Protein AF-0000000072076704 (afdb_homodimer)

Structure (mmCIF, N/CA/C/O backbone):
data_AF-0000000072076704-model_v1
#
loop_
_entity.id
_entity.type
_entity.pdbx_description
1 polymer 'Glucans biosynthesis protein G'
#
loop_
_atom_site.group_PDB
_atom_site.id
_atom_site.type_symbol
_atom_site.label_atom_id
_atom_site.label_alt_id
_atom_site.label_comp_id
_atom_site.label_asym_id
_atom_site.label_entity_id
_atom_site.label_seq_id
_atom_site.pdbx_PDB_ins_code
_atom_site.Cartn_x
_atom_site.Cartn_y
_atom_site.Cartn_z
_atom_site.occupancy
_atom_site.B_iso_or_equiv
_atom_site.auth_seq_id
_atom_site.auth_comp_id
_atom_site.auth_asym_id
_atom_site.auth_atom_id
_atom_site.pdbx_PDB_model_num
ATOM 1 N N . MET A 1 1 ? -9.031 80.125 -2.863 1 32.44 1 MET A N 1
ATOM 2 C CA . MET A 1 1 ? -7.957 79.25 -2.465 1 32.44 1 MET A CA 1
ATOM 3 C C . MET A 1 1 ? -8.516 78 -1.804 1 32.44 1 MET A C 1
ATOM 5 O O . MET A 1 1 ? -8.953 78 -0.651 1 32.44 1 MET A O 1
ATOM 9 N N . LEU A 1 2 ? -9.188 77.125 -2.541 1 40.25 2 LEU A N 1
ATOM 10 C CA . LEU A 1 2 ? -9.852 75.875 -2.201 1 40.25 2 LEU A CA 1
ATOM 11 C C . LEU A 1 2 ? -8.852 74.812 -1.67 1 40.25 2 LEU A C 1
ATOM 13 O O . LEU A 1 2 ? -7.984 74.375 -2.408 1 40.25 2 LEU A O 1
ATOM 17 N N . SER A 1 3 ? -8.484 75 -0.415 1 35.81 3 SER A N 1
ATOM 18 C CA . SER A 1 3 ? -7.688 73.938 0.257 1 35.81 3 SER A CA 1
ATOM 19 C C . SER A 1 3 ? -8.312 72.562 0.092 1 35.81 3 SER A C 1
ATOM 21 O O . SER A 1 3 ? -9.438 72.312 0.547 1 35.81 3 SER A O 1
ATOM 23 N N . LEU A 1 4 ? -8.031 71.875 -1.003 1 39.28 4 LEU A N 1
ATOM 24 C CA . LEU A 1 4 ? -8.32 70.5 -1.13 1 39.28 4 LEU A CA 1
ATOM 25 C C . LEU A 1 4 ? -7.758 69.688 0.058 1 39.28 4 LEU A C 1
ATOM 27 O O . LEU A 1 4 ? -6.543 69.625 0.247 1 39.28 4 LEU A O 1
ATOM 31 N N . CYS A 1 5 ? -8.453 69.75 1.17 1 38.03 5 CYS A N 1
ATOM 32 C CA . CYS A 1 5 ? -8.156 68.75 2.24 1 38.03 5 CYS A CA 1
ATOM 33 C C . CYS A 1 5 ? -8.016 67.375 1.693 1 38.03 5 CYS A C 1
ATOM 35 O O . CYS A 1 5 ? -8.992 66.75 1.224 1 38.03 5 CYS A O 1
ATOM 37 N N . THR A 1 6 ? -6.93 67.062 1.026 1 38.69 6 THR A N 1
ATOM 38 C CA . THR A 1 6 ? -6.66 65.688 0.798 1 38.69 6 THR A CA 1
ATOM 39 C C . THR A 1 6 ? -6.883 64.875 2.074 1 38.69 6 THR A C 1
ATOM 41 O O . THR A 1 6 ? -6.238 65.125 3.094 1 38.69 6 THR A O 1
ATOM 44 N N . SER A 1 7 ? -8.109 64.625 2.453 1 37.91 7 SER A N 1
ATOM 45 C CA . SER A 1 7 ? -8.305 63.594 3.482 1 37.91 7 SER A CA 1
ATOM 46 C C . SER A 1 7 ? -7.27 62.5 3.365 1 37.91 7 SER A C 1
ATOM 48 O O . SER A 1 7 ? -7.164 61.844 2.326 1 37.91 7 SER A O 1
ATOM 50 N N . SER A 1 8 ? -6.098 62.625 3.826 1 42.03 8 SER A N 1
ATOM 51 C CA . SER A 1 8 ? -5.105 61.562 3.918 1 42.03 8 SER A CA 1
ATOM 52 C C . SER A 1 8 ? -5.758 60.25 4.312 1 42.03 8 SER A C 1
ATOM 54 O O . SER A 1 8 ? -6.324 60.125 5.402 1 42.03 8 SER A O 1
ATOM 56 N N . ALA A 1 9 ? -6.367 59.594 3.426 1 49.75 9 ALA A N 1
ATOM 57 C CA . ALA A 1 9 ? -6.914 58.25 3.654 1 49.75 9 ALA A CA 1
ATOM 58 C C . ALA A 1 9 ? -5.988 57.406 4.543 1 49.75 9 ALA A C 1
ATOM 60 O O . ALA A 1 9 ? -4.805 57.25 4.238 1 49.75 9 ALA A O 1
ATOM 61 N N . TRP A 1 10 ? -6.223 57.438 5.84 1 58.16 10 TRP A N 1
ATOM 62 C CA . TRP A 1 10 ? -5.547 56.594 6.828 1 58.16 10 TRP A CA 1
ATOM 63 C C . TRP A 1 10 ? -5.586 55.125 6.426 1 58.16 10 TRP A C 1
ATOM 65 O O . TRP A 1 10 ? -6.66 54.562 6.199 1 58.16 10 TRP A O 1
ATOM 75 N N . ALA A 1 11 ? -4.465 54.562 5.773 1 81.94 11 ALA A N 1
ATOM 76 C CA . ALA A 1 11 ? -4.477 53.156 5.383 1 81.94 11 ALA A CA 1
ATOM 77 C C . ALA A 1 11 ? -3.949 52.281 6.508 1 81.94 11 ALA A C 1
ATOM 79 O O . ALA A 1 11 ? -2.799 52.438 6.93 1 81.94 11 ALA A O 1
ATOM 80 N N . PHE A 1 12 ? -4.816 51.5 7.215 1 92.94 12 PHE A N 1
ATOM 81 C CA . PHE A 1 12 ? -4.43 50.531 8.227 1 92.94 12 PHE A CA 1
ATOM 82 C C . PHE A 1 12 ? -3.303 49.656 7.723 1 92.94 12 PHE A C 1
ATOM 84 O O . PHE A 1 12 ? -3.326 49.188 6.574 1 92.94 12 PHE A O 1
ATOM 91 N N . SER A 1 13 ? -2.277 49.469 8.43 1 96.19 13 SER A N 1
ATOM 92 C CA . SER A 1 13 ? -1.113 48.688 8.023 1 96.19 13 SER A CA 1
ATOM 93 C C . SER A 1 13 ? -0.549 47.906 9.188 1 96.19 13 SER A C 1
ATOM 95 O O . SER A 1 13 ? -1.017 48.031 10.32 1 96.19 13 SER A O 1
ATOM 97 N N . ILE A 1 14 ? 0.385 47.094 8.906 1 97.94 14 ILE A N 1
ATOM 98 C CA . ILE A 1 14 ? 1.025 46.281 9.938 1 97.94 14 ILE A CA 1
ATOM 99 C C . ILE A 1 14 ? 1.676 47.188 10.977 1 97.94 14 ILE A C 1
ATOM 101 O O . ILE A 1 14 ? 1.839 46.781 12.133 1 97.94 14 ILE A O 1
ATOM 105 N N . ASP A 1 15 ? 2.041 48.406 10.57 1 97.56 15 ASP A N 1
ATOM 106 C CA . ASP A 1 15 ? 2.672 49.312 11.5 1 97.56 15 ASP A CA 1
ATOM 107 C C . ASP A 1 15 ? 1.715 49.719 12.625 1 97.56 15 ASP A C 1
ATOM 109 O O . ASP A 1 15 ? 2.146 49.969 13.758 1 97.56 15 ASP A O 1
ATOM 113 N N . ASP A 1 16 ? 0.447 49.812 12.312 1 97.56 16 ASP A N 1
ATOM 114 C CA . ASP A 1 16 ? -0.549 50.062 13.352 1 97.56 16 ASP A CA 1
ATOM 115 C C . ASP A 1 16 ? -0.574 48.938 14.375 1 97.56 16 ASP A C 1
ATOM 117 O O . ASP A 1 16 ? -0.647 49.188 15.586 1 97.56 16 ASP A O 1
ATOM 121 N N . VAL A 1 17 ? -0.513 47.719 13.938 1 98.5 17 VAL A N 1
ATOM 122 C CA . VAL A 1 17 ? -0.486 46.562 14.812 1 98.5 17 VAL A CA 1
ATOM 123 C C . VAL A 1 17 ? 0.848 46.5 15.555 1 98.5 17 VAL A C 1
ATOM 125 O O . VAL A 1 17 ? 0.896 46.125 16.734 1 98.5 17 VAL A O 1
ATOM 128 N N . ALA A 1 18 ? 1.894 46.844 14.859 1 98.38 18 ALA A N 1
ATOM 129 C CA . ALA A 1 18 ? 3.23 46.844 15.445 1 98.38 18 ALA A CA 1
ATOM 130 C C . ALA A 1 18 ? 3.34 47.812 16.609 1 98.38 18 ALA A C 1
ATOM 132 O O . ALA A 1 18 ? 4.031 47.562 17.594 1 98.38 18 ALA A O 1
ATOM 133 N N . LYS A 1 19 ? 2.738 48.969 16.453 1 97.88 19 LYS A N 1
ATOM 134 C CA . LYS A 1 19 ? 2.717 49.938 17.547 1 97.88 19 LYS A CA 1
ATOM 135 C C . LYS A 1 19 ? 2.102 49.344 18.797 1 97.88 19 LYS A C 1
ATOM 137 O O . LYS A 1 19 ? 2.607 49.531 19.906 1 97.88 19 LYS A O 1
ATOM 142 N N . GLU A 1 20 ? 1.038 48.656 18.578 1 97.81 20 GLU A N 1
ATOM 143 C CA . GLU A 1 20 ? 0.39 48 19.688 1 97.81 20 GLU A CA 1
ATOM 144 C C . GLU A 1 20 ? 1.288 46.906 20.281 1 97.81 20 GLU A C 1
ATOM 146 O O . GLU A 1 20 ? 1.412 46.781 21.5 1 97.81 20 GLU A O 1
ATOM 151 N N . ALA A 1 21 ? 1.885 46.094 19.453 1 98.38 21 ALA A N 1
ATOM 152 C CA . ALA A 1 21 ? 2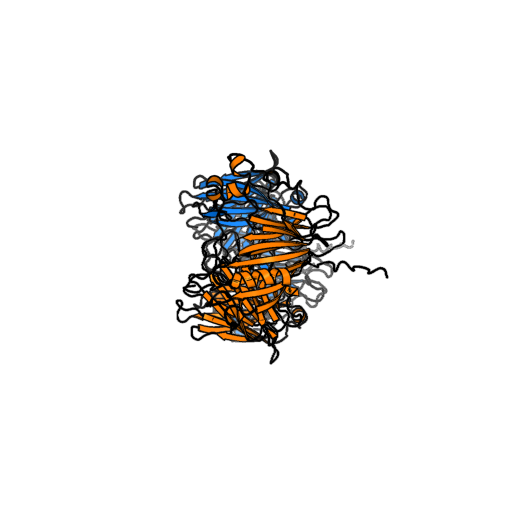.764 45 19.906 1 98.38 21 ALA A CA 1
ATOM 153 C C . ALA A 1 21 ? 3.941 45.562 20.703 1 98.38 21 ALA A C 1
ATOM 155 O O . ALA A 1 21 ? 4.301 45 21.75 1 98.38 21 ALA A O 1
ATOM 156 N N . LYS A 1 22 ? 4.535 46.594 20.172 1 97.69 22 LYS A N 1
ATOM 157 C CA . LYS A 1 22 ? 5.672 47.219 20.844 1 97.69 22 LYS A CA 1
ATOM 158 C C . LYS A 1 22 ? 5.27 47.75 22.219 1 97.69 22 LYS A C 1
ATOM 160 O O . LYS A 1 22 ? 6.008 47.594 23.188 1 97.69 22 LYS A O 1
ATOM 165 N N . SER A 1 23 ? 4.16 48.438 22.266 1 97.44 23 SER A N 1
ATOM 166 C CA . SER A 1 23 ? 3.643 48.938 23.531 1 97.44 23 SER A CA 1
ATOM 167 C C . SER A 1 23 ? 3.43 47.812 24.531 1 97.44 23 SER A C 1
ATOM 169 O O . SER A 1 23 ? 3.797 47.938 25.703 1 97.44 23 SER A O 1
ATOM 171 N N . LEU A 1 24 ? 2.818 46.719 24.094 1 97.19 24 LEU A N 1
ATOM 172 C CA . LEU A 1 24 ? 2.572 45.562 24.953 1 97.19 24 LEU A CA 1
ATOM 173 C C . LEU A 1 24 ? 3.885 44.969 25.453 1 97.19 24 LEU A C 1
ATOM 175 O O . LEU A 1 24 ? 3.959 44.531 26.594 1 97.19 24 LEU A O 1
ATOM 179 N N . ALA A 1 25 ? 4.875 44.969 24.625 1 97.12 25 ALA A N 1
ATOM 180 C CA . ALA A 1 25 ? 6.168 44.375 24.984 1 97.12 25 ALA A CA 1
ATOM 181 C C . ALA A 1 25 ? 6.805 45.125 26.141 1 97.12 25 ALA A C 1
ATOM 183 O O . ALA A 1 25 ? 7.637 44.594 26.875 1 97.12 25 ALA A O 1
ATOM 184 N N . GLY A 1 26 ? 6.43 46.375 26.281 1 95.81 26 GLY A N 1
ATOM 185 C CA . GLY A 1 26 ? 6.984 47.219 27.344 1 95.81 26 GLY A CA 1
ATOM 186 C C . GLY A 1 26 ? 6.27 47.062 28.672 1 95.81 26 GLY A C 1
ATOM 187 O O . GLY A 1 26 ? 6.691 47.625 29.688 1 95.81 26 GLY A O 1
ATOM 188 N N . LYS A 1 27 ? 5.234 46.312 28.641 1 95.19 27 LYS A N 1
ATOM 189 C CA . LYS A 1 27 ? 4.426 46.062 29.828 1 95.19 27 LYS A CA 1
ATOM 190 C C . LYS A 1 27 ? 4.504 44.594 30.266 1 95.19 27 LYS A C 1
ATOM 192 O O . LYS A 1 27 ? 4.918 43.75 29.484 1 95.19 27 LYS A O 1
ATOM 197 N N . GLY A 1 28 ? 4.16 44.406 31.531 1 95.38 28 GLY A N 1
ATOM 198 C CA . GLY A 1 28 ? 4.031 43.031 31.969 1 95.38 28 GLY A CA 1
ATOM 199 C C . GLY A 1 28 ? 2.904 42.281 31.266 1 95.38 28 GLY A C 1
ATOM 200 O O . GLY A 1 28 ? 1.881 42.875 30.922 1 95.38 28 GLY A O 1
ATOM 201 N N . TYR A 1 29 ? 3.096 41 31.109 1 97.19 29 TYR A N 1
ATOM 202 C CA . TYR A 1 29 ? 2.066 40.188 30.484 1 97.19 29 TYR A CA 1
ATOM 203 C C . TYR A 1 29 ? 0.837 40.062 31.375 1 97.19 29 TYR A C 1
ATOM 205 O O . TYR A 1 29 ? 0.955 39.812 32.594 1 97.19 29 TYR A O 1
ATOM 213 N N . GLU A 1 30 ? -0.257 40.25 30.859 1 95.25 30 GLU A N 1
ATOM 214 C CA . GLU A 1 30 ? -1.536 40.031 31.516 1 95.25 30 GLU A CA 1
ATOM 215 C C . GLU A 1 30 ? -2.311 38.906 30.828 1 95.25 30 GLU A C 1
ATOM 217 O O . GLU A 1 30 ? -2.801 39.062 29.719 1 95.25 30 GLU A O 1
ATOM 222 N N . ALA A 1 31 ? -2.461 37.844 31.516 1 92.88 31 ALA A N 1
ATOM 223 C CA . ALA A 1 31 ? -3.197 36.719 30.938 1 92.88 31 ALA A CA 1
ATOM 224 C C . ALA A 1 31 ? -4.66 37.062 30.719 1 92.88 31 ALA A C 1
ATOM 226 O O . ALA A 1 31 ? -5.289 37.719 31.562 1 92.88 31 ALA A O 1
ATOM 227 N N . PRO A 1 32 ? -5.141 36.688 29.578 1 90.31 32 PRO A N 1
ATOM 228 C CA . PRO A 1 32 ? -6.566 36.938 29.359 1 90.31 32 PRO A CA 1
ATOM 229 C C . PRO A 1 32 ? -7.457 36.188 30.328 1 90.31 32 PRO A C 1
ATOM 231 O O . PRO A 1 32 ? -7.129 35.062 30.703 1 90.31 32 PRO A O 1
ATOM 234 N N . LYS A 1 33 ? -8.547 36.781 30.719 1 89.44 33 LYS A N 1
ATOM 235 C CA . LYS A 1 33 ? -9.492 36.125 31.641 1 89.44 33 LYS A CA 1
ATOM 236 C C . LYS A 1 33 ? -10.609 35.438 30.875 1 89.44 33 LYS A C 1
ATOM 238 O O . LYS A 1 33 ? -11.125 35.969 29.891 1 89.44 33 LYS A O 1
ATOM 243 N N . SER A 1 34 ? -10.797 34.25 31.344 1 91.5 34 SER A N 1
ATOM 244 C CA . SER A 1 34 ? -11.906 33.531 30.734 1 91.5 34 SER A CA 1
ATOM 245 C C . SER A 1 34 ? -13.25 34.125 31.141 1 91.5 34 SER A C 1
ATOM 247 O O . SER A 1 34 ? -13.438 34.531 32.312 1 91.5 34 SER A O 1
ATOM 249 N N . ASN A 1 35 ? -14.133 34.219 30.203 1 90.44 35 ASN A N 1
ATOM 250 C CA . ASN A 1 35 ? -15.516 34.625 30.469 1 90.44 35 ASN A CA 1
ATOM 251 C C . ASN A 1 35 ? -16.484 33.469 30.203 1 90.44 35 ASN A C 1
ATOM 253 O O . ASN A 1 35 ? -17.703 33.688 30.125 1 90.44 35 ASN A O 1
ATOM 257 N N . LEU A 1 36 ? -15.945 32.344 30.047 1 91.56 36 LEU A N 1
ATOM 258 C CA . LEU A 1 36 ? -16.75 31.203 29.625 1 91.56 36 LEU A CA 1
ATOM 259 C C . LEU A 1 36 ? -17.391 30.516 30.828 1 91.56 36 LEU A C 1
ATOM 261 O O . LEU A 1 36 ? -16.703 30.078 31.75 1 91.56 36 LEU A O 1
ATOM 265 N N . PRO A 1 37 ? -18.688 30.406 30.828 1 90.31 37 PRO A N 1
ATOM 266 C CA . PRO A 1 37 ? -19.359 29.672 31.906 1 90.31 37 PRO A CA 1
ATOM 267 C C . PRO A 1 37 ? -18.938 28.203 31.953 1 90.31 37 PRO A C 1
ATOM 269 O O . PRO A 1 37 ? -18.531 27.641 30.938 1 90.31 37 PRO A O 1
ATOM 272 N N . SER A 1 38 ? -19.125 27.625 33.094 1 88.69 38 SER A N 1
ATOM 273 C CA . SER A 1 38 ? -18.656 26.266 33.344 1 88.69 38 SER A CA 1
ATOM 274 C C . SER A 1 38 ? -19.297 25.266 32.406 1 88.69 38 SER A C 1
ATOM 276 O O . SER A 1 38 ? -18.641 24.297 31.984 1 88.69 38 SER A O 1
ATOM 278 N N . VAL A 1 39 ? -20.516 25.5 32 1 87.5 39 VAL A N 1
ATOM 279 C CA . VAL A 1 39 ? -21.234 24.578 31.141 1 87.5 39 VAL A CA 1
ATOM 280 C C . VAL A 1 39 ? -20.5 24.453 29.797 1 87.5 39 VAL A C 1
ATOM 282 O O . VAL A 1 39 ? -20.484 23.375 29.203 1 87.5 39 VAL A O 1
ATOM 285 N N . PHE A 1 40 ? -19.875 25.453 29.359 1 90.69 40 PHE A N 1
ATOM 286 C CA . PHE A 1 40 ? -19.172 25.438 28.094 1 90.69 40 PHE A CA 1
ATOM 287 C C . PHE A 1 40 ? -17.703 25.047 28.281 1 90.69 40 PHE A C 1
ATOM 289 O O . PHE A 1 40 ? -17.094 24.438 27.406 1 90.69 40 PHE A O 1
ATOM 296 N N . ARG A 1 41 ? -17.203 25.391 29.359 1 90.62 41 ARG A N 1
ATOM 297 C CA . ARG A 1 41 ? -15.797 25.078 29.641 1 90.62 41 ARG A CA 1
ATOM 298 C C . ARG A 1 41 ? -15.594 23.578 29.797 1 90.62 41 ARG A C 1
ATOM 300 O O . ARG A 1 41 ? -14.562 23.047 29.391 1 90.62 41 ARG A O 1
ATOM 307 N N . ASP A 1 42 ? -16.578 22.922 30.375 1 88.62 42 ASP A N 1
ATOM 308 C CA . ASP A 1 42 ? -16.422 21.516 30.766 1 88.62 42 ASP A CA 1
ATOM 309 C C . ASP A 1 42 ? -17.047 20.594 29.719 1 88.62 42 ASP A C 1
ATOM 311 O O . ASP A 1 42 ? -17.047 19.375 29.891 1 88.62 42 ASP A O 1
ATOM 315 N N . MET A 1 43 ? -17.5 21.188 28.703 1 86.81 43 MET A N 1
ATOM 316 C CA . MET A 1 43 ? -18.156 20.359 27.688 1 86.81 43 MET A CA 1
ATOM 317 C C . MET A 1 43 ? -17.141 19.469 26.984 1 86.81 43 MET A C 1
ATOM 319 O O . MET A 1 43 ? -15.961 19.797 26.922 1 86.81 43 MET A O 1
ATOM 323 N N . LYS A 1 44 ? -17.641 18.281 26.484 1 80.38 44 LYS A N 1
ATOM 324 C CA . LYS A 1 44 ? -16.797 17.344 25.719 1 80.38 44 LYS A CA 1
ATOM 325 C C . LYS A 1 44 ? -16.781 17.719 24.234 1 80.38 44 LYS A C 1
ATOM 327 O O . LYS A 1 44 ? -17.594 18.516 23.781 1 80.38 44 LYS A O 1
ATOM 332 N N . TYR A 1 45 ? -15.828 17.172 23.531 1 82.31 45 TYR A N 1
ATOM 333 C CA . TYR A 1 45 ? -15.602 17.5 22.125 1 82.31 45 TYR A CA 1
ATOM 334 C C . TYR A 1 45 ? -16.859 17.266 21.297 1 82.31 45 TYR A C 1
ATOM 336 O O . TYR A 1 45 ? -17.203 18.078 20.422 1 82.31 45 TYR A O 1
ATOM 344 N N . ALA A 1 46 ? -17.547 16.156 21.562 1 78.88 46 ALA A N 1
ATOM 345 C CA . ALA A 1 46 ? -18.75 15.812 20.797 1 78.88 46 ALA A CA 1
ATOM 346 C C . ALA A 1 46 ? -19.812 16.891 20.953 1 78.88 46 ALA A C 1
ATOM 348 O O . ALA A 1 46 ? -20.531 17.203 20 1 78.88 46 ALA A O 1
ATOM 349 N N . ASP A 1 47 ? -19.969 17.422 22.125 1 84.62 47 ASP A N 1
ATOM 350 C CA . ASP A 1 47 ? -20.938 18.484 22.375 1 84.62 47 ASP A CA 1
ATOM 351 C C . ASP A 1 47 ? -20.5 19.797 21.719 1 84.62 47 ASP A C 1
ATOM 353 O O . ASP A 1 47 ? -21.328 20.5 21.141 1 84.62 47 ASP A O 1
ATOM 357 N N . TYR A 1 48 ? -19.234 20.078 21.859 1 88.19 48 TYR A N 1
ATOM 358 C CA . TYR A 1 48 ? -18.703 21.266 21.219 1 88.19 48 TYR A CA 1
ATOM 359 C C . TYR A 1 48 ? -18.953 21.25 19.719 1 88.19 48 TYR A C 1
ATOM 361 O O . TYR A 1 48 ? -19.266 22.281 19.125 1 88.19 48 TYR A O 1
ATOM 369 N N . GLN A 1 49 ? -18.891 20.094 19.203 1 86.56 49 GLN A N 1
ATOM 370 C CA . GLN A 1 49 ? -19.078 19.953 17.766 1 86.56 49 GLN A CA 1
ATOM 371 C C . GLN A 1 49 ? -20.516 20.266 17.359 1 86.56 49 GLN A C 1
ATOM 373 O O . GLN A 1 49 ? -20.781 20.547 16.188 1 86.56 49 GLN A O 1
ATOM 378 N N . GLN A 1 50 ? -21.438 20.219 18.281 1 89.81 50 GLN A N 1
ATOM 379 C CA . GLN A 1 50 ? -22.844 20.516 17.984 1 89.81 50 GLN A CA 1
ATOM 380 C C . GLN A 1 50 ? -23.062 22 17.781 1 89.81 50 GLN A C 1
ATOM 382 O O . GLN A 1 50 ? -24.047 22.406 17.156 1 89.81 50 GLN A O 1
ATOM 387 N N . ILE A 1 51 ? -22.219 22.75 18.391 1 92.75 51 ILE A N 1
ATOM 388 C CA . ILE A 1 51 ? -22.344 24.203 18.219 1 92.75 51 ILE A CA 1
ATOM 389 C C . ILE A 1 51 ? -21.812 24.594 16.844 1 92.75 51 ILE A C 1
ATOM 391 O O . ILE A 1 51 ? -20.609 24.5 16.578 1 92.75 51 ILE A O 1
ATOM 395 N N . GLN A 1 52 ? -22.75 25 16.031 1 94.81 52 GLN A N 1
ATOM 396 C CA . GLN A 1 52 ? -22.359 25.297 14.656 1 94.81 52 GLN A CA 1
ATOM 397 C C . GLN A 1 52 ? -22.688 26.734 14.281 1 94.81 52 GLN A C 1
ATOM 399 O O . GLN A 1 52 ? -23.703 27.281 14.727 1 94.81 52 GLN A O 1
ATOM 404 N N . PHE A 1 53 ? -21.844 27.281 13.555 1 96.62 53 PHE A N 1
ATOM 405 C CA . PHE A 1 53 ? -22.141 28.578 12.984 1 96.62 53 PHE A CA 1
ATOM 406 C C . PHE A 1 53 ? -23.312 28.5 12.008 1 96.62 53 PHE A C 1
ATOM 408 O O . PHE A 1 53 ? -23.406 27.547 11.227 1 96.62 53 PHE A O 1
ATOM 415 N N . ASN A 1 54 ? -24.234 29.484 12.109 1 96.56 54 ASN A N 1
ATOM 416 C CA . ASN A 1 54 ? -25.312 29.594 11.141 1 96.56 54 ASN A CA 1
ATOM 417 C C . ASN A 1 54 ? -24.812 30.125 9.797 1 96.56 54 ASN A C 1
ATOM 419 O O . ASN A 1 54 ? -24.703 31.344 9.609 1 96.56 54 ASN A O 1
ATOM 423 N N . HIS A 1 55 ? -24.766 29.328 8.859 1 94.5 55 HIS A N 1
ATOM 424 C CA . HIS A 1 55 ? -24.125 29.656 7.59 1 94.5 55 HIS A CA 1
ATOM 425 C C . HIS A 1 55 ? -24.844 30.797 6.883 1 94.5 55 HIS A C 1
ATOM 427 O O . HIS A 1 55 ? -24.234 31.547 6.109 1 94.5 55 HIS A O 1
ATOM 433 N N . ASP A 1 56 ? -26.109 30.953 7.168 1 93.62 56 ASP A N 1
ATOM 434 C CA . ASP A 1 56 ? -26.906 32 6.547 1 93.62 56 ASP A CA 1
ATOM 435 C C . ASP A 1 56 ? -26.484 33.375 7.051 1 93.62 56 ASP A C 1
ATOM 437 O O . ASP A 1 56 ? -26.828 34.406 6.457 1 93.62 56 ASP A O 1
ATOM 441 N N . LYS A 1 57 ? -25.719 33.312 8.133 1 95.75 57 LYS A N 1
ATOM 442 C CA . LYS A 1 57 ? -25.328 34.594 8.742 1 95.75 57 LYS A CA 1
ATOM 443 C C . LYS A 1 57 ? -23.844 34.875 8.5 1 95.75 57 LYS A C 1
ATOM 445 O O . LYS A 1 57 ? -23.25 35.688 9.219 1 95.75 57 LYS A O 1
ATOM 450 N N . ALA A 1 58 ? -23.312 34.281 7.551 1 97.06 58 ALA A N 1
ATOM 451 C CA . ALA A 1 58 ? -21.906 34.5 7.242 1 97.06 58 ALA A CA 1
ATOM 452 C C . ALA A 1 58 ? -21.625 36 7.062 1 97.06 58 ALA A C 1
ATOM 454 O O . ALA A 1 58 ? -22.406 36.719 6.434 1 97.06 58 ALA A O 1
ATOM 455 N N . TYR A 1 59 ? -20.516 36.469 7.691 1 97.12 59 TYR A N 1
ATOM 456 C CA . TYR A 1 59 ? -20.109 37.844 7.566 1 97.12 59 TYR A CA 1
ATOM 457 C C . TYR A 1 59 ? -19.703 38.188 6.137 1 97.12 59 TYR A C 1
ATOM 459 O O . TYR A 1 59 ? -19.047 37.375 5.473 1 97.12 59 TYR A O 1
ATOM 467 N N . TRP A 1 60 ? -20.188 39.25 5.516 1 96.75 60 TRP A N 1
ATOM 468 C CA . TRP A 1 60 ? -19.984 39.75 4.156 1 96.75 60 TRP A CA 1
ATOM 469 C C . TRP A 1 60 ? -20.891 39.031 3.17 1 96.75 60 TRP A C 1
ATOM 471 O O . TRP A 1 60 ? -20.641 39.031 1.963 1 96.75 60 TRP A O 1
ATOM 481 N N . SER A 1 61 ? -21.875 38.219 3.68 1 94.38 61 SER A N 1
ATOM 482 C CA . SER A 1 61 ? -22.797 37.531 2.789 1 94.38 61 SER A CA 1
ATOM 483 C C . SER A 1 61 ? -23.562 38.5 1.909 1 94.38 61 SER A C 1
ATOM 485 O O . SER A 1 61 ? -24 38.156 0.809 1 94.38 61 SER A O 1
ATOM 487 N N . LYS A 1 62 ? -23.672 39.75 2.363 1 92.81 62 LYS A N 1
ATOM 488 C CA . LYS A 1 62 ? -24.438 40.719 1.623 1 92.81 62 LYS A CA 1
ATOM 489 C C . LYS A 1 62 ? -23.516 41.656 0.825 1 92.81 62 LYS A C 1
ATOM 491 O O . LYS A 1 62 ? -23.984 42.625 0.226 1 92.81 62 LYS A O 1
ATOM 496 N N . VAL A 1 63 ? -22.312 41.469 0.896 1 92.31 63 VAL A N 1
ATOM 497 C CA . VAL A 1 63 ? -21.297 42.219 0.168 1 92.31 63 VAL A CA 1
ATOM 498 C C . VAL A 1 63 ? -20.844 41.438 -1.063 1 92.31 63 VAL A C 1
ATOM 500 O O . VAL A 1 63 ? -20.719 40.219 -1.018 1 92.31 63 VAL A O 1
ATOM 503 N N . LYS A 1 64 ? -20.672 42.125 -2.172 1 93.75 64 LYS A N 1
ATOM 504 C CA . LYS A 1 64 ? -20.203 41.469 -3.391 1 93.75 64 LYS A CA 1
ATOM 505 C C . LYS A 1 64 ? -18.719 41.156 -3.295 1 93.75 64 LYS A C 1
ATOM 507 O O . LYS A 1 64 ? -17.875 41.875 -3.816 1 93.75 64 LYS A O 1
ATOM 512 N N . THR A 1 65 ? -18.422 40.094 -2.771 1 95.5 65 THR A N 1
ATOM 513 C CA . THR A 1 65 ? -17.062 39.594 -2.635 1 95.5 65 THR A CA 1
ATOM 514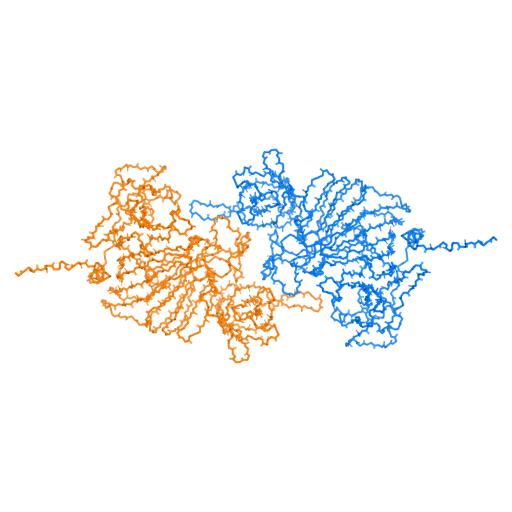 C C . THR A 1 65 ? -17.062 38.062 -2.586 1 95.5 65 THR A C 1
ATOM 516 O O . THR A 1 65 ? -18.031 37.469 -2.154 1 95.5 65 THR A O 1
ATOM 519 N N . PRO A 1 66 ? -16.031 37.469 -3.125 1 95.81 66 PRO A N 1
ATOM 520 C CA . PRO A 1 66 ? -15.977 36.031 -3.066 1 95.81 66 PRO A CA 1
ATOM 521 C C . PRO A 1 66 ? -15.641 35.5 -1.669 1 95.81 66 PRO A C 1
ATOM 523 O O . PRO A 1 66 ? -15.812 34.312 -1.393 1 95.81 66 PRO A O 1
ATOM 526 N N . PHE A 1 67 ? -15.156 36.312 -0.789 1 98.12 67 PHE A N 1
ATOM 527 C CA . PHE A 1 67 ? -14.766 35.875 0.557 1 98.12 67 PHE A CA 1
ATOM 528 C C . PHE A 1 67 ? -15.922 36.062 1.532 1 98.12 67 PHE A C 1
ATOM 530 O O . PHE A 1 67 ? -16.688 37.031 1.427 1 98.12 67 PHE A O 1
ATOM 537 N N . LYS A 1 68 ? -16.031 35.125 2.455 1 97.94 68 LYS A N 1
ATOM 538 C CA . LYS A 1 68 ? -16.922 35.219 3.605 1 97.94 68 LYS A CA 1
ATOM 539 C C . LYS A 1 68 ? -16.203 34.844 4.898 1 97.94 68 LYS A C 1
ATOM 541 O O . LYS A 1 68 ? -15.148 34.219 4.867 1 97.94 68 LYS A O 1
ATOM 546 N N . LEU A 1 69 ? -16.766 35.344 5.992 1 98.5 69 LEU A N 1
ATOM 547 C CA . LEU A 1 69 ? -16.25 34.969 7.305 1 98.5 69 LEU A CA 1
ATOM 548 C C . LEU A 1 69 ? -17.312 34.219 8.102 1 98.5 69 LEU A C 1
ATOM 550 O O . LEU A 1 69 ? -18.5 34.562 8.039 1 98.5 69 LEU A O 1
ATOM 554 N N . GLU A 1 70 ? -16.875 33.188 8.734 1 98.31 70 GLU A N 1
ATOM 555 C CA . GLU A 1 70 ? -17.609 32.562 9.828 1 98.31 70 GLU A CA 1
ATOM 556 C C . GLU A 1 70 ? -16.781 32.531 11.109 1 98.31 70 GLU A C 1
ATOM 558 O O . GLU A 1 70 ? -15.578 32.812 11.086 1 98.31 70 GLU A O 1
ATOM 563 N N . PHE A 1 71 ? -17.484 32.281 12.211 1 98.12 71 PHE A N 1
ATOM 564 C CA . PHE A 1 71 ? -16.781 32.438 13.477 1 98.12 71 PHE A CA 1
ATOM 565 C C . PHE A 1 71 ? -16.922 31.172 14.32 1 98.12 71 PHE A C 1
ATOM 567 O O . PHE A 1 71 ? -17.859 30.391 14.141 1 98.12 71 PHE A O 1
ATOM 574 N N . TYR A 1 72 ? -15.938 30.953 15.141 1 96.75 72 TYR A N 1
ATOM 575 C CA . TYR A 1 72 ? -15.984 29.859 16.109 1 96.75 72 TYR A CA 1
ATOM 576 C C . TYR A 1 72 ? -16.547 30.328 17.438 1 96.75 72 TYR A C 1
ATOM 578 O O . TYR A 1 72 ? -16.219 31.422 17.906 1 96.75 72 TYR A O 1
ATOM 586 N N . HIS A 1 73 ? -17.375 29.5 17.984 1 95.5 73 HIS A N 1
ATOM 587 C CA . HIS A 1 73 ? -17.875 29.75 19.328 1 95.5 73 HIS A CA 1
ATOM 588 C C . HIS A 1 73 ? -16.859 29.312 20.391 1 95.5 73 HIS A C 1
ATOM 590 O O . HIS A 1 73 ? -16.172 28.312 20.219 1 95.5 73 HIS A O 1
ATOM 596 N N . GLN A 1 74 ? -16.781 30.047 21.453 1 95.12 74 GLN A N 1
ATOM 597 C CA . GLN A 1 74 ? -15.953 29.609 22.578 1 95.12 74 GLN A CA 1
ATOM 598 C C . GLN A 1 74 ? -16.484 28.312 23.172 1 95.12 74 GLN A C 1
ATOM 600 O O . GLN A 1 74 ? -17.703 28.062 23.156 1 95.12 74 GLN A O 1
ATOM 605 N N . GLY A 1 75 ? -15.523 27.5 23.672 1 91.94 75 GLY A N 1
ATOM 606 C CA . GLY A 1 75 ? -15.852 26.234 24.312 1 91.94 75 GLY A CA 1
ATOM 607 C C . GLY A 1 75 ? -14.641 25.375 24.609 1 91.94 75 GLY A C 1
ATOM 608 O O . GLY A 1 75 ? -13.602 25.516 23.938 1 91.94 75 GLY A O 1
ATOM 609 N N . MET A 1 76 ? -14.758 24.516 25.578 1 90 76 MET A N 1
ATOM 610 C CA . MET A 1 76 ? -13.664 23.625 25.969 1 90 76 MET A CA 1
ATOM 611 C C . MET A 1 76 ? -12.406 24.422 26.297 1 90 76 MET A C 1
ATOM 613 O O . MET A 1 76 ? -12.438 25.312 27.141 1 90 76 MET A O 1
ATOM 617 N N . TYR A 1 77 ? -11.32 24.062 25.516 1 85.12 77 TYR A N 1
ATOM 618 C CA . TYR A 1 77 ? -10.07 24.734 25.859 1 85.12 77 TYR A CA 1
ATOM 619 C C . TYR A 1 77 ? -9.969 26.078 25.125 1 85.12 77 TYR A C 1
ATOM 621 O O . TYR A 1 77 ? -9.008 26.828 25.344 1 85.12 77 TYR A O 1
ATOM 629 N N . PHE A 1 78 ? -10.992 26.391 24.359 1 92.31 78 PHE A N 1
ATOM 630 C CA . PHE A 1 78 ? -11.078 27.719 23.781 1 92.31 78 PHE A CA 1
ATOM 631 C C . PHE A 1 78 ? -11.883 28.656 24.672 1 92.31 78 PHE A C 1
ATOM 633 O O . PHE A 1 78 ? -12.953 29.125 24.281 1 92.31 78 PHE A O 1
ATOM 640 N N . ASP A 1 79 ? -11.273 29.109 25.766 1 92.12 79 ASP A N 1
ATOM 641 C CA . ASP A 1 79 ? -12.039 29.719 26.844 1 92.12 79 ASP A CA 1
ATOM 642 C C . ASP A 1 79 ? -11.812 31.219 26.906 1 92.12 79 ASP A C 1
ATOM 644 O O . ASP A 1 79 ? -12.344 31.906 27.797 1 92.12 79 ASP A O 1
ATOM 648 N N . THR A 1 80 ? -10.977 31.734 26.047 1 92.62 80 THR A N 1
ATOM 649 C CA . THR A 1 80 ? -10.75 33.156 25.969 1 92.62 80 THR A CA 1
ATOM 650 C C . THR A 1 80 ? -11.125 33.688 24.594 1 92.62 80 THR A C 1
ATOM 652 O O . THR A 1 80 ? -10.734 33.125 23.578 1 92.62 80 THR A O 1
ATOM 655 N N . PRO A 1 81 ? -11.852 34.781 24.594 1 94.38 81 PRO A N 1
ATOM 656 C CA . PRO A 1 81 ? -12.242 35.312 23.281 1 94.38 81 PRO A CA 1
ATOM 657 C C . PRO A 1 81 ? -11.117 36.062 22.594 1 94.38 81 PRO A C 1
ATOM 659 O O . PRO A 1 81 ? -10.227 36.594 23.25 1 94.38 81 PRO A O 1
ATOM 662 N N . VAL A 1 82 ? -11.188 36.094 21.312 1 96.25 82 VAL A N 1
ATOM 663 C CA . VAL A 1 82 ? -10.312 36.938 20.484 1 96.25 82 VAL A CA 1
ATOM 664 C C . VAL A 1 82 ? -11.117 38.094 19.906 1 96.25 82 VAL A C 1
ATOM 666 O O . VAL A 1 82 ? -12.289 37.938 19.562 1 96.25 82 VAL A O 1
ATOM 669 N N . ALA A 1 83 ? -10.469 39.25 19.859 1 97 83 ALA A N 1
ATOM 670 C CA . ALA A 1 83 ? -11.102 40.406 19.188 1 97 83 ALA A CA 1
ATOM 671 C C . ALA A 1 83 ? -10.914 40.312 17.688 1 97 83 ALA A C 1
ATOM 673 O O . ALA A 1 83 ? -9.828 40 17.203 1 97 83 ALA A O 1
ATOM 674 N N . ILE A 1 84 ? -12.016 40.531 16.938 1 98.38 84 ILE A N 1
ATOM 675 C CA . ILE A 1 84 ? -11.953 40.531 15.477 1 98.38 84 ILE A CA 1
ATOM 676 C C . ILE A 1 84 ? -12.523 41.844 14.938 1 98.38 84 ILE A C 1
ATOM 678 O O . ILE A 1 84 ? -13.633 42.25 15.305 1 98.38 84 ILE A O 1
ATOM 682 N N . ASN A 1 85 ? -11.742 42.5 14.109 1 98.56 85 ASN A N 1
ATOM 683 C CA . ASN A 1 85 ? -12.133 43.781 13.523 1 98.56 85 ASN A CA 1
ATOM 684 C C . ASN A 1 85 ? -12.195 43.719 12 1 98.56 85 ASN A C 1
ATOM 686 O O . ASN A 1 85 ? -11.398 43 11.375 1 98.56 85 ASN A O 1
ATOM 690 N N . GLU A 1 86 ? -13.125 44.438 11.461 1 98 86 GLU A N 1
ATOM 691 C CA . GLU A 1 86 ? -13.133 44.688 10.023 1 98 86 GLU A CA 1
ATOM 692 C C . GLU A 1 86 ? -12.445 46 9.695 1 98 86 GLU A C 1
ATOM 694 O O . GLU A 1 86 ? -12.641 47 10.391 1 98 86 GLU A O 1
ATOM 699 N N . VAL A 1 87 ? -11.625 45.969 8.719 1 97.69 87 VAL A N 1
ATOM 700 C CA . VAL A 1 87 ? -10.953 47.156 8.234 1 97.69 87 VAL A CA 1
ATOM 701 C C . VAL A 1 87 ? -11.5 47.531 6.859 1 97.69 87 VAL A C 1
ATOM 703 O O . VAL A 1 87 ? -11.539 46.719 5.949 1 97.69 87 VAL A O 1
ATOM 706 N N . THR A 1 88 ? -11.945 48.719 6.715 1 94.5 88 THR A N 1
ATOM 707 C CA . THR A 1 88 ? -12.312 49.281 5.422 1 94.5 88 THR A CA 1
ATOM 708 C C . THR A 1 88 ? -11.414 50.469 5.078 1 94.5 88 THR A C 1
ATOM 710 O O . THR A 1 88 ? -10.438 50.75 5.777 1 94.5 88 THR A O 1
ATOM 713 N N . ALA A 1 89 ? -11.711 51.062 3.943 1 89.12 89 ALA A N 1
ATOM 714 C CA . ALA A 1 89 ? -10.914 52.219 3.51 1 89.12 89 ALA A CA 1
ATOM 715 C C . ALA A 1 89 ? -11.008 53.344 4.508 1 89.12 89 ALA A C 1
ATOM 717 O O . ALA A 1 89 ? -10.07 54.156 4.645 1 89.12 89 ALA A O 1
ATOM 718 N N . THR A 1 90 ? -12.078 53.344 5.324 1 91.19 90 THR A N 1
ATOM 719 C CA . THR A 1 90 ? -12.297 54.562 6.113 1 91.19 90 THR A CA 1
ATOM 720 C C . THR A 1 90 ? -12.531 54.219 7.582 1 91.19 90 THR A C 1
ATOM 722 O O . THR A 1 90 ? -12.688 55.094 8.414 1 91.19 90 THR A O 1
ATOM 725 N N . SER A 1 91 ? -12.539 52.969 7.848 1 93.69 91 SER A N 1
ATOM 726 C CA . SER A 1 91 ? -12.938 52.688 9.219 1 93.69 91 SER A CA 1
ATOM 727 C C . SER A 1 91 ? -12.352 51.344 9.695 1 93.69 91 SER A C 1
ATOM 729 O O . SER A 1 91 ? -11.992 50.5 8.883 1 93.69 91 SER A O 1
ATOM 731 N N . VAL A 1 92 ? -12.156 51.219 10.977 1 96.31 92 VAL A N 1
ATOM 732 C CA . VAL A 1 92 ? -11.906 49.969 11.711 1 96.31 92 VAL A CA 1
ATOM 733 C C . VAL A 1 92 ? -13.047 49.719 12.703 1 96.31 92 VAL A C 1
ATOM 735 O O . VAL A 1 92 ? -13.305 50.562 13.578 1 96.31 92 VAL A O 1
ATOM 738 N N . LYS A 1 93 ? -13.711 48.625 12.523 1 96.94 93 LYS A N 1
ATOM 739 C CA . LYS A 1 93 ? -14.859 48.344 13.375 1 96.94 93 LYS A CA 1
ATOM 740 C C . LYS A 1 93 ? -14.781 46.938 13.953 1 96.94 93 LYS A C 1
ATOM 742 O O . LYS A 1 93 ? -14.523 45.969 13.227 1 96.94 93 LYS A O 1
ATOM 747 N N . LYS A 1 94 ? -15.07 46.875 15.203 1 97.62 94 LYS A N 1
ATOM 748 C CA . LYS A 1 94 ? -15.117 45.562 15.852 1 97.62 94 LYS A CA 1
ATOM 749 C C . LYS A 1 94 ? -16.312 44.75 15.359 1 97.62 94 LYS A C 1
ATOM 751 O O . LYS A 1 94 ? -17.422 45.281 15.227 1 97.62 94 LYS A O 1
ATOM 756 N N . ILE A 1 95 ? -16.078 43.5 15.039 1 97.56 95 ILE A N 1
ATOM 757 C CA . ILE A 1 95 ? -17.172 42.594 14.758 1 97.56 95 ILE A CA 1
ATOM 758 C C . ILE A 1 95 ? -17.719 42.031 16.062 1 97.56 95 ILE A C 1
ATOM 760 O O . ILE A 1 95 ? -17.062 41.219 16.734 1 97.56 95 ILE A O 1
ATOM 764 N N . LYS A 1 96 ? -18.922 42.344 16.375 1 96.75 96 LYS A N 1
ATOM 765 C CA . LYS A 1 96 ? -19.484 42 17.688 1 96.75 96 LYS A CA 1
ATOM 766 C C . LYS A 1 96 ? -20.047 40.594 17.703 1 96.75 96 LYS A C 1
ATOM 768 O O . LYS A 1 96 ? -20.641 40.156 16.719 1 96.75 96 LYS A O 1
ATOM 773 N N . TYR A 1 97 ? -19.781 39.969 18.797 1 96.62 97 TYR A N 1
ATOM 774 C CA . TYR A 1 97 ? -20.359 38.656 19.031 1 96.62 97 TYR A CA 1
ATOM 775 C C . TYR A 1 97 ? -21.875 38.75 19.172 1 96.62 97 TYR A C 1
ATOM 777 O O . TYR A 1 97 ? -22.406 39.719 19.734 1 96.62 97 TYR A O 1
ATOM 785 N N . SER A 1 98 ? -22.516 37.781 18.594 1 95.38 98 SER A N 1
ATOM 786 C CA . SER A 1 98 ? -23.953 37.562 18.812 1 95.38 98 SER A CA 1
ATOM 787 C C . SER A 1 98 ? -24.266 36.062 18.891 1 95.38 98 SER A C 1
ATOM 789 O O . SER A 1 98 ? -23.812 35.281 18.047 1 95.38 98 SER A O 1
ATOM 791 N N . PRO A 1 99 ? -25.031 35.719 19.922 1 94.31 99 PRO A N 1
ATOM 792 C CA . PRO A 1 99 ? -25.422 34.312 19.969 1 94.31 99 PRO A CA 1
ATOM 793 C C . PRO A 1 99 ? -26.219 33.875 18.75 1 94.31 99 PRO A C 1
ATOM 795 O O . PRO A 1 99 ? -26.281 32.688 18.422 1 94.31 99 PRO A O 1
ATOM 798 N N . ASP A 1 100 ? -26.797 34.812 18.031 1 94.5 100 ASP A N 1
ATOM 799 C CA . ASP A 1 100 ? -27.609 34.5 16.859 1 94.5 100 ASP A CA 1
ATOM 800 C C . ASP A 1 100 ? -26.766 33.969 15.711 1 94.5 100 ASP A C 1
ATOM 802 O O . ASP A 1 100 ? -27.281 33.406 14.75 1 94.5 100 ASP A O 1
ATOM 806 N N . TYR A 1 101 ? -25.5 34.156 15.859 1 96.56 101 TYR A N 1
ATOM 807 C CA . TYR A 1 101 ? -24.594 33.625 14.852 1 96.56 101 TYR A CA 1
ATOM 808 C C . TYR A 1 101 ? -24.516 32.094 14.945 1 96.56 101 TYR A C 1
ATOM 810 O O . TYR A 1 101 ? -24.016 31.438 14.031 1 96.56 101 TYR A O 1
ATOM 818 N N . PHE A 1 102 ? -25.062 31.5 16.016 1 96.56 102 PHE A N 1
ATOM 819 C CA . PHE A 1 102 ? -24.766 30.094 16.266 1 96.56 102 PHE A CA 1
ATOM 820 C C . PHE A 1 102 ? -26.047 29.297 16.5 1 96.56 102 PHE A C 1
ATOM 822 O O . PHE A 1 102 ? -27.031 29.844 17 1 96.56 102 PHE A O 1
ATOM 829 N N . ASN A 1 103 ? -26 28.109 16.016 1 95.19 103 ASN A N 1
ATOM 830 C CA . ASN A 1 103 ? -26.938 27.047 16.422 1 95.19 103 ASN A CA 1
ATOM 831 C C . ASN A 1 103 ? -26.328 26.141 17.469 1 95.19 103 ASN A C 1
ATOM 833 O O . ASN A 1 103 ? -25.266 25.531 17.25 1 95.19 103 ASN A O 1
ATOM 837 N N . PHE A 1 104 ? -26.953 26.016 18.562 1 92.88 104 PHE A N 1
ATOM 838 C CA . PHE A 1 104 ? -26.375 25.312 19.703 1 92.88 104 PHE A CA 1
ATOM 839 C C . PHE A 1 104 ? -26.812 23.859 19.719 1 92.88 104 PHE A C 1
ATOM 841 O O . PHE A 1 104 ? -26.406 23.078 20.578 1 92.88 104 PHE A O 1
ATOM 848 N N . GLY A 1 105 ? -27.578 23.516 18.719 1 91 105 GLY A N 1
ATOM 849 C CA . GLY A 1 105 ? -28.062 22.141 18.656 1 91 105 GLY A CA 1
ATOM 850 C C . GLY A 1 105 ? -28.797 21.719 19.922 1 91 105 GLY A C 1
ATOM 851 O O . GLY A 1 105 ? -29.703 22.406 20.375 1 91 105 GLY A O 1
ATOM 852 N N . ASN A 1 106 ? -28.328 20.453 20.516 1 89.31 106 ASN A N 1
ATOM 853 C CA . ASN A 1 106 ? -28.984 19.906 21.688 1 89.31 106 ASN A CA 1
ATOM 854 C C . ASN A 1 106 ? -28.25 20.297 22.969 1 89.31 106 ASN A C 1
ATOM 856 O O . ASN A 1 106 ? -28.562 19.781 24.047 1 89.31 106 ASN A O 1
ATOM 860 N N . VAL A 1 107 ? -27.328 21.219 22.797 1 88.62 107 VAL A N 1
ATOM 861 C CA . VAL A 1 107 ? -26.562 21.625 23.969 1 88.62 107 VAL A CA 1
ATOM 862 C C . VAL A 1 107 ? -27.469 22.422 24.906 1 88.62 107 VAL A C 1
ATOM 864 O O . VAL A 1 107 ? -28 23.469 24.531 1 88.62 107 VAL A O 1
ATOM 867 N N . GLN A 1 108 ? -27.641 21.922 26.141 1 85.19 108 GLN A N 1
ATOM 868 C CA . GLN A 1 108 ? -28.484 22.609 27.125 1 85.19 108 GLN A CA 1
ATOM 869 C C . GLN A 1 108 ? -27.75 23.812 27.703 1 85.19 108 GLN A C 1
ATOM 871 O O . GLN A 1 108 ? -26.625 23.703 28.172 1 85.19 108 GLN A O 1
ATOM 876 N N . HIS A 1 109 ? -28.375 24.953 27.5 1 86.44 109 HIS A N 1
ATOM 877 C CA . HIS A 1 109 ? -27.828 26.172 28.094 1 86.44 109 HIS A CA 1
ATOM 878 C C . HIS A 1 109 ? -28.906 27.219 28.312 1 86.44 109 HIS A C 1
ATOM 880 O O . HIS A 1 109 ? -29.953 27.172 27.656 1 86.44 109 HIS A O 1
ATOM 886 N N . ASP A 1 110 ? -28.656 28.141 29.297 1 88.19 110 ASP A N 1
ATOM 887 C CA . ASP A 1 110 ? -29.5 29.312 29.469 1 88.19 110 ASP A CA 1
ATOM 888 C C . ASP A 1 110 ? -29.125 30.406 28.469 1 88.19 110 ASP A C 1
ATOM 890 O O . ASP A 1 110 ? -27.938 30.688 28.25 1 88.19 110 ASP A O 1
ATOM 894 N N . LYS A 1 111 ? -30.094 31 27.938 1 87.75 111 LYS A N 1
ATOM 895 C CA . LYS A 1 111 ? -29.859 32.031 26.938 1 87.75 111 LYS A CA 1
ATOM 896 C C . LYS A 1 111 ? -28.984 33.156 27.5 1 87.75 111 LYS A C 1
ATOM 898 O O . LYS A 1 111 ? -28.203 33.781 26.781 1 87.75 111 LYS A O 1
ATOM 903 N N . ASP A 1 112 ? -29.094 33.344 28.75 1 88.56 112 ASP A N 1
ATOM 904 C CA . ASP A 1 112 ? -28.328 34.406 29.391 1 88.56 112 ASP A CA 1
ATOM 905 C C . ASP A 1 112 ? -26.859 34.062 29.484 1 88.56 112 ASP A C 1
ATOM 907 O O . ASP A 1 112 ? -26 34.969 29.547 1 88.56 112 ASP A O 1
ATOM 911 N N . THR A 1 113 ? -26.594 32.844 29.469 1 88.25 113 THR A N 1
ATOM 912 C CA . THR A 1 113 ? -25.234 32.406 29.656 1 88.25 113 THR A CA 1
ATOM 913 C C . THR A 1 113 ? -24.391 32.625 28.406 1 88.25 113 THR A C 1
ATOM 915 O O . THR A 1 113 ? -23.172 32.562 28.453 1 88.25 113 THR A O 1
ATOM 918 N N . VAL A 1 114 ? -25.062 32.875 27.297 1 90.31 114 VAL A N 1
ATOM 919 C CA . VAL A 1 114 ? -24.312 32.969 26.047 1 90.31 114 VAL A CA 1
ATOM 920 C C . VAL A 1 114 ? -24.375 34.406 25.516 1 90.31 114 VAL A C 1
ATOM 922 O O . VAL A 1 114 ? -23.844 34.719 24.453 1 90.31 114 VAL A O 1
ATOM 925 N N . LYS A 1 115 ? -24.953 35.312 26.188 1 89.69 115 LYS A N 1
ATOM 926 C CA . LYS A 1 115 ? -25.234 36.656 25.688 1 89.69 115 LYS A CA 1
ATOM 927 C C . LYS A 1 115 ? -23.953 37.5 25.562 1 89.69 115 LYS A C 1
ATOM 929 O O . LYS A 1 115 ? -23.828 38.312 24.672 1 89.69 115 LYS A O 1
ATOM 934 N N . ASP A 1 116 ? -23.031 37.344 26.438 1 88.81 116 ASP A N 1
ATOM 935 C CA . ASP A 1 116 ? -21.875 38.219 26.5 1 88.81 116 ASP A CA 1
ATOM 936 C C . ASP A 1 116 ? -20.578 37.438 26.266 1 88.81 116 ASP A C 1
ATOM 938 O O . ASP A 1 116 ? -19.531 37.781 26.844 1 88.81 116 ASP A O 1
ATOM 942 N N . LEU A 1 117 ? -20.609 36.5 25.5 1 93.81 117 LEU A N 1
ATOM 943 C CA . LEU A 1 117 ? -19.406 35.75 25.203 1 93.81 117 LEU A CA 1
ATOM 944 C C . LEU A 1 117 ? -18.625 36.375 24.047 1 93.81 117 LEU A C 1
ATOM 946 O O . LEU A 1 117 ? -18.672 37.594 23.875 1 93.81 117 LEU A O 1
ATOM 950 N N . GLY A 1 118 ? -17.781 35.719 23.375 1 94.31 118 GLY A N 1
ATOM 951 C CA . GLY A 1 118 ? -16.984 36.156 22.25 1 94.31 118 GLY A CA 1
ATOM 952 C C . GLY A 1 118 ? -16.656 35.062 21.266 1 94.31 118 GLY A C 1
ATOM 953 O O . GLY A 1 118 ? -17.297 34 21.297 1 94.31 118 GLY A O 1
ATOM 954 N N . PHE A 1 119 ? -15.883 35.406 20.359 1 96.81 119 PHE A N 1
ATOM 955 C CA . PHE A 1 119 ? -15.43 34.406 19.375 1 96.81 119 PHE A CA 1
ATOM 956 C C . PHE A 1 119 ? -14.156 33.719 19.828 1 96.81 119 PHE A C 1
ATOM 958 O O . PHE A 1 119 ? -13.305 34.344 20.484 1 96.81 119 PHE A O 1
ATOM 965 N N . ALA A 1 120 ? -14.023 32.438 19.547 1 96.19 120 ALA A N 1
ATOM 966 C CA . ALA A 1 120 ? -12.773 31.719 19.781 1 96.19 120 ALA A CA 1
ATOM 967 C C . ALA A 1 120 ? -11.82 31.891 18.594 1 96.19 120 ALA A C 1
ATOM 969 O O . ALA A 1 120 ? -10.609 31.656 18.734 1 96.19 120 ALA A O 1
ATOM 970 N N . GLY A 1 121 ? -12.281 32.25 17.484 1 97.38 121 GLY A N 1
ATOM 971 C CA . GLY A 1 121 ? -11.57 32.406 16.219 1 97.38 121 GLY A CA 1
ATOM 972 C C . GLY A 1 121 ? -12.5 32.594 15.039 1 97.38 121 GLY A C 1
ATOM 973 O O . GLY A 1 121 ? -13.664 32.969 15.203 1 97.38 121 GLY A O 1
ATOM 974 N N . PHE A 1 122 ? -11.953 32.406 13.852 1 98.31 122 PHE A N 1
ATOM 975 C CA . PHE A 1 122 ? -12.805 32.562 12.672 1 98.31 122 PHE A CA 1
ATOM 976 C C . PHE A 1 122 ? -12.328 31.672 11.531 1 98.31 122 PHE A C 1
ATOM 978 O O . PHE A 1 122 ? -11.234 31.109 11.586 1 98.31 122 PHE A O 1
ATOM 985 N N . LYS A 1 123 ? -13.195 31.547 10.562 1 98.25 123 LYS A N 1
ATOM 986 C CA . LYS A 1 123 ? -12.961 30.859 9.305 1 98.25 123 LYS A CA 1
ATOM 987 C C . LYS A 1 123 ? -13.125 31.812 8.117 1 98.25 123 LYS A C 1
ATOM 989 O O . LYS A 1 123 ? -13.953 32.719 8.156 1 98.25 123 LYS A O 1
ATOM 994 N N . VAL A 1 124 ? -12.297 31.516 7.184 1 98.69 124 VAL A N 1
ATOM 995 C CA . VAL A 1 124 ? -12.477 32.188 5.902 1 98.69 124 VAL A CA 1
ATOM 996 C C . VAL A 1 124 ? -13.062 31.219 4.879 1 98.69 124 VAL A C 1
ATOM 998 O O . VAL A 1 124 ? -12.562 30.094 4.723 1 98.69 124 VAL A O 1
ATOM 1001 N N . LEU A 1 125 ? -14.117 31.578 4.234 1 98.12 125 LEU A N 1
ATOM 1002 C CA . LEU A 1 125 ? -14.719 30.797 3.16 1 98.12 125 LEU A CA 1
ATOM 1003 C C . LEU A 1 125 ? -14.422 31.406 1.8 1 98.12 125 LEU A C 1
ATOM 1005 O O . LEU A 1 125 ? -14.336 32.625 1.672 1 98.12 125 LEU A O 1
ATOM 1009 N N . TYR A 1 126 ? -14.266 30.672 0.836 1 97.94 126 TYR A N 1
ATOM 1010 C CA . TYR A 1 126 ? -13.961 31.031 -0.546 1 97.94 126 TYR A CA 1
ATOM 1011 C C . TYR A 1 126 ? -14.352 29.906 -1.497 1 97.94 126 TYR A C 1
ATOM 1013 O O . TYR A 1 126 ? -14.148 28.734 -1.195 1 97.94 126 TYR A O 1
ATOM 1021 N N . PRO A 1 127 ? -14.969 30.234 -2.637 1 96.75 127 PRO A N 1
ATOM 1022 C CA . PRO A 1 127 ? -15.367 29.172 -3.578 1 96.75 127 PRO A CA 1
ATOM 1023 C C . PRO A 1 127 ? -14.188 28.594 -4.348 1 96.75 127 PRO A C 1
ATOM 1025 O O . PRO A 1 127 ? -14.047 28.844 -5.547 1 96.75 127 PRO A O 1
ATOM 1028 N N . ILE A 1 128 ? -13.523 27.75 -3.723 1 97 128 ILE A N 1
ATOM 1029 C CA . ILE A 1 128 ? -12.258 27.281 -4.289 1 97 128 ILE A CA 1
ATOM 1030 C C . ILE A 1 128 ? -12.508 26.016 -5.121 1 97 128 ILE A C 1
ATOM 1032 O O . ILE A 1 128 ? -11.805 25.766 -6.098 1 97 128 ILE A O 1
ATOM 1036 N N . ASN A 1 129 ? -13.438 25.156 -4.824 1 97.31 129 ASN A N 1
ATOM 1037 C CA . ASN A 1 129 ? -13.688 23.891 -5.508 1 97.31 129 ASN A CA 1
ATOM 1038 C C . ASN A 1 129 ? -14.758 24.031 -6.582 1 97.31 129 ASN A C 1
ATOM 1040 O O . ASN A 1 129 ? -14.727 23.344 -7.602 1 97.31 129 ASN A O 1
ATOM 1044 N N . SER A 1 130 ? -15.773 24.828 -6.262 1 95.5 130 SER A N 1
ATOM 1045 C CA . SER A 1 130 ? -16.844 25.172 -7.184 1 95.5 130 SER A CA 1
ATOM 1046 C C . SER A 1 130 ? -17.297 26.609 -7.004 1 95.5 130 SER A C 1
ATOM 1048 O O . SER A 1 130 ? -17.25 27.156 -5.895 1 95.5 130 SER A O 1
ATOM 1050 N N . LYS A 1 131 ? -17.812 27.188 -8.055 1 91.56 131 LYS A N 1
ATOM 1051 C CA . LYS A 1 131 ? -18.219 28.594 -8.023 1 91.56 131 LYS A CA 1
ATOM 1052 C C . LYS A 1 131 ? -19.453 28.781 -7.145 1 91.56 131 LYS A C 1
ATOM 1054 O O . LYS A 1 131 ? -19.688 29.891 -6.645 1 91.56 131 LYS A O 1
ATOM 1059 N N . ASP A 1 132 ? -20.156 27.75 -6.922 1 91.25 132 ASP A N 1
ATOM 1060 C CA . ASP A 1 132 ? -21.453 27.859 -6.262 1 91.25 132 ASP A CA 1
ATOM 1061 C C . ASP A 1 132 ? -21.375 27.391 -4.816 1 91.25 132 ASP A C 1
ATOM 1063 O O . ASP A 1 132 ? -22.406 27.25 -4.148 1 91.25 132 ASP A O 1
ATOM 1067 N N . LYS A 1 133 ? -20.203 27.078 -4.414 1 92.94 133 LYS A N 1
ATOM 1068 C CA . LYS A 1 133 ? -20.062 26.562 -3.059 1 92.94 133 LYS A CA 1
ATOM 1069 C C . LYS A 1 133 ? -18.938 27.266 -2.309 1 92.94 133 LYS A C 1
ATOM 1071 O O . LYS A 1 133 ? -17.812 27.359 -2.812 1 92.94 133 LYS A O 1
ATOM 1076 N N . ASN A 1 134 ? -19.266 27.828 -1.119 1 94.19 134 ASN A N 1
ATOM 1077 C CA . ASN A 1 134 ? -18.25 28.391 -0.244 1 94.19 134 ASN A CA 1
ATOM 1078 C C . ASN A 1 134 ? -17.516 27.312 0.545 1 94.19 134 ASN A C 1
ATOM 1080 O O . ASN A 1 134 ? -18.141 26.578 1.323 1 94.19 134 ASN A O 1
ATOM 1084 N N . ASP A 1 135 ? -16.281 27.203 0.268 1 97.38 135 ASP A N 1
ATOM 1085 C CA . ASP A 1 135 ? -15.43 26.25 0.978 1 97.38 135 ASP A CA 1
ATOM 1086 C C . ASP A 1 135 ? -14.633 26.938 2.086 1 97.38 135 ASP A C 1
ATOM 1088 O O . ASP A 1 135 ? -14.164 28.078 1.914 1 97.38 135 ASP A O 1
ATOM 1092 N N . GLU A 1 136 ? -14.602 26.312 3.252 1 97.81 136 GLU A N 1
ATOM 1093 C CA . GLU A 1 136 ? -13.648 26.797 4.246 1 97.81 136 GLU A CA 1
ATOM 1094 C C . GLU A 1 136 ? -12.211 26.641 3.748 1 97.81 136 GLU A C 1
ATOM 1096 O O . GLU A 1 136 ? -11.797 25.547 3.352 1 97.81 136 GLU A O 1
ATOM 1101 N N . ILE A 1 137 ? -11.422 27.766 3.783 1 98.62 137 ILE A N 1
ATOM 1102 C CA . ILE A 1 137 ? -10.07 27.656 3.246 1 98.62 137 ILE A CA 1
ATOM 1103 C C . ILE A 1 137 ? -9.055 28.078 4.309 1 98.62 137 ILE A C 1
ATOM 1105 O O . ILE A 1 137 ? -7.859 27.828 4.168 1 98.62 137 ILE A O 1
ATOM 1109 N N . VAL A 1 138 ? -9.484 28.781 5.309 1 98.75 138 VAL A N 1
ATOM 1110 C CA . VAL A 1 138 ? -8.617 29.172 6.414 1 98.75 138 VAL A CA 1
ATOM 1111 C C . VAL A 1 138 ? -9.352 28.969 7.742 1 98.75 138 VAL A C 1
ATOM 1113 O O . VAL A 1 138 ? -10.547 29.25 7.848 1 98.75 138 VAL A O 1
ATOM 1116 N N . SER A 1 139 ? -8.68 28.453 8.664 1 98.38 139 SER A N 1
ATOM 1117 C CA . SER A 1 139 ? -9.141 28.375 10.039 1 98.38 139 SER A CA 1
ATOM 1118 C C . SER A 1 139 ? -8.133 28.984 11.008 1 98.38 139 SER A C 1
ATOM 1120 O O . SER A 1 139 ? -6.977 28.547 11.062 1 98.38 139 SER A O 1
ATOM 1122 N N . MET A 1 140 ? -8.477 30.062 11.68 1 98 140 MET A N 1
ATOM 1123 C CA . MET A 1 140 ? -7.688 30.656 12.758 1 98 140 MET A CA 1
ATOM 1124 C C . MET A 1 140 ? -8.305 30.328 14.117 1 98 140 MET A C 1
ATOM 1126 O O . MET A 1 140 ? -9.25 31 14.547 1 98 140 MET A O 1
ATOM 1130 N N . LEU A 1 141 ? -7.758 29.375 14.75 1 94.56 141 LEU A N 1
ATOM 1131 C CA . LEU A 1 141 ? -8.344 28.891 15.992 1 94.56 141 LEU A CA 1
ATOM 1132 C C . LEU A 1 141 ? -7.27 28.297 16.906 1 94.56 141 LEU A C 1
ATOM 1134 O O . LEU A 1 141 ? -6.469 27.469 16.469 1 94.56 141 LEU A O 1
ATOM 1138 N N . GLY A 1 142 ? -7.23 28.719 18.125 1 86.81 142 GLY A N 1
ATOM 1139 C CA . GLY A 1 142 ? -6.34 28.125 19.109 1 86.81 142 GLY A CA 1
ATOM 1140 C C . GLY A 1 142 ? -4.938 28.703 19.078 1 86.81 142 GLY A C 1
ATOM 1141 O O . GLY A 1 142 ? -4.102 28.266 18.281 1 86.81 142 GLY A O 1
ATOM 1142 N N . ALA A 1 143 ? -4.629 29.422 20.062 1 89.88 143 ALA A N 1
ATOM 1143 C CA . ALA A 1 143 ? -3.324 30.078 20.141 1 89.88 143 ALA A CA 1
ATOM 1144 C C . ALA A 1 143 ? -3.004 30.844 18.859 1 89.88 143 ALA A C 1
ATOM 1146 O O . ALA A 1 143 ? -3.787 31.688 18.438 1 89.88 143 ALA A O 1
ATOM 1147 N N . SER A 1 144 ? -1.806 30.656 18.469 1 96.69 144 SER A N 1
ATOM 1148 C CA . SER A 1 144 ? -1.455 31.344 17.219 1 96.69 144 SER A CA 1
ATOM 1149 C C . SER A 1 144 ? -1.458 30.375 16.047 1 96.69 144 SER A C 1
ATOM 1151 O O . SER A 1 144 ? -0.728 30.578 15.07 1 96.69 144 SER A O 1
ATOM 1153 N N . TYR A 1 145 ? -2.258 29.266 16.156 1 97.44 145 TYR A N 1
ATOM 1154 C CA . TYR A 1 145 ? -2.34 28.266 15.094 1 97.44 145 TYR A CA 1
ATOM 1155 C C . TYR A 1 145 ? -3.25 28.734 13.969 1 97.44 145 TYR A C 1
ATOM 1157 O O . TYR A 1 145 ? -4.223 29.453 14.203 1 97.44 145 TYR A O 1
ATOM 1165 N N . PHE A 1 146 ? -2.99 28.25 12.812 1 98.5 146 PHE A N 1
ATOM 1166 C CA . PHE A 1 146 ? -3.93 28.391 11.703 1 98.5 146 PHE A CA 1
ATOM 1167 C C . PHE A 1 146 ? -3.732 27.297 10.672 1 98.5 146 PHE A C 1
ATOM 1169 O O . PHE A 1 146 ? -2.641 26.734 10.562 1 98.5 146 PHE A O 1
ATOM 1176 N N . ARG A 1 147 ? -4.762 26.922 9.969 1 98.62 147 ARG A N 1
ATOM 1177 C CA . ARG A 1 147 ? -4.766 25.938 8.891 1 98.62 147 ARG A CA 1
ATOM 1178 C C . ARG A 1 147 ? -5.285 26.547 7.594 1 98.62 147 ARG A C 1
ATOM 1180 O O . ARG A 1 147 ? -6.121 27.453 7.621 1 98.62 147 ARG A O 1
ATOM 1187 N N . VAL A 1 148 ? -4.738 26.078 6.555 1 98.88 148 VAL A N 1
ATOM 1188 C CA . VAL A 1 148 ? -5.094 26.625 5.246 1 98.88 148 VAL A CA 1
ATOM 1189 C C . VAL A 1 148 ? -5.27 25.484 4.246 1 98.88 148 VAL A C 1
ATOM 1191 O O . VAL A 1 148 ? -4.531 24.484 4.289 1 98.88 148 VAL A O 1
ATOM 1194 N N . LEU A 1 149 ? -6.277 25.594 3.379 1 98.69 149 LEU A N 1
ATOM 1195 C CA . LEU A 1 149 ? -6.578 24.562 2.383 1 98.69 149 LEU A CA 1
ATOM 1196 C C . LEU A 1 149 ? -6.508 25.141 0.973 1 98.69 149 LEU A C 1
ATOM 1198 O O . LEU A 1 149 ? -6.934 26.281 0.739 1 98.69 149 LEU A O 1
ATOM 1202 N N . GLY A 1 150 ? -5.887 24.359 0.08 1 98.38 150 GLY A N 1
ATOM 1203 C CA . GLY A 1 150 ? -6.078 24.562 -1.347 1 98.38 150 GLY A CA 1
ATOM 1204 C C . GLY A 1 150 ? -7.195 23.719 -1.929 1 98.38 150 GLY A C 1
ATOM 1205 O O . GLY A 1 150 ? -7.953 23.094 -1.189 1 98.38 150 GLY A O 1
ATOM 1206 N N . GLN A 1 151 ? -7.301 23.844 -3.256 1 98.25 151 GLN A N 1
ATOM 1207 C CA . GLN A 1 151 ? -8.359 23.125 -3.955 1 98.25 151 GLN A CA 1
ATOM 1208 C C . GLN A 1 151 ? -8.273 21.625 -3.697 1 98.25 151 GLN A C 1
ATOM 1210 O O . GLN A 1 151 ? -7.211 21.016 -3.879 1 98.25 151 GLN A O 1
ATOM 1215 N N . GLY A 1 152 ? -9.367 21.078 -3.273 1 97.5 152 GLY A N 1
ATOM 1216 C CA . GLY A 1 152 ? -9.461 19.641 -3.127 1 97.5 152 GLY A CA 1
ATOM 1217 C C . GLY A 1 152 ? -8.734 19.109 -1.902 1 97.5 152 GLY A C 1
ATOM 1218 O O . GLY A 1 152 ? -8.5 17.906 -1.783 1 97.5 152 GLY A O 1
ATOM 1219 N N . GLN A 1 153 ? -8.297 19.922 -1.028 1 98.19 153 GLN A N 1
ATOM 1220 C CA . GLN A 1 153 ? -7.543 19.5 0.149 1 98.19 153 GLN A CA 1
ATOM 1221 C C . GLN A 1 153 ? -8.445 19.391 1.372 1 98.19 153 GLN A C 1
ATOM 1223 O O . GLN A 1 153 ? -9.547 19.953 1.388 1 98.19 153 GLN A O 1
ATOM 1228 N N . THR A 1 154 ? -8.047 18.594 2.307 1 97.56 154 THR A N 1
ATOM 1229 C CA . THR A 1 154 ? -8.648 18.484 3.629 1 97.56 154 THR A CA 1
ATOM 1230 C C . THR A 1 154 ? -7.633 18.812 4.719 1 97.56 154 THR A C 1
ATOM 1232 O O . THR A 1 154 ? -6.438 18.562 4.555 1 97.56 154 THR A O 1
ATOM 1235 N N . TYR A 1 155 ? -8.094 19.391 5.793 1 97.44 155 TYR A N 1
ATOM 1236 C CA . TYR A 1 155 ? -7.18 19.875 6.828 1 97.44 155 TYR A CA 1
ATOM 1237 C C . TYR A 1 155 ? -6.289 18.75 7.332 1 97.44 155 TYR A C 1
ATOM 1239 O O . TYR A 1 155 ? -6.727 17.594 7.441 1 97.44 155 TYR A O 1
ATOM 1247 N N . GLY A 1 156 ? -5.086 19.062 7.672 1 97 156 GLY A N 1
ATOM 1248 C CA . GLY A 1 156 ? -4.066 18.25 8.312 1 97 156 GLY A CA 1
ATOM 1249 C C . GLY A 1 156 ? -3.145 19.047 9.211 1 97 156 GLY A C 1
ATOM 1250 O O . GLY A 1 156 ? -3.531 19.422 10.32 1 97 156 GLY A O 1
ATOM 1251 N N . LEU A 1 157 ? -1.971 19.391 8.641 1 98.31 157 LEU A N 1
ATOM 1252 C CA . LEU A 1 157 ? -0.975 20.109 9.422 1 98.31 157 LEU A CA 1
ATOM 1253 C C . LEU A 1 157 ? -1.394 21.562 9.633 1 98.31 157 LEU A C 1
ATOM 1255 O O . LEU A 1 157 ? -2.301 22.062 8.961 1 98.31 157 LEU A O 1
ATOM 1259 N N . SER A 1 158 ? -0.754 22.203 10.602 1 98.31 158 SER A N 1
ATOM 1260 C CA . SER A 1 158 ? -1.009 23.609 10.914 1 98.31 158 SER A CA 1
ATOM 1261 C C . SER A 1 158 ? 0.28 24.422 10.891 1 98.31 158 SER A C 1
ATOM 1263 O O . SER A 1 158 ? 1.374 23.875 11.016 1 98.31 158 SER A O 1
ATOM 1265 N N . ALA A 1 159 ? 0.023 25.656 10.672 1 98.69 159 ALA A N 1
ATOM 1266 C CA . ALA A 1 159 ? 1.076 26.641 10.914 1 98.69 159 ALA A CA 1
ATOM 1267 C C . ALA A 1 159 ? 0.824 27.422 12.203 1 98.69 159 ALA A C 1
ATOM 1269 O O . ALA A 1 159 ? -0.28 27.375 12.75 1 98.69 159 ALA A O 1
ATOM 1270 N N . ARG A 1 160 ? 1.896 28.016 12.711 1 98.31 160 ARG A N 1
ATOM 1271 C CA . ARG A 1 160 ? 1.824 28.859 13.906 1 98.31 160 ARG A CA 1
ATOM 1272 C C . ARG A 1 160 ? 2.5 30.203 13.672 1 98.31 160 ARG A C 1
ATOM 1274 O O . ARG A 1 160 ? 3.354 30.328 12.789 1 98.31 160 ARG A O 1
ATOM 1281 N N . GLY A 1 161 ? 2.074 31.141 14.5 1 98.56 161 GLY A N 1
ATOM 1282 C CA . GLY A 1 161 ? 2.746 32.438 14.445 1 98.56 161 GLY A CA 1
ATOM 1283 C C . GLY A 1 161 ? 4.172 32.375 14.961 1 98.56 161 GLY A C 1
ATOM 1284 O O . GLY A 1 161 ? 5.086 32.906 14.32 1 98.56 161 GLY A O 1
ATOM 1285 N N . LEU A 1 162 ? 4.309 31.766 16.078 1 98.62 162 LEU A N 1
ATOM 1286 C CA . LEU A 1 162 ? 5.59 31.766 16.781 1 98.62 162 LEU A CA 1
ATOM 1287 C C . LEU A 1 162 ? 5.691 30.578 17.734 1 98.62 162 LEU A C 1
ATOM 1289 O O . LEU A 1 162 ? 4.695 30.172 18.328 1 98.62 162 LEU A O 1
ATOM 1293 N N . ALA A 1 163 ? 6.871 30 17.812 1 98.44 163 ALA A N 1
ATOM 1294 C CA . ALA A 1 163 ? 7.141 28.969 18.828 1 98.44 163 ALA A CA 1
ATOM 1295 C C . ALA A 1 163 ? 8.195 29.453 19.812 1 98.44 163 ALA A C 1
ATOM 1297 O O . ALA A 1 163 ? 9.172 30.094 19.438 1 98.44 163 ALA A O 1
ATOM 1298 N N . ILE A 1 164 ? 7.961 29.172 21.094 1 98.44 164 ILE A N 1
ATOM 1299 C CA . ILE A 1 164 ? 8.906 29.609 22.125 1 98.44 164 ILE A CA 1
ATOM 1300 C C . ILE A 1 164 ? 9.25 28.422 23.031 1 98.44 164 ILE A C 1
ATOM 1302 O O . ILE A 1 164 ? 8.359 27.812 23.625 1 98.44 164 ILE A O 1
ATOM 1306 N N . ASP A 1 165 ? 10.492 28.172 23.094 1 98.12 165 ASP A N 1
ATOM 1307 C CA . ASP A 1 165 ? 11.086 27.188 24 1 98.12 165 ASP A CA 1
ATOM 1308 C C . ASP A 1 165 ? 10.531 25.781 23.734 1 98.12 165 ASP A C 1
ATOM 1310 O O . ASP A 1 165 ? 10.281 25.031 24.672 1 98.12 165 ASP A O 1
ATOM 1314 N N . THR A 1 166 ? 10.258 25.469 22.484 1 97.44 166 THR A N 1
ATOM 1315 C CA . THR A 1 166 ? 9.789 24.141 22.094 1 97.44 166 THR A CA 1
ATOM 1316 C C . THR A 1 166 ? 10.836 23.078 22.406 1 97.44 166 THR A C 1
ATOM 1318 O O . THR A 1 166 ? 12.008 23.234 22.047 1 97.44 166 THR A O 1
ATOM 1321 N N . ALA A 1 167 ? 10.43 22.031 23.078 1 96.5 167 ALA A N 1
ATOM 1322 C CA . ALA A 1 167 ? 11.242 20.859 23.391 1 96.5 167 ALA A CA 1
ATOM 1323 C C . ALA A 1 167 ? 12.359 21.203 24.359 1 96.5 167 ALA A C 1
ATOM 1325 O O . ALA A 1 167 ? 13.438 20.609 24.328 1 96.5 167 ALA A O 1
ATOM 1326 N N . LEU A 1 168 ? 12.188 22.266 25.125 1 96.25 168 LEU A N 1
ATOM 1327 C CA . LEU A 1 168 ? 13.109 22.578 26.219 1 96.25 168 LEU A CA 1
ATOM 1328 C C . LEU A 1 168 ? 12.539 22.141 27.562 1 96.25 168 LEU A C 1
ATOM 1330 O O . LEU A 1 168 ? 11.32 22.078 27.719 1 96.25 168 LEU A O 1
ATOM 1334 N N . PRO A 1 169 ? 13.43 21.875 28.531 1 94.31 169 PRO A N 1
ATOM 1335 C CA . PRO A 1 169 ? 12.961 21.453 29.859 1 94.31 169 PRO A CA 1
ATOM 1336 C C . PRO A 1 169 ? 12.055 22.484 30.516 1 94.31 169 PRO A C 1
ATOM 1338 O O . PRO A 1 169 ? 11.203 22.141 31.328 1 94.31 169 PRO A O 1
ATOM 1341 N N . SER A 1 170 ? 12.172 23.734 30.188 1 93.19 170 SER A N 1
ATOM 1342 C CA . SER A 1 170 ? 11.352 24.797 30.75 1 93.19 170 SER A CA 1
ATOM 1343 C C . SER A 1 170 ? 9.898 24.672 30.328 1 93.19 170 SER A C 1
ATOM 1345 O O . SER A 1 170 ? 9.016 25.297 30.906 1 93.19 170 SER A O 1
ATOM 1347 N N . GLY A 1 171 ? 9.703 23.922 29.344 1 94.56 171 GLY A N 1
ATOM 1348 C CA . GLY A 1 171 ? 8.367 23.812 28.766 1 94.56 171 GLY A CA 1
ATOM 1349 C C . GLY A 1 171 ? 8.117 24.812 27.656 1 94.56 171 GLY A C 1
ATOM 1350 O O . GLY A 1 171 ? 8.656 25.922 27.672 1 94.56 171 GLY A O 1
ATOM 1351 N N . GLU A 1 172 ? 7.242 24.484 26.766 1 96.62 172 GLU A N 1
ATOM 1352 C CA . GLU A 1 172 ? 6.918 25.359 25.656 1 96.62 172 GLU A CA 1
ATOM 1353 C C . GLU A 1 172 ? 5.922 26.438 26.062 1 96.62 172 GLU A C 1
ATOM 1355 O O . GLU A 1 172 ? 5.016 26.172 26.859 1 96.62 172 GLU A O 1
ATOM 1360 N N . GLU A 1 173 ? 6.188 27.656 25.625 1 97.31 173 GLU A N 1
ATOM 1361 C CA . GLU A 1 173 ? 5.242 28.766 25.719 1 97.31 173 GLU A CA 1
ATOM 1362 C C . GLU A 1 173 ? 4.43 28.906 24.438 1 97.31 173 GLU A C 1
ATOM 1364 O O . GLU A 1 173 ? 4.977 28.828 23.328 1 97.31 173 GLU A O 1
ATOM 1369 N N . PHE A 1 174 ? 3.139 29.031 24.578 1 95.81 174 PHE A N 1
ATOM 1370 C CA . PHE A 1 174 ? 2.258 29.109 23.422 1 95.81 174 PHE A CA 1
ATOM 1371 C C . PHE A 1 174 ? 1.71 30.516 23.25 1 95.81 174 PHE A C 1
ATOM 1373 O O . PHE A 1 174 ? 0.708 30.891 23.875 1 95.81 174 PHE A O 1
ATOM 1380 N N . PRO A 1 175 ? 2.332 31.297 22.359 1 97.62 175 PRO A N 1
ATOM 1381 C CA . PRO A 1 175 ? 1.778 32.625 22.062 1 97.62 175 PRO A CA 1
ATOM 1382 C C . PRO A 1 175 ? 0.369 32.562 21.484 1 97.62 175 PRO A C 1
ATOM 1384 O O . PRO A 1 175 ? 0.011 31.562 20.844 1 97.62 175 PRO A O 1
ATOM 1387 N N . ARG A 1 176 ? -0.385 33.594 21.672 1 97.31 176 ARG A N 1
ATOM 1388 C CA . ARG A 1 176 ? -1.757 33.625 21.188 1 97.31 176 ARG A CA 1
ATOM 1389 C C . ARG A 1 176 ? -1.979 34.875 20.312 1 97.31 176 ARG A C 1
ATOM 1391 O O . ARG A 1 176 ? -1.483 35.969 20.625 1 97.31 176 ARG A O 1
ATOM 1398 N N . PHE A 1 177 ? -2.666 34.688 19.234 1 98.12 177 PHE A N 1
ATOM 1399 C CA . PHE A 1 177 ? -3.25 35.844 18.562 1 98.12 177 PHE A CA 1
ATOM 1400 C C . PHE A 1 177 ? -4.469 36.344 19.328 1 98.12 177 PHE A C 1
ATOM 1402 O O . PHE A 1 177 ? -5.52 35.719 19.328 1 98.12 177 PHE A O 1
ATOM 1409 N N . ARG A 1 178 ? -4.402 37.469 19.891 1 96.94 178 ARG A N 1
ATOM 1410 C CA . ARG A 1 178 ? -5.484 37.906 20.766 1 96.94 178 ARG A CA 1
ATOM 1411 C C . ARG A 1 178 ? -6.438 38.844 20.047 1 96.94 178 ARG A C 1
ATOM 1413 O O . ARG A 1 178 ? -7.543 39.125 20.516 1 96.94 178 ARG A O 1
ATOM 1420 N N . GLU A 1 179 ? -5.949 39.438 18.938 1 98.12 179 GLU A N 1
ATOM 1421 C CA . GLU A 1 179 ? -6.766 40.375 18.172 1 98.12 179 GLU A CA 1
ATOM 1422 C C . GLU A 1 179 ? -6.434 40.312 16.672 1 98.12 179 GLU A C 1
ATOM 1424 O O . GLU A 1 179 ? -5.266 40.156 16.297 1 98.12 179 GLU A O 1
ATOM 1429 N N . TYR A 1 180 ? -7.52 40.375 15.859 1 98.75 180 TYR A N 1
ATOM 1430 C CA . TYR A 1 180 ? -7.367 40.344 14.414 1 98.75 180 TYR A CA 1
ATOM 1431 C C . TYR A 1 180 ? -7.969 41.562 13.766 1 98.75 180 TYR A C 1
ATOM 1433 O O . TYR A 1 180 ? -8.938 42.156 14.273 1 98.75 180 TYR A O 1
ATOM 1441 N N . TRP A 1 181 ? -7.414 42.031 12.688 1 98.75 181 TRP A N 1
ATOM 1442 C CA . TRP A 1 181 ? -7.98 43 11.742 1 98.75 181 TRP A CA 1
ATOM 1443 C C . TRP A 1 181 ? -8.047 42.406 10.344 1 98.75 181 TRP A C 1
ATOM 1445 O O . TRP A 1 181 ? -7.016 42.094 9.75 1 98.75 181 TRP A O 1
ATOM 1455 N N . ILE A 1 182 ? -9.258 42.281 9.797 1 98.75 182 ILE A N 1
ATOM 1456 C CA . ILE A 1 182 ? -9.461 41.656 8.492 1 98.75 182 ILE A CA 1
ATOM 1457 C C . ILE A 1 182 ? -9.953 42.719 7.496 1 98.75 182 ILE A C 1
ATOM 1459 O O . ILE A 1 182 ? -11 43.344 7.711 1 98.75 182 ILE A O 1
ATOM 1463 N N . GLU A 1 183 ? -9.227 42.906 6.418 1 97.94 183 GLU A N 1
ATOM 1464 C CA . GLU A 1 183 ? -9.625 43.875 5.406 1 97.94 183 GLU A CA 1
ATOM 1465 C C . GLU A 1 183 ? -10.82 43.375 4.594 1 97.94 183 GLU A C 1
ATOM 1467 O O . GLU A 1 183 ? -10.797 42.25 4.074 1 97.94 183 GLU A O 1
ATOM 1472 N N . ARG A 1 184 ? -11.797 44.156 4.48 1 97.06 184 ARG A N 1
ATOM 1473 C CA . ARG A 1 184 ? -12.906 43.812 3.604 1 97.06 184 ARG A CA 1
ATOM 1474 C C . ARG A 1 184 ? -12.445 43.719 2.15 1 97.06 184 ARG A C 1
ATOM 1476 O O . ARG A 1 184 ? -11.992 44.719 1.587 1 97.06 184 ARG A O 1
ATOM 1483 N N . PRO A 1 185 ? -12.57 42.625 1.596 1 96.44 185 PRO A N 1
ATOM 1484 C CA . PRO A 1 185 ? -12.141 42.5 0.2 1 96.44 185 PRO A CA 1
ATOM 1485 C C . PRO A 1 185 ? -13.117 43.156 -0.77 1 96.44 185 PRO A C 1
ATOM 1487 O O . PRO A 1 185 ? -14.32 43.219 -0.511 1 96.44 185 PRO A O 1
ATOM 1490 N N . LYS A 1 186 ? -12.609 43.625 -1.858 1 94.5 186 LYS A N 1
ATOM 1491 C CA . LYS A 1 186 ? -13.43 44.125 -2.949 1 94.5 186 LYS A CA 1
ATOM 1492 C C . LYS A 1 186 ? -14.016 43 -3.777 1 94.5 186 LYS A C 1
ATOM 1494 O O . LYS A 1 186 ? -13.641 41.844 -3.59 1 94.5 186 LYS A O 1
ATOM 1499 N N . ALA A 1 187 ? -14.852 43.344 -4.672 1 94.44 187 ALA A N 1
ATOM 1500 C CA . ALA A 1 187 ? -15.609 42.344 -5.445 1 94.44 187 ALA A CA 1
ATOM 1501 C C . ALA A 1 187 ? -14.68 41.531 -6.32 1 94.44 187 ALA A C 1
ATOM 1503 O O . ALA A 1 187 ? -14.945 40.344 -6.562 1 94.44 187 ALA A O 1
ATOM 1504 N N . THR A 1 188 ? -13.586 42.094 -6.73 1 94.5 188 THR A N 1
ATOM 1505 C CA . THR A 1 188 ? -12.742 41.375 -7.688 1 94.5 188 THR A CA 1
ATOM 1506 C C . THR A 1 188 ? -11.453 40.906 -7.027 1 94.5 188 THR A C 1
ATOM 1508 O O . THR A 1 188 ? -10.555 40.375 -7.695 1 94.5 188 THR A O 1
ATOM 1511 N N . ASP A 1 189 ? -11.406 41.188 -5.762 1 94.5 189 ASP A N 1
ATOM 1512 C CA . ASP A 1 189 ? -10.172 40.844 -5.07 1 94.5 189 ASP A CA 1
ATOM 1513 C C . ASP A 1 189 ? -9.961 39.312 -5.07 1 94.5 189 ASP A C 1
ATOM 1515 O O . ASP A 1 189 ? -10.914 38.562 -4.895 1 94.5 189 ASP A O 1
ATOM 1519 N N . LYS A 1 190 ? -8.727 38.938 -5.297 1 95.94 190 LYS A N 1
ATOM 1520 C CA . LYS A 1 190 ? -8.367 37.531 -5.293 1 95.94 190 LYS A CA 1
ATOM 1521 C C . LYS A 1 190 ? -7.512 37.188 -4.078 1 95.94 190 LYS A C 1
ATOM 1523 O O . LYS A 1 190 ? -6.945 36.094 -3.998 1 95.94 190 LYS A O 1
ATOM 1528 N N . ARG A 1 191 ? -7.348 38.062 -3.236 1 98.12 191 ARG A N 1
ATOM 1529 C CA . ARG A 1 191 ? -6.578 37.844 -2.014 1 98.12 191 ARG A CA 1
ATOM 1530 C C . ARG A 1 191 ? -7.277 38.469 -0.81 1 98.12 191 ARG A C 1
ATOM 1532 O O . ARG A 1 191 ? -8.109 39.344 -0.964 1 98.12 191 ARG A O 1
ATOM 1539 N N . LEU A 1 192 ? -7.027 38 0.352 1 98.62 192 LEU A N 1
ATOM 1540 C CA . LEU A 1 192 ? -7.543 38.531 1.614 1 98.62 192 LEU A CA 1
ATOM 1541 C C . LEU A 1 192 ? -6.406 38.875 2.566 1 98.62 192 LEU A C 1
ATOM 1543 O O . LEU A 1 192 ? -5.504 38.062 2.787 1 98.62 192 LEU A O 1
ATOM 1547 N N . THR A 1 193 ? -6.43 40.062 3.082 1 98.62 193 THR A N 1
ATOM 1548 C CA . THR A 1 193 ? -5.402 40.5 4.02 1 98.62 193 THR A CA 1
ATOM 1549 C C . THR A 1 193 ? -5.914 40.406 5.457 1 98.62 193 THR A C 1
ATOM 1551 O O . THR A 1 193 ? -6.984 40.938 5.77 1 98.62 193 THR A O 1
ATOM 1554 N N . ILE A 1 194 ? -5.168 39.812 6.328 1 98.88 194 ILE A N 1
ATOM 1555 C CA . ILE A 1 194 ? -5.477 39.656 7.746 1 98.88 194 ILE A CA 1
ATOM 1556 C C . ILE A 1 194 ? -4.297 40.125 8.586 1 98.88 194 ILE A C 1
ATOM 1558 O O . ILE A 1 194 ? -3.148 39.75 8.328 1 98.88 194 ILE A O 1
ATOM 1562 N N . TYR A 1 195 ? -4.551 41 9.523 1 98.81 195 TYR A N 1
ATOM 1563 C CA . TYR A 1 195 ? -3.553 41.344 10.523 1 98.81 195 TYR A CA 1
ATOM 1564 C C . TYR A 1 195 ? -3.854 40.688 11.859 1 98.81 195 TYR A C 1
ATOM 1566 O O . TYR A 1 195 ? -5.012 40.406 12.172 1 98.81 195 TYR A O 1
ATOM 1574 N N . ALA A 1 196 ? -2.836 40.469 12.617 1 98.88 196 ALA A N 1
ATOM 1575 C CA . ALA A 1 196 ? -3.018 39.812 13.914 1 98.88 196 ALA A CA 1
ATOM 1576 C C . ALA A 1 196 ? -2.01 40.344 14.93 1 98.88 196 ALA A C 1
ATOM 1578 O O . ALA A 1 196 ? -0.855 40.625 14.594 1 98.88 196 ALA A O 1
ATOM 1579 N N . LEU A 1 197 ? -2.469 40.5 16.094 1 98.75 197 LEU A N 1
ATOM 1580 C CA . LEU A 1 197 ? -1.631 40.875 17.234 1 98.75 197 LEU A CA 1
ATOM 1581 C C . LEU A 1 197 ? -1.334 39.656 18.109 1 98.75 197 LEU A C 1
ATOM 1583 O O . LEU A 1 197 ? -2.252 39.062 18.656 1 98.75 197 LEU A O 1
ATOM 1587 N N . LEU A 1 198 ? -0.109 39.312 18.203 1 98.75 198 LEU A N 1
ATOM 1588 C CA . LEU A 1 198 ? 0.353 38.188 19.016 1 98.75 198 LEU A CA 1
ATOM 1589 C C . LEU A 1 198 ? 0.763 38.656 20.406 1 98.75 198 LEU A C 1
ATOM 1591 O O . LEU A 1 198 ? 1.403 39.719 20.547 1 98.75 198 LEU A O 1
ATOM 1595 N N . ASP A 1 199 ? 0.395 37.906 21.438 1 98.06 199 ASP A N 1
ATOM 1596 C CA . ASP A 1 199 ? 0.758 38.219 22.812 1 98.06 199 ASP A CA 1
ATOM 1597 C C . ASP A 1 199 ? 1.053 36.969 23.609 1 98.06 199 ASP A C 1
ATOM 1599 O O . ASP A 1 199 ? 0.373 35.938 23.438 1 98.06 199 ASP A O 1
ATOM 1603 N N . SER A 1 200 ? 2.053 36.969 24.344 1 97.62 200 SER A N 1
ATOM 1604 C CA . SER A 1 200 ? 2.457 35.906 25.25 1 97.62 200 SER A CA 1
ATOM 1605 C C . SER A 1 200 ? 3.318 36.438 26.391 1 97.62 200 SER A C 1
ATOM 1607 O O . SER A 1 200 ? 3.709 37.625 26.391 1 97.62 200 SER A O 1
ATOM 1609 N N . PRO A 1 201 ? 3.604 35.625 27.391 1 97.81 201 PRO A N 1
ATOM 1610 C CA . PRO A 1 201 ? 4.391 36.094 28.531 1 97.81 201 PRO A CA 1
ATOM 1611 C C . PRO A 1 201 ? 5.738 36.688 28.109 1 97.81 201 PRO A C 1
ATOM 1613 O O . PRO A 1 201 ? 6.152 37.719 28.641 1 97.81 201 PRO A O 1
ATOM 1616 N N . ARG A 1 202 ? 6.48 36.094 27.125 1 98.19 202 ARG A N 1
ATOM 1617 C CA . ARG A 1 202 ? 7.844 36.531 26.875 1 98.19 202 ARG A CA 1
ATOM 1618 C C . ARG A 1 202 ? 7.984 37.125 25.484 1 98.19 202 ARG A C 1
ATOM 1620 O O . ARG A 1 202 ? 9.086 37.469 25.062 1 98.19 202 ARG A O 1
ATOM 1627 N N . ALA A 1 203 ? 6.801 37.25 24.719 1 98.31 203 ALA A N 1
ATOM 1628 C CA . ALA A 1 203 ? 6.906 37.844 23.391 1 98.31 203 ALA A CA 1
ATOM 1629 C C . ALA A 1 203 ? 5.582 38.438 22.953 1 98.31 203 ALA A C 1
ATOM 1631 O O . ALA A 1 203 ? 4.512 38.031 23.391 1 98.31 203 ALA A O 1
ATOM 1632 N N . THR A 1 204 ? 5.652 39.469 22.141 1 98.56 204 THR A N 1
ATOM 1633 C CA . THR A 1 204 ? 4.543 40.031 21.375 1 98.56 204 THR A CA 1
ATOM 1634 C C . THR A 1 204 ? 4.883 40.094 19.891 1 98.56 204 THR A C 1
ATOM 1636 O O . THR A 1 204 ? 6.031 39.875 19.5 1 98.56 204 THR A O 1
ATOM 1639 N N . GLY A 1 205 ? 3.904 40.344 19.094 1 98.62 205 GLY A N 1
ATOM 1640 C CA . GLY A 1 205 ? 4.188 40.438 17.656 1 98.62 205 GLY A CA 1
ATOM 1641 C C . GLY A 1 205 ? 3.033 40.969 16.844 1 98.62 205 GLY A C 1
ATOM 1642 O O . GLY A 1 205 ? 1.879 40.906 17.281 1 98.62 205 GLY A O 1
ATOM 1643 N N . ALA A 1 206 ? 3.361 41.594 15.742 1 98.88 206 ALA A N 1
ATOM 1644 C CA . ALA A 1 206 ? 2.424 42 14.695 1 98.88 206 ALA A CA 1
ATOM 1645 C C . ALA A 1 206 ? 2.6 41.156 13.438 1 98.88 206 ALA A C 1
ATOM 1647 O O . ALA A 1 206 ? 3.725 40.938 12.984 1 98.88 206 ALA A O 1
ATOM 1648 N N . TYR A 1 207 ? 1.525 40.656 12.992 1 98.88 207 TYR A N 1
ATOM 1649 C CA . TYR A 1 207 ? 1.559 39.812 11.797 1 98.88 207 TYR A CA 1
ATOM 1650 C C . TYR A 1 207 ? 0.636 40.375 10.711 1 98.88 207 TYR A C 1
ATOM 1652 O O . TYR A 1 207 ? -0.417 40.938 11.016 1 98.88 207 TYR A O 1
ATOM 1660 N N . ARG A 1 208 ? 1.029 40.25 9.5 1 98.88 208 ARG A N 1
ATOM 1661 C CA . ARG A 1 208 ? 0.217 40.469 8.305 1 98.88 208 ARG A CA 1
ATOM 1662 C C . ARG A 1 208 ? 0.203 39.219 7.426 1 98.88 208 ARG A C 1
ATOM 1664 O O . ARG A 1 208 ? 1.259 38.719 7.047 1 98.88 208 ARG A O 1
ATOM 1671 N N . PHE A 1 209 ? -0.958 38.688 7.184 1 98.88 209 PHE A N 1
ATOM 1672 C CA . PHE A 1 209 ? -1.169 37.562 6.301 1 98.88 209 PHE A CA 1
ATOM 1673 C C . PHE A 1 209 ? -1.898 37.969 5.031 1 98.88 209 PHE A C 1
ATOM 1675 O O . PHE A 1 209 ? -2.951 38.625 5.098 1 98.88 209 PHE A O 1
ATOM 1682 N N . VAL A 1 210 ? -1.343 37.688 3.943 1 98.88 210 VAL A N 1
ATOM 1683 C CA . VAL A 1 210 ? -2.051 37.844 2.678 1 98.88 210 VAL A CA 1
ATOM 1684 C C . VAL A 1 210 ? -2.336 36.469 2.072 1 98.88 210 VAL A C 1
ATOM 1686 O O . VAL A 1 210 ? -1.426 35.812 1.578 1 98.88 210 VAL A O 1
ATOM 1689 N N . VAL A 1 211 ? -3.629 36.094 2.08 1 98.88 211 VAL A N 1
ATOM 1690 C CA . VAL A 1 211 ? -4.062 34.781 1.647 1 98.88 211 VAL A CA 1
ATOM 1691 C C . VAL A 1 211 ? -4.453 34.812 0.172 1 98.88 211 VAL A C 1
ATOM 1693 O O . VAL A 1 211 ? -5.309 35.625 -0.229 1 98.88 211 VAL A O 1
ATOM 1696 N N . MET A 1 212 ? -3.871 34 -0.642 1 98.81 212 MET A N 1
ATOM 1697 C CA . MET A 1 212 ? -4.172 33.875 -2.064 1 98.81 212 MET A CA 1
ATOM 1698 C C . MET A 1 212 ? -4.617 32.438 -2.398 1 98.81 212 MET A C 1
ATOM 1700 O O . MET A 1 212 ? -3.787 31.578 -2.67 1 98.81 212 MET A O 1
ATOM 1704 N N . PRO A 1 213 ? -5.965 32.25 -2.49 1 98.31 213 PRO A N 1
ATOM 1705 C CA . PRO A 1 213 ? -6.492 30.891 -2.707 1 98.31 213 PRO A CA 1
ATOM 1706 C C . PRO A 1 213 ? -6.227 30.375 -4.117 1 98.31 213 PRO A C 1
ATOM 1708 O O . PRO A 1 213 ? -6.191 31.156 -5.07 1 98.31 213 PRO A O 1
ATOM 1711 N N . GLY A 1 214 ? -6.102 29.078 -4.297 1 97.56 214 GLY A N 1
ATOM 1712 C CA . GLY A 1 214 ? -5.926 28.375 -5.551 1 97.56 214 GLY A CA 1
ATOM 1713 C C . GLY A 1 214 ? -5.805 26.875 -5.375 1 97.56 214 GLY A C 1
ATOM 1714 O O . GLY A 1 214 ? -6.246 26.312 -4.363 1 97.56 214 GLY A O 1
ATOM 1715 N N . ARG A 1 215 ? -5.273 26.266 -6.48 1 96.44 215 ARG A N 1
ATOM 1716 C CA . ARG A 1 215 ? -4.918 24.875 -6.301 1 96.44 215 ARG A CA 1
ATOM 1717 C C . ARG A 1 215 ? -3.994 24.688 -5.102 1 96.44 215 ARG A C 1
ATOM 1719 O O . ARG A 1 215 ? -4.215 23.797 -4.273 1 96.44 215 ARG A O 1
ATOM 1726 N N . ASP A 1 216 ? -2.988 25.484 -5.215 1 97.81 216 ASP A N 1
ATOM 1727 C CA . ASP A 1 216 ? -2.184 25.75 -4.023 1 97.81 216 ASP A CA 1
ATOM 1728 C C . ASP A 1 216 ? -2.549 27.094 -3.395 1 97.81 216 ASP A C 1
ATOM 1730 O O . ASP A 1 216 ? -2.547 28.109 -4.07 1 97.81 216 ASP A O 1
ATOM 1734 N N . THR A 1 217 ? -2.908 27.047 -2.141 1 98.75 217 THR A N 1
ATOM 1735 C CA . THR A 1 217 ? -3.102 28.328 -1.463 1 98.75 217 THR A CA 1
ATOM 1736 C C . THR A 1 217 ? -1.779 28.844 -0.902 1 98.75 217 THR A C 1
ATOM 1738 O O . THR A 1 217 ? -1.015 28.078 -0.301 1 98.75 217 THR A O 1
ATOM 1741 N N . VAL A 1 218 ? -1.539 30.078 -1.208 1 98.69 218 VAL A N 1
ATOM 1742 C CA . VAL A 1 218 ? -0.307 30.734 -0.776 1 98.69 218 VAL A CA 1
ATOM 1743 C C . VAL A 1 218 ? -0.628 31.812 0.252 1 98.69 218 VAL A C 1
ATOM 1745 O O . VAL A 1 218 ? -1.603 32.562 0.099 1 98.69 218 VAL A O 1
ATOM 1748 N N . VAL A 1 219 ? 0.167 31.875 1.332 1 98.94 219 VAL A N 1
ATOM 1749 C CA . VAL A 1 219 ? 0.033 32.906 2.354 1 98.94 219 VAL A CA 1
ATOM 1750 C C . VAL A 1 219 ? 1.351 33.688 2.496 1 98.94 219 VAL A C 1
ATOM 1752 O O . VAL A 1 219 ? 2.354 33.094 2.941 1 98.94 219 VAL A O 1
ATOM 1755 N N . ASP A 1 220 ? 1.338 34.938 2.125 1 98.88 220 ASP A N 1
ATOM 1756 C CA . ASP A 1 220 ? 2.467 35.781 2.449 1 98.88 220 ASP A CA 1
ATOM 1757 C C . ASP A 1 220 ? 2.383 36.281 3.891 1 98.88 220 ASP A C 1
ATOM 1759 O O . ASP A 1 220 ? 1.362 36.844 4.305 1 98.88 220 ASP A O 1
ATOM 1763 N N . VAL A 1 221 ? 3.477 36.094 4.602 1 98.94 221 VAL A N 1
ATOM 1764 C CA . VAL A 1 221 ? 3.479 36.438 6.016 1 98.94 221 VAL A CA 1
ATOM 1765 C C . VAL A 1 221 ? 4.566 37.5 6.281 1 98.94 221 VAL A C 1
ATOM 1767 O O . VAL A 1 221 ? 5.711 37.312 5.859 1 98.94 221 VAL A O 1
ATOM 1770 N N . GLN A 1 222 ? 4.184 38.562 6.867 1 98.69 222 GLN A N 1
ATOM 1771 C CA . GLN A 1 222 ? 5.102 39.531 7.469 1 98.69 222 GLN A CA 1
ATOM 1772 C C . GLN A 1 222 ? 4.914 39.594 8.984 1 98.69 222 GLN A C 1
ATOM 1774 O O . GLN A 1 222 ? 3.785 39.688 9.469 1 98.69 222 GLN A O 1
ATOM 1779 N N . SER A 1 223 ? 6.051 39.531 9.719 1 98.5 223 SER A N 1
ATOM 1780 C CA . SER A 1 223 ? 5.93 39.594 11.172 1 98.5 223 SER A CA 1
ATOM 1781 C C . SER A 1 223 ? 6.941 40.594 11.773 1 98.5 223 SER A C 1
ATOM 1783 O O . SER A 1 223 ? 8.047 40.719 11.25 1 98.5 223 SER A O 1
ATOM 1785 N N . LYS A 1 224 ? 6.52 41.281 12.719 1 98.5 224 LYS A N 1
ATOM 1786 C CA . LYS A 1 224 ? 7.324 42.125 13.609 1 98.5 224 LYS A CA 1
ATOM 1787 C C . LYS A 1 224 ? 7.195 41.656 15.062 1 98.5 224 LYS A C 1
ATOM 1789 O O . LYS A 1 224 ? 6.211 41.969 15.734 1 98.5 224 LYS A O 1
ATOM 1794 N N . VAL A 1 225 ? 8.281 41.062 15.531 1 98.56 225 VAL A N 1
ATOM 1795 C CA . VAL A 1 225 ? 8.211 40.406 16.828 1 98.56 225 VAL A CA 1
ATOM 1796 C C . VAL A 1 225 ? 9.062 41.156 17.844 1 98.56 225 VAL A C 1
ATOM 1798 O O . VAL A 1 225 ? 10.141 41.656 17.516 1 98.56 225 VAL A O 1
ATOM 1801 N N . TYR A 1 226 ? 8.602 41.25 19.094 1 98.38 226 TYR A N 1
ATOM 1802 C CA . TYR A 1 226 ? 9.297 41.844 20.203 1 98.38 226 TYR A CA 1
ATOM 1803 C C . TYR A 1 226 ? 9.352 40.906 21.406 1 98.38 226 TYR A C 1
ATOM 1805 O O . TYR A 1 226 ? 8.32 40.438 21.875 1 98.38 226 TYR A O 1
ATOM 1813 N N . LEU A 1 227 ? 10.578 40.75 21.922 1 97.88 227 LEU A N 1
ATOM 1814 C CA . LEU A 1 227 ? 10.688 39.969 23.141 1 97.88 227 LEU A CA 1
ATOM 1815 C C . LEU A 1 227 ? 10.422 40.812 24.359 1 97.88 227 LEU A C 1
ATOM 1817 O O . LEU A 1 227 ? 10.891 41.969 24.438 1 97.88 227 LEU A O 1
ATOM 1821 N N . ARG A 1 228 ? 9.617 40.312 25.328 1 97.31 228 ARG A N 1
ATOM 1822 C CA . ARG A 1 228 ? 9.477 40.906 26.641 1 97.31 228 ARG A CA 1
ATOM 1823 C C . ARG A 1 228 ? 10.648 40.531 27.547 1 97.31 228 ARG A C 1
ATOM 1825 O O . ARG A 1 228 ? 11.016 41.281 28.438 1 97.31 228 ARG A O 1
ATOM 1832 N N . ASP A 1 229 ? 11.008 39.375 27.359 1 96.5 229 ASP A N 1
ATOM 1833 C CA . ASP A 1 229 ? 12.094 38.781 28.141 1 96.5 229 ASP A CA 1
ATOM 1834 C C . ASP A 1 229 ? 12.891 37.781 27.297 1 96.5 229 ASP A C 1
ATOM 1836 O O . ASP A 1 229 ? 12.508 37.469 26.172 1 96.5 229 ASP A O 1
ATOM 1840 N N . LYS A 1 230 ? 14 37.344 27.906 1 95.5 230 LYS A N 1
ATOM 1841 C CA . LYS A 1 230 ? 14.844 36.375 27.219 1 95.5 230 LYS A CA 1
ATOM 1842 C C . LYS A 1 230 ? 14.125 35.062 27.047 1 95.5 230 LYS A C 1
ATOM 1844 O O . LYS A 1 230 ? 13.359 34.656 27.922 1 95.5 230 LYS A O 1
ATOM 1849 N N . VAL A 1 231 ? 14.352 34.469 25.922 1 96.94 231 VAL A N 1
ATOM 1850 C CA . VAL A 1 231 ? 13.828 33.125 25.672 1 96.94 231 VAL A CA 1
ATOM 1851 C C . VAL A 1 231 ? 14.984 32.156 25.375 1 96.94 231 VAL A C 1
ATOM 1853 O O . VAL A 1 231 ? 16.062 32.594 24.984 1 96.94 231 VAL A O 1
ATOM 1856 N N . GLY A 1 232 ? 14.758 30.906 25.625 1 95.81 232 GLY A N 1
ATOM 1857 C CA . GLY A 1 232 ? 15.758 29.906 25.297 1 95.81 232 GLY A CA 1
ATOM 1858 C C . GLY A 1 232 ? 15.844 29.594 23.812 1 95.81 232 GLY A C 1
ATOM 1859 O O . GLY A 1 232 ? 16.938 29.422 23.266 1 95.81 232 GLY A O 1
ATOM 1860 N N . LYS A 1 233 ? 14.711 29.453 23.188 1 96.56 233 LYS A N 1
ATOM 1861 C CA . LYS A 1 233 ? 14.594 29.141 21.766 1 96.56 233 LYS A CA 1
ATOM 1862 C C . LYS A 1 233 ? 13.383 29.828 21.141 1 96.56 233 LYS A C 1
ATOM 1864 O O . LYS A 1 233 ? 12.305 29.844 21.734 1 96.56 233 LYS A O 1
ATOM 1869 N N . LEU A 1 234 ? 13.672 30.547 20.031 1 98.06 234 LEU A N 1
ATOM 1870 C CA . LEU A 1 234 ? 12.602 31.156 19.25 1 98.06 234 LEU A CA 1
ATOM 1871 C C . LEU A 1 234 ? 12.398 30.406 17.938 1 98.06 234 LEU A C 1
ATOM 1873 O O . LEU A 1 234 ? 13.352 30.203 17.172 1 98.06 234 LEU A O 1
ATOM 1877 N N . GLY A 1 235 ? 11.242 29.906 17.719 1 98.69 235 GLY A N 1
ATOM 1878 C CA . GLY A 1 235 ? 10.906 29.266 16.453 1 98.69 235 GLY A CA 1
ATOM 1879 C C . GLY A 1 235 ? 10.125 30.172 15.516 1 98.69 235 GLY A C 1
ATOM 1880 O O . GLY A 1 235 ? 9.008 30.594 15.828 1 98.69 235 GLY A O 1
ATOM 1881 N N . VAL A 1 236 ? 10.711 30.453 14.383 1 98.69 236 VAL A N 1
ATOM 1882 C CA . VAL A 1 236 ? 10.102 31.297 13.367 1 98.69 236 VAL A CA 1
ATOM 1883 C C . VAL A 1 236 ? 9.445 30.438 12.289 1 98.69 236 VAL A C 1
ATOM 1885 O O . VAL A 1 236 ? 10.008 29.438 11.867 1 98.69 236 VAL A O 1
ATOM 1888 N N . ALA A 1 237 ? 8.25 30.797 11.867 1 98.88 237 ALA A N 1
ATOM 1889 C CA . ALA A 1 237 ? 7.465 30.094 10.852 1 98.88 237 ALA A CA 1
ATOM 1890 C C . ALA A 1 237 ? 7.27 28.625 11.227 1 98.88 237 ALA A C 1
ATOM 1892 O O . ALA A 1 237 ? 7.539 27.734 10.422 1 98.88 237 ALA A O 1
ATOM 1893 N N . PRO A 1 238 ? 6.77 28.391 12.398 1 98.88 238 PRO A N 1
ATOM 1894 C CA . PRO A 1 238 ? 6.621 27 12.836 1 98.88 238 PRO A CA 1
ATOM 1895 C C . PRO A 1 238 ? 5.512 26.266 12.094 1 98.88 238 PRO A C 1
ATOM 1897 O O . PRO A 1 238 ? 4.465 26.844 11.805 1 98.88 238 PRO A O 1
ATOM 1900 N N . LEU A 1 239 ? 5.777 25.016 11.781 1 98.94 239 LEU A N 1
ATOM 1901 C CA . LEU A 1 239 ? 4.801 24.062 11.289 1 98.94 239 LEU A CA 1
ATOM 1902 C C . LEU A 1 239 ? 4.59 22.938 12.297 1 98.94 239 LEU A C 1
ATOM 1904 O O . LEU A 1 239 ? 5.535 22.5 12.961 1 98.94 239 LEU A O 1
ATOM 1908 N N . THR A 1 240 ? 3.355 22.562 12.445 1 98.62 240 THR A N 1
ATOM 1909 C CA . THR A 1 240 ? 2.98 21.453 13.328 1 98.62 240 THR A CA 1
ATOM 1910 C C . THR A 1 240 ? 2.199 20.391 12.57 1 98.62 240 THR A C 1
ATOM 1912 O O . THR A 1 240 ? 1.273 20.703 11.82 1 98.62 240 THR A O 1
ATOM 1915 N N . SER A 1 241 ? 2.604 19.141 12.789 1 98.75 241 SER A N 1
ATOM 1916 C CA . SER A 1 241 ? 2.002 18.031 12.055 1 98.75 241 SER A CA 1
ATOM 1917 C C . SER A 1 241 ? 1.866 16.797 12.938 1 98.75 241 SER A C 1
ATOM 1919 O O . SER A 1 241 ? 2.088 16.859 14.148 1 98.75 241 SER A O 1
ATOM 1921 N N . MET A 1 242 ? 1.312 15.734 12.328 1 98.69 242 MET A N 1
ATOM 1922 C CA . MET A 1 242 ? 1.102 14.477 13.031 1 98.69 242 MET A CA 1
ATOM 1923 C C . MET A 1 242 ? 1.689 13.312 12.242 1 98.69 242 MET A C 1
ATOM 1925 O O . MET A 1 242 ? 1.496 13.211 11.031 1 98.69 242 MET A O 1
ATOM 1929 N N . PHE A 1 243 ? 2.498 12.508 12.898 1 98.81 243 PHE A N 1
ATOM 1930 C CA . PHE A 1 243 ? 3.033 11.266 12.352 1 98.81 243 PHE A CA 1
ATOM 1931 C C . PHE A 1 243 ? 2.908 10.133 13.359 1 98.81 243 PHE A C 1
ATOM 1933 O O . PHE A 1 243 ? 3.533 10.164 14.422 1 98.81 243 PHE A O 1
ATOM 1940 N N . LEU A 1 244 ? 2.113 9.141 13.016 1 98.5 244 LEU A N 1
ATOM 1941 C CA . LEU A 1 244 ? 1.976 7.992 13.906 1 98.5 244 LEU A CA 1
ATOM 1942 C C . LEU A 1 244 ? 2.812 6.816 13.414 1 98.5 244 LEU A C 1
ATOM 1944 O O . LEU A 1 244 ? 3.602 6.25 14.172 1 98.5 244 LEU A O 1
ATOM 1948 N N . PHE A 1 245 ? 2.66 6.387 12.195 1 98.25 245 PHE A N 1
ATOM 1949 C CA . PHE A 1 245 ? 3.5 5.359 11.594 1 98.25 245 PHE A CA 1
ATOM 1950 C C . PHE A 1 245 ? 3.451 5.445 10.07 1 98.25 245 PHE A C 1
ATOM 1952 O O . PHE A 1 245 ? 2.607 6.148 9.516 1 98.25 245 PHE A O 1
ATOM 1959 N N . GLY A 1 246 ? 4.344 4.887 9.422 1 98.12 246 GLY A N 1
ATOM 1960 C CA . GLY A 1 246 ? 4.477 4.754 7.977 1 98.12 246 GLY A CA 1
ATOM 1961 C C . GLY A 1 246 ? 5.477 3.686 7.566 1 98.12 246 GLY A C 1
ATOM 1962 O O . GLY A 1 246 ? 5.961 2.924 8.406 1 98.12 246 GLY A O 1
ATOM 1963 N N . PRO A 1 247 ? 5.777 3.586 6.285 1 98 247 PRO A N 1
ATOM 1964 C CA . PRO A 1 247 ? 6.617 2.488 5.805 1 98 247 PRO A CA 1
ATOM 1965 C C . PRO A 1 247 ? 8.039 2.553 6.352 1 98 247 PRO A C 1
ATOM 1967 O O . PRO A 1 247 ? 8.742 1.538 6.383 1 98 247 PRO A O 1
ATOM 1970 N N . ASN A 1 248 ? 8.523 3.768 6.742 1 98.31 248 ASN A N 1
ATOM 1971 C CA . ASN A 1 248 ? 9.859 3.863 7.332 1 98.31 248 ASN A CA 1
ATOM 1972 C C . ASN A 1 248 ? 9.844 3.479 8.812 1 98.31 248 ASN A C 1
ATOM 1974 O O . ASN A 1 248 ? 10.898 3.244 9.406 1 98.31 248 ASN A O 1
ATOM 1978 N N . GLN A 1 249 ? 8.695 3.531 9.414 1 98.06 249 GLN A N 1
ATOM 1979 C CA . GLN A 1 249 ? 8.438 3.082 10.781 1 98.06 249 GLN A CA 1
ATOM 1980 C C . GLN A 1 249 ? 7.047 2.457 10.898 1 98.06 249 GLN A C 1
ATOM 1982 O O . GLN A 1 249 ? 6.117 3.088 11.406 1 98.06 249 GLN A O 1
ATOM 1987 N N . PRO A 1 250 ? 6.914 1.166 10.5 1 96.38 250 PRO A N 1
ATOM 1988 C CA . PRO A 1 250 ? 5.586 0.552 10.438 1 96.38 250 PRO A CA 1
ATOM 1989 C C . PRO A 1 250 ? 4.961 0.366 11.82 1 96.38 250 PRO A C 1
ATOM 1991 O O . PRO A 1 250 ? 5.68 0.267 12.82 1 96.38 250 PRO A O 1
ATOM 1994 N N . SER A 1 251 ? 3.617 0.301 11.812 1 95.38 251 SER A N 1
ATOM 1995 C CA . SER A 1 251 ? 2.869 0.114 13.055 1 95.38 251 SER A CA 1
ATOM 1996 C C . SER A 1 251 ? 3.246 -1.199 13.734 1 95.38 251 SER A C 1
ATOM 1998 O O . SER A 1 251 ? 3.365 -2.234 13.078 1 95.38 251 SER A O 1
ATOM 2000 N N . PRO A 1 252 ? 3.455 -1.183 15.031 1 92.5 252 PRO A N 1
ATOM 2001 C CA . PRO A 1 252 ? 3.709 -2.438 15.742 1 92.5 252 PRO A CA 1
ATOM 2002 C C . PRO A 1 252 ? 2.449 -3.285 15.914 1 92.5 252 PRO A C 1
ATOM 2004 O O . PRO A 1 252 ? 2.537 -4.465 16.25 1 92.5 252 PRO A O 1
ATOM 2007 N N . THR A 1 253 ? 1.303 -2.678 15.766 1 94.12 253 THR A N 1
ATOM 2008 C CA . THR A 1 253 ? 0.026 -3.377 15.852 1 94.12 253 THR A CA 1
ATOM 2009 C C . THR A 1 253 ? -0.625 -3.486 14.477 1 94.12 253 THR A C 1
ATOM 2011 O O . THR A 1 253 ? -0.534 -2.562 13.664 1 94.12 253 THR A O 1
ATOM 2014 N N . THR A 1 254 ? -1.253 -4.617 14.25 1 96 254 THR A N 1
ATOM 2015 C CA . THR A 1 254 ? -1.92 -4.812 12.969 1 96 254 THR A CA 1
ATOM 2016 C C . THR A 1 254 ? -2.947 -3.711 12.719 1 96 254 THR A C 1
ATOM 2018 O O . THR A 1 254 ? -3.811 -3.459 13.562 1 96 254 THR A O 1
ATOM 2021 N N . ASN A 1 255 ? -2.854 -3.041 11.727 1 97.06 255 ASN A N 1
ATOM 2022 C CA . ASN A 1 255 ? -3.73 -1.96 11.289 1 97.06 255 ASN A CA 1
ATOM 2023 C C . ASN A 1 255 ? -4.027 -2.045 9.797 1 97.06 255 ASN A C 1
ATOM 2025 O O . ASN A 1 255 ? -3.117 -2.254 8.992 1 97.06 255 ASN A O 1
ATOM 2029 N N . PHE A 1 256 ? -5.324 -1.945 9.43 1 97.69 256 PHE A N 1
ATOM 2030 C CA . PHE A 1 256 ? -5.664 -2.062 8.016 1 97.69 256 PHE A CA 1
ATOM 2031 C C . PHE A 1 256 ? -5.09 -0.892 7.227 1 97.69 256 PHE A C 1
ATOM 2033 O O . PHE A 1 256 ? -4.996 -0.952 6 1 97.69 256 PHE A O 1
ATOM 2040 N N . ARG A 1 257 ? -4.77 0.221 7.867 1 97.5 257 ARG A N 1
ATOM 2041 C CA . ARG A 1 257 ? -4.098 1.356 7.246 1 97.5 257 ARG A CA 1
ATOM 2042 C C . ARG A 1 257 ? -2.588 1.139 7.203 1 97.5 257 ARG A C 1
ATOM 2044 O O . ARG A 1 257 ? -1.955 0.922 8.234 1 97.5 257 ARG A O 1
ATOM 2051 N N . PRO A 1 258 ? -1.994 1.31 5.957 1 97.31 258 PRO A N 1
ATOM 2052 C CA . PRO A 1 258 ? -0.54 1.155 5.871 1 97.31 258 PRO A CA 1
ATOM 2053 C C . PRO A 1 258 ? 0.214 2.324 6.504 1 97.31 258 PRO A C 1
ATOM 2055 O O . PRO A 1 258 ? 1.332 2.15 6.992 1 97.31 258 PRO A O 1
ATOM 2058 N N . GLU A 1 259 ? -0.34 3.506 6.383 1 98 259 GLU A N 1
ATOM 2059 C CA . GLU A 1 259 ? 0.281 4.676 7 1 98 259 GLU A CA 1
ATOM 2060 C C . GLU A 1 259 ? -0.77 5.613 7.59 1 98 259 GLU A C 1
ATOM 2062 O O . GLU A 1 259 ? -1.923 5.609 7.152 1 98 259 GLU A O 1
ATOM 2067 N N . LEU A 1 260 ? -0.398 6.316 8.633 1 98.31 260 LEU A N 1
ATOM 2068 C CA . LEU A 1 260 ? -1.253 7.25 9.352 1 98.31 260 LEU A CA 1
ATOM 2069 C C . LEU A 1 260 ? -0.468 8.484 9.773 1 98.31 260 LEU A C 1
ATOM 2071 O O . LEU A 1 260 ? 0.257 8.453 10.773 1 98.31 260 LEU A O 1
ATOM 2075 N N . HIS A 1 261 ? -0.592 9.539 8.984 1 98.62 261 HIS A N 1
ATOM 2076 C CA . HIS A 1 261 ? 0.111 10.789 9.258 1 98.62 261 HIS A CA 1
ATOM 2077 C C . HIS A 1 261 ? -0.425 11.922 8.398 1 98.62 261 HIS A C 1
ATOM 2079 O O . HIS A 1 261 ? -1.009 11.68 7.336 1 98.62 261 HIS A O 1
ATOM 2085 N N . ASP A 1 262 ? -0.185 13.164 8.875 1 98.5 262 ASP A N 1
ATOM 2086 C CA . ASP A 1 262 ? -0.467 14.359 8.094 1 98.5 262 ASP A CA 1
ATOM 2087 C C . ASP A 1 262 ? 0.701 14.703 7.168 1 98.5 262 ASP A C 1
ATOM 2089 O O . ASP A 1 262 ? 0.508 15.312 6.113 1 98.5 262 ASP A O 1
ATOM 2093 N N . SER A 1 263 ? 1.897 14.453 7.621 1 98.75 263 SER A N 1
ATOM 2094 C CA . SER A 1 263 ? 3.148 14.578 6.879 1 98.75 263 SER A CA 1
ATOM 2095 C C . SER A 1 263 ? 4.062 13.383 7.129 1 98.75 263 SER A C 1
ATOM 2097 O O . SER A 1 263 ? 3.963 12.719 8.164 1 98.75 263 SER A O 1
ATOM 2099 N N . ASN A 1 264 ? 4.941 13.156 6.125 1 98.62 264 ASN A N 1
ATOM 2100 C CA . ASN A 1 264 ? 5.824 12.023 6.367 1 98.62 264 ASN A CA 1
ATOM 2101 C C . ASN A 1 264 ? 7.293 12.414 6.242 1 98.62 264 ASN A C 1
ATOM 2103 O O . ASN A 1 264 ? 8.18 11.562 6.332 1 98.62 264 ASN A O 1
ATOM 2107 N N . GLY A 1 265 ? 7.578 13.781 6.043 1 98.81 265 GLY A N 1
ATOM 2108 C CA . GLY A 1 265 ? 8.977 14.172 6.055 1 98.81 265 GLY A CA 1
ATOM 2109 C C . GLY A 1 265 ? 9.18 15.672 6.164 1 98.81 265 GLY A C 1
ATOM 2110 O O . GLY A 1 265 ? 8.266 16.453 5.875 1 98.81 265 GLY A O 1
ATOM 2111 N N . LEU A 1 266 ? 10.391 16.031 6.633 1 98.94 266 LEU A N 1
ATOM 2112 C CA . LEU A 1 266 ? 10.891 17.406 6.586 1 98.94 266 LEU A CA 1
ATOM 2113 C C . LEU A 1 266 ? 11.789 17.625 5.371 1 98.94 266 LEU A C 1
ATOM 2115 O O . LEU A 1 266 ? 12.727 16.844 5.148 1 98.94 266 LEU A O 1
ATOM 2119 N N . SER A 1 267 ? 11.445 18.562 4.629 1 98.81 267 SER A N 1
ATOM 2120 C CA . SER A 1 267 ? 12.289 18.984 3.512 1 98.81 267 SER A CA 1
ATOM 2121 C C . SER A 1 267 ? 12.992 20.297 3.812 1 98.81 267 SER A C 1
ATOM 2123 O O . SER A 1 267 ? 12.391 21.203 4.402 1 98.81 267 SER A O 1
ATOM 2125 N N . ILE A 1 268 ? 14.25 20.406 3.451 1 98.81 268 ILE A N 1
ATOM 2126 C CA . ILE A 1 268 ? 15.023 21.625 3.641 1 98.81 268 ILE A CA 1
ATOM 2127 C C . ILE A 1 268 ? 15.773 21.969 2.354 1 98.81 268 ILE A C 1
ATOM 2129 O O . ILE A 1 268 ? 16.391 21.094 1.738 1 98.81 268 ILE A O 1
ATOM 2133 N N . LEU A 1 269 ? 15.648 23.109 1.925 1 98.56 269 LEU A N 1
ATOM 2134 C CA . LEU A 1 269 ? 16.562 23.719 0.973 1 98.56 269 LEU A CA 1
ATOM 2135 C C . LEU A 1 269 ? 17.5 24.703 1.674 1 98.56 269 LEU A C 1
ATOM 2137 O O . LEU A 1 269 ? 17.109 25.859 1.931 1 98.56 269 LEU A O 1
ATOM 2141 N N . ALA A 1 270 ? 18.688 24.266 1.919 1 98.25 270 ALA A N 1
ATOM 2142 C CA . ALA A 1 270 ? 19.656 25.062 2.686 1 98.25 270 ALA A CA 1
ATOM 2143 C C . ALA A 1 270 ? 20.188 26.234 1.868 1 98.25 270 ALA A C 1
ATOM 2145 O O . ALA A 1 270 ? 20 26.281 0.651 1 98.25 270 ALA A O 1
ATOM 2146 N N . GLY A 1 271 ? 20.797 27.156 2.598 1 97.62 271 GLY A N 1
ATOM 2147 C CA . GLY A 1 271 ? 21.312 28.359 1.956 1 97.62 271 GLY A CA 1
ATOM 2148 C C . GLY A 1 271 ? 22.359 28.062 0.898 1 97.62 271 GLY A C 1
ATOM 2149 O O . GLY A 1 271 ? 22.5 28.812 -0.072 1 97.62 271 GLY A O 1
ATOM 2150 N N . ASN A 1 272 ? 23.078 26.953 1.036 1 96.81 272 ASN A N 1
ATOM 2151 C CA . ASN A 1 272 ? 24.125 26.578 0.087 1 96.81 272 ASN A CA 1
ATOM 2152 C C . ASN A 1 272 ? 23.562 25.797 -1.092 1 96.81 272 ASN A C 1
ATOM 2154 O O . ASN A 1 272 ? 24.312 25.281 -1.924 1 96.81 272 ASN A O 1
ATOM 2158 N N . GLY A 1 273 ? 22.297 25.562 -1.028 1 96.31 273 GLY A N 1
ATOM 2159 C CA . GLY A 1 273 ? 21.656 24.906 -2.15 1 96.31 273 GLY A CA 1
ATOM 2160 C C . GLY A 1 273 ? 21.406 23.438 -1.908 1 96.31 273 GLY A C 1
ATOM 2161 O O . GLY A 1 273 ? 20.75 22.766 -2.721 1 96.31 273 GLY A O 1
ATOM 2162 N N . GLU A 1 274 ? 21.828 22.906 -0.825 1 96.94 274 GLU A N 1
ATOM 2163 C CA . GLU A 1 274 ? 21.609 21.484 -0.532 1 96.94 274 GLU A CA 1
ATOM 2164 C C . GLU A 1 274 ? 20.156 21.219 -0.189 1 96.94 274 GLU A C 1
ATOM 2166 O O . GLU A 1 274 ? 19.562 21.938 0.619 1 96.94 274 GLU A O 1
ATOM 2171 N N . TRP A 1 275 ? 19.656 20.234 -0.871 1 98.19 275 TRP A N 1
ATOM 2172 C CA . TRP A 1 275 ? 18.359 19.703 -0.489 1 98.19 275 TRP A CA 1
ATOM 2173 C C . TRP A 1 275 ? 18.5 18.562 0.511 1 98.19 275 TRP A C 1
ATOM 2175 O O . TRP A 1 275 ? 19.328 17.656 0.314 1 98.19 275 TRP A O 1
ATOM 2185 N N . ILE A 1 276 ? 17.75 18.609 1.584 1 98.75 276 ILE A N 1
ATOM 2186 C CA . ILE A 1 276 ? 17.766 17.562 2.6 1 98.75 276 ILE A CA 1
ATOM 2187 C C . ILE A 1 276 ? 16.344 17.031 2.814 1 98.75 276 ILE A C 1
ATOM 2189 O O . ILE A 1 276 ? 15.391 17.812 2.877 1 98.75 276 ILE A O 1
ATOM 2193 N N . TRP A 1 277 ? 16.188 15.719 2.832 1 98.88 277 TRP A N 1
ATOM 2194 C CA . TRP A 1 277 ? 14.938 15.055 3.172 1 98.88 277 TRP A CA 1
ATOM 2195 C C . TRP A 1 277 ? 15.094 14.219 4.438 1 98.88 277 TRP A C 1
ATOM 2197 O O . TRP A 1 277 ? 15.93 13.312 4.492 1 98.88 277 TRP A O 1
ATOM 2207 N N . ARG A 1 278 ? 14.328 14.547 5.422 1 98.88 278 ARG A N 1
ATOM 2208 C CA . ARG A 1 278 ? 14.344 13.875 6.719 1 98.88 278 ARG A CA 1
ATOM 2209 C C . ARG A 1 278 ? 13.008 13.195 7 1 98.88 278 ARG A C 1
ATOM 2211 O O . ARG A 1 278 ? 12.102 13.812 7.574 1 98.88 278 ARG A O 1
ATOM 2218 N N . PRO A 1 279 ? 12.891 11.789 6.672 1 98.94 279 PRO A N 1
ATOM 2219 C CA . PRO A 1 279 ? 11.648 11.117 7.055 1 98.94 279 PRO A CA 1
ATOM 2220 C C . PRO A 1 279 ? 11.344 11.242 8.547 1 98.94 279 PRO A C 1
ATOM 2222 O O . PRO A 1 279 ? 12.266 11.211 9.375 1 98.94 279 PRO A O 1
ATOM 2225 N N . LEU A 1 280 ? 10.062 11.375 8.859 1 98.94 280 LEU A N 1
ATOM 2226 C CA . LEU A 1 280 ? 9.633 11.578 10.242 1 98.94 280 LEU A CA 1
ATOM 2227 C C . LEU A 1 280 ? 9.562 10.25 10.992 1 98.94 280 LEU A C 1
ATOM 2229 O O . LEU A 1 280 ? 9.453 9.188 10.375 1 98.94 280 LEU A O 1
ATOM 2233 N N . ASN A 1 281 ? 9.68 10.352 12.289 1 98.62 281 ASN A N 1
ATOM 2234 C CA . ASN A 1 281 ? 9.508 9.234 13.203 1 98.62 281 ASN A CA 1
ATOM 2235 C C . ASN A 1 281 ? 8.523 9.562 14.32 1 98.62 281 ASN A C 1
ATOM 2237 O O . ASN A 1 281 ? 8.203 10.727 14.547 1 98.62 281 ASN A O 1
ATOM 2241 N N . ASN A 1 282 ? 7.961 8.547 14.891 1 98.62 282 ASN A N 1
ATOM 2242 C CA . ASN A 1 282 ? 7.293 8.57 16.188 1 98.62 282 ASN A CA 1
ATOM 2243 C C . ASN A 1 282 ? 8.102 7.836 17.25 1 98.62 282 ASN A C 1
ATOM 2245 O O . ASN A 1 282 ? 7.781 6.707 17.625 1 98.62 282 ASN A O 1
ATOM 2249 N N . PRO A 1 283 ? 9.172 8.531 17.781 1 98.19 283 PRO A N 1
ATOM 2250 C CA . PRO A 1 283 ? 10.117 7.848 18.672 1 98.19 283 PRO A CA 1
ATOM 2251 C C . PRO A 1 283 ? 9.539 7.602 20.062 1 98.19 283 PRO A C 1
ATOM 2253 O O . PRO A 1 283 ? 8.516 8.188 20.422 1 98.19 283 PRO A O 1
ATOM 2256 N N . LYS A 1 284 ? 10.195 6.758 20.859 1 97.06 284 LYS A N 1
ATOM 2257 C CA . LYS A 1 284 ? 9.781 6.465 22.234 1 97.06 284 LYS A CA 1
ATOM 2258 C C . LYS A 1 284 ? 10.133 7.617 23.172 1 97.06 284 LYS A C 1
ATOM 2260 O O . LYS A 1 284 ? 9.555 7.738 24.25 1 97.06 284 LYS A O 1
ATOM 2265 N N . HIS A 1 285 ? 11.117 8.438 22.734 1 96.38 285 HIS A N 1
ATOM 2266 C CA . HIS A 1 285 ? 11.539 9.602 23.5 1 96.38 285 HIS A CA 1
ATOM 2267 C C . HIS A 1 285 ? 11.586 10.852 22.625 1 96.38 285 HIS A C 1
ATOM 2269 O O . HIS A 1 285 ? 11.789 10.758 21.406 1 96.38 285 HIS A O 1
ATOM 2275 N N . LEU A 1 286 ? 11.422 11.969 23.312 1 97.06 286 LEU A N 1
ATOM 2276 C CA . LEU A 1 286 ? 11.523 13.242 22.609 1 97.06 286 LEU A CA 1
ATOM 2277 C C . LEU A 1 286 ? 12.828 13.336 21.828 1 97.06 286 LEU A C 1
ATOM 2279 O O . LEU A 1 286 ? 13.898 13.023 22.359 1 97.06 286 LEU A O 1
ATOM 2283 N N . ALA A 1 287 ? 12.703 13.656 20.547 1 97.62 287 ALA A N 1
ATOM 2284 C CA . ALA A 1 287 ? 13.883 13.773 19.703 1 97.62 287 ALA A CA 1
ATOM 2285 C C . ALA A 1 287 ? 13.914 15.125 18.984 1 97.62 287 ALA A C 1
ATOM 2287 O O . ALA A 1 287 ? 12.883 15.625 18.547 1 97.62 287 ALA A O 1
ATOM 2288 N N . VAL A 1 288 ? 15.117 15.766 18.922 1 97.69 288 VAL A N 1
ATOM 2289 C CA . VAL A 1 288 ? 15.32 17.031 18.219 1 97.69 288 VAL A CA 1
ATOM 2290 C C . VAL A 1 288 ? 16.453 16.875 17.203 1 97.69 288 VAL A C 1
ATOM 2292 O O . VAL A 1 288 ? 17.547 16.438 17.547 1 97.69 288 VAL A O 1
ATOM 2295 N N . SER A 1 289 ? 16.172 17.125 15.992 1 98.19 289 SER A N 1
ATOM 2296 C CA . SER A 1 289 ? 17.172 17.203 14.93 1 98.19 289 SER A CA 1
ATOM 2297 C C . SER A 1 289 ? 17.391 18.641 14.492 1 98.19 289 SER A C 1
ATOM 2299 O O . SER A 1 289 ? 16.438 19.406 14.352 1 98.19 289 SER A O 1
ATOM 2301 N N . SER A 1 290 ? 18.625 19.031 14.312 1 98.12 290 SER A N 1
ATOM 2302 C CA . SER A 1 290 ? 18.969 20.406 13.945 1 98.12 290 SER A CA 1
ATOM 2303 C C . SER A 1 290 ? 19.812 20.453 12.68 1 98.12 290 SER A C 1
ATOM 2305 O O . SER A 1 290 ? 20.766 19.688 12.539 1 98.12 290 SER A O 1
ATOM 2307 N N . TYR A 1 291 ? 19.531 21.281 11.781 1 98.69 291 TYR A N 1
ATOM 2308 C CA . TYR A 1 291 ? 20.25 21.5 10.531 1 98.69 291 TYR A CA 1
ATOM 2309 C C . TYR A 1 291 ? 20.719 22.938 10.406 1 98.69 291 TYR A C 1
ATOM 2311 O O . TYR A 1 291 ? 19.953 23.812 9.992 1 98.69 291 TYR A O 1
ATOM 2319 N N . ALA A 1 292 ? 21.953 23.156 10.68 1 98.5 292 ALA A N 1
ATOM 2320 C CA . ALA A 1 292 ? 22.516 24.5 10.625 1 98.5 292 ALA A CA 1
ATOM 2321 C C . ALA A 1 292 ? 22.625 24.984 9.18 1 98.5 292 ALA A C 1
ATOM 2323 O O . ALA A 1 292 ? 22.969 24.219 8.281 1 98.5 292 ALA A O 1
ATOM 2324 N N . THR A 1 293 ? 22.234 26.156 8.984 1 98 293 THR A N 1
ATOM 2325 C CA . THR A 1 293 ? 22.359 26.781 7.672 1 98 293 THR A CA 1
ATOM 2326 C C . THR A 1 293 ? 22.297 28.312 7.789 1 98 293 THR A C 1
ATOM 2328 O O . THR A 1 293 ? 21.922 28.828 8.836 1 98 293 THR A O 1
ATOM 2331 N N . GLU A 1 294 ? 22.828 28.969 6.824 1 98 294 GLU A N 1
ATOM 2332 C CA . GLU A 1 294 ? 22.703 30.422 6.699 1 98 294 GLU A CA 1
ATOM 2333 C C . GLU A 1 294 ? 21.781 30.797 5.547 1 98 294 GLU A C 1
ATOM 2335 O O . GLU A 1 294 ? 21.938 30.297 4.43 1 98 294 GLU A O 1
ATOM 2340 N N . ASN A 1 295 ? 20.859 31.672 5.898 1 97.44 295 ASN A N 1
ATOM 2341 C CA . ASN A 1 295 ? 19.891 32.125 4.906 1 97.44 295 ASN A CA 1
ATOM 2342 C C . ASN A 1 295 ? 19.234 30.938 4.188 1 97.44 295 ASN A C 1
ATOM 2344 O O . ASN A 1 295 ? 19.344 30.812 2.969 1 97.44 295 ASN A O 1
ATOM 2348 N N . PRO A 1 296 ? 18.531 30.125 5.008 1 98.06 296 PRO A N 1
ATOM 2349 C CA . PRO A 1 296 ? 17.828 29.016 4.34 1 98.06 296 PRO A CA 1
ATOM 2350 C C . PRO A 1 296 ? 16.938 29.484 3.199 1 98.06 296 PRO A C 1
ATOM 2352 O O . PRO A 1 296 ? 16.328 30.562 3.283 1 98.06 296 PRO A O 1
ATOM 2355 N N . LYS A 1 297 ? 16.797 28.656 2.164 1 98.12 297 LYS A N 1
ATOM 2356 C CA . LYS A 1 297 ? 15.969 29.016 1.021 1 98.12 297 LYS A CA 1
ATOM 2357 C C . LYS A 1 297 ? 14.555 28.453 1.163 1 98.12 297 LYS A C 1
ATOM 2359 O O . LYS A 1 297 ? 13.633 28.891 0.479 1 98.12 297 LYS A O 1
ATOM 2364 N N . GLY A 1 298 ? 14.43 27.469 1.996 1 98.44 298 GLY A N 1
ATOM 2365 C CA . GLY A 1 298 ? 13.109 26.938 2.264 1 98.44 298 GLY A CA 1
ATOM 2366 C C . GLY A 1 298 ? 13.133 25.719 3.174 1 98.44 298 GLY A C 1
ATOM 2367 O O . GLY A 1 298 ? 14.172 25.062 3.314 1 98.44 298 GLY A O 1
ATOM 2368 N N . PHE A 1 299 ? 12.07 25.438 3.777 1 98.81 299 PHE A N 1
ATOM 2369 C CA . PHE A 1 299 ? 11.836 24.203 4.527 1 98.81 299 PHE A CA 1
ATOM 2370 C C . PHE A 1 299 ? 10.344 23.938 4.668 1 98.81 299 PHE A C 1
ATOM 2372 O O . PHE A 1 299 ? 9.523 24.828 4.465 1 98.81 299 PHE A O 1
ATOM 2379 N N . GLY A 1 300 ? 9.992 22.703 4.918 1 98.81 300 GLY A N 1
ATOM 2380 C CA . GLY A 1 300 ? 8.578 22.391 5.059 1 98.81 300 GLY A CA 1
ATOM 2381 C C . GLY A 1 300 ? 8.328 20.969 5.527 1 98.81 300 GLY A C 1
ATOM 2382 O O . GLY A 1 300 ? 9.242 20.141 5.512 1 98.81 300 GLY A O 1
ATOM 2383 N N . LEU A 1 301 ? 7.188 20.734 6.062 1 98.94 301 LEU A N 1
ATOM 2384 C CA . LEU A 1 301 ? 6.668 19.406 6.324 1 98.94 301 LEU A CA 1
ATOM 2385 C C . LEU A 1 301 ? 5.785 18.922 5.172 1 98.94 301 LEU A C 1
ATOM 2387 O O . LEU A 1 301 ? 4.746 19.531 4.891 1 98.94 301 LEU A O 1
ATOM 2391 N N . LEU A 1 302 ? 6.258 17.875 4.555 1 98.81 302 LEU A N 1
ATOM 2392 C CA . LEU A 1 302 ? 5.637 17.438 3.314 1 98.81 302 LEU A CA 1
ATOM 2393 C C . LEU A 1 302 ? 5.078 16.031 3.459 1 98.81 302 LEU A C 1
ATOM 2395 O O . LEU A 1 302 ? 5.516 15.266 4.328 1 98.81 302 LEU A O 1
ATOM 2399 N N . GLN A 1 303 ? 4.07 15.805 2.697 1 98.12 303 GLN A N 1
ATOM 2400 C CA . GLN A 1 303 ? 3.598 14.445 2.461 1 98.12 303 GLN A CA 1
ATOM 2401 C C . GLN A 1 303 ? 3.922 13.992 1.041 1 98.12 303 GLN A C 1
ATOM 2403 O O . GLN A 1 303 ? 3.373 14.516 0.072 1 98.12 303 GLN A O 1
ATOM 2408 N N . ARG A 1 304 ? 4.867 13.102 0.996 1 97.69 304 ARG A N 1
ATOM 2409 C CA . ARG A 1 304 ? 5.176 12.461 -0.278 1 97.69 304 ARG A CA 1
ATOM 2410 C C . ARG A 1 304 ? 4.484 11.102 -0.391 1 97.69 304 ARG A C 1
ATOM 2412 O O . ARG A 1 304 ? 4.656 10.242 0.472 1 97.69 304 ARG A O 1
ATOM 2419 N N . GLY A 1 305 ? 3.787 10.867 -1.535 1 96.19 305 GLY A N 1
ATOM 2420 C CA . GLY A 1 305 ? 2.928 9.703 -1.704 1 96.19 305 GLY A CA 1
ATOM 2421 C C . GLY A 1 305 ? 1.482 9.969 -1.329 1 96.19 305 GLY A C 1
ATOM 2422 O O . GLY A 1 305 ? 1.136 9.992 -0.146 1 96.19 305 GLY A O 1
ATOM 2423 N N . ARG A 1 306 ? 0.579 10.117 -2.328 1 96.12 306 ARG A N 1
ATOM 2424 C CA . ARG A 1 306 ? -0.779 10.578 -2.066 1 96.12 306 ARG A CA 1
ATOM 2425 C C . ARG A 1 306 ? -1.81 9.578 -2.576 1 96.12 306 ARG A C 1
ATOM 2427 O O . ARG A 1 306 ? -3.01 9.859 -2.568 1 96.12 306 ARG A O 1
ATOM 2434 N N . GLN A 1 307 ? -1.335 8.43 -3.047 1 96.06 307 GLN A N 1
ATOM 2435 C CA . GLN A 1 307 ? -2.295 7.41 -3.459 1 96.06 307 GLN A CA 1
ATOM 2436 C C . GLN A 1 307 ? -3.152 6.953 -2.283 1 96.06 307 GLN A C 1
ATOM 2438 O O . GLN A 1 307 ? -2.633 6.664 -1.204 1 96.06 307 GLN A O 1
ATOM 2443 N N . PHE A 1 308 ? -4.488 6.844 -2.545 1 97.56 308 PHE A N 1
ATOM 2444 C CA . PHE A 1 308 ? -5.387 6.445 -1.468 1 97.56 308 PHE A CA 1
ATOM 2445 C C . PHE A 1 308 ? -4.953 5.113 -0.864 1 97.56 308 PHE A C 1
ATOM 2447 O O . PHE A 1 308 ? -5.086 4.902 0.343 1 97.56 308 PHE A O 1
ATOM 2454 N N . SER A 1 309 ? -4.387 4.207 -1.66 1 96.88 309 SER A N 1
ATOM 2455 C CA . SER A 1 309 ? -4.02 2.859 -1.237 1 96.88 309 SER A CA 1
ATOM 2456 C C . SER A 1 309 ? -2.961 2.896 -0.139 1 96.88 309 SER A C 1
ATOM 2458 O O . SER A 1 309 ? -2.77 1.912 0.579 1 96.88 309 SER A O 1
ATOM 2460 N N . ARG A 1 310 ? -2.264 3.977 0.032 1 97.31 310 ARG A N 1
ATOM 2461 C CA . ARG A 1 310 ? -1.247 4.121 1.068 1 97.31 310 ARG A CA 1
ATOM 2462 C C . ARG A 1 310 ? -1.885 4.387 2.428 1 97.31 310 ARG A C 1
ATOM 2464 O O . ARG A 1 310 ? -1.234 4.234 3.465 1 97.31 310 ARG A O 1
ATOM 2471 N N . TYR A 1 311 ? -3.162 4.738 2.416 1 98.06 311 TYR A N 1
ATOM 2472 C CA . TYR A 1 311 ? -3.764 5.207 3.66 1 98.06 311 TYR A CA 1
ATOM 2473 C C . TYR A 1 311 ? -5.012 4.402 3.996 1 98.06 311 TYR A C 1
ATOM 2475 O O . TYR A 1 311 ? -5.27 4.098 5.164 1 98.06 311 TYR A O 1
ATOM 2483 N N . GLU A 1 312 ? -5.82 4.141 3.035 1 97.94 312 GLU A N 1
ATOM 2484 C CA . GLU A 1 312 ? -7.012 3.303 3.148 1 97.94 312 GLU A CA 1
ATOM 2485 C C . GLU A 1 312 ? -8 3.885 4.152 1 97.94 312 GLU A C 1
ATOM 2487 O O . GLU A 1 312 ? -8.805 3.152 4.738 1 97.94 312 GLU A O 1
ATOM 2492 N N . ASP A 1 313 ? -7.938 5.152 4.484 1 97.19 313 ASP A N 1
ATOM 2493 C CA . ASP A 1 313 ? -8.812 5.785 5.469 1 97.19 313 ASP A CA 1
ATOM 2494 C C . ASP A 1 313 ? -9.898 6.609 4.785 1 97.19 313 ASP A C 1
ATOM 2496 O O . ASP A 1 313 ? -9.617 7.664 4.211 1 97.19 313 ASP A O 1
ATOM 2500 N N . LEU A 1 314 ? -11.117 6.168 4.887 1 97.31 314 LEU A N 1
ATOM 2501 C CA . LEU A 1 314 ? -12.234 6.824 4.215 1 97.31 314 LEU A CA 1
ATOM 2502 C C . LEU A 1 314 ? -12.766 7.984 5.047 1 97.31 314 LEU A C 1
ATOM 2504 O O . LEU A 1 314 ? -13.531 8.812 4.551 1 97.31 314 LEU A O 1
ATOM 2508 N N . ASP A 1 315 ? -12.352 8.078 6.312 1 94.31 315 ASP A N 1
ATOM 2509 C CA . ASP A 1 315 ? -12.852 9.133 7.199 1 94.31 315 ASP A CA 1
ATOM 2510 C C . ASP A 1 315 ? -11.93 10.352 7.176 1 94.31 315 ASP A C 1
ATOM 2512 O O . ASP A 1 315 ? -12.367 11.461 6.863 1 94.31 315 ASP A O 1
ATOM 2516 N N . ASP A 1 316 ? -10.664 10.102 7.422 1 94.75 316 ASP A N 1
ATOM 2517 C CA . ASP A 1 316 ? -9.742 11.203 7.648 1 94.75 316 ASP A CA 1
ATOM 2518 C C . ASP A 1 316 ? -9.078 11.641 6.348 1 94.75 316 ASP A C 1
ATOM 2520 O O . ASP A 1 316 ? -8.578 12.766 6.242 1 94.75 316 ASP A O 1
ATOM 2524 N N . ARG A 1 317 ? -9.008 10.812 5.395 1 97.25 317 ARG A N 1
ATOM 2525 C CA . ARG A 1 317 ? -8.469 11.094 4.066 1 97.25 317 ARG A CA 1
ATOM 2526 C C . ARG A 1 317 ? -7.094 11.75 4.16 1 97.25 317 ARG A C 1
ATOM 2528 O O . ARG A 1 317 ? -6.867 12.82 3.592 1 97.25 317 ARG A O 1
ATOM 2535 N N . TYR A 1 318 ? -6.141 11.055 4.719 1 98.19 318 TYR A N 1
ATOM 2536 C CA . TYR A 1 318 ? -4.777 11.555 4.852 1 98.19 318 TYR A CA 1
ATOM 2537 C C . TYR A 1 318 ? -4.168 11.852 3.486 1 98.19 318 TYR A C 1
ATOM 2539 O O . TYR A 1 318 ? -3.328 12.742 3.355 1 98.19 318 TYR A O 1
ATOM 2547 N N . ASP A 1 319 ? -4.586 11.188 2.486 1 97.81 319 ASP A N 1
ATOM 2548 C CA . ASP A 1 319 ? -4.07 11.336 1.128 1 97.81 319 ASP A CA 1
ATOM 2549 C C . ASP A 1 319 ? -4.363 12.734 0.584 1 97.81 319 ASP A C 1
ATOM 2551 O O . ASP A 1 319 ? -3.734 13.18 -0.38 1 97.81 319 ASP A O 1
ATOM 2555 N N . LEU A 1 320 ? -5.242 13.5 1.202 1 98.31 320 LEU A N 1
ATOM 2556 C CA . LEU A 1 320 ? -5.676 14.781 0.66 1 98.31 320 LEU A CA 1
ATOM 2557 C C . LEU A 1 320 ? -5.133 15.938 1.494 1 98.31 320 LEU A C 1
ATOM 2559 O O . LEU A 1 320 ? -5.367 17.109 1.172 1 98.31 320 LEU A O 1
ATOM 2563 N N . ARG A 1 321 ? -4.422 15.68 2.529 1 98.5 321 ARG A N 1
ATOM 2564 C CA . ARG A 1 321 ? -3.955 16.719 3.439 1 98.5 321 ARG A CA 1
ATOM 2565 C C . ARG A 1 321 ? -2.783 17.484 2.84 1 98.5 321 ARG A C 1
ATOM 2567 O O . ARG A 1 321 ? -1.911 16.891 2.197 1 98.5 321 ARG A O 1
ATOM 2574 N N . PRO A 1 322 ? -2.689 18.734 3.066 1 98.44 322 PRO A N 1
ATOM 2575 C CA . PRO A 1 322 ? -1.665 19.531 2.391 1 98.44 322 PRO A CA 1
ATOM 2576 C C . PRO A 1 322 ? -0.28 19.359 3.008 1 98.44 322 PRO A C 1
ATOM 2578 O O . PRO A 1 322 ? -0.161 19.156 4.219 1 98.44 322 PRO A O 1
ATOM 2581 N N . SER A 1 323 ? 0.698 19.484 2.188 1 98.69 323 SER A N 1
ATOM 2582 C CA . SER A 1 323 ? 2.045 19.875 2.59 1 98.69 323 SER A CA 1
ATOM 2583 C C . SER A 1 323 ? 2.133 21.375 2.838 1 98.69 323 SER A C 1
ATOM 2585 O O . SER A 1 323 ? 1.329 22.141 2.307 1 98.69 323 SER A O 1
ATOM 2587 N N . ALA A 1 324 ? 3.051 21.75 3.67 1 98.88 324 ALA A N 1
ATOM 2588 C CA . ALA A 1 324 ? 3.34 23.172 3.863 1 98.88 324 ALA A CA 1
ATOM 2589 C C . ALA A 1 324 ? 4.82 23.469 3.631 1 98.88 324 ALA A C 1
ATOM 2591 O O . ALA A 1 324 ? 5.688 22.828 4.234 1 98.88 324 ALA A O 1
ATOM 2592 N N . TRP A 1 325 ? 5.074 24.422 2.732 1 98.88 325 TRP A N 1
ATOM 2593 C CA . TRP A 1 325 ? 6.434 24.828 2.379 1 98.88 325 TRP A CA 1
ATOM 2594 C C . TRP A 1 325 ? 6.668 26.297 2.686 1 98.88 325 TRP A C 1
ATOM 2596 O O . TRP A 1 325 ? 5.926 27.156 2.209 1 98.88 325 TRP A O 1
ATOM 2606 N N . ILE A 1 326 ? 7.699 26.578 3.48 1 98.88 326 ILE A N 1
ATOM 2607 C CA . ILE A 1 326 ? 8.086 27.938 3.855 1 98.88 326 ILE A CA 1
ATOM 2608 C C . ILE A 1 326 ? 9.195 28.422 2.926 1 98.88 326 ILE A C 1
ATOM 2610 O O . ILE A 1 326 ? 10.219 27.766 2.76 1 98.88 326 ILE A O 1
ATOM 2614 N N . THR A 1 327 ? 8.992 29.531 2.328 1 98.69 327 THR A N 1
ATOM 2615 C CA . THR A 1 327 ? 10.031 30.219 1.579 1 98.69 327 THR A CA 1
ATOM 2616 C C . THR A 1 327 ? 10.375 31.562 2.246 1 98.69 327 THR A C 1
ATOM 2618 O O . THR A 1 327 ? 9.633 32.531 2.125 1 98.69 327 THR A O 1
ATOM 2621 N N . PRO A 1 328 ? 11.523 31.625 2.859 1 98.69 328 PRO A N 1
ATOM 2622 C CA . PRO A 1 328 ? 11.922 32.906 3.467 1 98.69 328 PRO A CA 1
ATOM 2623 C C . PRO A 1 328 ? 12.109 34 2.439 1 98.69 328 PRO A C 1
ATOM 2625 O O . PRO A 1 328 ? 12.578 33.75 1.325 1 98.69 328 PRO A O 1
ATOM 2628 N N . LYS A 1 329 ? 11.719 35.156 2.803 1 98.19 329 LYS A N 1
ATOM 2629 C CA . LYS A 1 329 ? 12.008 36.375 2.02 1 98.19 329 LYS A CA 1
ATOM 2630 C C . LYS A 1 329 ? 13.031 37.25 2.723 1 98.19 329 LYS A C 1
ATOM 2632 O O . LYS A 1 329 ? 12.859 37.594 3.891 1 98.19 329 LYS A O 1
ATOM 2637 N N . GLY A 1 330 ? 14.062 37.594 1.986 1 94.69 330 GLY A N 1
ATOM 2638 C CA . GLY A 1 330 ? 15.141 38.344 2.582 1 94.69 330 GLY A CA 1
ATOM 2639 C C . GLY A 1 330 ? 16.156 37.5 3.297 1 94.69 330 GLY A C 1
ATOM 2640 O O . GLY A 1 330 ? 16.219 36.281 3.082 1 94.69 330 GLY A O 1
ATOM 2641 N N . ASP A 1 331 ? 17.047 38.125 4.117 1 93.56 331 ASP A N 1
ATOM 2642 C CA . ASP A 1 331 ? 18.156 37.438 4.793 1 93.56 331 ASP A CA 1
ATOM 2643 C C . ASP A 1 331 ? 17.766 37.062 6.227 1 93.56 331 ASP A C 1
ATOM 2645 O O . ASP A 1 331 ? 17.672 37.938 7.086 1 93.56 331 ASP A O 1
ATOM 2649 N N . TRP A 1 332 ? 17.609 35.812 6.469 1 97 332 TRP A N 1
ATOM 2650 C CA . TRP A 1 332 ? 17.266 35.344 7.805 1 97 332 TRP A CA 1
ATOM 2651 C C . TRP A 1 332 ? 18.516 35.094 8.641 1 97 332 TRP A C 1
ATOM 2653 O O . TRP A 1 332 ? 18.438 34.938 9.859 1 97 332 TRP A O 1
ATOM 2663 N N . GLY A 1 333 ? 19.641 35.125 7.953 1 97.19 333 GLY A N 1
ATOM 2664 C CA . GLY A 1 333 ? 20.922 35.031 8.641 1 97.19 333 GLY A CA 1
ATOM 2665 C C . GLY A 1 333 ? 21.266 33.625 9.07 1 97.19 333 GLY A C 1
ATOM 2666 O O . GLY A 1 333 ? 20.906 32.656 8.398 1 97.19 333 GLY A O 1
ATOM 2667 N N . LYS A 1 334 ? 22.172 33.531 10.133 1 98.25 334 LYS A N 1
ATOM 2668 C CA . LYS A 1 334 ? 22.641 32.25 10.633 1 98.25 334 LYS A CA 1
ATOM 2669 C C . LYS A 1 334 ? 21.625 31.656 11.617 1 98.25 334 LYS A C 1
ATOM 2671 O O . LYS A 1 334 ? 21.047 32.375 12.422 1 98.25 334 LYS A O 1
ATOM 2676 N N . GLY A 1 335 ? 21.391 30.391 11.453 1 98.44 335 GLY A N 1
ATOM 2677 C CA . GLY A 1 335 ? 20.5 29.672 12.336 1 98.44 335 GLY A CA 1
ATOM 2678 C C . GLY A 1 335 ? 20.406 28.188 12 1 98.44 335 GLY A C 1
ATOM 2679 O O . GLY A 1 335 ? 21.375 27.578 11.562 1 98.44 335 GLY A O 1
ATOM 2680 N N . LYS A 1 336 ? 19.25 27.656 12.391 1 98.44 336 LYS A N 1
ATOM 2681 C CA . LYS A 1 336 ? 19.016 26.234 12.125 1 98.44 336 LYS A CA 1
ATOM 2682 C C . LYS A 1 336 ? 17.531 25.953 11.875 1 98.44 336 LYS A C 1
ATOM 2684 O O . LYS A 1 336 ? 16.672 26.656 12.406 1 98.44 336 LYS A O 1
ATOM 2689 N N . VAL A 1 337 ? 17.328 25 10.977 1 98.88 337 VAL A N 1
ATOM 2690 C CA . VAL A 1 337 ? 16.016 24.359 10.93 1 98.88 337 VAL A CA 1
ATOM 2691 C C . VAL A 1 337 ? 15.977 23.203 11.93 1 98.88 337 VAL A C 1
ATOM 2693 O O . VAL A 1 337 ? 16.844 22.328 11.914 1 98.88 337 VAL A O 1
ATOM 2696 N N . GLU A 1 338 ? 14.969 23.25 12.766 1 98.69 338 GLU A N 1
ATOM 2697 C CA . GLU A 1 338 ? 14.867 22.188 13.758 1 98.69 338 GLU A CA 1
ATOM 2698 C C . GLU A 1 338 ? 13.594 21.375 13.57 1 98.69 338 GLU A C 1
ATOM 2700 O O . GLU A 1 338 ? 12.547 21.922 13.227 1 98.69 338 GLU A O 1
ATOM 2705 N N . LEU A 1 339 ? 13.734 20.078 13.734 1 98.94 339 LEU A N 1
ATOM 2706 C CA . LEU A 1 339 ? 12.633 19.125 13.758 1 98.94 339 LEU A CA 1
ATOM 2707 C C . LEU A 1 339 ? 12.469 18.531 15.156 1 98.94 339 LEU A C 1
ATOM 2709 O O . LEU A 1 339 ? 13.422 17.984 15.727 1 98.94 339 LEU A O 1
ATOM 2713 N N . VAL A 1 340 ? 11.305 18.703 15.672 1 98.81 340 VAL A N 1
ATOM 2714 C CA . VAL A 1 340 ? 10.969 18.109 16.969 1 98.81 340 VAL A CA 1
ATOM 2715 C C . VAL A 1 340 ? 9.977 16.969 16.766 1 98.81 340 VAL A C 1
ATOM 2717 O O . VAL A 1 340 ? 8.922 17.156 16.156 1 98.81 340 VAL A O 1
ATOM 2720 N N . GLU A 1 341 ? 10.305 15.781 17.266 1 98.75 341 GLU A N 1
ATOM 2721 C CA . GLU A 1 341 ? 9.453 14.594 17.234 1 98.75 341 GLU A CA 1
ATOM 2722 C C . GLU A 1 341 ? 9.078 14.156 18.641 1 98.75 341 GLU A C 1
ATOM 2724 O O . GLU A 1 341 ? 9.93 13.688 19.406 1 98.75 341 GLU A O 1
ATOM 2729 N N . ILE A 1 342 ? 7.828 14.336 18.953 1 98.31 342 ILE A N 1
ATOM 2730 C CA . ILE A 1 342 ? 7.301 14.039 20.281 1 98.31 342 ILE A CA 1
ATOM 2731 C C . ILE A 1 342 ? 6.562 12.703 20.25 1 98.31 342 ILE A C 1
ATOM 2733 O O . ILE A 1 342 ? 5.715 12.469 19.391 1 98.31 342 ILE A O 1
ATOM 2737 N N . PRO A 1 343 ? 6.852 11.82 21.203 1 97.69 343 PRO A N 1
ATOM 2738 C CA . PRO A 1 343 ? 6.152 10.531 21.219 1 97.69 343 PRO A CA 1
ATOM 2739 C C . PRO A 1 343 ? 4.637 10.688 21.312 1 97.69 343 PRO A C 1
ATOM 2741 O O . PRO A 1 343 ? 4.145 11.562 22.031 1 97.69 343 PRO A O 1
ATOM 2744 N N . THR A 1 344 ? 3.924 9.898 20.578 1 97.5 344 THR A N 1
ATOM 2745 C CA . THR A 1 344 ? 2.469 9.859 20.688 1 97.5 344 THR A CA 1
ATOM 2746 C C . THR A 1 344 ? 1.956 8.43 20.562 1 97.5 344 THR A C 1
ATOM 2748 O O . THR A 1 344 ? 2.57 7.605 19.875 1 97.5 344 THR A O 1
ATOM 2751 N N . ASN A 1 345 ? 0.768 8.141 21.156 1 94.94 345 ASN A N 1
ATOM 2752 C CA . ASN A 1 345 ? 0.201 6.793 21.156 1 94.94 345 ASN A CA 1
ATOM 2753 C C . ASN A 1 345 ? -0.935 6.672 20.141 1 94.94 345 ASN A C 1
ATOM 2755 O O . ASN A 1 345 ? -1.378 5.566 19.828 1 94.94 345 ASN A O 1
ATOM 2759 N N . ASP A 1 346 ? -1.389 7.809 19.75 1 94.44 346 ASP A N 1
ATOM 2760 C CA . ASP A 1 346 ? -2.529 7.789 18.844 1 94.44 346 ASP A CA 1
ATOM 2761 C C . ASP A 1 346 ? -2.492 8.984 17.891 1 94.44 346 ASP A C 1
ATOM 2763 O O . ASP A 1 346 ? -1.558 9.789 17.938 1 94.44 346 ASP A O 1
ATOM 2767 N N . GLU A 1 347 ? -3.494 9.062 17.031 1 93.38 347 GLU A N 1
ATOM 2768 C CA . GLU A 1 347 ? -3.484 10.008 15.93 1 93.38 347 GLU A CA 1
ATOM 2769 C C . GLU A 1 347 ? -4.105 11.344 16.328 1 93.38 347 GLU A C 1
ATOM 2771 O O . GLU A 1 347 ? -4.316 12.219 15.492 1 93.38 347 GLU A O 1
ATOM 2776 N N . THR A 1 348 ? -4.418 11.617 17.594 1 91.81 348 THR A N 1
ATOM 2777 C CA . THR A 1 348 ? -5.188 12.797 17.984 1 91.81 348 THR A CA 1
ATOM 2778 C C . THR A 1 348 ? -4.262 13.938 18.375 1 91.81 348 THR A C 1
ATOM 2780 O O . THR A 1 348 ? -4.711 15.078 18.547 1 91.81 348 THR A O 1
ATOM 2783 N N . ASN A 1 349 ? -2.943 13.641 18.438 1 92.5 349 ASN A N 1
ATOM 2784 C CA . ASN A 1 349 ? -1.99 14.672 18.844 1 92.5 349 ASN A CA 1
ATOM 2785 C C . ASN A 1 349 ? -1.03 15.023 17.703 1 92.5 349 ASN A C 1
ATOM 2787 O O . ASN A 1 349 ? -0.464 14.133 17.062 1 92.5 349 ASN A O 1
ATOM 2791 N N . ASP A 1 350 ? -0.917 16.281 17.562 1 95.94 350 ASP A N 1
ATOM 2792 C CA . ASP A 1 350 ? 0.197 16.703 16.719 1 95.94 350 ASP A CA 1
ATOM 2793 C C . ASP A 1 350 ? 1.532 16.5 17.438 1 95.94 350 ASP A C 1
ATOM 2795 O O . ASP A 1 350 ? 1.783 17.109 18.484 1 95.94 350 ASP A O 1
ATOM 2799 N N . ASN A 1 351 ? 2.373 15.656 16.844 1 98.5 351 ASN A N 1
ATOM 2800 C CA . ASN A 1 351 ? 3.592 15.289 17.562 1 98.5 351 ASN A CA 1
ATOM 2801 C C . ASN A 1 351 ? 4.84 15.727 16.797 1 98.5 351 ASN A C 1
ATOM 2803 O O . ASN A 1 351 ? 5.957 15.359 17.172 1 98.5 351 ASN A O 1
ATOM 2807 N N . ILE A 1 352 ? 4.664 16.453 15.727 1 98.88 352 ILE A N 1
ATOM 2808 C CA . ILE A 1 352 ? 5.77 16.938 14.906 1 98.88 352 ILE A CA 1
ATOM 2809 C C . ILE A 1 352 ? 5.785 18.453 14.891 1 98.88 352 ILE A C 1
ATOM 2811 O O . ILE A 1 352 ? 4.742 19.094 14.711 1 98.88 352 ILE A O 1
ATOM 2815 N N . VAL A 1 353 ? 6.949 19.078 15.094 1 98.81 353 VAL A N 1
ATOM 2816 C CA . VAL A 1 353 ? 7.121 20.516 14.938 1 98.81 353 VAL A CA 1
ATOM 2817 C C . VAL A 1 353 ? 8.391 20.812 14.133 1 98.81 353 VAL A C 1
ATOM 2819 O O . VAL A 1 353 ? 9.414 20.156 14.328 1 98.81 353 VAL A O 1
ATOM 2822 N N . ALA A 1 354 ? 8.305 21.688 13.227 1 98.94 354 ALA A N 1
ATOM 2823 C CA . ALA A 1 354 ? 9.469 22.172 12.492 1 98.94 354 ALA A CA 1
ATOM 2824 C C . ALA A 1 354 ? 9.469 23.703 12.406 1 98.94 354 ALA A C 1
ATOM 2826 O O . ALA A 1 354 ? 8.422 24.328 12.227 1 98.94 354 ALA A O 1
ATOM 2827 N N . TYR A 1 355 ? 10.664 24.328 12.594 1 98.88 355 TYR A N 1
ATOM 2828 C CA . TYR A 1 355 ? 10.781 25.781 12.523 1 98.88 355 TYR A CA 1
ATOM 2829 C C . TYR A 1 355 ? 12.219 26.203 12.266 1 98.88 355 TYR A C 1
ATOM 2831 O O . TYR A 1 355 ? 13.133 25.391 12.344 1 98.88 355 TYR A O 1
ATOM 2839 N N . TRP A 1 356 ? 12.367 27.438 11.891 1 98.81 356 TRP A N 1
ATOM 2840 C CA . TRP A 1 356 ? 13.672 28.094 11.844 1 98.81 356 TRP A CA 1
ATOM 2841 C C . TRP A 1 356 ? 13.992 28.766 13.172 1 98.81 356 TRP A C 1
ATOM 2843 O O . TRP A 1 356 ? 13.133 29.438 13.758 1 98.81 356 TRP A O 1
ATOM 2853 N N . THR A 1 357 ? 15.148 28.578 13.648 1 98.5 357 THR A N 1
ATOM 2854 C CA . THR A 1 357 ? 15.594 29.25 14.859 1 98.5 357 THR A CA 1
ATOM 2855 C C . THR A 1 357 ? 16.891 30.016 14.617 1 98.5 357 THR A C 1
ATOM 2857 O O . THR A 1 357 ? 17.922 29.422 14.32 1 98.5 357 THR A O 1
ATOM 2860 N N . PRO A 1 358 ? 16.875 31.344 14.789 1 97.81 358 PRO A N 1
ATOM 2861 C CA . PRO A 1 358 ? 18.109 32.125 14.633 1 97.81 358 PRO A CA 1
ATOM 2862 C C . PRO A 1 358 ? 19.141 31.797 15.711 1 97.81 358 PRO A C 1
ATOM 2864 O O . PRO A 1 358 ? 18.781 31.562 16.875 1 97.81 358 PRO A O 1
ATOM 2867 N N . ASP A 1 359 ? 20.391 31.906 15.359 1 97.19 359 ASP A N 1
ATOM 2868 C CA . ASP A 1 359 ? 21.469 31.672 16.312 1 97.19 359 ASP A CA 1
ATOM 2869 C C . ASP A 1 359 ? 21.531 32.781 17.375 1 97.19 359 ASP A C 1
ATOM 2871 O O . ASP A 1 359 ? 21.906 32.531 18.516 1 97.19 359 ASP A O 1
ATOM 2875 N N . GLN A 1 360 ? 21.234 33.938 16.906 1 95.69 360 GLN A N 1
ATOM 2876 C CA . GLN A 1 360 ? 21.297 35.094 17.797 1 95.69 360 GLN A CA 1
ATOM 2877 C C . GLN A 1 360 ? 19.953 35.812 17.859 1 95.69 360 GLN A C 1
ATOM 2879 O O . GLN A 1 360 ? 19.281 35.969 16.828 1 95.69 360 GLN A O 1
ATOM 2884 N N . LEU A 1 361 ? 19.609 36.156 19.094 1 96.06 361 LEU A N 1
ATOM 2885 C CA . LEU A 1 361 ? 18.391 36.938 19.297 1 96.06 361 LEU A CA 1
ATOM 2886 C C . LEU A 1 361 ? 18.734 38.312 19.859 1 96.06 361 LEU A C 1
ATOM 2888 O O . LEU A 1 361 ? 19.672 38.469 20.641 1 96.06 361 LEU A O 1
ATOM 2892 N N . PRO A 1 362 ? 18.031 39.25 19.438 1 93.69 362 PRO A N 1
ATOM 2893 C CA . PRO A 1 362 ? 18.266 40.594 19.984 1 93.69 362 PRO A CA 1
ATOM 2894 C C . PRO A 1 362 ? 17.812 40.719 21.438 1 93.69 362 PRO A C 1
ATOM 2896 O O . PRO A 1 362 ? 17.141 39.812 21.953 1 93.69 362 PRO A O 1
ATOM 2899 N N . ASP A 1 363 ? 18.188 41.875 22.031 1 94.56 363 ASP A N 1
ATOM 2900 C CA . ASP A 1 363 ? 17.734 42.188 23.375 1 94.56 363 ASP A CA 1
ATOM 2901 C C . ASP A 1 363 ? 16.219 42.406 23.406 1 94.56 363 ASP A C 1
ATOM 2903 O O . ASP A 1 363 ? 15.633 42.812 22.406 1 94.56 363 ASP A O 1
ATOM 2907 N N . PRO A 1 364 ? 15.625 42.125 24.578 1 94.44 364 PRO A N 1
ATOM 2908 C CA . PRO A 1 364 ? 14.195 42.438 24.688 1 94.44 364 PRO A CA 1
ATOM 2909 C C . PRO A 1 364 ? 13.852 43.844 24.266 1 94.44 364 PRO A C 1
ATOM 2911 O O . PRO A 1 364 ? 14.609 44.781 24.531 1 94.44 364 PRO A O 1
ATOM 2914 N N . GLY A 1 365 ? 12.758 43.906 23.578 1 93.56 365 GLY A N 1
ATOM 2915 C CA . GLY A 1 365 ? 12.273 45.219 23.141 1 93.56 365 GLY A CA 1
ATOM 2916 C C . GLY A 1 365 ? 12.648 45.531 21.703 1 93.56 365 GLY A C 1
ATOM 2917 O O . GLY A 1 365 ? 12 46.344 21.062 1 93.56 365 GLY A O 1
ATOM 2918 N N . LYS A 1 366 ? 13.719 44.969 21.234 1 96.31 366 LYS A N 1
ATOM 2919 C CA . LYS A 1 366 ? 14.156 45.219 19.875 1 96.31 366 LYS A CA 1
ATOM 2920 C C . LYS A 1 366 ? 13.281 44.469 18.875 1 96.31 366 LYS A C 1
ATOM 2922 O O . LYS A 1 366 ? 12.891 43.344 19.109 1 96.31 366 LYS A O 1
ATOM 2927 N N . GLU A 1 367 ? 13.039 45.125 17.797 1 96.94 367 GLU A N 1
ATOM 2928 C CA . GLU A 1 367 ? 12.164 44.562 16.766 1 96.94 367 GLU A CA 1
ATOM 2929 C C . GLU A 1 367 ? 12.883 43.5 15.945 1 96.94 367 GLU A C 1
ATOM 2931 O O . GLU A 1 367 ? 14.023 43.719 15.531 1 96.94 367 GLU A O 1
ATOM 2936 N N . MET A 1 368 ? 12.305 42.344 15.734 1 97.31 368 MET A N 1
ATOM 2937 C CA . MET A 1 368 ? 12.719 41.312 14.789 1 97.31 368 MET A CA 1
ATOM 2938 C C . MET A 1 368 ? 11.734 41.219 13.633 1 97.31 368 MET A C 1
ATOM 2940 O O . MET A 1 368 ? 10.531 41 13.844 1 97.31 368 MET A O 1
ATOM 2944 N N . ASN A 1 369 ? 12.258 41.344 12.453 1 96.81 369 ASN A N 1
ATOM 2945 C CA . ASN A 1 369 ? 11.414 41.312 11.258 1 96.81 369 ASN A CA 1
ATOM 2946 C C . ASN A 1 369 ? 11.602 40 10.492 1 96.81 369 ASN A C 1
ATOM 2948 O O . ASN A 1 369 ? 12.727 39.625 10.148 1 96.81 369 ASN A O 1
ATOM 2952 N N . PHE A 1 370 ? 10.586 39.281 10.211 1 97.94 370 PHE A N 1
ATOM 2953 C CA . PHE A 1 370 ? 10.617 38.062 9.375 1 97.94 370 PHE A CA 1
ATOM 2954 C C . PHE A 1 370 ? 9.547 38.156 8.289 1 97.94 370 PHE A C 1
ATOM 2956 O O . PHE A 1 370 ? 8.398 38.469 8.57 1 97.94 370 PHE A O 1
ATOM 2963 N N . LYS A 1 371 ? 9.914 37.906 7.098 1 98.62 371 LYS A N 1
ATOM 2964 C CA . LYS A 1 371 ? 9.016 37.781 5.957 1 98.62 371 LYS A CA 1
ATOM 2965 C C . LYS A 1 371 ? 9.172 36.438 5.285 1 98.62 371 LYS A C 1
ATOM 2967 O O . LYS A 1 371 ? 10.289 35.938 5.133 1 98.62 371 LYS A O 1
ATOM 2972 N N . TYR A 1 372 ? 8.125 35.812 4.938 1 98.88 372 TYR A N 1
ATOM 2973 C CA . TYR A 1 372 ? 8.164 34.5 4.27 1 98.88 372 TYR A CA 1
ATOM 2974 C C . TYR A 1 372 ? 6.832 34.188 3.607 1 98.88 372 TYR A C 1
ATOM 2976 O O . TYR A 1 372 ? 5.832 34.875 3.848 1 98.88 372 TYR A O 1
ATOM 2984 N N . THR A 1 373 ? 6.867 33.25 2.758 1 98.81 373 THR A N 1
ATOM 2985 C CA . THR A 1 373 ? 5.684 32.688 2.115 1 98.81 373 THR A CA 1
ATOM 2986 C C . THR A 1 373 ? 5.457 31.234 2.557 1 98.81 373 THR A C 1
ATOM 2988 O O . THR A 1 373 ? 6.406 30.469 2.676 1 98.81 373 THR A O 1
ATOM 2991 N N . ILE A 1 374 ? 4.211 30.938 2.848 1 98.88 374 ILE A N 1
ATOM 2992 C CA . ILE A 1 374 ? 3.828 29.547 3.072 1 98.88 374 ILE A CA 1
ATOM 2993 C C . ILE A 1 374 ? 3.004 29.047 1.892 1 98.88 374 ILE A C 1
ATOM 2995 O O . ILE A 1 374 ? 1.994 29.656 1.524 1 98.88 374 ILE A O 1
ATOM 2999 N N . THR A 1 375 ? 3.414 27.984 1.294 1 98.81 375 THR A N 1
ATOM 3000 C CA . THR A 1 375 ? 2.66 27.344 0.227 1 98.81 375 THR A CA 1
ATOM 3001 C C . THR A 1 375 ? 2.037 26.031 0.72 1 98.81 375 THR A C 1
ATOM 3003 O O . THR A 1 375 ? 2.748 25.109 1.132 1 98.81 375 THR A O 1
ATOM 3006 N N . PHE A 1 376 ? 0.714 25.984 0.69 1 98.81 376 PHE A N 1
ATOM 3007 C CA . PHE A 1 376 ? -0.017 24.766 0.991 1 98.81 376 PHE A CA 1
ATOM 3008 C C . PHE A 1 376 ? -0.365 24.016 -0.288 1 98.81 376 PHE A C 1
ATOM 3010 O O . PHE A 1 376 ? -1.115 24.516 -1.126 1 98.81 376 PHE A O 1
ATOM 3017 N N . SER A 1 377 ? 0.205 22.797 -0.385 1 98 377 SER A N 1
ATOM 3018 C CA . SER A 1 377 ? 0.165 22.125 -1.679 1 98 377 SER A CA 1
ATOM 3019 C C . SER A 1 377 ? 0.014 20.625 -1.512 1 98 377 SER A C 1
ATOM 3021 O O . SER A 1 377 ? 0.268 20.078 -0.432 1 98 377 SER A O 1
ATOM 3023 N N . ARG A 1 378 ? -0.517 19.984 -2.6 1 97.56 378 ARG A N 1
ATOM 3024 C CA . ARG A 1 378 ? -0.427 18.531 -2.729 1 97.56 378 ARG A CA 1
ATOM 3025 C C . ARG A 1 378 ? 0.535 18.141 -3.846 1 97.56 378 ARG A C 1
ATOM 3027 O O . ARG A 1 378 ? 0.638 16.969 -4.199 1 97.56 378 ARG A O 1
ATOM 3034 N N . ASP A 1 379 ? 1.199 19.141 -4.457 1 95.19 379 ASP A N 1
ATOM 3035 C CA . ASP A 1 379 ? 2.1 18.922 -5.582 1 95.19 379 ASP A CA 1
ATOM 3036 C C . ASP A 1 379 ? 3.559 19.047 -5.152 1 95.19 379 ASP A C 1
ATOM 3038 O O . ASP A 1 379 ? 4.289 19.906 -5.66 1 95.19 379 ASP A O 1
ATOM 3042 N N . GLU A 1 380 ? 4.02 18.125 -4.445 1 94.44 380 GLU A N 1
ATOM 3043 C CA . GLU A 1 380 ? 5.348 18.172 -3.84 1 94.44 380 GLU A CA 1
ATOM 3044 C C . GLU A 1 380 ? 6.441 18.078 -4.902 1 94.44 380 GLU A C 1
ATOM 3046 O O . GLU A 1 380 ? 7.523 18.656 -4.738 1 94.44 380 GLU A O 1
ATOM 3051 N N . ASP A 1 381 ? 6.16 17.359 -5.914 1 90.44 381 ASP A N 1
ATOM 3052 C CA . ASP A 1 381 ? 7.145 17.203 -6.98 1 90.44 381 ASP A CA 1
ATOM 3053 C C . ASP A 1 381 ? 7.473 18.547 -7.625 1 90.44 381 ASP A C 1
ATOM 3055 O O . ASP A 1 381 ? 8.578 18.734 -8.133 1 90.44 381 ASP A O 1
ATOM 3059 N N . LYS A 1 382 ? 6.543 19.531 -7.531 1 91.12 382 LYS A N 1
ATOM 3060 C CA . LYS A 1 382 ? 6.75 20.844 -8.141 1 91.12 382 LYS A CA 1
ATOM 3061 C C . LYS A 1 382 ? 7.547 21.766 -7.219 1 91.12 382 LYS A C 1
ATOM 3063 O O . LYS A 1 382 ? 8.062 22.797 -7.656 1 91.12 382 LYS A O 1
ATOM 3068 N N . LEU A 1 383 ? 7.586 21.406 -5.992 1 92.5 383 LEU A N 1
ATOM 3069 C CA . LEU A 1 383 ? 8.336 22.203 -5.027 1 92.5 383 LEU A CA 1
ATOM 3070 C C . LEU A 1 383 ? 9.836 21.953 -5.176 1 92.5 383 LEU A C 1
ATOM 3072 O O . LEU A 1 383 ? 10.648 22.828 -4.82 1 92.5 383 LEU A O 1
ATOM 3076 N N . HIS A 1 384 ? 10.18 20.812 -5.719 1 93.75 384 HIS A N 1
ATOM 3077 C CA . HIS A 1 384 ? 11.578 20.406 -5.809 1 93.75 384 HIS A CA 1
ATOM 3078 C C . HIS A 1 384 ? 12.195 20.828 -7.137 1 93.75 384 HIS A C 1
ATOM 3080 O O . HIS A 1 384 ? 11.508 20.859 -8.164 1 93.75 384 HIS A O 1
ATOM 3086 N N . ALA A 1 385 ? 13.469 21.141 -7.109 1 95.19 385 ALA A N 1
ATOM 3087 C CA . ALA A 1 385 ? 14.172 21.516 -8.336 1 95.19 385 ALA A CA 1
ATOM 3088 C C . ALA A 1 385 ? 14.125 20.375 -9.352 1 95.19 385 ALA A C 1
ATOM 3090 O O . ALA A 1 385 ? 14.344 19.203 -9.008 1 95.19 385 ALA A O 1
ATOM 3091 N N . PRO A 1 386 ? 13.906 20.703 -10.602 1 93.5 386 PRO A N 1
ATOM 3092 C CA . PRO A 1 386 ? 13.773 19.656 -11.602 1 93.5 386 PRO A CA 1
ATOM 3093 C C . PRO A 1 386 ? 15.055 18.844 -11.789 1 93.5 386 PRO A C 1
ATOM 3095 O O . PRO A 1 386 ? 15.008 17.672 -12.148 1 93.5 386 PRO A O 1
ATOM 3098 N N . ASP A 1 387 ? 16.188 19.438 -11.555 1 94.94 387 ASP A N 1
ATOM 3099 C CA . ASP A 1 387 ? 17.453 18.797 -11.828 1 94.94 387 ASP A CA 1
ATOM 3100 C C . ASP A 1 387 ? 17.969 18.031 -10.602 1 94.94 387 ASP A C 1
ATOM 3102 O O . ASP A 1 387 ? 19.078 17.516 -10.602 1 94.94 387 ASP A O 1
ATOM 3106 N N . SER A 1 388 ? 17.234 18.016 -9.578 1 96.06 388 SER A N 1
ATOM 3107 C CA . SER A 1 388 ? 17.547 17.25 -8.375 1 96.06 388 SER A CA 1
ATOM 3108 C C . SER A 1 388 ? 16.469 16.203 -8.094 1 96.06 388 SER A C 1
ATOM 3110 O O . SER A 1 388 ? 15.305 16.547 -7.918 1 96.06 388 SER A O 1
ATOM 3112 N N . ALA A 1 389 ? 16.922 14.961 -8.086 1 98.19 389 ALA A N 1
ATOM 3113 C CA . ALA A 1 389 ? 15.961 13.922 -7.73 1 98.19 389 ALA A CA 1
ATOM 3114 C C . ALA A 1 389 ? 15.578 14.016 -6.254 1 98.19 389 ALA A C 1
ATOM 3116 O O . ALA A 1 389 ? 16.328 14.555 -5.445 1 98.19 389 ALA A O 1
ATOM 3117 N N . TYR A 1 390 ? 14.398 13.633 -5.977 1 98.5 390 TYR A N 1
ATOM 3118 C CA . TYR A 1 390 ? 13.945 13.641 -4.59 1 98.5 390 TYR A CA 1
ATOM 3119 C C . TYR A 1 390 ? 13.539 12.242 -4.141 1 98.5 390 TYR A C 1
ATOM 3121 O O . TYR A 1 390 ? 13.281 11.367 -4.969 1 98.5 390 TYR A O 1
ATOM 3129 N N . VAL A 1 391 ? 13.57 11.969 -2.855 1 98.69 391 VAL A N 1
ATOM 3130 C CA . VAL A 1 391 ? 13.141 10.711 -2.26 1 98.69 391 VAL A CA 1
ATOM 3131 C C . VAL A 1 391 ? 11.625 10.594 -2.338 1 98.69 391 VAL A C 1
ATOM 3133 O O . VAL A 1 391 ? 10.898 11.383 -1.729 1 98.69 391 VAL A O 1
ATOM 3136 N N . MET A 1 392 ? 11.172 9.617 -3.039 1 97.81 392 MET A N 1
ATOM 3137 C CA . MET A 1 392 ? 9.734 9.398 -3.186 1 97.81 392 MET A CA 1
ATOM 3138 C C . MET A 1 392 ? 9.172 8.641 -1.984 1 97.81 392 MET A C 1
ATOM 3140 O O . MET A 1 392 ? 8.039 8.875 -1.576 1 97.81 392 MET A O 1
ATOM 3144 N N . GLN A 1 393 ? 9.93 7.73 -1.473 1 98.38 393 GLN A N 1
ATOM 3145 C CA . GLN A 1 393 ? 9.516 6.949 -0.312 1 98.38 393 GLN A CA 1
ATOM 3146 C C . GLN A 1 393 ? 10.719 6.312 0.38 1 98.38 393 GLN A C 1
ATOM 3148 O O . GLN A 1 393 ? 11.773 6.133 -0.235 1 98.38 393 GLN A O 1
ATOM 3153 N N . THR A 1 394 ? 10.609 6.047 1.627 1 98.81 394 THR A N 1
ATOM 3154 C CA . THR A 1 394 ? 11.516 5.27 2.467 1 98.81 394 THR A CA 1
ATOM 3155 C C . THR A 1 394 ? 10.781 4.113 3.133 1 98.81 394 THR A C 1
ATOM 3157 O O . THR A 1 394 ? 9.766 4.32 3.807 1 98.81 394 THR A O 1
ATOM 3160 N N . ARG A 1 395 ? 11.219 2.934 2.902 1 98.69 395 ARG A N 1
ATOM 3161 C CA . ARG A 1 395 ? 10.656 1.757 3.559 1 98.69 395 ARG A CA 1
ATOM 3162 C C . ARG A 1 395 ? 11.703 1.051 4.41 1 98.69 395 ARG A C 1
ATOM 3164 O O . ARG A 1 395 ? 12.883 1 4.043 1 98.69 395 ARG A O 1
ATOM 3171 N N . ARG A 1 396 ? 11.289 0.56 5.516 1 98.25 396 ARG A N 1
ATOM 3172 C CA . ARG A 1 396 ? 12.164 -0.189 6.414 1 98.25 396 ARG A CA 1
ATOM 3173 C C . ARG A 1 396 ? 11.836 -1.68 6.375 1 98.25 396 ARG A C 1
ATOM 3175 O O . ARG A 1 396 ? 10.688 -2.066 6.176 1 98.25 396 ARG A O 1
ATOM 3182 N N . SER A 1 397 ? 12.836 -2.461 6.555 1 97.88 397 SER A N 1
ATOM 3183 C CA . SER A 1 397 ? 12.688 -3.912 6.516 1 97.88 397 SER A CA 1
ATOM 3184 C C . SER A 1 397 ? 13.75 -4.594 7.371 1 97.88 397 SER A C 1
ATOM 3186 O O . SER A 1 397 ? 14.75 -3.975 7.75 1 97.88 397 SER A O 1
ATOM 3188 N N . THR A 1 398 ? 13.422 -5.824 7.73 1 97.25 398 THR A N 1
ATOM 3189 C CA . THR A 1 398 ? 14.492 -6.711 8.18 1 97.25 398 THR A CA 1
ATOM 3190 C C . THR A 1 398 ? 15.492 -6.969 7.055 1 97.25 398 THR A C 1
ATOM 3192 O O . THR A 1 398 ? 15.102 -7.281 5.93 1 97.25 398 THR A O 1
ATOM 3195 N N . GLY A 1 399 ? 16.75 -6.766 7.379 1 97.12 399 GLY A N 1
ATOM 3196 C CA . GLY A 1 399 ? 17.766 -7.105 6.391 1 97.12 399 GLY A CA 1
ATOM 3197 C C . GLY A 1 399 ? 17.891 -8.602 6.148 1 97.12 399 GLY A C 1
ATOM 3198 O O . GLY A 1 399 ? 17.781 -9.398 7.086 1 97.12 399 GLY A O 1
ATOM 3199 N N . ASP A 1 400 ? 18.078 -8.953 4.875 1 95.19 400 ASP A N 1
ATOM 3200 C CA . ASP A 1 400 ? 18.25 -10.359 4.531 1 95.19 400 ASP A CA 1
ATOM 3201 C C . ASP A 1 400 ? 19.172 -10.523 3.336 1 95.19 400 ASP A C 1
ATOM 3203 O O . ASP A 1 400 ? 19.531 -9.547 2.676 1 95.19 400 ASP A O 1
ATOM 3207 N N . VAL A 1 401 ? 19.703 -11.688 3.215 1 93.12 401 VAL A N 1
ATOM 3208 C CA . VAL A 1 401 ? 20.547 -12.062 2.082 1 93.12 401 VAL A CA 1
ATOM 3209 C C . VAL A 1 401 ? 19.953 -13.281 1.379 1 93.12 401 VAL A C 1
ATOM 3211 O O . VAL A 1 401 ? 19.656 -14.289 2.023 1 93.12 401 VAL A O 1
ATOM 3214 N N . LYS A 1 402 ? 19.75 -13.109 0.113 1 90.12 402 LYS A N 1
ATOM 3215 C CA . LYS A 1 402 ? 19.297 -14.258 -0.672 1 90.12 402 LYS A CA 1
ATOM 3216 C C . LYS A 1 402 ? 20.391 -15.32 -0.774 1 90.12 402 LYS A C 1
ATOM 3218 O O . LYS A 1 402 ? 21.5 -15.023 -1.216 1 90.12 402 LYS A O 1
ATOM 3223 N N . GLN A 1 403 ? 20 -16.531 -0.426 1 87.5 403 GLN A N 1
ATOM 3224 C CA . GLN A 1 403 ? 20.953 -17.641 -0.455 1 87.5 403 GLN A CA 1
ATOM 3225 C C . GLN A 1 403 ? 20.938 -18.344 -1.81 1 87.5 403 GLN A C 1
ATOM 3227 O O . GLN A 1 403 ? 20.094 -18.047 -2.66 1 87.5 403 GLN A O 1
ATOM 3232 N N . SER A 1 404 ? 21.859 -19.312 -1.955 1 81.5 404 SER A N 1
ATOM 3233 C CA . SER A 1 404 ? 21.969 -20.062 -3.205 1 81.5 404 SER A CA 1
ATOM 3234 C C . SER A 1 404 ? 20.719 -20.891 -3.463 1 81.5 404 SER A C 1
ATOM 3236 O O . SER A 1 404 ? 20.391 -21.203 -4.613 1 81.5 404 SER A O 1
ATOM 3238 N N . ASN A 1 405 ? 20.047 -21.219 -2.404 1 80 405 ASN A N 1
ATOM 3239 C CA . ASN A 1 405 ? 18.812 -21.984 -2.533 1 80 405 ASN A CA 1
ATOM 3240 C C . ASN A 1 405 ? 17.609 -21.062 -2.715 1 80 405 ASN A C 1
ATOM 3242 O O . ASN A 1 405 ? 16.453 -21.516 -2.627 1 80 405 ASN A O 1
ATOM 3246 N N . LEU A 1 406 ? 17.828 -19.734 -2.83 1 82.88 406 LEU A N 1
ATOM 3247 C CA . LEU A 1 406 ? 16.844 -18.703 -3.133 1 82.88 406 LEU A CA 1
ATOM 3248 C C . LEU A 1 406 ? 16.109 -18.266 -1.869 1 82.88 406 LEU A C 1
ATOM 3250 O O . LEU A 1 406 ? 15.312 -17.328 -1.903 1 82.88 406 LEU A O 1
ATOM 3254 N N . ILE A 1 407 ? 16.422 -18.953 -0.791 1 88.06 407 ILE A N 1
ATOM 3255 C CA . ILE A 1 407 ? 15.812 -18.562 0.475 1 88.06 407 ILE A CA 1
ATOM 3256 C C . ILE A 1 407 ? 16.484 -17.297 1.001 1 88.06 407 ILE A C 1
ATOM 3258 O O . ILE A 1 407 ? 17.703 -17.188 1.032 1 88.06 407 ILE A O 1
ATOM 3262 N N . ARG A 1 408 ? 15.68 -16.297 1.336 1 90.62 408 ARG A N 1
ATOM 3263 C CA . ARG A 1 408 ? 16.188 -15.086 1.989 1 90.62 408 ARG A CA 1
ATOM 3264 C C . ARG A 1 408 ? 16.359 -15.305 3.488 1 90.62 408 ARG A C 1
ATOM 3266 O O . ARG A 1 408 ? 15.406 -15.664 4.184 1 90.62 408 ARG A O 1
ATOM 3273 N N . GLN A 1 409 ? 17.562 -15.062 3.947 1 93.56 409 GLN A N 1
ATOM 3274 C CA . GLN A 1 409 ? 17.875 -15.273 5.359 1 93.56 409 GLN A CA 1
ATOM 3275 C C . GLN A 1 409 ? 18.156 -13.953 6.062 1 93.56 409 GLN A C 1
ATOM 3277 O O . GLN A 1 409 ? 19.047 -13.203 5.637 1 93.56 409 GLN A O 1
ATOM 3282 N N . PRO A 1 410 ? 17.391 -13.711 7.098 1 94.56 410 PRO A N 1
ATOM 3283 C CA . PRO A 1 410 ? 17.75 -12.523 7.883 1 94.56 410 PRO A CA 1
ATOM 3284 C C . PRO A 1 410 ? 19.203 -12.539 8.336 1 94.56 410 PRO A C 1
ATOM 3286 O O . PRO A 1 410 ? 19.734 -13.594 8.703 1 94.56 410 PRO A O 1
ATOM 3289 N N . ASP A 1 411 ? 19.875 -11.383 8.359 1 95.62 411 ASP A N 1
ATOM 3290 C CA . ASP A 1 411 ? 21.297 -11.336 8.703 1 95.62 411 ASP A CA 1
ATOM 3291 C C . ASP A 1 411 ? 21.531 -10.445 9.914 1 95.62 411 ASP A C 1
ATOM 3293 O O . ASP A 1 411 ? 22.656 -10.008 10.156 1 95.62 411 ASP A O 1
ATOM 3297 N N . GLY A 1 412 ? 20.484 -10.102 10.547 1 95.5 412 GLY A N 1
ATOM 3298 C CA . GLY A 1 412 ? 20.594 -9.32 11.766 1 95.5 412 GLY A CA 1
ATOM 3299 C C . GLY A 1 412 ? 20.656 -7.824 11.508 1 95.5 412 GLY A C 1
ATOM 3300 O O . GLY A 1 412 ? 20.766 -7.035 12.445 1 95.5 412 GLY A O 1
ATOM 3301 N N . THR A 1 413 ? 20.562 -7.402 10.281 1 97.69 413 THR A N 1
ATOM 3302 C CA . THR A 1 413 ? 20.625 -5.984 9.945 1 97.69 413 THR A CA 1
ATOM 3303 C C . THR A 1 413 ? 19.219 -5.398 9.797 1 97.69 413 THR A C 1
ATOM 3305 O O . THR A 1 413 ? 18.234 -6.133 9.82 1 97.69 413 THR A O 1
ATOM 3308 N N . ILE A 1 414 ? 19.172 -4.09 9.797 1 98.06 414 ILE A N 1
ATOM 3309 C CA . ILE A 1 414 ? 18 -3.33 9.375 1 98.06 414 ILE A CA 1
ATOM 3310 C C . ILE A 1 414 ? 18.203 -2.848 7.938 1 98.06 414 ILE A C 1
ATOM 3312 O O . ILE A 1 414 ? 19.266 -2.326 7.59 1 98.06 414 ILE A O 1
ATOM 3316 N N . ALA A 1 415 ? 17.234 -3.074 7.137 1 98.5 415 ALA A N 1
ATOM 3317 C CA . ALA A 1 415 ? 17.328 -2.607 5.754 1 98.5 415 ALA A CA 1
ATOM 3318 C C . ALA A 1 415 ? 16.438 -1.391 5.52 1 98.5 415 ALA A C 1
ATOM 3320 O O . ALA A 1 415 ? 15.312 -1.332 6.02 1 98.5 415 ALA A O 1
ATOM 3321 N N . PHE A 1 416 ? 16.984 -0.407 4.828 1 98.81 416 PHE A N 1
ATOM 3322 C CA . PHE A 1 416 ? 16.234 0.723 4.305 1 98.81 416 PHE A CA 1
ATOM 3323 C C . PHE A 1 416 ? 16.156 0.666 2.785 1 98.81 416 PHE A C 1
ATOM 3325 O O . PHE A 1 416 ? 17.172 0.489 2.109 1 98.81 416 PHE A O 1
ATOM 3332 N N . VAL A 1 417 ? 14.969 0.713 2.27 1 98.81 417 VAL A N 1
ATOM 3333 C CA . VAL A 1 417 ? 14.703 0.783 0.836 1 98.81 417 VAL A CA 1
ATOM 3334 C C . VAL A 1 417 ? 14.234 2.188 0.467 1 98.81 417 VAL A C 1
ATOM 3336 O O . VAL A 1 417 ? 13.141 2.609 0.86 1 98.81 417 VAL A O 1
ATOM 3339 N N . ILE A 1 418 ? 15.023 2.926 -0.298 1 98.94 418 ILE A N 1
ATOM 3340 C CA . ILE A 1 418 ? 14.781 4.332 -0.602 1 98.94 418 ILE A CA 1
ATOM 3341 C C . ILE A 1 418 ? 14.633 4.516 -2.109 1 98.94 418 ILE A C 1
ATOM 3343 O O . ILE A 1 418 ? 15.555 4.219 -2.873 1 98.94 418 ILE A O 1
ATOM 3347 N N . ASP A 1 419 ? 13.531 5.02 -2.541 1 98.88 419 ASP A N 1
ATOM 3348 C CA . ASP A 1 419 ? 13.281 5.258 -3.959 1 98.88 419 ASP A CA 1
ATOM 3349 C C . ASP A 1 419 ? 13.438 6.738 -4.305 1 98.88 419 ASP A C 1
ATOM 3351 O O . ASP A 1 419 ? 12.844 7.598 -3.65 1 98.88 419 ASP A O 1
ATOM 3355 N N . TYR A 1 420 ? 14.258 6.98 -5.277 1 98.81 420 TYR A N 1
ATOM 3356 C CA . TYR A 1 420 ? 14.484 8.328 -5.785 1 98.81 420 TYR A CA 1
ATOM 3357 C C . TYR A 1 420 ? 13.828 8.516 -7.145 1 98.81 420 TYR A C 1
ATOM 3359 O O . TYR A 1 420 ? 13.844 7.605 -7.98 1 98.81 420 TYR A O 1
ATOM 3367 N N . THR A 1 421 ? 13.25 9.664 -7.348 1 98.12 421 THR A N 1
ATOM 3368 C CA . THR A 1 421 ? 12.688 10.039 -8.648 1 98.12 421 THR A CA 1
ATOM 3369 C C . THR A 1 421 ? 12.789 11.547 -8.859 1 98.12 421 THR A C 1
ATOM 3371 O O . THR A 1 421 ? 13.297 12.266 -8 1 98.12 421 THR A O 1
ATOM 3374 N N . GLY A 1 422 ? 12.438 12 -10.07 1 97.38 422 GLY A N 1
ATOM 3375 C CA . GLY A 1 422 ? 12.484 13.406 -10.438 1 97.38 422 GLY A CA 1
ATOM 3376 C C . GLY A 1 422 ? 12.367 13.633 -11.938 1 97.38 422 GLY A C 1
ATOM 3377 O O . GLY A 1 422 ? 12.516 12.695 -12.727 1 97.38 422 GLY A O 1
ATOM 3378 N N . ALA A 1 423 ? 12.125 14.844 -12.242 1 96.69 423 ALA A N 1
ATOM 3379 C CA . ALA A 1 423 ? 11.844 15.172 -13.641 1 96.69 423 ALA A CA 1
ATOM 3380 C C . ALA A 1 423 ? 13.023 14.812 -14.531 1 96.69 423 ALA A C 1
ATOM 3382 O O . ALA A 1 423 ? 12.867 14.086 -15.523 1 96.69 423 ALA A O 1
ATOM 3383 N N . ASP A 1 424 ? 14.195 15.258 -14.18 1 97.31 424 ASP A N 1
ATOM 3384 C CA . ASP A 1 424 ? 15.359 15 -15.023 1 97.31 424 ASP A CA 1
ATOM 3385 C C . ASP A 1 424 ? 15.828 13.547 -14.875 1 97.31 424 ASP A C 1
ATOM 3387 O O . ASP A 1 424 ? 16.297 12.945 -15.836 1 97.31 424 ASP A O 1
ATOM 3391 N N . MET A 1 425 ? 15.719 13.055 -13.703 1 97.94 425 MET A N 1
ATOM 3392 C CA . MET A 1 425 ? 16.141 11.672 -13.477 1 97.94 425 MET A CA 1
ATOM 3393 C C . MET A 1 425 ? 15.359 10.711 -14.367 1 97.94 425 MET A C 1
ATOM 3395 O O . MET A 1 425 ? 15.914 9.742 -14.883 1 97.94 425 MET A O 1
ATOM 3399 N N . LYS A 1 426 ? 14.109 10.969 -14.57 1 97.88 426 LYS A N 1
ATOM 3400 C CA . LYS A 1 426 ? 13.242 10.109 -15.375 1 97.88 426 LYS A CA 1
ATOM 3401 C C . LYS A 1 426 ? 13.711 10.055 -16.828 1 97.88 426 LYS A C 1
ATOM 3403 O O . LYS A 1 426 ? 13.375 9.125 -17.562 1 97.88 426 LYS A O 1
ATOM 3408 N N . LYS A 1 427 ? 14.477 11.023 -17.25 1 97.88 427 LYS A N 1
ATOM 3409 C CA . LYS A 1 427 ? 14.953 11.102 -18.625 1 97.88 427 LYS A CA 1
ATOM 3410 C C . LYS A 1 427 ? 16.297 10.375 -18.781 1 97.88 427 LYS A C 1
ATOM 3412 O O . LYS A 1 427 ? 16.75 10.156 -19.906 1 97.88 427 LYS A O 1
ATOM 3417 N N . MET A 1 428 ? 16.891 10.016 -17.672 1 97.81 428 MET A N 1
ATOM 3418 C CA . MET A 1 428 ? 18.203 9.375 -17.734 1 97.81 428 MET A CA 1
ATOM 3419 C C . MET A 1 428 ? 18.094 7.961 -18.281 1 97.81 428 MET A C 1
ATOM 3421 O O . MET A 1 428 ? 17.141 7.234 -17.969 1 97.81 428 MET A O 1
ATOM 3425 N N . PRO A 1 429 ? 19.094 7.555 -19.078 1 97.75 429 PRO A N 1
ATOM 3426 C CA . PRO A 1 429 ? 19.109 6.156 -19.5 1 97.75 429 PRO A CA 1
ATOM 3427 C C . PRO A 1 429 ? 19.141 5.176 -18.328 1 97.75 429 PRO A C 1
ATOM 3429 O O . PRO A 1 429 ? 19.812 5.43 -17.328 1 97.75 429 PRO A O 1
ATOM 3432 N N . GLN A 1 430 ? 18.5 4.074 -18.516 1 97.06 430 GLN A N 1
ATOM 3433 C CA . GLN A 1 430 ? 18.375 3.086 -17.453 1 97.06 430 GLN A CA 1
ATOM 3434 C C . GLN A 1 430 ? 19.734 2.5 -17.062 1 97.06 430 GLN A C 1
ATOM 3436 O O . GLN A 1 430 ? 19.906 2.029 -15.945 1 97.06 430 GLN A O 1
ATOM 3441 N N . ASP A 1 431 ? 20.703 2.508 -17.953 1 97.19 431 ASP A N 1
ATOM 3442 C CA . ASP A 1 431 ? 22.016 1.896 -17.688 1 97.19 431 ASP A CA 1
ATOM 3443 C C . ASP A 1 431 ? 23 2.92 -17.141 1 97.19 431 ASP A C 1
ATOM 3445 O O . ASP A 1 431 ? 24.188 2.631 -17 1 97.19 431 ASP A O 1
ATOM 3449 N N . THR A 1 432 ? 22.484 4.152 -16.844 1 97.69 432 THR A N 1
ATOM 3450 C CA . THR A 1 432 ? 23.344 5.129 -16.188 1 97.69 432 THR A CA 1
ATOM 3451 C C . THR A 1 432 ? 23.938 4.547 -14.914 1 97.69 432 THR A C 1
ATOM 3453 O O . THR A 1 432 ? 23.234 3.926 -14.117 1 97.69 432 THR A O 1
ATOM 3456 N N . PRO A 1 433 ? 25.266 4.676 -14.719 1 97.62 433 PRO A N 1
ATOM 3457 C CA . PRO A 1 433 ? 25.891 4.113 -13.523 1 97.62 433 PRO A CA 1
ATOM 3458 C C . PRO A 1 433 ? 25.656 4.953 -12.273 1 97.62 433 PRO A C 1
ATOM 3460 O O . PRO A 1 433 ? 26.562 5.621 -11.789 1 97.62 433 PRO A O 1
ATOM 3463 N N . VAL A 1 434 ? 24.547 4.902 -11.773 1 98.62 434 VAL A N 1
ATOM 3464 C CA . VAL A 1 434 ? 24.172 5.617 -10.562 1 98.62 434 VAL A CA 1
ATOM 3465 C C . VAL A 1 434 ? 24.656 4.848 -9.328 1 98.62 434 VAL A C 1
ATOM 3467 O O . VAL A 1 434 ? 24.469 3.631 -9.242 1 98.62 434 VAL A O 1
ATOM 3470 N N . THR A 1 435 ? 25.328 5.523 -8.43 1 98.5 435 THR A N 1
ATOM 3471 C CA . THR A 1 435 ? 25.75 4.961 -7.156 1 98.5 435 THR A CA 1
ATOM 3472 C C . THR A 1 435 ? 25.266 5.824 -5.996 1 98.5 435 THR A C 1
ATOM 3474 O O . THR A 1 435 ? 24.625 6.852 -6.207 1 98.5 435 THR A O 1
ATOM 3477 N N . ALA A 1 436 ? 25.5 5.348 -4.785 1 98.56 436 ALA A N 1
ATOM 3478 C CA . ALA A 1 436 ? 25.094 6.098 -3.605 1 98.56 436 ALA A CA 1
ATOM 3479 C C . ALA A 1 436 ? 26.297 6.52 -2.77 1 98.56 436 ALA A C 1
ATOM 3481 O O . ALA A 1 436 ? 27.25 5.754 -2.605 1 98.56 436 ALA A O 1
ATOM 3482 N N . GLN A 1 437 ? 26.312 7.762 -2.404 1 98.56 437 GLN A N 1
ATOM 3483 C CA . GLN A 1 437 ? 27.156 8.203 -1.304 1 98.56 437 GLN A CA 1
ATOM 3484 C C . GLN A 1 437 ? 26.438 8.086 0.034 1 98.56 437 GLN A C 1
ATOM 3486 O O . GLN A 1 437 ? 25.391 8.711 0.238 1 98.56 437 GLN A O 1
ATOM 3491 N N . THR A 1 438 ? 26.984 7.203 0.884 1 98.69 438 THR A N 1
ATOM 3492 C CA . THR A 1 438 ? 26.312 6.922 2.143 1 98.69 438 THR A CA 1
ATOM 3493 C C . THR A 1 438 ? 27.219 7.203 3.33 1 98.69 438 THR A C 1
ATOM 3495 O O . THR A 1 438 ? 28.453 7.18 3.193 1 98.69 438 THR A O 1
ATOM 3498 N N . SER A 1 439 ? 26.641 7.602 4.445 1 98.62 439 SER A N 1
ATOM 3499 C CA . SER A 1 439 ? 27.359 7.742 5.711 1 98.62 439 SER A CA 1
ATOM 3500 C C . SER A 1 439 ? 26.469 7.344 6.891 1 98.62 439 SER A C 1
ATOM 3502 O O . SER A 1 439 ? 25.25 7.383 6.793 1 98.62 439 SER A O 1
ATOM 3504 N N . ILE A 1 440 ? 27.094 6.906 7.93 1 98.62 440 ILE A N 1
ATOM 3505 C CA . ILE A 1 440 ? 26.406 6.52 9.156 1 98.62 440 ILE A CA 1
ATOM 3506 C C . ILE A 1 440 ? 27.219 6.957 10.367 1 98.62 440 ILE A C 1
ATOM 3508 O O . ILE A 1 440 ? 28.453 7.016 10.312 1 98.62 440 ILE A O 1
ATOM 3512 N N . GLY A 1 441 ? 26.547 7.332 11.43 1 98.19 441 GLY A N 1
ATOM 3513 C CA . GLY A 1 441 ? 27.219 7.738 12.648 1 98.19 441 GLY A CA 1
ATOM 3514 C C . GLY A 1 441 ? 27.969 6.605 13.32 1 98.19 441 GLY A C 1
ATOM 3515 O O . GLY A 1 441 ? 27.891 5.457 12.875 1 98.19 441 GLY A O 1
ATOM 3516 N N . ASP A 1 442 ? 28.594 6.879 14.406 1 97.88 442 ASP A N 1
ATOM 3517 C CA . ASP A 1 442 ? 29.5 5.973 15.102 1 97.88 442 ASP A CA 1
ATOM 3518 C C . ASP A 1 442 ? 28.75 4.773 15.672 1 97.88 442 ASP A C 1
ATOM 3520 O O . ASP A 1 442 ? 29.344 3.725 15.93 1 97.88 442 ASP A O 1
ATOM 3524 N N . ASN A 1 443 ? 27.5 4.914 15.797 1 98.25 443 ASN A N 1
ATOM 3525 C CA . ASN A 1 443 ? 26.719 3.859 16.438 1 98.25 443 ASN A CA 1
ATOM 3526 C C . ASN A 1 443 ? 26.281 2.809 15.422 1 98.25 443 ASN A C 1
ATOM 3528 O O . ASN A 1 443 ? 25.469 1.931 15.75 1 98.25 443 ASN A O 1
ATOM 3532 N N . GLY A 1 444 ? 26.734 2.936 14.188 1 97.94 444 GLY A N 1
ATOM 3533 C CA . GLY A 1 444 ? 26.297 1.972 13.195 1 97.94 444 GLY A CA 1
ATOM 3534 C C . GLY A 1 444 ? 27.344 1.679 12.133 1 97.94 444 GLY A C 1
ATOM 3535 O O . GLY A 1 444 ? 28.406 2.303 12.117 1 97.94 444 GLY A O 1
ATOM 3536 N N . GLU A 1 445 ? 27.016 0.675 11.336 1 98.38 445 GLU A N 1
ATOM 3537 C CA . GLU A 1 445 ? 27.812 0.27 10.188 1 98.38 445 GLU A CA 1
ATOM 3538 C C . GLU A 1 445 ? 26.938 -0.053 8.984 1 98.38 445 GLU A C 1
ATOM 3540 O O . GLU A 1 445 ? 25.922 -0.743 9.117 1 98.38 445 GLU A O 1
ATOM 3545 N N . ILE A 1 446 ? 27.297 0.522 7.898 1 98.56 446 ILE A N 1
ATOM 3546 C CA . ILE A 1 446 ? 26.641 0.138 6.66 1 98.56 446 ILE A CA 1
ATOM 3547 C C . ILE A 1 446 ? 27.266 -1.141 6.109 1 98.56 446 ILE A C 1
ATOM 3549 O O . ILE A 1 446 ? 28.422 -1.137 5.688 1 98.56 446 ILE A O 1
ATOM 3553 N N . VAL A 1 447 ? 26.484 -2.182 6.047 1 98.06 447 VAL A N 1
ATOM 3554 C CA . VAL A 1 447 ? 27.016 -3.48 5.652 1 98.06 447 VAL A CA 1
ATOM 3555 C C . VAL A 1 447 ? 26.891 -3.656 4.141 1 98.06 447 VAL A C 1
ATOM 3557 O O . VAL A 1 447 ? 27.641 -4.434 3.539 1 98.06 447 VAL A O 1
ATOM 3560 N N . ASP A 1 448 ? 25.906 -3.055 3.598 1 97.56 448 ASP A N 1
ATOM 3561 C CA . ASP A 1 448 ? 25.703 -3.117 2.154 1 97.56 448 ASP A CA 1
ATOM 3562 C C . ASP A 1 448 ? 24.891 -1.913 1.665 1 97.56 448 ASP A C 1
ATOM 3564 O O . ASP A 1 448 ? 24.062 -1.383 2.396 1 97.56 448 ASP A O 1
ATOM 3568 N N . SER A 1 449 ? 25.234 -1.393 0.527 1 97.88 449 SER A N 1
ATOM 3569 C CA . SER A 1 449 ? 24.5 -0.365 -0.19 1 97.88 449 SER A CA 1
ATOM 3570 C C . SER A 1 449 ? 24.438 -0.667 -1.684 1 97.88 449 SER A C 1
ATOM 3572 O O . SER A 1 449 ? 25.469 -0.715 -2.354 1 97.88 449 SER A O 1
ATOM 3574 N N . ASN A 1 450 ? 23.266 -0.891 -2.162 1 97.62 450 ASN A N 1
ATOM 3575 C CA . ASN A 1 450 ? 23.062 -1.264 -3.561 1 97.62 450 ASN A CA 1
ATOM 3576 C C . ASN A 1 450 ? 22.031 -0.379 -4.238 1 97.62 450 ASN A C 1
ATOM 3578 O O . ASN A 1 450 ? 20.969 -0.117 -3.672 1 97.62 450 ASN A O 1
ATOM 3582 N N . VAL A 1 451 ? 22.453 0.185 -5.434 1 98.69 451 VAL A N 1
ATOM 3583 C CA . VAL A 1 451 ? 21.547 1.032 -6.203 1 98.69 451 VAL A CA 1
ATOM 3584 C C . VAL A 1 451 ? 21.125 0.313 -7.48 1 98.69 451 VAL A C 1
ATOM 3586 O O . VAL A 1 451 ? 21.953 -0.274 -8.172 1 98.69 451 VAL A O 1
ATOM 3589 N N . ARG A 1 452 ? 19.875 0.353 -7.781 1 98.12 452 ARG A N 1
ATOM 3590 C CA . ARG A 1 452 ? 19.422 -0.219 -9.047 1 98.12 452 ARG A CA 1
ATOM 3591 C C . ARG A 1 452 ? 18.297 0.625 -9.656 1 98.12 452 ARG A C 1
ATOM 3593 O O . ARG A 1 452 ? 17.609 1.348 -8.945 1 98.12 452 ARG A O 1
ATOM 3600 N N . TYR A 1 453 ? 18.141 0.508 -10.953 1 98.56 453 TYR A N 1
ATOM 3601 C CA . TYR A 1 453 ? 17.094 1.202 -11.688 1 98.56 453 TYR A CA 1
ATOM 3602 C C . TYR A 1 453 ? 15.719 0.646 -11.32 1 98.56 453 TYR A C 1
ATOM 3604 O O . TYR A 1 453 ? 15.555 -0.566 -11.172 1 98.56 453 TYR A O 1
ATOM 3612 N N . ASN A 1 454 ? 14.75 1.488 -11.047 1 98.5 454 ASN A N 1
ATOM 3613 C CA . ASN A 1 454 ? 13.344 1.15 -10.828 1 98.5 454 ASN A CA 1
ATOM 3614 C C . ASN A 1 454 ? 12.492 1.5 -12.047 1 98.5 454 ASN A C 1
ATOM 3616 O O . ASN A 1 454 ? 12.141 2.664 -12.242 1 98.5 454 ASN A O 1
ATOM 3620 N N . PRO A 1 455 ? 12.062 0.553 -12.852 1 97.31 455 PRO A N 1
ATOM 3621 C CA . PRO A 1 455 ? 11.32 0.852 -14.078 1 97.31 455 PRO A CA 1
ATOM 3622 C C . PRO A 1 455 ? 9.922 1.393 -13.812 1 97.31 455 PRO A C 1
ATOM 3624 O O . PRO A 1 455 ? 9.312 2.012 -14.688 1 97.31 455 PRO A O 1
ATOM 3627 N N . MET A 1 456 ? 9.383 1.176 -12.68 1 96.56 456 MET A N 1
ATOM 3628 C CA . MET A 1 456 ? 8.031 1.62 -12.359 1 96.56 456 MET A CA 1
ATOM 3629 C C . MET A 1 456 ? 7.988 3.131 -12.164 1 96.56 456 MET A C 1
ATOM 3631 O O . MET A 1 456 ? 7.004 3.781 -12.523 1 96.56 456 MET A O 1
ATOM 3635 N N . THR A 1 457 ? 9.047 3.645 -11.555 1 96.81 457 THR A N 1
ATOM 3636 C CA . THR A 1 457 ? 9.078 5.07 -11.258 1 96.81 457 THR A CA 1
ATOM 3637 C C . THR A 1 457 ? 9.977 5.809 -12.242 1 96.81 457 THR A C 1
ATOM 3639 O O . THR A 1 457 ? 10.008 7.043 -12.266 1 96.81 457 THR A O 1
ATOM 3642 N N . LYS A 1 458 ? 10.719 5.02 -13.055 1 97.75 458 LYS A N 1
ATOM 3643 C CA . LYS A 1 458 ? 11.766 5.555 -13.922 1 97.75 458 LYS A CA 1
ATOM 3644 C C . LYS A 1 458 ? 12.812 6.309 -13.117 1 97.75 458 LYS A C 1
ATOM 3646 O O . LYS A 1 458 ? 13.312 7.348 -13.562 1 97.75 458 LYS A O 1
ATOM 3651 N N . GLY A 1 459 ? 12.984 5.922 -11.953 1 98.5 459 GLY A N 1
ATOM 3652 C CA . GLY A 1 459 ? 14.023 6.379 -11.047 1 98.5 459 GLY A CA 1
ATOM 3653 C C . GLY A 1 459 ? 14.938 5.262 -10.562 1 98.5 459 GLY A C 1
ATOM 3654 O O . GLY A 1 459 ? 15.141 4.277 -11.273 1 98.5 459 GLY A O 1
ATOM 3655 N N . TRP A 1 460 ? 15.602 5.473 -9.43 1 98.94 460 TRP A N 1
ATOM 3656 C CA . TRP A 1 460 ? 16.5 4.469 -8.883 1 98.94 460 TRP A CA 1
ATOM 3657 C C . TRP A 1 460 ? 16.141 4.137 -7.441 1 98.94 460 TRP A C 1
ATOM 3659 O O . TRP A 1 460 ? 15.625 4.984 -6.715 1 98.94 460 TRP A O 1
ATOM 3669 N N . ARG A 1 461 ? 16.391 2.881 -7.082 1 98.88 461 ARG A N 1
ATOM 3670 C CA . ARG A 1 461 ? 16.188 2.395 -5.723 1 98.88 461 ARG A CA 1
ATOM 3671 C C . ARG A 1 461 ? 17.516 2.09 -5.039 1 98.88 461 ARG A C 1
ATOM 3673 O O . ARG A 1 461 ? 18.344 1.354 -5.578 1 98.88 461 ARG A O 1
ATOM 3680 N N . LEU A 1 462 ? 17.688 2.707 -3.848 1 98.94 462 LEU A N 1
ATOM 3681 C CA . LEU A 1 462 ? 18.797 2.367 -2.955 1 98.94 462 LEU A CA 1
ATOM 3682 C C . LEU A 1 462 ? 18.328 1.401 -1.868 1 98.94 462 LEU A C 1
ATOM 3684 O O . LEU A 1 462 ? 17.328 1.649 -1.197 1 98.94 462 LEU A O 1
ATOM 3688 N N . THR A 1 463 ? 18.969 0.284 -1.747 1 98.69 463 THR A N 1
ATOM 3689 C CA . THR A 1 463 ? 18.812 -0.594 -0.592 1 98.69 463 THR A CA 1
ATOM 3690 C C . THR A 1 463 ? 20.062 -0.535 0.296 1 98.69 463 THR A C 1
ATOM 3692 O O . THR A 1 463 ? 21.172 -0.826 -0.157 1 98.69 463 THR A O 1
ATOM 3695 N N . MET A 1 464 ? 19.875 -0.123 1.481 1 98.69 464 MET A N 1
ATOM 3696 C CA . MET A 1 464 ? 20.953 0.009 2.447 1 98.69 464 MET A CA 1
ATOM 3697 C C . MET A 1 464 ? 20.703 -0.858 3.676 1 98.69 464 MET A C 1
ATOM 3699 O O . MET A 1 464 ? 19.641 -0.757 4.305 1 98.69 464 MET A O 1
ATOM 3703 N N . ARG A 1 465 ? 21.578 -1.755 4.004 1 98.62 465 ARG A N 1
ATOM 3704 C CA . ARG A 1 465 ? 21.516 -2.561 5.219 1 98.62 465 ARG A CA 1
ATOM 3705 C C . ARG A 1 465 ? 22.5 -2.062 6.266 1 98.62 465 ARG A C 1
ATOM 3707 O O . ARG A 1 465 ? 23.672 -1.812 5.961 1 98.62 465 ARG A O 1
ATOM 3714 N N . VAL A 1 466 ? 22 -1.925 7.457 1 98.56 466 VAL A N 1
ATOM 3715 C CA . VAL A 1 466 ? 22.844 -1.338 8.5 1 98.56 466 VAL A CA 1
ATOM 3716 C C . VAL A 1 466 ? 22.797 -2.217 9.75 1 98.56 466 VAL A C 1
ATOM 3718 O O . VAL A 1 466 ? 21.797 -2.873 10.023 1 98.56 466 VAL A O 1
ATOM 3721 N N . LYS A 1 467 ? 23.891 -2.262 10.422 1 98 467 LYS A N 1
ATOM 3722 C CA . LYS A 1 467 ? 23.984 -2.854 11.758 1 98 467 LYS A CA 1
ATOM 3723 C C . LYS A 1 467 ? 24.109 -1.777 12.828 1 98 467 LYS A C 1
ATOM 3725 O O . LYS A 1 467 ? 24.891 -0.841 12.695 1 98 467 LYS A O 1
ATOM 3730 N N . VAL A 1 468 ? 23.344 -1.867 13.797 1 97.69 468 VAL A N 1
ATOM 3731 C CA . VAL A 1 468 ? 23.359 -0.924 14.906 1 97.69 468 VAL A CA 1
ATOM 3732 C C . VAL A 1 468 ? 24.141 -1.512 16.062 1 97.69 468 VAL A C 1
ATOM 3734 O O . VAL A 1 468 ? 23.953 -2.672 16.438 1 97.69 468 VAL A O 1
ATOM 3737 N N . LYS A 1 469 ? 25.047 -0.757 16.688 1 97.56 469 LYS A N 1
ATOM 3738 C CA . LYS A 1 469 ? 25.906 -1.231 17.766 1 97.56 469 LYS A CA 1
ATOM 3739 C C . LYS A 1 469 ? 25.172 -1.243 19.094 1 97.56 469 LYS A C 1
ATOM 3741 O O . LYS A 1 469 ? 25.219 -2.227 19.844 1 97.56 469 LYS A O 1
ATOM 3746 N N . ASP A 1 470 ? 24.516 -0.212 19.438 1 98 470 ASP A N 1
ATOM 3747 C CA . ASP A 1 470 ? 23.734 -0.051 20.656 1 98 470 ASP A CA 1
ATOM 3748 C C . ASP A 1 470 ? 22.328 0.462 20.344 1 98 470 ASP A C 1
ATOM 3750 O O . ASP A 1 470 ? 22.141 1.643 20.047 1 98 470 ASP A O 1
ATOM 3754 N N . VAL A 1 471 ? 21.359 -0.37 20.5 1 96.12 471 VAL A N 1
ATOM 3755 C CA . VAL A 1 471 ? 19.984 -0.056 20.109 1 96.12 471 VAL A CA 1
ATOM 3756 C C . VAL A 1 471 ? 19.438 1.041 21.031 1 96.12 471 VAL A C 1
ATOM 3758 O O . VAL A 1 471 ? 18.406 1.653 20.719 1 96.12 471 VAL A O 1
ATOM 3761 N N . LYS A 1 472 ? 20.031 1.289 22.141 1 97.12 472 LYS A N 1
ATOM 3762 C CA . LYS A 1 472 ? 19.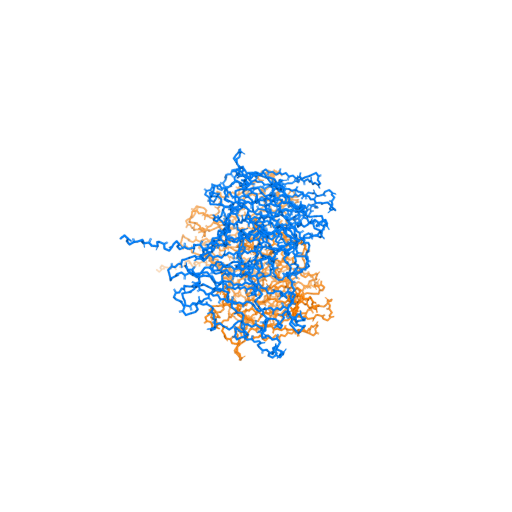562 2.283 23.109 1 97.12 472 LYS A CA 1
ATOM 3763 C C . LYS A 1 472 ? 19.969 3.691 22.688 1 97.12 472 LYS A C 1
ATOM 3765 O O . LYS A 1 472 ? 19.625 4.668 23.359 1 97.12 472 LYS A O 1
ATOM 3770 N N . LYS A 1 473 ? 20.703 3.762 21.609 1 97.38 473 LYS A N 1
ATOM 3771 C CA . LYS A 1 473 ? 21.156 5.051 21.078 1 97.38 473 LYS A CA 1
ATOM 3772 C C . LYS A 1 473 ? 20.578 5.316 19.703 1 97.38 473 LYS A C 1
ATOM 3774 O O . LYS A 1 473 ? 20.234 4.383 18.969 1 97.38 473 LYS A O 1
ATOM 3779 N N . THR A 1 474 ? 20.406 6.574 19.406 1 97.5 474 THR A N 1
ATOM 3780 C CA . THR A 1 474 ? 20 6.934 18.062 1 97.5 474 THR A CA 1
ATOM 3781 C C . THR A 1 474 ? 21.125 6.676 17.062 1 97.5 474 THR A C 1
ATOM 3783 O O . THR A 1 474 ? 22.297 6.637 17.438 1 97.5 474 THR A O 1
ATOM 3786 N N . THR A 1 475 ? 20.828 6.426 15.82 1 98.19 475 THR A N 1
ATOM 3787 C CA . THR A 1 475 ? 21.781 6.234 14.734 1 98.19 475 THR A CA 1
ATOM 3788 C C . THR A 1 475 ? 21.438 7.129 13.547 1 98.19 475 THR A C 1
ATOM 3790 O O . THR A 1 475 ? 20.375 6.984 12.945 1 98.19 475 THR A O 1
ATOM 3793 N N . ASP A 1 476 ? 22.344 8.016 13.25 1 98.19 476 ASP A N 1
ATOM 3794 C CA . ASP A 1 476 ? 22.125 8.938 12.133 1 98.19 476 ASP A CA 1
ATOM 3795 C C . ASP A 1 476 ? 22.75 8.391 10.852 1 98.19 476 ASP A C 1
ATOM 3797 O O . ASP A 1 476 ? 23.828 7.797 10.883 1 98.19 476 ASP A O 1
ATOM 3801 N N . MET A 1 477 ? 22.016 8.562 9.742 1 98.56 477 MET A N 1
ATOM 3802 C CA . MET A 1 477 ? 22.5 8.109 8.445 1 98.56 477 MET A CA 1
ATOM 3803 C C . MET A 1 477 ? 22.172 9.133 7.359 1 98.56 477 MET A C 1
ATOM 3805 O O . MET A 1 477 ? 21.219 9.891 7.484 1 98.56 477 MET A O 1
ATOM 3809 N N . ARG A 1 478 ? 22.953 9.164 6.332 1 98.75 478 ARG A N 1
ATOM 3810 C CA . ARG A 1 478 ? 22.719 9.992 5.156 1 98.75 478 ARG A CA 1
ATOM 3811 C C . ARG A 1 478 ? 22.969 9.211 3.873 1 98.75 478 ARG A C 1
ATOM 3813 O O . ARG A 1 478 ? 23.781 8.281 3.857 1 98.75 478 ARG A O 1
ATOM 3820 N N . ALA A 1 479 ? 22.297 9.531 2.855 1 98.88 479 ALA A N 1
ATOM 3821 C CA . ALA A 1 479 ? 22.516 8.93 1.543 1 98.88 479 ALA A CA 1
ATOM 3822 C C . ALA A 1 479 ? 22.094 9.883 0.426 1 98.88 479 ALA A C 1
ATOM 3824 O O . ALA A 1 479 ? 21.109 10.609 0.562 1 98.88 479 ALA A O 1
ATOM 3825 N N . ALA A 1 480 ? 22.812 9.898 -0.657 1 98.88 480 ALA A N 1
ATOM 3826 C CA . ALA A 1 480 ? 22.453 10.594 -1.896 1 98.88 480 ALA A CA 1
ATOM 3827 C C . ALA A 1 480 ? 22.938 9.805 -3.115 1 98.88 480 ALA A C 1
ATOM 3829 O O . ALA A 1 480 ? 23.938 9.086 -3.047 1 98.88 480 ALA A O 1
ATOM 3830 N N . LEU A 1 481 ? 22.203 9.906 -4.156 1 98.88 481 LEU A N 1
ATOM 3831 C CA . LEU A 1 481 ? 22.609 9.266 -5.398 1 98.88 481 LEU A CA 1
ATOM 3832 C C . LEU A 1 481 ? 23.562 10.156 -6.184 1 98.88 481 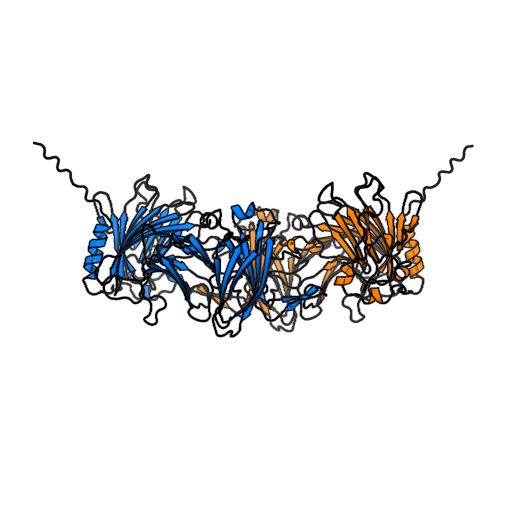LEU A C 1
ATOM 3834 O O . LEU A 1 481 ? 23.375 11.375 -6.234 1 98.88 481 LEU A O 1
ATOM 3838 N N . VAL A 1 482 ? 24.547 9.578 -6.766 1 98.56 482 VAL A N 1
ATOM 3839 C CA . VAL A 1 482 ? 25.531 10.312 -7.539 1 98.56 482 VAL A CA 1
ATOM 3840 C C . VAL A 1 482 ? 25.828 9.57 -8.844 1 98.56 482 VAL A C 1
ATOM 3842 O O . VAL A 1 482 ? 25.578 8.367 -8.953 1 98.56 482 VAL A O 1
ATOM 3845 N N . ASN A 1 483 ? 26.234 10.211 -9.797 1 97.88 483 ASN A N 1
ATOM 3846 C CA . ASN A 1 483 ? 26.891 9.719 -11 1 97.88 483 ASN A CA 1
ATOM 3847 C C . ASN A 1 483 ? 28.281 10.32 -11.18 1 97.88 483 ASN A C 1
ATOM 3849 O O . ASN A 1 483 ? 28.422 11.43 -11.688 1 97.88 483 ASN A O 1
ATOM 3853 N N . GLY A 1 484 ? 29.312 9.516 -10.82 1 95.56 484 GLY A N 1
ATOM 3854 C CA . GLY A 1 484 ? 30.625 10.125 -10.703 1 95.56 484 GLY A CA 1
ATOM 3855 C C . GLY A 1 484 ? 30.672 11.234 -9.664 1 95.56 484 GLY A C 1
ATOM 3856 O O . GLY A 1 484 ? 30.328 11.023 -8.5 1 95.56 484 GLY A O 1
ATOM 3857 N N . ASP A 1 485 ? 31 12.391 -10.094 1 94.5 485 ASP A N 1
ATOM 3858 C CA . ASP A 1 485 ? 31.156 13.516 -9.18 1 94.5 485 ASP A CA 1
ATOM 3859 C C . ASP A 1 485 ? 29.875 14.359 -9.133 1 94.5 485 ASP A C 1
ATOM 3861 O O . ASP A 1 485 ? 29.781 15.297 -8.344 1 94.5 485 ASP A O 1
ATOM 3865 N N . GLN A 1 486 ? 28.969 13.969 -9.906 1 96.19 486 GLN A N 1
ATOM 3866 C CA . GLN A 1 486 ? 27.734 14.742 -9.969 1 96.19 486 GLN A CA 1
ATOM 3867 C C . GLN A 1 486 ? 26.703 14.211 -8.969 1 96.19 486 GLN A C 1
ATOM 3869 O O . GLN A 1 486 ? 26.344 13.031 -9 1 96.19 486 GLN A O 1
ATOM 3874 N N . THR A 1 487 ? 26.297 15.078 -8.102 1 97.5 487 THR A N 1
ATOM 3875 C CA . THR A 1 487 ? 25.188 14.727 -7.215 1 97.5 487 THR A CA 1
ATOM 3876 C C . THR A 1 487 ? 23.859 14.727 -7.969 1 97.5 487 THR A C 1
ATOM 3878 O O . THR A 1 487 ? 23.516 15.711 -8.617 1 97.5 487 THR A O 1
ATOM 3881 N N . LEU A 1 488 ? 23.109 13.625 -7.887 1 98.44 488 LEU A N 1
ATOM 3882 C CA . LEU A 1 488 ? 21.891 13.469 -8.664 1 98.44 488 LEU A CA 1
ATOM 3883 C C . LEU A 1 488 ? 20.656 13.766 -7.816 1 98.44 488 LEU A C 1
ATOM 3885 O O . LEU A 1 488 ? 19.578 14.055 -8.352 1 98.44 488 LEU A O 1
ATOM 3889 N N . SER A 1 489 ? 20.797 13.695 -6.523 1 98.75 489 SER A N 1
ATOM 3890 C CA . SER A 1 489 ? 19.594 13.742 -5.707 1 98.75 489 SER A CA 1
ATOM 3891 C C . SER A 1 489 ? 19.797 14.617 -4.473 1 98.75 489 SER A C 1
ATOM 3893 O O . SER A 1 489 ? 20.922 14.992 -4.148 1 98.75 489 SER A O 1
ATOM 3895 N N . GLU A 1 490 ? 18.594 14.906 -3.83 1 98.69 490 GLU A N 1
ATOM 3896 C CA . GLU A 1 490 ? 18.656 15.43 -2.469 1 98.69 490 GLU A CA 1
ATOM 3897 C C . GLU A 1 490 ? 19.312 14.43 -1.521 1 98.69 490 GLU A C 1
ATOM 3899 O O . GLU A 1 490 ? 19.5 13.266 -1.87 1 98.69 490 GLU A O 1
ATOM 3904 N N . THR A 1 491 ? 19.734 14.945 -0.361 1 98.81 491 THR A N 1
ATOM 3905 C CA . THR A 1 491 ? 20.312 14.102 0.681 1 98.81 491 THR A CA 1
ATOM 3906 C C . THR A 1 491 ? 19.219 13.531 1.58 1 98.81 491 THR A C 1
ATOM 3908 O O . THR A 1 491 ? 18.469 14.281 2.207 1 98.81 491 THR A O 1
ATOM 3911 N N . TRP A 1 492 ? 19.094 12.203 1.519 1 98.88 492 TRP A N 1
ATOM 3912 C CA . TRP A 1 492 ? 18.297 11.492 2.51 1 98.88 492 TRP A CA 1
ATOM 3913 C C . TRP A 1 492 ? 18.984 11.484 3.867 1 98.88 492 TRP A C 1
ATOM 3915 O O . TRP A 1 492 ? 20.094 10.984 4 1 98.88 492 TRP A O 1
ATOM 3925 N N . SER A 1 493 ? 18.422 12.172 4.824 1 98.81 493 SER A N 1
ATOM 3926 C CA . SER A 1 493 ? 18.938 12.258 6.188 1 98.81 493 SER A CA 1
ATOM 3927 C C . SER A 1 493 ? 17.984 11.602 7.184 1 98.81 493 SER A C 1
ATOM 3929 O O . SER A 1 493 ? 16.922 12.156 7.488 1 98.81 493 SER A O 1
ATOM 3931 N N . TYR A 1 494 ? 18.406 10.453 7.73 1 98.69 494 TYR A N 1
ATOM 3932 C CA . TYR A 1 494 ? 17.5 9.695 8.578 1 98.69 494 TYR A CA 1
ATOM 3933 C C . TYR A 1 494 ? 18.109 9.461 9.953 1 98.69 494 TYR A C 1
ATOM 3935 O O . TYR A 1 494 ? 19.328 9.336 10.086 1 98.69 494 TYR A O 1
ATOM 3943 N N . GLN A 1 495 ? 17.312 9.5 10.961 1 98.25 495 GLN A N 1
ATOM 3944 C CA . GLN A 1 495 ? 17.688 9.102 12.32 1 98.25 495 GLN A CA 1
ATOM 3945 C C . GLN A 1 495 ? 16.891 7.883 12.773 1 98.25 495 GLN A C 1
ATOM 3947 O O . GLN A 1 495 ? 15.664 7.953 12.914 1 98.25 495 GLN A O 1
ATOM 3952 N N . LEU A 1 496 ? 17.562 6.77 12.922 1 98.19 496 LEU A N 1
ATOM 3953 C CA . LEU A 1 496 ? 16.922 5.629 13.586 1 98.19 496 LEU A CA 1
ATOM 3954 C C . LEU A 1 496 ? 16.812 5.871 15.086 1 98.19 496 LEU A C 1
ATOM 3956 O O . LEU A 1 496 ? 17.812 5.996 15.781 1 98.19 496 LEU A O 1
ATOM 3960 N N . PRO A 1 497 ? 15.562 6.023 15.57 1 97.81 497 PRO A N 1
ATOM 3961 C CA . PRO A 1 497 ? 15.406 6.32 17 1 97.81 497 PRO A CA 1
ATOM 3962 C C . PRO A 1 497 ? 15.969 5.223 17.891 1 97.81 497 PRO A C 1
ATOM 3964 O O . PRO A 1 497 ? 16.109 4.074 17.453 1 97.81 497 PRO A O 1
ATOM 3967 N N . ALA A 1 498 ? 16.234 5.574 19.141 1 96.25 498 ALA A N 1
ATOM 3968 C CA . ALA A 1 498 ? 16.641 4.602 20.141 1 96.25 498 ALA A CA 1
ATOM 3969 C C . ALA A 1 498 ? 15.531 3.596 20.438 1 96.25 498 ALA A C 1
ATOM 3971 O O . ALA A 1 498 ? 14.352 3.957 20.453 1 96.25 498 ALA A O 1
ATOM 3972 N N . ASN A 1 499 ? 15.93 2.33 20.672 1 92.19 499 ASN A N 1
ATOM 3973 C CA . ASN A 1 499 ? 15.047 1.239 21.062 1 92.19 499 ASN A CA 1
ATOM 3974 C C . ASN A 1 499 ? 14 0.955 19.984 1 92.19 499 ASN A C 1
ATOM 3976 O O . ASN A 1 499 ? 12.828 0.732 20.297 1 92.19 499 ASN A O 1
ATOM 3980 N N . GLU A 1 500 ? 14.344 1.23 18.797 1 87.62 500 GLU A N 1
ATOM 3981 C CA . GLU A 1 500 ? 13.492 0.91 17.656 1 87.62 500 GLU A CA 1
ATOM 3982 C C . GLU A 1 500 ? 13.953 -0.364 16.969 1 87.62 500 GLU A C 1
ATOM 3984 O O . GLU A 1 500 ? 15.148 -0.69 16.984 1 87.62 500 GLU A O 1
ATOM 3989 N N . MET B 1 1 ? -9.773 -49.5 -63.375 1 32.5 1 MET B N 1
ATOM 3990 C CA . MET B 1 1 ? -10.336 -49.406 -62.031 1 32.5 1 MET B CA 1
ATOM 3991 C C . MET B 1 1 ? -9.281 -48.938 -61.031 1 32.5 1 MET B C 1
ATOM 3993 O O . MET B 1 1 ? -8.398 -49.688 -60.625 1 32.5 1 MET B O 1
ATOM 3997 N N . LEU B 1 2 ? -8.82 -47.688 -61.094 1 39.88 2 LEU B N 1
ATOM 3998 C CA . LEU B 1 2 ? -7.824 -46.969 -60.312 1 39.88 2 LEU B CA 1
ATOM 3999 C C . LEU B 1 2 ? -8.25 -46.844 -58.875 1 39.88 2 LEU B C 1
ATOM 4001 O O . LEU B 1 2 ? -9.219 -46.156 -58.531 1 39.88 2 LEU B O 1
ATOM 4005 N N . SER B 1 3 ? -8.078 -47.938 -58.156 1 35.84 3 SER B N 1
ATOM 4006 C CA . SER B 1 3 ? -8.273 -47.875 -56.688 1 35.84 3 SER B CA 1
ATOM 4007 C C . SER B 1 3 ? -7.477 -46.75 -56.062 1 35.84 3 SER B C 1
ATOM 4009 O O . SER B 1 3 ? -6.246 -46.719 -56.125 1 35.84 3 SER B O 1
ATOM 4011 N N . LEU B 1 4 ? -8.039 -45.562 -56.062 1 38.59 4 LEU B N 1
ATOM 4012 C CA . LEU B 1 4 ? -7.512 -44.5 -55.219 1 38.59 4 LEU B CA 1
ATOM 4013 C C . LEU B 1 4 ? -7.332 -44.938 -53.781 1 38.59 4 LEU B C 1
ATOM 4015 O O . LEU B 1 4 ? -8.312 -45.25 -53.094 1 38.59 4 LEU B O 1
ATOM 4019 N N . CYS B 1 5 ? -6.258 -45.656 -53.531 1 38.81 5 CYS B N 1
ATOM 4020 C CA . CYS B 1 5 ? -5.848 -45.844 -52.156 1 38.81 5 CYS B CA 1
ATOM 4021 C C . CYS B 1 5 ? -5.879 -44.531 -51.375 1 38.81 5 CYS B C 1
ATOM 4023 O O . CYS B 1 5 ? -5.082 -43.625 -51.625 1 38.81 5 CYS B O 1
ATOM 4025 N N . THR B 1 6 ? -7.055 -44.062 -51.062 1 38.28 6 THR B N 1
ATOM 4026 C CA . THR B 1 6 ? -7.051 -43 -50.062 1 38.28 6 THR B CA 1
ATOM 4027 C C . THR B 1 6 ? -6.145 -43.344 -48.875 1 38.28 6 THR B C 1
ATOM 4029 O O . THR B 1 6 ? -6.344 -44.375 -48.219 1 38.28 6 THR B O 1
ATOM 4032 N N . SER B 1 7 ? -4.844 -43.219 -49.062 1 37.69 7 SER B N 1
ATOM 4033 C CA . SER B 1 7 ? -4.02 -43.281 -47.844 1 37.69 7 SER B CA 1
ATOM 4034 C C . SER B 1 7 ? -4.742 -42.656 -46.656 1 37.69 7 SER B C 1
ATOM 4036 O O . SER B 1 7 ? -5.137 -41.469 -46.719 1 37.69 7 SER B O 1
ATOM 4038 N N . SER B 1 8 ? -5.605 -43.312 -45.969 1 41.47 8 SER B N 1
ATOM 4039 C CA . SER B 1 8 ? -6.195 -42.844 -44.75 1 41.47 8 SER B CA 1
ATOM 4040 C C . SER B 1 8 ? -5.164 -42.125 -43.875 1 41.47 8 SER B C 1
ATOM 4042 O O . SER B 1 8 ? -4.18 -42.719 -43.438 1 41.47 8 SER B O 1
ATOM 4044 N N . ALA B 1 9 ? -4.84 -40.938 -44.188 1 48.47 9 ALA B N 1
ATOM 4045 C CA . ALA B 1 9 ? -3.98 -40.094 -43.344 1 48.47 9 ALA B CA 1
ATOM 4046 C C . ALA B 1 9 ? -4.223 -40.375 -41.875 1 48.47 9 ALA B C 1
ATOM 4048 O O . ALA B 1 9 ? -5.359 -40.312 -41.375 1 48.47 9 ALA B O 1
ATOM 4049 N N . TRP B 1 10 ? -3.449 -41.25 -41.281 1 58.47 10 TRP B N 1
ATOM 4050 C CA . TRP B 1 10 ? -3.432 -41.562 -39.875 1 58.47 10 TRP B CA 1
ATOM 4051 C C . TRP B 1 10 ? -3.264 -40.312 -39.031 1 58.47 10 TRP B C 1
ATOM 4053 O O . TRP B 1 10 ? -2.299 -39.562 -39.219 1 58.47 10 TRP B O 1
ATOM 4063 N N . ALA B 1 11 ? -4.414 -39.688 -38.5 1 81.69 11 ALA B N 1
ATOM 4064 C CA . ALA B 1 11 ? -4.281 -38.469 -37.719 1 81.69 11 ALA B CA 1
ATOM 4065 C C . ALA B 1 11 ? -4.055 -38.812 -36.219 1 81.69 11 ALA B C 1
ATOM 4067 O O . ALA B 1 11 ? -4.898 -39.438 -35.594 1 81.69 11 ALA B O 1
ATOM 4068 N N . PHE B 1 12 ? -2.822 -38.625 -35.688 1 92.81 12 PHE B N 1
ATOM 4069 C CA . PHE B 1 12 ? -2.512 -38.781 -34.281 1 92.81 12 PHE B CA 1
ATOM 4070 C C . PHE B 1 12 ? -3.535 -38.062 -33.406 1 92.81 12 PHE B C 1
ATOM 4072 O O . PHE B 1 12 ? -3.934 -36.938 -33.719 1 92.81 12 PHE B O 1
ATOM 4079 N N . SER B 1 13 ? -4.078 -38.656 -32.438 1 96.12 13 SER B N 1
ATOM 4080 C CA . SER B 1 13 ? -5.117 -38.094 -31.594 1 96.12 13 SER B CA 1
ATOM 4081 C C . SER B 1 13 ? -4.934 -38.531 -30.141 1 96.12 13 SER B C 1
ATOM 4083 O O . SER B 1 13 ? -4.055 -39.344 -29.828 1 96.12 13 SER B O 1
ATOM 4085 N N . ILE B 1 14 ? -5.703 -37.969 -29.297 1 97.94 14 ILE B N 1
ATOM 4086 C CA . ILE B 1 14 ? -5.645 -38.312 -27.875 1 97.94 14 ILE B CA 1
ATOM 4087 C C . ILE B 1 14 ? -5.941 -39.812 -27.688 1 97.94 14 ILE B C 1
ATOM 4089 O O . ILE B 1 14 ? -5.492 -40.406 -26.719 1 97.94 14 ILE B O 1
ATOM 4093 N N . ASP B 1 15 ? -6.684 -40.375 -28.609 1 97.56 15 ASP B N 1
ATOM 4094 C CA . ASP B 1 15 ? -7.016 -41.781 -28.5 1 97.56 15 ASP B CA 1
ATOM 4095 C C . ASP B 1 15 ? -5.766 -42.656 -28.609 1 97.56 15 ASP B C 1
ATOM 4097 O O . ASP B 1 15 ? -5.695 -43.719 -28 1 97.56 15 ASP B O 1
ATOM 4101 N N . ASP B 1 16 ? -4.82 -42.25 -29.406 1 97.5 16 ASP B N 1
ATOM 4102 C CA . ASP B 1 16 ? -3.545 -42.938 -29.469 1 97.5 16 ASP B CA 1
ATOM 4103 C C . ASP B 1 16 ? -2.836 -42.938 -28.125 1 97.5 16 ASP B C 1
ATOM 4105 O O . ASP B 1 16 ? -2.299 -43.969 -27.688 1 97.5 16 ASP B O 1
ATOM 4109 N N . VAL B 1 17 ? -2.828 -41.844 -27.453 1 98.5 17 VAL B N 1
ATOM 4110 C CA . VAL B 1 17 ? -2.221 -41.719 -26.125 1 98.5 17 VAL B CA 1
ATOM 4111 C C . VAL B 1 17 ? -3.047 -42.469 -25.109 1 98.5 17 VAL B C 1
ATOM 4113 O O . VAL B 1 17 ? -2.492 -43.094 -24.203 1 98.5 17 VAL B O 1
ATOM 4116 N N . ALA B 1 18 ? -4.344 -42.438 -25.281 1 98.38 18 ALA B N 1
ATOM 4117 C CA . ALA B 1 18 ? -5.246 -43.125 -24.359 1 98.38 18 ALA B CA 1
ATOM 4118 C C . ALA B 1 18 ? -5.035 -44.625 -24.406 1 98.38 18 ALA B C 1
ATOM 4120 O O . ALA B 1 18 ? -5.141 -45.312 -23.375 1 98.38 18 ALA B O 1
ATOM 4121 N N . LYS B 1 19 ? -4.82 -45.125 -25.578 1 97.88 19 LYS B N 1
ATOM 4122 C CA . LYS B 1 19 ? -4.523 -46.562 -25.703 1 97.88 19 LYS B CA 1
ATOM 4123 C C . LYS B 1 19 ? -3.303 -46.938 -24.875 1 97.88 19 LYS B C 1
ATOM 4125 O O . LYS B 1 19 ? -3.299 -47.969 -24.203 1 97.88 19 LYS B O 1
ATOM 4130 N N . GLU B 1 20 ? -2.336 -46.125 -24.984 1 97.81 20 GLU B N 1
ATOM 4131 C CA . GLU B 1 20 ? -1.133 -46.375 -24.188 1 97.81 20 GLU B CA 1
ATOM 4132 C C . GLU B 1 20 ? -1.43 -46.25 -22.688 1 97.81 20 GLU B C 1
ATOM 4134 O O . GLU B 1 20 ? -0.977 -47.094 -21.906 1 97.81 20 GLU B O 1
ATOM 4139 N N . ALA B 1 21 ? -2.145 -45.25 -22.281 1 98.38 21 ALA B N 1
ATOM 4140 C CA . ALA B 1 21 ? -2.49 -45.031 -20.875 1 98.38 21 ALA B CA 1
ATOM 4141 C C . ALA B 1 21 ? -3.277 -46.219 -20.328 1 98.38 21 ALA B C 1
ATOM 4143 O O . ALA B 1 21 ? -3.01 -46.688 -19.219 1 98.38 21 ALA B O 1
ATOM 4144 N N . LYS B 1 22 ? -4.25 -46.656 -21.094 1 97.75 22 LYS B N 1
ATOM 4145 C CA . LYS B 1 22 ? -5.07 -47.781 -20.672 1 97.75 22 LYS B CA 1
ATOM 4146 C C . LYS B 1 22 ? -4.223 -49.031 -20.516 1 97.75 22 LYS B C 1
ATOM 4148 O O . LYS B 1 22 ? -4.406 -49.781 -19.547 1 97.75 22 LYS B O 1
ATOM 4153 N N . SER B 1 23 ? -3.373 -49.281 -21.453 1 97.5 23 SER B N 1
ATOM 4154 C CA . SER B 1 23 ? -2.467 -50.438 -21.375 1 97.5 23 SER B CA 1
ATOM 4155 C C . SER B 1 23 ? -1.604 -50.375 -20.125 1 97.5 23 SER B C 1
ATOM 4157 O O . SER B 1 23 ? -1.436 -51.375 -19.422 1 97.5 23 SER B O 1
ATOM 4159 N N . LEU B 1 24 ? -1.04 -49.219 -19.844 1 97.19 24 LEU B N 1
ATOM 4160 C CA . LEU B 1 24 ? -0.211 -49 -18.656 1 97.19 24 LEU B CA 1
ATOM 4161 C C . LEU B 1 24 ? -1.012 -49.281 -17.391 1 97.19 24 LEU B C 1
ATOM 4163 O O . LEU B 1 24 ? -0.48 -49.812 -16.422 1 97.19 24 LEU B O 1
ATOM 4167 N N . ALA B 1 25 ? -2.232 -48.844 -17.375 1 97.12 25 ALA B N 1
ATOM 4168 C CA . ALA B 1 25 ? -3.084 -49 -16.203 1 97.12 25 ALA B CA 1
ATOM 4169 C C . ALA B 1 25 ? -3.291 -50.469 -15.852 1 97.12 25 ALA B C 1
ATOM 4171 O O . ALA B 1 25 ? -3.59 -50.812 -14.703 1 97.12 25 ALA B O 1
ATOM 4172 N N . GLY B 1 26 ? -3.162 -51.312 -16.844 1 95.81 26 GLY B N 1
ATOM 4173 C CA . GLY B 1 26 ? -3.354 -52.75 -16.641 1 95.81 26 GLY B CA 1
ATOM 4174 C C . GLY B 1 26 ? -2.113 -53.438 -16.125 1 95.81 26 GLY B C 1
ATOM 4175 O O . GLY B 1 26 ? -2.156 -54.625 -15.797 1 95.81 26 GLY B O 1
ATOM 4176 N N . LYS B 1 27 ? -1.062 -52.719 -16.031 1 95.25 27 LYS B N 1
ATOM 4177 C CA . LYS B 1 27 ? 0.216 -53.25 -15.57 1 95.25 27 LYS B CA 1
ATOM 4178 C C . LYS B 1 27 ? 0.635 -52.594 -14.25 1 95.25 27 LYS B C 1
ATOM 4180 O O . LYS B 1 27 ? 0.108 -51.562 -13.875 1 95.25 27 LYS B O 1
ATOM 4185 N N . GLY B 1 28 ? 1.539 -53.312 -13.57 1 95.5 28 GLY B N 1
ATOM 4186 C CA . GLY B 1 28 ? 2.125 -52.688 -12.398 1 95.5 28 GLY B CA 1
ATOM 4187 C C . GLY B 1 28 ? 2.959 -51.469 -12.734 1 95.5 28 GLY B C 1
ATOM 4188 O O . GLY B 1 28 ? 3.576 -51.375 -13.797 1 95.5 28 GLY B O 1
ATOM 4189 N N . TYR B 1 29 ? 2.982 -50.531 -11.828 1 97.25 29 TYR B N 1
ATOM 4190 C CA . TYR B 1 29 ? 3.773 -49.312 -12.023 1 97.25 29 TYR B CA 1
ATOM 4191 C C . TYR B 1 29 ? 5.266 -49.656 -12.016 1 97.25 29 TYR B C 1
ATOM 4193 O O . TYR B 1 29 ? 5.746 -50.375 -11.141 1 97.25 29 TYR B O 1
ATOM 4201 N N . GLU B 1 30 ? 5.941 -49.156 -12.906 1 95.38 30 GLU B N 1
ATOM 4202 C CA . GLU B 1 30 ? 7.398 -49.219 -12.953 1 95.38 30 GLU B CA 1
ATOM 4203 C C . GLU B 1 30 ? 8.008 -47.812 -12.852 1 95.38 30 GLU B C 1
ATOM 4205 O O . GLU B 1 30 ? 7.906 -47 -13.789 1 95.38 30 GLU B O 1
ATOM 4210 N N . ALA B 1 31 ? 8.664 -47.562 -11.789 1 93 31 ALA B N 1
ATOM 4211 C CA . ALA B 1 31 ? 9.289 -46.25 -11.609 1 93 31 ALA B CA 1
ATOM 4212 C C . ALA B 1 31 ? 10.391 -46.031 -12.641 1 93 31 ALA B C 1
ATOM 4214 O O . ALA B 1 31 ? 11.18 -46.938 -12.93 1 93 31 ALA B O 1
ATOM 4215 N N . PRO B 1 32 ? 10.398 -44.875 -13.203 1 90.44 32 PRO B N 1
ATOM 4216 C CA . PRO B 1 32 ? 11.5 -44.594 -14.125 1 90.44 32 PRO B CA 1
ATOM 4217 C C . PRO B 1 32 ? 12.859 -44.594 -13.445 1 90.44 32 PRO B C 1
ATOM 4219 O O . PRO B 1 32 ? 12.977 -44.188 -12.289 1 90.44 32 PRO B O 1
ATOM 4222 N N . LYS B 1 33 ? 13.859 -45.031 -14.133 1 89.38 33 LYS B N 1
ATOM 4223 C CA . LYS B 1 33 ? 15.219 -45.094 -13.609 1 89.38 33 LYS B CA 1
ATOM 4224 C C . LYS B 1 33 ? 16 -43.844 -14.008 1 89.38 33 LYS B C 1
ATOM 4226 O O . LYS B 1 33 ? 15.914 -43.375 -15.148 1 89.38 33 LYS B O 1
ATOM 4231 N N . SER B 1 34 ? 16.625 -43.375 -13.008 1 91.44 34 SER B N 1
ATOM 4232 C CA . SER B 1 34 ? 17.484 -42.25 -13.297 1 91.44 34 SER B CA 1
ATOM 4233 C C . SER B 1 34 ? 18.703 -42.656 -14.102 1 91.44 34 SER B C 1
ATOM 4235 O O . SER B 1 34 ? 19.297 -43.719 -13.844 1 91.44 34 SER B O 1
ATOM 4237 N N . ASN B 1 35 ? 19.047 -41.844 -15.062 1 90.44 35 ASN B N 1
ATOM 4238 C CA . ASN B 1 35 ? 20.281 -42.031 -15.812 1 90.44 35 ASN B CA 1
ATOM 4239 C C . ASN B 1 35 ? 21.266 -40.875 -15.57 1 90.44 35 ASN B C 1
ATOM 4241 O O . ASN B 1 35 ? 22.234 -40.719 -16.297 1 90.44 35 ASN B O 1
ATOM 4245 N N . LEU B 1 36 ? 20.953 -40.125 -14.57 1 91.62 36 LEU B N 1
ATOM 4246 C CA . LEU B 1 36 ? 21.703 -38.906 -14.328 1 91.62 36 LEU B CA 1
ATOM 4247 C C . LEU B 1 36 ? 22.938 -39.188 -13.484 1 91.62 36 LEU B C 1
ATOM 4249 O O . LEU B 1 36 ? 22.828 -39.688 -12.367 1 91.62 36 LEU B O 1
ATOM 4253 N N . PRO B 1 37 ? 24.078 -38.844 -13.977 1 90.5 37 PRO B N 1
ATOM 4254 C CA . PRO B 1 37 ? 25.297 -38.969 -13.164 1 90.5 37 PRO B CA 1
ATOM 4255 C C . PRO B 1 37 ? 25.25 -38.125 -11.891 1 90.5 37 PRO B C 1
ATOM 4257 O O . PRO B 1 37 ? 24.578 -37.094 -11.859 1 90.5 37 PRO B O 1
ATOM 4260 N N . SER B 1 38 ? 26.047 -38.531 -10.945 1 88.88 38 SER B N 1
ATOM 4261 C CA . SER B 1 38 ? 26.031 -37.906 -9.625 1 88.88 38 SER B CA 1
ATOM 4262 C C . SER B 1 38 ? 26.375 -36.438 -9.695 1 88.88 38 SER B C 1
ATOM 4264 O O . SER B 1 38 ? 25.828 -35.625 -8.938 1 88.88 38 SER B O 1
ATOM 4266 N N . VAL B 1 39 ? 27.219 -36.062 -10.617 1 87.75 39 VAL B N 1
ATOM 4267 C CA . VAL B 1 39 ? 27.656 -34.688 -10.75 1 87.75 39 VAL B CA 1
ATOM 4268 C C . VAL B 1 39 ? 26.453 -33.781 -11.047 1 87.75 39 VAL B C 1
ATOM 4270 O O . VAL B 1 39 ? 26.406 -32.625 -10.594 1 87.75 39 VAL B O 1
ATOM 4273 N N . PHE B 1 40 ? 25.5 -34.25 -11.727 1 90.81 40 PHE B N 1
ATOM 4274 C CA . PHE B 1 40 ? 24.328 -33.469 -12.086 1 90.81 40 PHE B CA 1
ATOM 4275 C C . PHE B 1 40 ? 23.219 -33.656 -11.062 1 90.81 40 PHE B C 1
ATOM 4277 O O . PHE B 1 40 ? 22.438 -32.75 -10.812 1 90.81 40 PHE B O 1
ATOM 4284 N N . ARG B 1 41 ? 23.172 -34.75 -10.5 1 90.69 41 ARG B N 1
ATOM 4285 C CA . ARG B 1 41 ? 22.125 -35.062 -9.516 1 90.69 41 ARG B CA 1
ATOM 4286 C C . ARG B 1 41 ? 22.344 -34.219 -8.25 1 90.69 41 ARG B C 1
ATOM 4288 O O . ARG B 1 41 ? 21.375 -33.781 -7.633 1 90.69 41 ARG B O 1
ATOM 4295 N N . ASP B 1 42 ? 23.594 -34 -7.914 1 88.69 42 ASP B N 1
ATOM 4296 C CA . ASP B 1 42 ? 23.906 -33.375 -6.625 1 88.69 42 ASP B CA 1
ATOM 4297 C C . ASP B 1 42 ? 24.188 -31.891 -6.781 1 88.69 42 ASP B C 1
ATOM 4299 O O . ASP B 1 42 ? 24.531 -31.219 -5.812 1 88.69 42 ASP B O 1
ATOM 4303 N N . MET B 1 43 ? 24.031 -31.453 -7.957 1 86.69 43 MET B N 1
ATOM 4304 C CA . MET B 1 43 ? 24.328 -30.047 -8.188 1 86.69 43 MET B CA 1
ATOM 4305 C C . MET B 1 43 ? 23.328 -29.141 -7.477 1 86.69 43 MET B C 1
ATOM 4307 O O . MET B 1 43 ? 22.188 -29.562 -7.219 1 86.69 43 MET B O 1
ATOM 4311 N N . LYS B 1 44 ? 23.766 -27.891 -7.109 1 80.38 44 LYS B N 1
ATOM 4312 C CA . LYS B 1 44 ? 22.906 -26.906 -6.484 1 80.38 44 LYS B CA 1
ATOM 4313 C C . LYS B 1 44 ? 22.156 -26.094 -7.531 1 80.38 44 LYS B C 1
ATOM 4315 O O . LYS B 1 44 ? 22.5 -26.125 -8.719 1 80.38 44 LYS B O 1
ATOM 4320 N N . TYR B 1 45 ? 21.125 -25.406 -7.094 1 82.12 45 TYR B N 1
ATOM 4321 C CA . TYR B 1 45 ? 20.234 -24.672 -7.98 1 82.12 45 TYR B CA 1
ATOM 4322 C C . TYR B 1 45 ? 21 -23.656 -8.812 1 82.12 45 TYR B C 1
ATOM 4324 O O . TYR B 1 45 ? 20.75 -23.5 -10.008 1 82.12 45 TYR B O 1
ATOM 4332 N N . ALA B 1 46 ? 21.953 -22.953 -8.156 1 78.62 46 ALA B N 1
ATOM 4333 C CA . ALA B 1 46 ? 22.734 -21.938 -8.852 1 78.62 46 ALA B CA 1
ATOM 4334 C C . ALA B 1 46 ? 23.5 -22.531 -10.016 1 78.62 46 ALA B C 1
ATOM 4336 O O . ALA B 1 46 ? 23.641 -21.922 -11.07 1 78.62 46 ALA B O 1
ATOM 4337 N N . ASP B 1 47 ? 24.062 -23.703 -9.852 1 84.56 47 ASP B N 1
ATOM 4338 C CA . ASP B 1 47 ? 24.797 -24.391 -10.906 1 84.56 47 ASP B CA 1
ATOM 4339 C C . ASP B 1 47 ? 23.859 -24.875 -12.008 1 84.56 47 ASP B C 1
ATOM 4341 O O . ASP B 1 47 ? 24.172 -24.75 -13.195 1 84.56 47 ASP B O 1
ATOM 4345 N N . TYR B 1 48 ? 22.75 -25.422 -11.562 1 88.12 48 TYR B N 1
ATOM 4346 C CA . TYR B 1 48 ? 21.75 -25.875 -12.531 1 88.12 48 TYR B CA 1
ATOM 4347 C C . TYR B 1 48 ? 21.312 -24.719 -13.43 1 88.12 48 TYR B C 1
ATOM 4349 O O . TYR B 1 48 ? 21.109 -24.906 -14.633 1 88.12 48 TYR B O 1
ATOM 4357 N N . GLN B 1 49 ? 21.281 -23.594 -12.844 1 86.38 49 GLN B N 1
ATOM 4358 C CA . GLN B 1 49 ? 20.828 -22.422 -13.594 1 86.38 49 GLN B CA 1
ATOM 4359 C C . GLN B 1 49 ? 21.828 -22.047 -14.672 1 86.38 49 GLN B C 1
ATOM 4361 O O . GLN B 1 49 ? 21.484 -21.344 -15.633 1 86.38 49 GLN B O 1
ATOM 4366 N N . GLN B 1 50 ? 23.062 -22.484 -14.562 1 89.75 50 GLN B N 1
ATOM 4367 C CA . GLN B 1 50 ? 24.094 -22.172 -15.547 1 89.75 50 GLN B CA 1
ATOM 4368 C C . GLN B 1 50 ? 23.891 -22.969 -16.828 1 89.75 50 GLN B C 1
ATOM 4370 O O . GLN B 1 50 ? 24.391 -22.594 -17.891 1 89.75 50 GLN B O 1
ATOM 4375 N N . ILE B 1 51 ? 23.266 -24.078 -16.672 1 92.81 51 ILE B N 1
ATOM 4376 C CA . ILE B 1 51 ? 23 -24.875 -17.844 1 92.81 51 ILE B CA 1
ATOM 4377 C C . ILE B 1 51 ? 21.844 -24.266 -18.641 1 92.81 51 ILE B C 1
ATOM 4379 O O . ILE B 1 51 ? 20.688 -24.266 -18.172 1 92.81 51 ILE B O 1
ATOM 4383 N N . GLN B 1 52 ? 22.219 -23.766 -19.781 1 94.75 52 GLN B N 1
ATOM 4384 C CA . GLN B 1 52 ? 21.203 -23.047 -20.562 1 94.75 52 GLN B CA 1
ATOM 4385 C C . GLN B 1 52 ? 21.031 -23.672 -21.938 1 94.75 52 GLN B C 1
ATOM 4387 O O . GLN B 1 52 ? 22 -24.125 -22.547 1 94.75 52 GLN B O 1
ATOM 4392 N N . PHE B 1 53 ? 19.859 -23.672 -22.328 1 96.56 53 PHE B N 1
ATOM 4393 C CA . PHE B 1 53 ? 19.594 -24.047 -23.703 1 96.56 53 PHE B CA 1
ATOM 4394 C C . PHE B 1 53 ? 20.203 -23.047 -24.672 1 96.56 53 PHE B C 1
ATOM 4396 O O . PHE B 1 53 ? 20.141 -21.844 -24.453 1 96.56 53 PHE B O 1
ATOM 4403 N N . ASN B 1 54 ? 20.844 -23.594 -25.75 1 96.5 54 ASN B N 1
ATOM 4404 C CA . ASN B 1 54 ? 21.344 -22.75 -26.828 1 96.5 54 ASN B CA 1
ATOM 4405 C C . ASN B 1 54 ? 20.203 -22.219 -27.703 1 96.5 54 ASN B C 1
ATOM 4407 O O . ASN B 1 54 ? 19.766 -22.906 -28.609 1 96.5 54 ASN B O 1
ATOM 4411 N N . HIS B 1 55 ? 19.906 -21.031 -27.594 1 94.44 55 HIS B N 1
ATOM 4412 C CA . HIS B 1 55 ? 18.719 -20.453 -28.219 1 94.44 55 HIS B CA 1
ATOM 4413 C C . HIS B 1 55 ? 18.812 -20.547 -29.75 1 94.44 55 HIS B C 1
ATOM 4415 O O . HIS B 1 55 ? 17.781 -20.609 -30.422 1 94.44 55 HIS B O 1
ATOM 4421 N N . ASP B 1 56 ? 20.016 -20.609 -30.266 1 93.5 56 ASP B N 1
ATOM 4422 C CA . ASP B 1 56 ? 20.219 -20.688 -31.703 1 93.5 56 ASP B CA 1
ATOM 4423 C C . ASP B 1 56 ? 19.781 -22.047 -32.25 1 93.5 56 ASP B C 1
ATOM 4425 O O . ASP B 1 56 ? 19.609 -22.219 -33.469 1 93.5 56 ASP B O 1
ATOM 4429 N N . LYS B 1 57 ? 19.594 -22.938 -31.281 1 95.62 57 LYS B N 1
ATOM 4430 C CA . LYS B 1 57 ? 19.266 -24.297 -31.703 1 95.62 57 LYS B CA 1
ATOM 4431 C C . LYS B 1 57 ? 17.797 -24.609 -31.391 1 95.62 57 LYS B C 1
ATOM 4433 O O . LYS B 1 57 ? 17.422 -25.781 -31.312 1 95.62 57 LYS B O 1
ATOM 4438 N N . ALA B 1 58 ? 17.047 -23.641 -31.234 1 97 58 ALA B N 1
ATOM 4439 C CA . ALA B 1 58 ? 15.625 -23.859 -30.953 1 97 58 ALA B CA 1
ATOM 4440 C C . ALA B 1 58 ? 14.992 -24.781 -32 1 97 58 ALA B C 1
ATOM 4442 O O . ALA B 1 58 ? 15.266 -24.641 -33.188 1 97 58 ALA B O 1
ATOM 4443 N N . TYR B 1 59 ? 14.195 -25.75 -31.5 1 97 59 TYR B N 1
ATOM 4444 C CA . TYR B 1 59 ? 13.508 -26.672 -32.375 1 97 59 TYR B CA 1
ATOM 4445 C C . TYR B 1 59 ? 12.453 -25.938 -33.219 1 97 59 TYR B C 1
ATOM 4447 O O . TYR B 1 59 ? 11.742 -25.078 -32.719 1 97 59 TYR B O 1
ATOM 4455 N N . TRP B 1 60 ? 12.383 -26.109 -34.531 1 96.69 60 TRP B N 1
ATOM 4456 C CA . TRP B 1 60 ? 11.508 -25.5 -35.531 1 96.69 60 TRP B CA 1
ATOM 4457 C C . TRP B 1 60 ? 12.016 -24.109 -35.938 1 96.69 60 TRP B C 1
ATOM 4459 O O . TRP B 1 60 ? 11.258 -23.297 -36.469 1 96.69 60 TRP B O 1
ATOM 4469 N N . SER B 1 61 ? 13.273 -23.75 -35.5 1 94.25 61 SER B N 1
ATOM 4470 C CA . SER B 1 61 ? 13.828 -22.469 -35.906 1 94.25 61 SER B CA 1
ATOM 4471 C C . SER B 1 61 ? 13.906 -22.312 -37.406 1 94.25 61 SER B C 1
ATOM 4473 O O . SER B 1 61 ? 13.867 -21.203 -37.938 1 94.25 61 SER B O 1
ATOM 4475 N N . LYS B 1 62 ? 13.938 -23.438 -38.094 1 92.75 62 LYS B N 1
ATOM 4476 C CA . LYS B 1 62 ? 14.078 -23.406 -39.531 1 92.75 62 LYS B CA 1
ATOM 4477 C C . LYS B 1 62 ? 12.734 -23.625 -40.219 1 92.75 62 LYS B C 1
ATOM 4479 O O . LYS B 1 62 ? 12.672 -23.719 -41.469 1 92.75 62 LYS B O 1
ATOM 4484 N N . VAL B 1 63 ? 11.742 -23.797 -39.5 1 92.19 63 VAL B N 1
ATOM 4485 C CA . VAL B 1 63 ? 10.391 -23.984 -40.031 1 92.19 63 VAL B CA 1
ATOM 4486 C C . VAL B 1 63 ? 9.609 -22.672 -39.906 1 92.19 63 VAL B C 1
ATOM 4488 O O . VAL B 1 63 ? 9.773 -21.922 -38.938 1 92.19 63 VAL B O 1
ATOM 4491 N N . LYS B 1 64 ? 8.836 -22.359 -40.906 1 93.56 64 LYS B N 1
ATOM 4492 C CA . LYS B 1 64 ? 8.023 -21.141 -40.875 1 93.56 64 LYS B CA 1
ATOM 4493 C C . LYS B 1 64 ? 6.84 -21.297 -39.938 1 93.56 64 LYS B C 1
ATOM 4495 O O . LYS B 1 64 ? 5.723 -21.578 -40.375 1 93.56 64 LYS B O 1
ATOM 4500 N N . THR B 1 65 ? 7.027 -21.047 -38.781 1 95.38 65 THR B N 1
ATOM 4501 C CA . THR B 1 65 ? 6.004 -21.094 -37.75 1 95.38 65 THR B CA 1
ATOM 4502 C C . THR B 1 65 ? 6.336 -20.125 -36.625 1 95.38 65 THR B C 1
ATOM 4504 O O . THR B 1 65 ? 7.508 -19.828 -36.375 1 95.38 65 THR B O 1
ATOM 4507 N N . PRO B 1 66 ? 5.324 -19.547 -36.031 1 95.75 66 PRO B N 1
ATOM 4508 C CA . PRO B 1 66 ? 5.598 -18.641 -34.906 1 95.75 66 PRO B CA 1
ATOM 4509 C C . PRO B 1 66 ? 6.031 -19.375 -33.656 1 95.75 66 PRO B C 1
ATOM 4511 O O . PRO B 1 66 ? 6.543 -18.766 -32.719 1 95.75 66 PRO B O 1
ATOM 4514 N N . PHE B 1 67 ? 5.836 -20.641 -33.531 1 98.06 67 PHE B N 1
ATOM 4515 C CA . PHE B 1 67 ? 6.172 -21.438 -32.375 1 98.06 67 PHE B CA 1
ATOM 4516 C C . PHE B 1 67 ? 7.574 -22.016 -32.469 1 98.06 67 PHE B C 1
ATOM 4518 O O . PHE B 1 67 ? 7.992 -22.422 -33.562 1 98.06 67 PHE B O 1
ATOM 4525 N N . LYS B 1 68 ? 8.273 -22.031 -31.344 1 97.94 68 LYS B N 1
ATOM 4526 C CA . LYS B 1 68 ? 9.531 -22.75 -31.203 1 97.94 68 LYS B CA 1
ATOM 4527 C C . LYS B 1 68 ? 9.555 -23.578 -29.922 1 97.94 68 LYS B C 1
ATOM 4529 O O . LYS B 1 68 ? 8.75 -23.344 -29.016 1 97.94 68 LYS B O 1
ATOM 4534 N N . LEU B 1 69 ? 10.43 -24.594 -29.953 1 98.44 69 LEU B N 1
ATOM 4535 C CA . LEU B 1 69 ? 10.641 -25.391 -28.75 1 98.44 69 LEU B CA 1
ATOM 4536 C C . LEU B 1 69 ? 12.078 -25.234 -28.25 1 98.44 69 LEU B C 1
ATOM 4538 O O . LEU B 1 69 ? 13.016 -25.172 -29.047 1 98.44 69 LEU B O 1
ATOM 4542 N N . GLU B 1 70 ? 12.188 -25.109 -26.984 1 98.31 70 GLU B N 1
ATOM 4543 C CA . GLU B 1 70 ? 13.438 -25.328 -26.266 1 98.31 70 GLU B CA 1
ATOM 4544 C C . GLU B 1 70 ? 13.281 -26.406 -25.203 1 98.31 70 GLU B C 1
ATOM 4546 O O . GLU B 1 70 ? 12.164 -26.828 -24.891 1 98.31 70 GLU B O 1
ATOM 4551 N N . PHE B 1 71 ? 14.445 -26.906 -24.75 1 98.12 71 PHE B N 1
ATOM 4552 C CA . PHE B 1 71 ? 14.359 -28.062 -23.859 1 98.12 71 PHE B CA 1
ATOM 4553 C C . PHE B 1 71 ? 15.109 -27.797 -22.562 1 98.12 71 PHE B C 1
ATOM 4555 O O . PHE B 1 71 ? 16.016 -26.969 -22.516 1 98.12 71 PHE B O 1
ATOM 4562 N N . TYR B 1 72 ? 14.656 -28.469 -21.547 1 96.75 72 TYR B N 1
ATOM 4563 C CA . TYR B 1 72 ? 15.344 -28.422 -20.266 1 96.75 72 TYR B CA 1
ATOM 4564 C C . TYR B 1 72 ? 16.328 -29.594 -20.125 1 96.75 72 TYR B C 1
ATOM 4566 O O . TYR B 1 72 ? 16.016 -30.719 -20.531 1 96.75 72 TYR B O 1
ATOM 4574 N N . HIS B 1 73 ? 17.469 -29.25 -19.594 1 95.56 73 HIS B N 1
ATOM 4575 C CA . HIS B 1 73 ? 18.438 -30.297 -19.281 1 95.56 73 HIS B CA 1
ATOM 4576 C C . HIS B 1 73 ? 18.109 -30.969 -17.969 1 95.56 73 HIS B C 1
ATOM 4578 O O . HIS B 1 73 ? 17.641 -30.328 -17.031 1 95.56 73 HIS B O 1
ATOM 4584 N N . GLN B 1 74 ? 18.359 -32.25 -17.875 1 95.19 74 GLN B N 1
ATOM 4585 C CA . GLN B 1 74 ? 18.219 -32.938 -16.594 1 95.19 74 GLN B CA 1
ATOM 4586 C C . GLN B 1 74 ? 19.234 -32.375 -15.578 1 95.19 74 GLN B C 1
ATOM 4588 O O . GLN B 1 74 ? 20.328 -31.984 -15.945 1 95.19 74 GLN B O 1
ATOM 4593 N N . GLY B 1 75 ? 18.766 -32.406 -14.312 1 91.94 75 GLY B N 1
ATOM 4594 C CA . GLY B 1 75 ? 19.594 -31.969 -13.203 1 91.94 75 GLY B CA 1
ATOM 4595 C C . GLY B 1 75 ? 18.844 -31.844 -11.891 1 91.94 75 GLY B C 1
ATOM 4596 O O . GLY B 1 75 ? 17.625 -31.672 -11.891 1 91.94 75 GLY B O 1
ATOM 4597 N N . MET B 1 76 ? 19.562 -31.969 -10.805 1 90 76 MET B N 1
ATOM 4598 C CA . MET B 1 76 ? 18.953 -31.875 -9.477 1 90 76 MET B CA 1
ATOM 4599 C C . MET B 1 76 ? 17.844 -32.906 -9.32 1 90 76 MET B C 1
ATOM 4601 O O . MET B 1 76 ? 18.047 -34.094 -9.516 1 90 76 MET B O 1
ATOM 4605 N N . TYR B 1 77 ? 16.625 -32.312 -8.984 1 85.19 77 TYR B N 1
ATOM 4606 C CA . TYR B 1 77 ? 15.539 -33.25 -8.734 1 85.19 77 TYR B CA 1
ATOM 4607 C C . TYR B 1 77 ? 14.852 -33.656 -10.039 1 85.19 77 TYR B C 1
ATOM 4609 O O . TYR B 1 77 ? 13.953 -34.5 -10.039 1 85.19 77 TYR B O 1
ATOM 4617 N N . PHE B 1 78 ? 15.352 -33.094 -11.133 1 92.38 78 PHE B N 1
ATOM 4618 C CA . PHE B 1 78 ? 14.883 -33.562 -12.445 1 92.38 78 PHE B CA 1
ATOM 4619 C C . PHE B 1 78 ? 15.781 -34.656 -13 1 92.38 78 PHE B C 1
ATOM 4621 O O . PHE B 1 78 ? 16.469 -34.469 -14.008 1 92.38 78 PHE B O 1
ATOM 4628 N N . ASP B 1 79 ? 15.641 -35.844 -12.469 1 92.12 79 ASP B N 1
ATOM 4629 C CA . ASP B 1 79 ? 16.672 -36.875 -12.656 1 92.12 79 ASP B CA 1
ATOM 4630 C C . ASP B 1 79 ? 16.188 -37.969 -13.609 1 92.12 79 ASP B C 1
ATOM 4632 O O . ASP B 1 79 ? 16.891 -38.938 -13.852 1 92.12 79 ASP B O 1
ATOM 4636 N N . THR B 1 80 ? 14.969 -37.844 -14.078 1 92.75 80 THR B N 1
ATOM 4637 C CA . THR B 1 80 ? 14.445 -38.781 -15.062 1 92.75 80 THR B CA 1
ATOM 4638 C C . THR B 1 80 ? 14.047 -38.062 -16.344 1 92.75 80 THR B C 1
ATOM 4640 O O . THR B 1 80 ? 13.383 -37.031 -16.297 1 92.75 80 THR B O 1
ATOM 4643 N N . PRO B 1 81 ? 14.461 -38.625 -17.438 1 94.44 81 PRO B N 1
ATOM 4644 C CA . PRO B 1 81 ? 14.117 -37.969 -18.688 1 94.44 81 PRO B CA 1
ATOM 4645 C C . PRO B 1 81 ? 12.664 -38.188 -19.109 1 94.44 81 PRO B C 1
ATOM 4647 O O . PRO B 1 81 ? 12.062 -39.219 -18.734 1 94.44 81 PRO B O 1
ATOM 4650 N N . VAL B 1 82 ? 12.141 -37.281 -19.859 1 96.31 82 VAL B N 1
ATOM 4651 C CA . VAL B 1 82 ? 10.844 -37.438 -20.516 1 96.31 82 VAL B CA 1
ATOM 4652 C C . VAL B 1 82 ? 11.047 -37.594 -22.016 1 96.31 82 VAL B C 1
ATOM 4654 O O . VAL B 1 82 ? 11.953 -37 -22.609 1 96.31 82 VAL B O 1
ATOM 4657 N N . ALA B 1 83 ? 10.227 -38.469 -22.594 1 97.06 83 ALA B N 1
ATOM 4658 C CA . ALA B 1 83 ? 10.25 -38.594 -24.047 1 97.06 83 ALA B CA 1
ATOM 4659 C C . ALA B 1 83 ? 9.438 -37.5 -24.719 1 97.06 83 ALA B C 1
ATOM 4661 O O . ALA B 1 83 ? 8.344 -37.156 -24.25 1 97.06 83 ALA B O 1
ATOM 4662 N N . ILE B 1 84 ? 10.016 -36.875 -25.766 1 98.38 84 ILE B N 1
ATOM 4663 C CA . ILE B 1 84 ? 9.32 -35.844 -26.516 1 98.38 84 ILE B CA 1
ATOM 4664 C C . ILE B 1 84 ? 9.305 -36.219 -28 1 98.38 84 ILE B C 1
ATOM 4666 O O . ILE B 1 84 ? 10.352 -36.5 -28.578 1 98.38 84 ILE B O 1
ATOM 4670 N N . ASN B 1 85 ? 8.133 -36.219 -28.562 1 98.56 85 ASN B N 1
ATOM 4671 C CA . ASN B 1 85 ? 7.945 -36.562 -29.969 1 98.56 85 ASN B CA 1
ATOM 4672 C C . ASN B 1 85 ? 7.348 -35.375 -30.766 1 98.56 85 ASN B C 1
ATOM 4674 O O . ASN B 1 85 ? 6.523 -34.625 -30.234 1 98.56 85 ASN B O 1
ATOM 4678 N N . GLU B 1 86 ? 7.773 -35.281 -31.969 1 98 86 GLU B N 1
ATOM 4679 C CA . GLU B 1 86 ? 7.094 -34.406 -32.938 1 98 86 GLU B CA 1
ATOM 4680 C C . GLU B 1 86 ? 6.074 -35.188 -33.75 1 98 86 GLU B C 1
ATOM 4682 O O . GLU B 1 86 ? 6.344 -36.312 -34.188 1 98 86 GLU B O 1
ATOM 4687 N N . VAL B 1 87 ? 4.938 -34.625 -33.875 1 97.69 87 VAL B N 1
ATOM 4688 C CA . VAL B 1 87 ? 3.887 -35.188 -34.719 1 97.69 87 VAL B CA 1
ATOM 4689 C C . VAL B 1 87 ? 3.68 -34.344 -35.969 1 97.69 87 VAL B C 1
ATOM 4691 O O . VAL B 1 87 ? 3.494 -33.125 -35.844 1 97.69 87 VAL B O 1
ATOM 4694 N N . THR B 1 88 ? 3.752 -34.938 -37.094 1 94.44 88 THR B N 1
ATOM 4695 C CA . THR B 1 88 ? 3.383 -34.312 -38.344 1 94.44 88 THR B CA 1
ATOM 4696 C C . THR B 1 88 ? 2.205 -35.031 -39 1 94.44 88 THR B C 1
ATOM 4698 O O . THR B 1 88 ? 1.608 -35.938 -38.375 1 94.44 88 THR B O 1
ATOM 4701 N N . ALA B 1 89 ? 1.844 -34.531 -40.156 1 89.31 89 ALA B N 1
ATOM 4702 C CA . ALA B 1 89 ? 0.718 -35.156 -40.844 1 89.31 89 ALA B CA 1
ATOM 4703 C C . ALA B 1 89 ? 1.006 -36.625 -41.188 1 89.31 89 ALA B C 1
ATOM 4705 O O . ALA B 1 89 ? 0.086 -37.438 -41.281 1 89.31 89 ALA B O 1
ATOM 4706 N N . THR B 1 90 ? 2.309 -36.969 -41.219 1 91.25 90 THR B N 1
ATOM 4707 C CA . THR B 1 90 ? 2.598 -38.281 -41.75 1 91.25 90 THR B CA 1
ATOM 4708 C C . THR B 1 90 ? 3.518 -39.062 -40.844 1 91.25 90 THR B C 1
ATOM 4710 O O . THR B 1 90 ? 3.842 -40.219 -41.094 1 91.25 90 THR B O 1
ATOM 4713 N N . SER B 1 91 ? 3.9 -38.438 -39.781 1 93.62 91 SER B N 1
ATOM 4714 C CA . SER B 1 91 ? 4.91 -39.156 -39.031 1 93.62 91 SER B CA 1
ATOM 4715 C C . SER B 1 91 ? 4.875 -38.75 -37.562 1 93.62 91 SER B C 1
ATOM 4717 O O . SER B 1 91 ? 4.379 -37.656 -37.219 1 93.62 91 SER B O 1
ATOM 4719 N N . VAL B 1 92 ? 5.301 -39.625 -36.688 1 96.31 92 VAL B N 1
ATOM 4720 C CA . VAL B 1 92 ? 5.664 -39.375 -35.281 1 96.31 92 VAL B CA 1
ATOM 4721 C C . VAL B 1 92 ? 7.141 -39.719 -35.094 1 96.31 92 VAL B C 1
ATOM 4723 O O . VAL B 1 92 ? 7.578 -40.844 -35.344 1 96.31 92 VAL B O 1
ATOM 4726 N N . LYS B 1 93 ? 7.879 -38.688 -34.688 1 96.88 93 LYS B N 1
ATOM 4727 C CA . LYS B 1 93 ? 9.32 -38.875 -34.531 1 96.88 93 LYS B CA 1
ATOM 4728 C C . LYS B 1 93 ? 9.797 -38.375 -33.156 1 96.88 93 LYS B C 1
ATOM 4730 O O . LYS B 1 93 ? 9.453 -37.281 -32.75 1 96.88 93 LYS B O 1
ATOM 4735 N N . LYS B 1 94 ? 10.609 -39.188 -32.594 1 97.62 94 LYS B N 1
ATOM 4736 C CA . LYS B 1 94 ? 11.203 -38.781 -31.312 1 97.62 94 LYS B CA 1
ATOM 4737 C C . LYS B 1 94 ? 12.211 -37.656 -31.516 1 97.62 94 LYS B C 1
ATOM 4739 O O . LYS B 1 94 ? 13.008 -37.688 -32.469 1 97.62 94 LYS B O 1
ATOM 4744 N N . ILE B 1 95 ? 12.109 -36.656 -30.719 1 97.56 95 ILE B N 1
ATOM 4745 C CA . ILE B 1 95 ? 13.133 -35.594 -30.688 1 97.56 95 ILE B CA 1
ATOM 4746 C C . ILE B 1 95 ? 14.312 -36.062 -29.828 1 97.56 95 ILE B C 1
ATOM 4748 O O . ILE B 1 95 ? 14.188 -36.156 -28.594 1 97.56 95 ILE B O 1
ATOM 4752 N N . LYS B 1 96 ? 15.422 -36.25 -30.422 1 96.75 96 LYS B N 1
ATOM 4753 C CA . LYS B 1 96 ? 16.562 -36.875 -29.734 1 96.75 96 LYS B CA 1
ATOM 4754 C C . LYS B 1 96 ? 17.344 -35.812 -28.938 1 96.75 96 LYS B C 1
ATOM 4756 O O . LYS B 1 96 ? 17.531 -34.688 -29.406 1 96.75 96 LYS B O 1
ATOM 4761 N N . TYR B 1 97 ? 17.734 -36.281 -27.797 1 96.62 97 TYR B N 1
ATOM 4762 C CA . TYR B 1 97 ? 18.609 -35.438 -26.969 1 96.62 97 TYR B CA 1
ATOM 4763 C C . TYR B 1 97 ? 19.984 -35.281 -27.625 1 96.62 97 TYR B C 1
ATOM 4765 O O . TYR B 1 97 ? 20.484 -36.219 -28.25 1 96.62 97 TYR B O 1
ATOM 4773 N N . SER B 1 98 ? 20.484 -34.094 -27.531 1 95.31 98 SER B N 1
ATOM 4774 C CA . SER B 1 98 ? 21.875 -33.812 -27.891 1 95.31 98 SER B CA 1
ATOM 4775 C C . SER B 1 98 ? 22.484 -32.812 -26.906 1 95.31 98 SER B C 1
ATOM 4777 O O . SER B 1 98 ? 21.891 -31.797 -26.594 1 95.31 98 SER B O 1
ATOM 4779 N N . PRO B 1 99 ? 23.688 -33.188 -26.438 1 94.31 99 PRO B N 1
ATOM 4780 C CA . PRO B 1 99 ? 24.344 -32.188 -25.562 1 94.31 99 PRO B CA 1
ATOM 4781 C C . PRO B 1 99 ? 24.594 -30.859 -26.266 1 94.31 99 PRO B C 1
ATOM 4783 O O . PRO B 1 99 ? 24.75 -29.844 -25.594 1 94.31 99 PRO B O 1
ATOM 4786 N N . ASP B 1 100 ? 24.594 -30.828 -27.562 1 94.5 100 ASP B N 1
ATOM 4787 C CA . ASP B 1 100 ? 24.859 -29.625 -28.344 1 94.5 100 ASP B CA 1
ATOM 4788 C C . ASP B 1 100 ? 23.719 -28.625 -28.188 1 94.5 100 ASP B C 1
ATOM 4790 O O . ASP B 1 100 ? 23.859 -27.438 -28.531 1 94.5 100 ASP B O 1
ATOM 4794 N N . TYR B 1 101 ? 22.641 -29.109 -27.688 1 96.5 101 TYR B N 1
ATOM 4795 C CA . TYR B 1 101 ? 21.5 -28.219 -27.438 1 96.5 101 TYR B CA 1
ATOM 4796 C C . TYR B 1 101 ? 21.797 -27.312 -26.25 1 96.5 101 TYR B C 1
ATOM 4798 O O . TYR B 1 101 ? 21.094 -26.312 -26.031 1 96.5 101 TYR B O 1
ATOM 4806 N N . PHE B 1 102 ? 22.875 -27.562 -25.484 1 96.56 102 PHE B N 1
ATOM 4807 C CA . PHE B 1 102 ? 23.016 -26.875 -24.203 1 96.56 102 PHE B CA 1
ATOM 4808 C C . PHE B 1 102 ? 24.406 -26.266 -24.078 1 96.56 102 PHE B C 1
ATOM 4810 O O . PHE B 1 102 ? 25.375 -26.766 -24.641 1 96.56 102 PHE B O 1
ATOM 4817 N N . ASN B 1 103 ? 24.406 -25.125 -23.453 1 95.19 103 ASN B N 1
ATOM 4818 C CA . ASN B 1 103 ? 25.609 -24.516 -22.906 1 95.19 103 ASN B CA 1
ATOM 4819 C C . ASN B 1 103 ? 25.734 -24.797 -21.406 1 95.19 103 ASN B C 1
ATOM 4821 O O . ASN B 1 103 ? 24.844 -24.453 -20.625 1 95.19 103 ASN B O 1
ATOM 4825 N N . PHE B 1 104 ? 26.797 -25.391 -21.031 1 92.81 104 PHE B N 1
ATOM 4826 C CA . PHE B 1 104 ? 26.938 -25.859 -19.656 1 92.81 104 PHE B CA 1
ATOM 4827 C C . PHE B 1 104 ? 27.641 -24.812 -18.781 1 92.81 104 PHE B C 1
ATOM 4829 O O . PHE B 1 104 ? 27.812 -25.031 -17.594 1 92.81 104 PHE B O 1
ATOM 4836 N N . GLY B 1 105 ? 27.938 -23.719 -19.422 1 90.94 105 GLY B N 1
ATOM 4837 C CA . GLY B 1 105 ? 28.609 -22.656 -18.672 1 90.94 105 GLY B CA 1
ATOM 4838 C C . GLY B 1 105 ? 29.891 -23.125 -18.016 1 90.94 105 GLY B C 1
ATOM 4839 O O . GLY B 1 105 ? 30.75 -23.734 -18.672 1 90.94 105 GLY B O 1
ATOM 4840 N N . ASN B 1 106 ? 30 -22.828 -16.578 1 89.56 106 ASN B N 1
ATOM 4841 C CA . ASN B 1 106 ? 31.203 -23.172 -15.836 1 89.56 106 ASN B CA 1
ATOM 4842 C C . ASN B 1 106 ? 31.062 -24.516 -15.109 1 89.56 106 ASN B C 1
ATOM 4844 O O . ASN B 1 106 ? 31.906 -24.875 -14.289 1 89.56 106 ASN B O 1
ATOM 4848 N N . VAL B 1 107 ? 29.984 -25.188 -15.453 1 89 107 VAL B N 1
ATOM 4849 C CA . VAL B 1 107 ? 29.766 -26.453 -14.781 1 89 107 VAL B CA 1
ATOM 4850 C C . VAL B 1 107 ? 30.797 -27.484 -15.258 1 89 107 VAL B C 1
ATOM 4852 O O . VAL B 1 107 ? 30.875 -27.781 -16.453 1 89 107 VAL B O 1
ATOM 4855 N N . GLN B 1 108 ? 31.594 -28 -14.312 1 85.56 108 GLN B N 1
ATOM 4856 C CA . GLN B 1 108 ? 32.625 -28.984 -14.656 1 85.56 108 GLN B CA 1
ATOM 4857 C C . GLN B 1 108 ? 31.984 -30.359 -14.883 1 85.56 108 GLN B C 1
ATOM 4859 O O . GLN B 1 108 ? 31.234 -30.844 -14.047 1 85.56 108 GLN B O 1
ATOM 4864 N N . HIS B 1 109 ? 32.219 -30.844 -16.078 1 86.81 109 HIS B N 1
ATOM 4865 C CA . HIS B 1 109 ? 31.734 -32.188 -16.391 1 86.81 109 HIS B CA 1
ATOM 4866 C C . HIS B 1 109 ? 32.562 -32.812 -17.516 1 86.81 109 HIS B C 1
ATOM 4868 O O . HIS B 1 109 ? 33.188 -32.094 -18.297 1 86.81 109 HIS B O 1
ATOM 4874 N N . ASP B 1 110 ? 32.562 -34.188 -17.531 1 88.44 110 ASP B N 1
ATOM 4875 C CA . ASP B 1 110 ? 33.125 -34.906 -18.672 1 88.44 110 ASP B CA 1
ATOM 4876 C C . ASP B 1 110 ? 32.125 -35 -19.812 1 88.44 110 ASP B C 1
ATOM 4878 O O . ASP B 1 110 ? 30.953 -35.281 -19.609 1 88.44 110 ASP B O 1
ATOM 4882 N N . LYS B 1 111 ? 32.656 -34.781 -20.969 1 88.06 111 LYS B N 1
ATOM 4883 C CA . LYS B 1 111 ? 31.781 -34.781 -22.141 1 88.06 111 LYS B CA 1
ATOM 4884 C C . LYS B 1 111 ? 31.031 -36.125 -22.281 1 88.06 111 LYS B C 1
ATOM 4886 O O . LYS B 1 111 ? 29.906 -36.156 -22.766 1 88.06 111 LYS B O 1
ATOM 4891 N N . ASP B 1 112 ? 31.625 -37.125 -21.812 1 88.94 112 ASP B N 1
ATOM 4892 C CA . ASP B 1 112 ? 31.031 -38.469 -21.922 1 88.94 112 ASP B CA 1
ATOM 4893 C C . ASP B 1 112 ? 29.844 -38.625 -20.969 1 88.94 112 ASP B C 1
ATOM 4895 O O . ASP B 1 112 ? 28.953 -39.406 -21.219 1 88.94 112 ASP B O 1
ATOM 4899 N N . THR B 1 113 ? 29.859 -37.844 -19.984 1 88.56 113 THR B N 1
ATOM 4900 C CA . THR B 1 113 ? 28.844 -37.969 -18.953 1 88.56 113 THR B CA 1
ATOM 4901 C C . THR B 1 113 ? 27.516 -37.406 -19.422 1 88.56 113 THR B C 1
ATOM 4903 O O . THR B 1 113 ? 26.469 -37.656 -18.828 1 88.56 113 THR B O 1
ATOM 4906 N N . VAL B 1 114 ? 27.562 -36.625 -20.484 1 90.56 114 VAL B N 1
ATOM 4907 C CA . VAL B 1 114 ? 26.328 -35.938 -20.891 1 90.56 114 VAL B CA 1
ATOM 4908 C C . VAL B 1 114 ? 25.859 -36.5 -22.234 1 90.56 114 VAL B C 1
ATOM 4910 O O . VAL B 1 114 ? 24.875 -36 -22.797 1 90.56 114 VAL B O 1
ATOM 4913 N N . LYS B 1 115 ? 26.484 -37.438 -22.797 1 89.94 115 LYS B N 1
ATOM 4914 C CA . LYS B 1 115 ? 26.234 -37.906 -24.156 1 89.94 115 LYS B CA 1
ATOM 4915 C C . LYS B 1 115 ? 24.891 -38.625 -24.25 1 89.94 115 LYS B C 1
ATOM 4917 O O . LYS B 1 115 ? 24.203 -38.562 -25.266 1 89.94 115 LYS B O 1
ATOM 4922 N N . ASP B 1 116 ? 24.5 -39.375 -23.266 1 88.94 116 ASP B N 1
ATOM 4923 C CA . ASP B 1 116 ? 23.328 -40.219 -23.359 1 88.94 116 ASP B CA 1
ATOM 4924 C C . ASP B 1 116 ? 22.266 -39.812 -22.344 1 88.94 116 ASP B C 1
ATOM 4926 O O . ASP B 1 116 ? 21.547 -40.688 -21.812 1 88.94 116 ASP B O 1
ATOM 4930 N N . LEU B 1 117 ? 22.141 -38.656 -22.094 1 93.94 117 LEU B N 1
ATOM 4931 C CA . LEU B 1 117 ? 21.109 -38.188 -21.156 1 93.94 117 LEU B CA 1
ATOM 4932 C C . LEU B 1 117 ? 19.797 -37.938 -21.891 1 93.94 117 LEU B C 1
ATOM 4934 O O . LEU B 1 117 ? 19.469 -38.625 -22.859 1 93.94 117 LEU B O 1
ATOM 4938 N N . GLY B 1 118 ? 18.906 -37.188 -21.422 1 94.31 118 GLY B N 1
ATOM 4939 C CA . GLY B 1 118 ? 17.609 -36.812 -21.969 1 94.31 118 GLY B CA 1
ATOM 4940 C C . GLY B 1 118 ? 17.125 -35.438 -21.547 1 94.31 118 GLY B C 1
ATOM 4941 O O . GLY B 1 118 ? 17.906 -34.656 -21.031 1 94.31 118 GLY B O 1
ATOM 4942 N N . PHE B 1 119 ? 15.969 -35.156 -21.938 1 96.88 119 PHE B N 1
ATOM 4943 C CA . PHE B 1 119 ? 15.352 -33.906 -21.562 1 96.88 119 PHE B CA 1
ATOM 4944 C C . PHE B 1 119 ? 14.586 -34.031 -20.25 1 96.88 119 PHE B C 1
ATOM 4946 O O . PHE B 1 119 ? 14 -35.094 -19.969 1 96.88 119 PHE B O 1
ATOM 4953 N N . ALA B 1 120 ? 14.617 -33 -19.406 1 96.25 120 ALA B N 1
ATOM 4954 C CA . ALA B 1 120 ? 13.781 -32.969 -18.219 1 96.25 120 ALA B CA 1
ATOM 4955 C C . ALA B 1 120 ? 12.391 -32.438 -18.547 1 96.25 120 ALA B C 1
ATOM 4957 O O . ALA B 1 120 ? 11.445 -32.625 -17.781 1 96.25 120 ALA B O 1
ATOM 4958 N N . GLY B 1 121 ? 12.227 -31.766 -19.625 1 97.38 121 GLY B N 1
ATOM 4959 C CA . GLY B 1 121 ? 11.016 -31.109 -20.094 1 97.38 121 GLY B CA 1
ATOM 4960 C C . GLY B 1 121 ? 11.266 -30.172 -21.266 1 97.38 121 GLY B C 1
ATOM 4961 O O . GLY B 1 121 ? 12.281 -30.297 -21.953 1 97.38 121 GLY B O 1
ATOM 4962 N N . PHE B 1 122 ? 10.312 -29.281 -21.5 1 98.31 122 PHE B N 1
ATOM 4963 C CA . PHE B 1 122 ? 10.5 -28.375 -22.625 1 98.31 122 PHE B CA 1
ATOM 4964 C C . PHE B 1 122 ? 9.766 -27.062 -22.391 1 98.31 122 PHE B C 1
ATOM 4966 O O . PHE B 1 122 ? 8.945 -26.953 -21.469 1 98.31 122 PHE B O 1
ATOM 4973 N N . LYS B 1 123 ? 10.125 -26.109 -23.203 1 98.25 123 LYS B N 1
ATOM 4974 C CA . LYS B 1 123 ? 9.508 -24.797 -23.266 1 98.25 123 LYS B CA 1
ATOM 4975 C C . LYS B 1 123 ? 8.922 -24.531 -24.656 1 98.25 123 LYS B C 1
ATOM 4977 O O . LYS B 1 123 ? 9.469 -24.984 -25.656 1 98.25 123 LYS B O 1
ATOM 4982 N N . VAL B 1 124 ? 7.852 -23.812 -24.578 1 98.69 124 VAL B N 1
ATOM 4983 C CA . VAL B 1 124 ? 7.301 -23.312 -25.828 1 98.69 124 VAL B CA 1
ATOM 4984 C C . VAL B 1 124 ? 7.562 -21.812 -25.922 1 98.69 124 VAL B C 1
ATOM 4986 O O . VAL B 1 124 ? 7.297 -21.062 -24.984 1 98.69 124 VAL B O 1
ATOM 4989 N N . LEU B 1 125 ? 8.125 -21.359 -27 1 98.12 125 LEU B N 1
ATOM 4990 C CA . LEU B 1 125 ? 8.344 -19.953 -27.281 1 98.12 125 LEU B CA 1
ATOM 4991 C C . LEU B 1 125 ? 7.348 -19.438 -28.312 1 98.12 125 LEU B C 1
ATOM 4993 O O . LEU B 1 125 ? 6.957 -20.172 -29.234 1 98.12 125 LEU B O 1
ATOM 4997 N N . TYR B 1 126 ? 6.941 -18.281 -28.234 1 97.88 126 TYR B N 1
ATOM 4998 C CA . TYR B 1 126 ? 5.992 -17.578 -29.094 1 97.88 126 TYR B CA 1
ATOM 4999 C C . TYR B 1 126 ? 6.152 -16.078 -28.969 1 97.88 126 TYR B C 1
ATOM 5001 O O . TYR B 1 126 ? 6.352 -15.555 -27.859 1 97.88 126 TYR B O 1
ATOM 5009 N N . PRO B 1 127 ? 6.125 -15.336 -30.078 1 96.69 127 PRO B N 1
ATOM 5010 C CA . PRO B 1 127 ? 6.277 -13.883 -30 1 96.69 127 PRO B CA 1
ATOM 5011 C C . PRO B 1 127 ? 5.027 -13.18 -29.469 1 96.69 127 PRO B C 1
ATOM 5013 O O . PRO B 1 127 ? 4.332 -12.5 -30.234 1 96.69 127 PRO B O 1
ATOM 5016 N N . ILE B 1 128 ? 4.891 -13.203 -28.234 1 97 128 ILE B N 1
ATOM 5017 C CA . ILE B 1 128 ? 3.641 -12.742 -27.641 1 97 128 ILE B CA 1
ATOM 5018 C C . ILE B 1 128 ? 3.756 -11.258 -27.281 1 97 128 ILE B C 1
ATOM 5020 O O . ILE B 1 128 ? 2.762 -10.531 -27.312 1 97 128 ILE B O 1
ATOM 5024 N N . ASN B 1 129 ? 4.879 -10.711 -26.906 1 97.25 129 ASN B N 1
ATOM 5025 C CA . ASN B 1 129 ? 5.062 -9.328 -26.484 1 97.25 129 ASN B CA 1
ATOM 5026 C C . ASN B 1 129 ? 5.504 -8.43 -27.641 1 97.25 129 ASN B C 1
ATOM 5028 O O . ASN B 1 129 ? 5.168 -7.25 -27.672 1 97.25 129 ASN B O 1
ATOM 5032 N N . SER B 1 130 ? 6.363 -8.992 -28.484 1 95.44 130 SER B N 1
ATOM 5033 C CA . SER B 1 130 ? 6.836 -8.336 -29.688 1 95.44 130 SER B CA 1
ATOM 5034 C C . SER B 1 130 ? 7 -9.328 -30.828 1 95.44 130 SER B C 1
ATOM 5036 O O . SER B 1 130 ? 7.332 -10.492 -30.609 1 95.44 130 SER B O 1
ATOM 5038 N N . LYS B 1 131 ? 6.867 -8.836 -32.031 1 91.56 131 LYS B N 1
ATOM 5039 C CA . LYS B 1 131 ? 6.938 -9.703 -33.188 1 91.56 131 LYS B CA 1
ATOM 5040 C C . LYS B 1 131 ? 8.359 -10.211 -33.406 1 91.56 131 LYS B C 1
ATOM 5042 O O . LYS B 1 131 ? 8.562 -11.25 -34.062 1 91.56 131 LYS B O 1
ATOM 5047 N N . ASP B 1 132 ? 9.289 -9.555 -32.844 1 91.19 132 ASP B N 1
ATOM 5048 C CA . ASP B 1 132 ? 10.688 -9.836 -33.156 1 91.19 132 ASP B CA 1
ATOM 5049 C C . ASP B 1 132 ? 11.359 -10.578 -32 1 91.19 132 ASP B C 1
ATOM 5051 O O . ASP B 1 132 ? 12.578 -10.766 -32 1 91.19 132 ASP B O 1
ATOM 5055 N N . LYS B 1 133 ? 10.57 -10.898 -31.047 1 92.75 133 LYS B N 1
ATOM 5056 C CA . LYS B 1 133 ? 11.148 -11.562 -29.891 1 92.75 133 LYS B CA 1
ATOM 5057 C C . LYS B 1 133 ? 10.352 -12.805 -29.5 1 92.75 133 LYS B C 1
ATOM 5059 O O . LYS B 1 133 ? 9.125 -12.742 -29.359 1 92.75 133 LYS B O 1
ATOM 5064 N N . ASN B 1 134 ? 11.047 -13.969 -29.422 1 94.06 134 ASN B N 1
ATOM 5065 C CA . ASN B 1 134 ? 10.43 -15.195 -28.922 1 94.06 134 ASN B CA 1
ATOM 5066 C C . ASN B 1 134 ? 10.359 -15.203 -27.391 1 94.06 134 ASN B C 1
ATOM 5068 O O . ASN B 1 134 ? 11.398 -15.18 -26.719 1 94.06 134 ASN B O 1
ATOM 5072 N N . ASP B 1 135 ? 9.172 -15.164 -26.922 1 97.38 135 ASP B N 1
ATOM 5073 C CA . ASP B 1 135 ? 8.945 -15.219 -25.484 1 97.38 135 ASP B CA 1
ATOM 5074 C C . ASP B 1 135 ? 8.594 -16.641 -25.047 1 97.38 135 ASP B C 1
ATOM 5076 O O . ASP B 1 135 ? 7.875 -17.359 -25.75 1 97.38 135 ASP B O 1
ATOM 5080 N N . GLU B 1 136 ? 9.219 -17.062 -23.953 1 97.81 136 GLU B N 1
ATOM 5081 C CA . GLU B 1 136 ? 8.719 -18.297 -23.344 1 97.81 136 GLU B CA 1
ATOM 5082 C C . GLU B 1 136 ? 7.281 -18.141 -22.859 1 97.81 136 GLU B C 1
ATOM 5084 O O . GLU B 1 136 ? 6.969 -17.219 -22.109 1 97.81 136 GLU B O 1
ATOM 5089 N N . ILE B 1 137 ? 6.375 -19.062 -23.297 1 98.62 137 ILE B N 1
ATOM 5090 C CA . ILE B 1 137 ? 4.977 -18.891 -22.922 1 98.62 137 ILE B CA 1
ATOM 5091 C C . ILE B 1 137 ? 4.473 -20.141 -22.219 1 98.62 137 ILE B C 1
ATOM 5093 O O . ILE B 1 137 ? 3.42 -20.125 -21.578 1 98.62 137 ILE B O 1
ATOM 5097 N N . VAL B 1 138 ? 5.141 -21.25 -22.359 1 98.75 138 VAL B N 1
ATOM 5098 C CA . VAL B 1 138 ? 4.789 -22.484 -21.672 1 98.75 138 VAL B CA 1
ATOM 5099 C C . VAL B 1 138 ? 6.055 -23.156 -21.141 1 98.75 138 VAL B C 1
ATOM 5101 O O . VAL B 1 138 ? 7.086 -23.172 -21.812 1 98.75 138 VAL B O 1
ATOM 5104 N N . SER B 1 139 ? 5.977 -23.609 -19.984 1 98.44 139 SER B N 1
ATOM 5105 C CA . SER B 1 139 ? 7.008 -24.453 -19.391 1 98.44 139 SER B CA 1
ATOM 5106 C C . SER B 1 139 ? 6.422 -25.766 -18.875 1 98.44 139 SER B C 1
ATOM 5108 O O . SER B 1 139 ? 5.535 -25.75 -18.016 1 98.44 139 SER B O 1
ATOM 5110 N N . MET B 1 140 ? 6.797 -26.891 -19.438 1 98.06 140 MET B N 1
ATOM 5111 C CA . MET B 1 140 ? 6.461 -28.234 -18.938 1 98.06 140 MET B CA 1
ATOM 5112 C C . MET B 1 140 ? 7.664 -28.875 -18.266 1 98.06 140 MET B C 1
ATOM 5114 O O . MET B 1 140 ? 8.539 -29.422 -18.938 1 98.06 140 MET B O 1
ATOM 5118 N N . LEU B 1 141 ? 7.66 -28.812 -17 1 94.81 141 LEU B N 1
ATOM 5119 C CA . LEU B 1 141 ? 8.82 -29.266 -16.234 1 94.81 141 LEU B CA 1
ATOM 5120 C C . LEU B 1 141 ? 8.414 -29.75 -14.844 1 94.81 141 LEU B C 1
ATOM 5122 O O . LEU B 1 141 ? 7.711 -29.031 -14.125 1 94.81 141 LEU B O 1
ATOM 5126 N N . GLY B 1 142 ? 8.805 -30.938 -14.477 1 87.62 142 GLY B N 1
ATOM 5127 C CA . GLY B 1 142 ? 8.586 -31.438 -13.133 1 87.62 142 GLY B CA 1
ATOM 5128 C C . GLY B 1 142 ? 7.223 -32.094 -12.953 1 87.62 142 GLY B C 1
ATOM 5129 O O . GLY B 1 142 ? 6.223 -31.391 -12.766 1 87.62 142 GLY B O 1
ATOM 5130 N N . ALA B 1 143 ? 7.234 -33.312 -12.781 1 90.19 143 ALA B N 1
ATOM 5131 C CA . ALA B 1 143 ? 5.992 -34.062 -12.617 1 90.19 143 ALA B CA 1
ATOM 5132 C C . ALA B 1 143 ? 5 -33.719 -13.727 1 90.19 143 ALA B C 1
ATOM 5134 O O . ALA B 1 143 ? 5.32 -33.844 -14.914 1 90.19 143 ALA B O 1
ATOM 5135 N N . SER B 1 144 ? 3.824 -33.562 -13.305 1 96.88 144 SER B N 1
ATOM 5136 C CA . SER B 1 144 ? 2.834 -33.188 -14.305 1 96.88 144 SER B CA 1
ATOM 5137 C C . SER B 1 144 ? 2.52 -31.688 -14.242 1 96.88 144 SER B C 1
ATOM 5139 O O . SER B 1 144 ? 1.41 -31.266 -14.578 1 96.88 144 SER B O 1
ATOM 5141 N N . TYR B 1 145 ? 3.502 -30.875 -13.734 1 97.5 145 TYR B N 1
ATOM 5142 C CA . TYR B 1 145 ? 3.324 -29.438 -13.609 1 97.5 145 TYR B CA 1
ATOM 5143 C C . TYR B 1 145 ? 3.529 -28.734 -14.953 1 97.5 145 TYR B C 1
ATOM 5145 O O . TYR B 1 145 ? 4.332 -29.188 -15.773 1 97.5 145 TYR B O 1
ATOM 5153 N N . PHE B 1 146 ? 2.889 -27.641 -15.102 1 98.56 146 PHE B N 1
ATOM 5154 C CA . PHE B 1 146 ? 3.197 -26.734 -16.219 1 98.56 146 PHE B CA 1
ATOM 5155 C C . PHE B 1 146 ? 2.801 -25.312 -15.883 1 98.56 146 PHE B C 1
ATOM 5157 O O . PHE B 1 146 ? 1.916 -25.078 -15.055 1 98.56 146 PHE B O 1
ATOM 5164 N N . ARG B 1 147 ? 3.461 -24.359 -16.453 1 98.69 147 ARG B N 1
ATOM 5165 C CA . ARG B 1 147 ? 3.191 -22.922 -16.328 1 98.69 147 ARG B CA 1
ATOM 5166 C C . ARG B 1 147 ? 2.939 -22.297 -17.688 1 98.69 147 ARG B C 1
ATOM 5168 O O . ARG B 1 147 ? 3.486 -22.734 -18.703 1 98.69 147 ARG B O 1
ATOM 5175 N N . VAL B 1 148 ? 2.111 -21.328 -17.656 1 98.88 148 VAL B N 1
ATOM 5176 C CA . VAL B 1 148 ? 1.73 -20.672 -18.906 1 98.88 148 VAL B CA 1
ATOM 5177 C C . VAL B 1 148 ? 1.681 -19.156 -18.688 1 98.88 148 VAL B C 1
ATOM 5179 O O . VAL B 1 148 ? 1.257 -18.688 -17.641 1 98.88 148 VAL B O 1
ATOM 5182 N N . LEU B 1 149 ? 2.15 -18.391 -19.688 1 98.69 149 LEU B N 1
ATOM 5183 C CA . LEU B 1 149 ? 2.188 -16.938 -19.609 1 98.69 149 LEU B CA 1
ATOM 5184 C C . LEU B 1 149 ? 1.382 -16.328 -20.75 1 98.69 149 LEU B C 1
ATOM 5186 O O . LEU B 1 149 ? 1.413 -16.812 -21.875 1 98.69 149 LEU B O 1
ATOM 5190 N N . GLY B 1 150 ? 0.61 -15.289 -20.391 1 98.38 150 GLY B N 1
ATOM 5191 C CA . GLY B 1 150 ? 0.106 -14.359 -21.391 1 98.38 150 GLY B CA 1
ATOM 5192 C C . GLY B 1 150 ? 1.004 -13.148 -21.578 1 98.38 150 GLY B C 1
ATOM 5193 O O . GLY B 1 150 ? 2.121 -13.109 -21.062 1 98.38 150 GLY B O 1
ATOM 5194 N N . GLN B 1 151 ? 0.483 -12.242 -22.422 1 98.25 151 GLN B N 1
ATOM 5195 C CA . GLN B 1 151 ? 1.251 -11.047 -22.75 1 98.25 151 GLN B CA 1
ATOM 5196 C C . GLN B 1 151 ? 1.597 -10.258 -21.484 1 98.25 151 GLN B C 1
ATOM 5198 O O . GLN B 1 151 ? 0.718 -9.953 -20.672 1 98.25 151 GLN B O 1
ATOM 5203 N N . GLY B 1 152 ? 2.861 -9.984 -21.344 1 97.44 152 GLY B N 1
ATOM 5204 C CA . GLY B 1 152 ? 3.312 -9.117 -20.266 1 97.44 152 GLY B CA 1
ATOM 5205 C C . GLY B 1 152 ? 3.326 -9.805 -18.922 1 97.44 152 GLY B C 1
ATOM 5206 O O . GLY B 1 152 ? 3.42 -9.141 -17.891 1 97.44 152 GLY B O 1
ATOM 5207 N N . GLN B 1 153 ? 3.156 -11.055 -18.844 1 98.12 153 GLN B N 1
ATOM 5208 C CA . GLN B 1 153 ? 3.102 -11.789 -17.578 1 98.12 153 GLN B CA 1
ATOM 5209 C C . GLN B 1 153 ? 4.453 -12.406 -17.25 1 98.12 153 GLN B C 1
ATOM 5211 O O . GLN B 1 153 ? 5.309 -12.562 -18.125 1 98.12 153 GLN B O 1
ATOM 5216 N N . THR B 1 154 ? 4.68 -12.625 -15.992 1 97.5 154 THR B N 1
ATOM 5217 C CA . THR B 1 154 ? 5.812 -13.375 -15.461 1 97.5 154 THR B CA 1
ATOM 5218 C C . THR B 1 154 ? 5.336 -14.594 -14.672 1 97.5 154 THR B C 1
ATOM 5220 O O . THR B 1 154 ? 4.277 -14.555 -14.039 1 97.5 154 THR B O 1
ATOM 5223 N N . TYR B 1 155 ? 6.09 -15.656 -14.719 1 97.44 155 TYR B N 1
ATOM 5224 C CA . TYR B 1 155 ? 5.652 -16.906 -14.109 1 97.44 155 TYR B CA 1
ATOM 5225 C C . TYR B 1 155 ? 5.336 -16.703 -12.625 1 97.44 155 TYR B C 1
ATOM 5227 O O . TYR B 1 155 ? 6.008 -15.93 -11.945 1 97.44 155 TYR B O 1
ATOM 5235 N N . GLY B 1 156 ? 4.371 -17.422 -12.148 1 97 156 GLY B N 1
ATOM 5236 C CA . GLY B 1 156 ? 3.939 -17.547 -10.766 1 97 156 GLY B CA 1
ATOM 5237 C C . GLY B 1 156 ? 3.363 -18.906 -10.438 1 97 156 GLY B C 1
ATOM 5238 O O . GLY B 1 156 ? 4.109 -19.875 -10.258 1 97 156 GLY B O 1
ATOM 5239 N N . LEU B 1 157 ? 2.018 -18.969 -10.508 1 98.31 157 LEU B N 1
ATOM 5240 C CA . LEU B 1 157 ? 1.343 -20.219 -10.164 1 98.31 157 LEU B CA 1
ATOM 5241 C C . LEU B 1 157 ? 1.5 -21.25 -11.281 1 98.31 157 LEU B C 1
ATOM 5243 O O . LEU B 1 157 ? 1.901 -20.906 -12.398 1 98.31 157 LEU B O 1
ATOM 5247 N N . SER B 1 158 ? 1.23 -22.5 -10.945 1 98.31 158 SER B N 1
ATOM 5248 C CA . SER B 1 158 ? 1.302 -23.609 -11.898 1 98.31 158 SER B CA 1
ATOM 5249 C C . SER B 1 158 ? -0.005 -24.391 -11.93 1 98.31 158 SER B C 1
ATOM 5251 O O . SER B 1 158 ? -0.798 -24.328 -10.992 1 98.31 158 SER B O 1
ATOM 5253 N N . ALA B 1 159 ? -0.132 -25 -13.047 1 98.75 159 ALA B N 1
ATOM 5254 C CA . ALA B 1 159 ? -1.152 -26.047 -13.172 1 98.75 159 ALA B CA 1
ATOM 5255 C C . ALA B 1 159 ? -0.526 -27.438 -13.148 1 98.75 159 ALA B C 1
ATOM 5257 O O . ALA B 1 159 ? 0.688 -27.578 -13.305 1 98.75 159 ALA B O 1
ATOM 5258 N N . ARG B 1 160 ? -1.373 -28.422 -12.836 1 98.31 160 ARG B N 1
ATOM 5259 C CA . ARG B 1 160 ? -0.961 -29.812 -12.836 1 98.31 160 ARG B CA 1
ATOM 5260 C C . ARG B 1 160 ? -1.934 -30.672 -13.633 1 98.31 160 ARG B C 1
ATOM 5262 O O . ARG B 1 160 ? -3.092 -30.297 -13.82 1 98.31 160 ARG B O 1
ATOM 5269 N N . GLY B 1 161 ? -1.387 -31.812 -14.055 1 98.56 161 GLY B N 1
ATOM 5270 C CA . GLY B 1 161 ? -2.268 -32.75 -14.719 1 98.56 161 GLY B CA 1
ATOM 5271 C C . GLY B 1 161 ? -3.275 -33.406 -13.781 1 98.56 161 GLY B C 1
ATOM 5272 O O . GLY B 1 161 ? -4.469 -33.469 -14.094 1 98.56 161 GLY B O 1
ATOM 5273 N N . LEU B 1 162 ? -2.771 -33.812 -12.68 1 98.62 162 LEU B N 1
ATOM 5274 C CA . LEU B 1 162 ? -3.582 -34.594 -11.742 1 98.62 162 LEU B CA 1
ATOM 5275 C C . LEU B 1 162 ? -3.004 -34.531 -10.336 1 98.62 162 LEU B C 1
ATOM 5277 O O . LEU B 1 162 ? -1.783 -34.469 -10.164 1 98.62 162 LEU B O 1
ATOM 5281 N N . ALA B 1 163 ? -3.867 -34.438 -9.352 1 98.44 163 ALA B N 1
ATOM 5282 C CA . ALA B 1 163 ? -3.445 -34.562 -7.957 1 98.44 163 ALA B CA 1
ATOM 5283 C C . ALA B 1 163 ? -4.035 -35.812 -7.305 1 98.44 163 ALA B C 1
ATOM 5285 O O . ALA B 1 163 ? -5.191 -36.156 -7.551 1 98.44 163 ALA B O 1
ATOM 5286 N N . ILE B 1 164 ? -3.211 -36.5 -6.527 1 98.44 164 ILE B N 1
ATOM 5287 C CA . ILE B 1 164 ? -3.676 -37.719 -5.871 1 98.44 164 ILE B CA 1
ATOM 5288 C C . ILE B 1 164 ? -3.334 -37.656 -4.383 1 98.44 164 ILE B C 1
ATOM 5290 O O . ILE B 1 164 ? -2.172 -37.5 -4.012 1 98.44 164 ILE B O 1
ATOM 5294 N N . ASP B 1 165 ? -4.34 -37.812 -3.605 1 98.12 165 ASP B N 1
ATOM 5295 C CA . ASP B 1 165 ? -4.254 -37.938 -2.152 1 98.12 165 ASP B CA 1
ATOM 5296 C C . ASP B 1 165 ? -3.592 -36.688 -1.533 1 98.12 165 ASP B C 1
ATOM 5298 O O . ASP B 1 165 ? -2.803 -36.812 -0.595 1 98.12 165 ASP B O 1
ATOM 5302 N N . THR B 1 166 ? -3.84 -35.531 -2.088 1 97.38 166 THR B N 1
ATOM 5303 C CA . THR B 1 166 ? -3.33 -34.281 -1.551 1 97.38 166 THR B CA 1
ATOM 5304 C C . THR B 1 166 ? -3.893 -34 -0.156 1 97.38 166 THR B C 1
ATOM 5306 O O . THR B 1 166 ? -5.102 -34.125 0.062 1 97.38 166 THR B O 1
ATOM 5309 N N . ALA B 1 167 ? -3.023 -33.719 0.782 1 96.44 167 ALA B N 1
ATOM 5310 C CA . ALA B 1 167 ? -3.344 -33.344 2.156 1 96.44 167 ALA B CA 1
ATOM 5311 C C . ALA B 1 167 ? -3.969 -34.5 2.914 1 96.44 167 ALA B C 1
ATOM 5313 O O . ALA B 1 167 ? -4.805 -34.281 3.799 1 96.44 167 ALA B O 1
ATOM 5314 N N . LEU B 1 168 ? -3.697 -35.719 2.479 1 96.19 168 LEU B N 1
ATOM 5315 C CA . LEU B 1 168 ? -4.094 -36.906 3.234 1 96.19 168 LEU B CA 1
ATOM 5316 C C . LEU B 1 168 ? -2.916 -37.469 4.016 1 96.19 168 LEU B C 1
ATOM 5318 O O . LEU B 1 168 ? -1.76 -37.281 3.627 1 96.19 168 LEU B O 1
ATOM 5322 N N . PRO B 1 169 ? -3.215 -38.156 5.117 1 94.19 169 PRO B N 1
ATOM 5323 C CA . PRO B 1 169 ? -2.141 -38.75 5.922 1 94.19 169 PRO B CA 1
ATOM 5324 C C . PRO B 1 169 ? -1.272 -39.719 5.125 1 94.19 169 PRO B C 1
ATOM 5326 O O . PRO B 1 169 ? -0.095 -39.906 5.445 1 94.19 169 PRO B O 1
ATOM 5329 N N . SER B 1 170 ? -1.779 -40.344 4.109 1 93.06 170 SER B N 1
ATOM 5330 C CA . SER B 1 170 ? -1.042 -41.281 3.273 1 93.06 170 SER B CA 1
ATOM 5331 C C . SER B 1 170 ? 0.073 -40.562 2.504 1 93.06 170 SER B C 1
ATOM 5333 O O . SER B 1 170 ? 0.976 -41.219 1.979 1 93.06 170 SER B O 1
ATOM 5335 N N . GLY B 1 171 ? -0.033 -39.344 2.426 1 94.5 171 GLY B N 1
ATOM 5336 C CA . GLY B 1 171 ? 0.908 -38.594 1.614 1 94.5 171 GLY B CA 1
ATOM 5337 C C . GLY B 1 171 ? 0.439 -38.375 0.186 1 94.5 171 GLY B C 1
ATOM 5338 O O . GLY B 1 171 ? -0.253 -39.25 -0.37 1 94.5 171 GLY B O 1
ATOM 5339 N N . GLU B 1 172 ? 0.875 -37.344 -0.422 1 96.56 172 GLU B N 1
ATOM 5340 C CA . GLU B 1 172 ? 0.485 -37.031 -1.796 1 96.56 172 GLU B CA 1
ATOM 5341 C C . GLU B 1 172 ? 1.314 -37.844 -2.793 1 96.56 172 GLU B C 1
ATOM 5343 O O . GLU B 1 172 ? 2.51 -38.062 -2.584 1 96.56 172 GLU B O 1
ATOM 5348 N N . GLU B 1 173 ? 0.636 -38.375 -3.787 1 97.31 173 GLU B N 1
ATOM 5349 C CA . GLU B 1 173 ? 1.273 -38.969 -4.953 1 97.31 173 GLU B CA 1
ATOM 5350 C C . GLU B 1 173 ? 1.388 -37.969 -6.098 1 97.31 173 GLU B C 1
ATOM 5352 O O . GLU B 1 173 ? 0.434 -37.25 -6.395 1 97.31 173 GLU B O 1
ATOM 5357 N N . PHE B 1 174 ? 2.551 -37.906 -6.68 1 95.94 174 PHE B N 1
ATOM 5358 C CA . PHE B 1 174 ? 2.787 -36.938 -7.746 1 95.94 174 PHE B CA 1
ATOM 5359 C C . PHE B 1 174 ? 2.9 -37.656 -9.094 1 95.94 174 PHE B C 1
ATOM 5361 O O . PHE B 1 174 ? 3.973 -38.125 -9.461 1 95.94 174 PHE B O 1
ATOM 5368 N N . PRO B 1 175 ? 1.805 -37.656 -9.852 1 97.69 175 PRO B N 1
ATOM 5369 C CA . PRO B 1 175 ? 1.886 -38.188 -11.211 1 97.69 175 PRO B CA 1
ATOM 5370 C C . PRO B 1 175 ? 2.867 -37.438 -12.094 1 97.69 175 PRO B C 1
ATOM 5372 O O . PRO B 1 175 ? 3.088 -36.25 -11.898 1 97.69 175 PRO B O 1
ATOM 5375 N N . ARG B 1 176 ? 3.402 -38.094 -13.07 1 97.38 176 ARG B N 1
ATOM 5376 C CA . ARG B 1 176 ? 4.367 -37.5 -13.977 1 97.38 176 ARG B CA 1
ATOM 5377 C C . ARG B 1 176 ? 3.922 -37.625 -15.422 1 97.38 176 ARG B C 1
ATOM 5379 O O . ARG B 1 176 ? 3.404 -38.688 -15.828 1 97.38 176 ARG B O 1
ATOM 5386 N N . PHE B 1 177 ? 4.094 -36.594 -16.172 1 98.19 177 PHE B N 1
ATOM 5387 C CA . PHE B 1 177 ? 4.07 -36.75 -17.625 1 98.19 177 PHE B CA 1
ATOM 5388 C C . PHE B 1 177 ? 5.363 -37.375 -18.125 1 98.19 177 PHE B C 1
ATOM 5390 O O . PHE B 1 177 ? 6.418 -36.75 -18.109 1 98.19 177 PHE B O 1
ATOM 5397 N N . ARG B 1 178 ? 5.312 -38.531 -18.609 1 97 178 ARG B N 1
ATOM 5398 C CA . ARG B 1 178 ? 6.555 -39.25 -18.922 1 97 178 ARG B CA 1
ATOM 5399 C C . ARG B 1 178 ? 6.867 -39.156 -20.406 1 97 178 ARG B C 1
ATOM 5401 O O . ARG B 1 178 ? 7.988 -39.438 -20.844 1 97 178 ARG B O 1
ATOM 5408 N N . GLU B 1 179 ? 5.84 -38.844 -21.234 1 98.12 179 GLU B N 1
ATOM 5409 C CA . GLU B 1 179 ? 6.02 -38.75 -22.672 1 98.12 179 GLU B CA 1
ATOM 5410 C C . GLU B 1 179 ? 5.086 -37.688 -23.266 1 98.12 179 GLU B C 1
ATOM 5412 O O . GLU B 1 179 ? 3.934 -37.562 -22.844 1 98.12 179 GLU B O 1
ATOM 5417 N N . TYR B 1 180 ? 5.664 -36.938 -24.234 1 98.75 180 TYR B N 1
ATOM 5418 C CA . TYR B 1 180 ? 4.898 -35.875 -24.906 1 98.75 180 TYR B CA 1
ATOM 5419 C C . TYR B 1 180 ? 4.883 -36.125 -26.406 1 98.75 180 TYR B C 1
ATOM 5421 O O . TYR B 1 180 ? 5.832 -36.656 -26.969 1 98.75 180 TYR B O 1
ATOM 5429 N N . TRP B 1 181 ? 3.824 -35.75 -27.078 1 98.75 181 TRP B N 1
ATOM 5430 C CA . TRP B 1 181 ? 3.705 -35.594 -28.516 1 98.75 181 TRP B CA 1
ATOM 5431 C C . TRP B 1 181 ? 3.268 -34.188 -28.875 1 98.75 181 TRP B C 1
ATOM 5433 O O . TRP B 1 181 ? 2.172 -33.75 -28.5 1 98.75 181 TRP B O 1
ATOM 5443 N N . ILE B 1 182 ? 4.113 -33.469 -29.609 1 98.75 182 ILE B N 1
ATOM 5444 C CA . ILE B 1 182 ? 3.834 -32.062 -29.953 1 98.75 182 ILE B CA 1
ATOM 5445 C C . ILE B 1 182 ? 3.613 -31.938 -31.469 1 98.75 182 ILE B C 1
ATOM 5447 O O . ILE B 1 182 ? 4.488 -32.281 -32.25 1 98.75 182 ILE B O 1
ATOM 5451 N N . GLU B 1 183 ? 2.467 -31.422 -31.859 1 97.94 183 GLU B N 1
ATOM 5452 C CA . GLU B 1 183 ? 2.166 -31.266 -33.281 1 97.94 183 GLU B CA 1
ATOM 5453 C C . GLU B 1 183 ? 2.955 -30.094 -33.875 1 97.94 183 GLU B C 1
ATOM 5455 O O . GLU B 1 183 ? 2.938 -28.984 -33.344 1 97.94 183 GLU B O 1
ATOM 5460 N N . ARG B 1 184 ? 3.594 -30.344 -34.938 1 97.06 184 ARG B N 1
ATOM 5461 C CA . ARG B 1 184 ? 4.25 -29.25 -35.625 1 97.06 184 ARG B CA 1
ATOM 5462 C C . ARG B 1 184 ? 3.23 -28.234 -36.156 1 97.06 184 ARG B C 1
ATOM 5464 O O . ARG B 1 184 ? 2.375 -28.578 -36.969 1 97.06 184 ARG B O 1
ATOM 5471 N N . PRO B 1 185 ? 3.334 -27.078 -35.688 1 96.44 185 PRO B N 1
ATOM 5472 C CA . PRO B 1 185 ? 2.367 -26.078 -36.156 1 96.44 185 PRO B CA 1
ATOM 5473 C C . PRO B 1 185 ? 2.65 -25.625 -37.594 1 96.44 185 PRO B C 1
ATOM 5475 O O . PRO B 1 185 ? 3.809 -25.578 -38 1 96.44 185 PRO B O 1
ATOM 5478 N N . LYS B 1 186 ? 1.628 -25.234 -38.281 1 94.44 186 LYS B N 1
ATOM 5479 C CA . LYS B 1 186 ? 1.758 -24.625 -39.594 1 94.44 186 LYS B CA 1
ATOM 5480 C C . LYS B 1 186 ? 2.139 -23.141 -39.469 1 94.44 186 LYS B C 1
ATOM 5482 O O . LYS B 1 186 ? 2.146 -22.594 -38.375 1 94.44 186 LYS B O 1
ATOM 5487 N N . ALA B 1 187 ? 2.408 -22.562 -40.562 1 94.38 187 ALA B N 1
ATOM 5488 C CA . ALA B 1 187 ? 2.936 -21.203 -40.594 1 94.38 187 ALA B CA 1
ATOM 5489 C C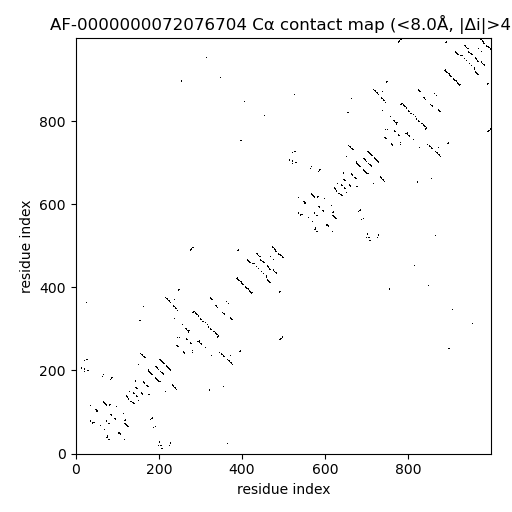 . ALA B 1 187 ? 1.922 -20.203 -40.062 1 94.38 187 ALA B C 1
ATOM 5491 O O . ALA B 1 187 ? 2.299 -19.188 -39.469 1 94.38 187 ALA B O 1
ATOM 5492 N N . THR B 1 188 ? 0.661 -20.5 -40.188 1 94.38 188 THR B N 1
ATOM 5493 C CA . THR B 1 188 ? -0.344 -19.5 -39.812 1 94.38 188 THR B CA 1
ATOM 5494 C C . THR B 1 188 ? -1.089 -19.938 -38.562 1 94.38 188 THR B C 1
ATOM 5496 O O . THR B 1 188 ? -2.061 -19.297 -38.156 1 94.38 188 THR B O 1
ATOM 5499 N N . ASP B 1 189 ? -0.629 -21.062 -38.062 1 94.44 189 ASP B N 1
ATOM 5500 C CA . ASP B 1 189 ? -1.331 -21.578 -36.906 1 94.44 189 ASP B CA 1
ATOM 5501 C C . ASP B 1 189 ? -1.208 -20.625 -35.719 1 94.44 189 ASP B C 1
ATOM 5503 O O . ASP B 1 189 ? -0.143 -20.047 -35.5 1 94.44 189 ASP B O 1
ATOM 5507 N N . LYS B 1 190 ? -2.307 -20.453 -35 1 95.88 190 LYS B N 1
ATOM 5508 C CA . LYS B 1 190 ? -2.332 -19.594 -33.844 1 95.88 190 LYS B CA 1
ATOM 5509 C C . LYS B 1 190 ? -2.471 -20.422 -32.562 1 95.88 190 LYS B C 1
ATOM 5511 O O . LYS B 1 190 ? -2.711 -19.875 -31.484 1 95.88 190 LYS B O 1
ATOM 5516 N N . ARG B 1 191 ? -2.426 -21.641 -32.688 1 98.12 191 ARG B N 1
ATOM 5517 C CA . ARG B 1 191 ? -2.512 -22.547 -31.531 1 98.12 191 ARG B CA 1
ATOM 5518 C C . ARG B 1 191 ? -1.503 -23.688 -31.641 1 98.12 191 ARG B C 1
ATOM 5520 O O . ARG B 1 191 ? -1.035 -24 -32.75 1 98.12 191 ARG B O 1
ATOM 5527 N N . LEU B 1 192 ? -1.109 -24.266 -30.578 1 98.62 192 LEU B N 1
ATOM 5528 C CA . LEU B 1 192 ? -0.208 -25.406 -30.5 1 98.62 192 LEU B CA 1
ATOM 5529 C C . LEU B 1 192 ? -0.856 -26.562 -29.75 1 98.62 192 LEU B C 1
ATOM 5531 O O . LEU B 1 192 ? -1.379 -26.375 -28.641 1 98.62 192 LEU B O 1
ATOM 5535 N N . THR B 1 193 ? -0.853 -27.719 -30.344 1 98.62 193 THR B N 1
ATOM 5536 C CA . THR B 1 193 ? -1.428 -28.891 -29.703 1 98.62 193 THR B CA 1
ATOM 5537 C C . THR B 1 193 ? -0.333 -29.781 -29.109 1 98.62 193 THR B C 1
ATOM 5539 O O . THR B 1 193 ? 0.628 -30.125 -29.797 1 98.62 193 THR B O 1
ATOM 5542 N N . ILE B 1 194 ? -0.468 -30.156 -27.859 1 98.88 194 ILE B N 1
ATOM 5543 C CA . ILE B 1 194 ? 0.459 -31.016 -27.125 1 98.88 194 ILE B CA 1
ATOM 5544 C C . ILE B 1 194 ? -0.301 -32.188 -26.5 1 98.88 194 ILE B C 1
ATOM 5546 O O . ILE B 1 194 ? -1.343 -31.984 -25.875 1 98.88 194 ILE B O 1
ATOM 5550 N N . TYR B 1 195 ? 0.155 -33.375 -26.75 1 98.81 195 TYR B N 1
ATOM 5551 C CA . TYR B 1 195 ? -0.35 -34.531 -26.031 1 98.81 195 TYR B CA 1
ATOM 5552 C C . TYR B 1 195 ? 0.639 -35 -24.953 1 98.81 195 TYR B C 1
ATOM 5554 O O . TYR B 1 195 ? 1.85 -34.812 -25.109 1 98.81 195 TYR B O 1
ATOM 5562 N N . ALA B 1 196 ? 0.131 -35.625 -23.953 1 98.88 196 ALA B N 1
ATOM 5563 C CA . ALA B 1 196 ? 0.994 -36.094 -22.875 1 98.88 196 ALA B CA 1
ATOM 5564 C C . ALA B 1 196 ? 0.453 -37.375 -22.266 1 98.88 196 ALA B C 1
ATOM 5566 O O . ALA B 1 196 ? -0.761 -37.562 -22.141 1 98.88 196 ALA B O 1
ATOM 5567 N N . LEU B 1 197 ? 1.333 -38.219 -21.969 1 98.75 197 LEU B N 1
ATOM 5568 C CA . LEU B 1 197 ? 1.025 -39.469 -21.25 1 98.75 197 LEU B CA 1
ATOM 5569 C C . LEU B 1 197 ? 1.403 -39.344 -19.781 1 98.75 197 LEU B C 1
ATOM 5571 O O . LEU B 1 197 ? 2.574 -39.156 -19.453 1 98.75 197 LEU B O 1
ATOM 5575 N N . LEU B 1 198 ? 0.445 -39.438 -18.953 1 98.75 198 LEU B N 1
ATOM 5576 C CA . LEU B 1 198 ? 0.631 -39.375 -17.5 1 98.75 198 LEU B CA 1
ATOM 5577 C C . LEU B 1 198 ? 0.788 -40.781 -16.906 1 98.75 198 LEU B C 1
ATOM 5579 O O . LEU B 1 198 ? 0.073 -41.719 -17.297 1 98.75 198 LEU B O 1
ATOM 5583 N N . ASP B 1 199 ? 1.719 -40.938 -15.961 1 98.06 199 ASP B N 1
ATOM 5584 C CA . ASP B 1 199 ? 1.939 -42.219 -15.297 1 98.06 199 ASP B CA 1
ATOM 5585 C C . ASP B 1 199 ? 2.301 -42.031 -13.82 1 98.06 199 ASP B C 1
ATOM 5587 O O . ASP B 1 199 ? 3.031 -41.094 -13.477 1 98.06 199 ASP B O 1
ATOM 5591 N N . SER B 1 200 ? 1.754 -42.781 -13 1 97.69 200 SER B N 1
ATOM 5592 C CA . SER B 1 200 ? 2.033 -42.812 -11.57 1 97.69 200 SER B CA 1
ATOM 5593 C C . SER B 1 200 ? 1.675 -44.188 -10.961 1 97.69 200 SER B C 1
ATOM 5595 O O . SER B 1 200 ? 1.094 -45.031 -11.633 1 97.69 200 SER B O 1
ATOM 5597 N N . PRO B 1 201 ? 2.033 -44.406 -9.711 1 97.88 201 PRO B N 1
ATOM 5598 C CA . PRO B 1 201 ? 1.748 -45.688 -9.094 1 97.88 201 PRO B CA 1
ATOM 5599 C C . PRO B 1 201 ? 0.268 -46.062 -9.148 1 97.88 201 PRO B C 1
ATOM 5601 O O . PRO B 1 201 ? -0.075 -47.219 -9.43 1 97.88 201 PRO B O 1
ATOM 5604 N N . ARG B 1 202 ? -0.696 -45.094 -8.93 1 98.19 202 ARG B N 1
ATOM 5605 C CA . ARG B 1 202 ? -2.088 -45.531 -8.789 1 98.19 202 ARG B CA 1
ATOM 5606 C C . ARG B 1 202 ? -2.949 -44.938 -9.898 1 98.19 202 ARG B C 1
ATOM 5608 O O . ARG B 1 202 ? -4.172 -45.094 -9.898 1 98.19 202 ARG B O 1
ATOM 5615 N N . ALA B 1 203 ? -2.271 -44.219 -10.914 1 98.31 203 ALA B N 1
ATOM 5616 C CA . ALA B 1 203 ? -3.074 -43.656 -12 1 98.31 203 ALA B CA 1
ATOM 5617 C C . ALA B 1 203 ? -2.238 -43.469 -13.266 1 98.31 203 ALA B C 1
ATOM 5619 O O . ALA B 1 203 ? -1.021 -43.312 -13.188 1 98.31 203 ALA B O 1
ATOM 5620 N N . THR B 1 204 ? -2.873 -43.594 -14.398 1 98.56 204 THR B N 1
ATOM 5621 C CA . THR B 1 204 ? -2.359 -43.188 -15.703 1 98.56 204 THR B CA 1
ATOM 5622 C C . THR B 1 204 ? -3.328 -42.219 -16.391 1 98.56 204 THR B C 1
ATOM 5624 O O . THR B 1 204 ? -4.449 -42.031 -15.93 1 98.56 204 THR B O 1
ATOM 5627 N N . GLY B 1 205 ? -2.881 -41.594 -17.453 1 98.69 205 GLY B N 1
ATOM 5628 C CA . GLY B 1 205 ? -3.77 -40.688 -18.125 1 98.69 205 GLY B CA 1
ATOM 5629 C C . GLY B 1 205 ? -3.234 -40.219 -19.469 1 98.69 205 GLY B C 1
ATOM 5630 O O . GLY B 1 205 ? -2.025 -40.25 -19.703 1 98.69 205 GLY B O 1
ATOM 5631 N N . ALA B 1 206 ? -4.137 -39.875 -20.359 1 98.88 206 ALA B N 1
ATOM 5632 C CA . ALA B 1 206 ? -3.863 -39.219 -21.625 1 98.88 206 ALA B CA 1
ATOM 5633 C C . ALA B 1 206 ? -4.395 -37.781 -21.609 1 98.88 206 ALA B C 1
ATOM 5635 O O . ALA B 1 206 ? -5.531 -37.531 -21.203 1 98.88 206 ALA B O 1
ATOM 5636 N N . TYR B 1 207 ? -3.557 -36.906 -21.969 1 98.88 207 TYR B N 1
ATOM 5637 C CA . TYR B 1 207 ? -3.938 -35.5 -22 1 98.88 207 TYR B CA 1
ATOM 5638 C C . TYR B 1 207 ? -3.721 -34.906 -23.375 1 98.88 207 TYR B C 1
ATOM 5640 O O . TYR B 1 207 ? -2.781 -35.25 -24.078 1 98.88 207 TYR B O 1
ATOM 5648 N N . ARG B 1 208 ? -4.582 -34.031 -23.766 1 98.88 208 ARG B N 1
ATOM 5649 C CA . ARG B 1 208 ? -4.441 -33.125 -24.906 1 98.88 208 ARG B CA 1
ATOM 5650 C C . ARG B 1 208 ? -4.555 -31.672 -24.484 1 98.88 208 ARG B C 1
ATOM 5652 O O . ARG B 1 208 ? -5.539 -31.266 -23.859 1 98.88 208 ARG B O 1
ATOM 5659 N N . PHE B 1 209 ? -3.537 -30.922 -24.75 1 98.88 209 PHE B N 1
ATOM 5660 C CA . PHE B 1 209 ? -3.506 -29.484 -24.5 1 98.88 209 PHE B CA 1
ATOM 5661 C C . PHE B 1 209 ? -3.516 -28.688 -25.797 1 98.88 209 PHE B C 1
ATOM 5663 O O . PHE B 1 209 ? -2.695 -28.938 -26.688 1 98.88 209 PHE B O 1
ATOM 5670 N N . VAL B 1 210 ? -4.422 -27.828 -25.922 1 98.88 210 VAL B N 1
ATOM 5671 C CA . VAL B 1 210 ? -4.395 -26.875 -27.031 1 98.88 210 VAL B CA 1
ATOM 5672 C C . VAL B 1 210 ? -4.129 -25.469 -26.484 1 98.88 210 VAL B C 1
ATOM 5674 O O . VAL B 1 210 ? -5.004 -24.859 -25.875 1 98.88 210 VAL B O 1
ATOM 5677 N N . VAL B 1 211 ? -2.916 -24.969 -26.797 1 98.88 211 VAL B N 1
ATOM 5678 C CA . VAL B 1 211 ? -2.453 -23.688 -26.266 1 98.88 211 VAL B CA 1
ATOM 5679 C C . VAL B 1 211 ? -2.77 -22.578 -27.25 1 98.88 211 VAL B C 1
ATOM 5681 O O . VAL B 1 211 ? -2.369 -22.641 -28.422 1 98.88 211 VAL B O 1
ATOM 5684 N N . MET B 1 212 ? -3.465 -21.547 -26.828 1 98.81 212 MET B N 1
ATOM 5685 C CA . MET B 1 212 ? -3.803 -20.375 -27.625 1 98.81 212 MET B CA 1
ATOM 5686 C C . MET B 1 212 ? -3.264 -19.109 -26.984 1 98.81 212 MET B C 1
ATOM 5688 O O . MET B 1 212 ? -3.924 -18.5 -26.125 1 98.81 212 MET B O 1
ATOM 5692 N N . PRO B 1 213 ? -2.088 -18.625 -27.469 1 98.31 213 PRO B N 1
ATOM 5693 C CA . PRO B 1 213 ? -1.442 -17.469 -26.859 1 98.31 213 PRO B CA 1
ATOM 5694 C C . PRO B 1 213 ? -2.191 -16.172 -27.109 1 98.31 213 PRO B C 1
ATOM 5696 O O . PRO B 1 213 ? -2.809 -16.016 -28.172 1 98.31 213 PRO B O 1
ATOM 5699 N N . GLY B 1 214 ? -2.115 -15.211 -26.219 1 97.5 214 GLY B N 1
ATOM 5700 C CA . GLY B 1 214 ? -2.676 -13.867 -26.312 1 97.5 214 GLY B CA 1
ATOM 5701 C C . GLY B 1 214 ? -2.391 -13.031 -25.078 1 97.5 214 GLY B C 1
ATOM 5702 O O . GLY B 1 214 ? -1.445 -13.305 -24.328 1 97.5 214 GLY B O 1
ATOM 5703 N N . ARG B 1 215 ? -3.215 -11.953 -25 1 96.44 215 ARG B N 1
ATOM 5704 C CA . ARG B 1 215 ? -3.154 -11.227 -23.734 1 96.44 215 ARG B CA 1
ATOM 5705 C C . ARG B 1 215 ? -3.393 -12.156 -22.562 1 96.44 215 ARG B C 1
ATOM 5707 O O . ARG B 1 215 ? -2.652 -12.125 -21.578 1 96.44 215 ARG B O 1
ATOM 5714 N N . ASP B 1 216 ? -4.48 -12.812 -22.75 1 97.88 216 ASP B N 1
ATOM 5715 C CA . ASP B 1 216 ? -4.715 -14.008 -21.938 1 97.88 216 ASP B CA 1
ATOM 5716 C C . ASP B 1 216 ? -4.402 -15.273 -22.734 1 97.88 216 ASP B C 1
ATOM 5718 O O . ASP B 1 216 ? -4.934 -15.477 -23.828 1 97.88 216 ASP B O 1
ATOM 5722 N N . THR B 1 217 ? -3.516 -16.078 -22.203 1 98.75 217 THR B N 1
ATOM 5723 C CA . THR B 1 217 ? -3.316 -17.375 -22.844 1 98.75 217 THR B CA 1
ATOM 5724 C C . THR B 1 217 ? -4.336 -18.391 -22.328 1 98.75 217 THR B C 1
ATOM 5726 O O . THR B 1 217 ? -4.582 -18.484 -21.125 1 98.75 217 THR B O 1
ATOM 5729 N N . VAL B 1 218 ? -4.945 -19.031 -23.281 1 98.69 218 VAL B N 1
ATOM 5730 C CA . VAL B 1 218 ? -5.965 -20.031 -22.984 1 98.69 218 VAL B CA 1
ATOM 5731 C C . VAL B 1 218 ? -5.461 -21.422 -23.359 1 98.69 218 VAL B C 1
ATOM 5733 O O . VAL B 1 218 ? -4.828 -21.609 -24.406 1 98.69 218 VAL B O 1
ATOM 5736 N N . VAL B 1 219 ? -5.691 -22.406 -22.469 1 98.94 219 VAL B N 1
ATOM 5737 C CA . VAL B 1 219 ? -5.336 -23.797 -22.734 1 98.94 219 VAL B CA 1
ATOM 5738 C C . VAL B 1 219 ? -6.582 -24.672 -22.625 1 98.94 219 VAL B C 1
ATOM 5740 O O . VAL B 1 219 ? -7.145 -24.828 -21.531 1 98.94 219 VAL B O 1
ATOM 5743 N N . ASP B 1 220 ? -6.996 -25.234 -23.719 1 98.88 220 ASP B N 1
ATOM 5744 C CA . ASP B 1 220 ? -8.016 -26.266 -23.672 1 98.88 220 ASP B CA 1
ATOM 5745 C C . ASP B 1 220 ? -7.41 -27.625 -23.297 1 98.88 220 ASP B C 1
ATOM 5747 O O . ASP B 1 220 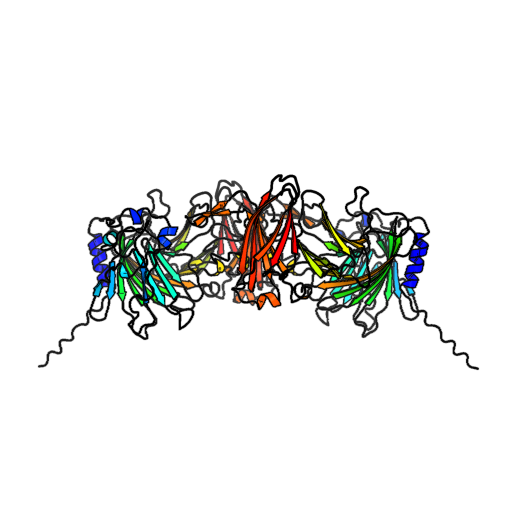? -6.453 -28.078 -23.938 1 98.88 220 ASP B O 1
ATOM 5751 N N . VAL B 1 221 ? -8.016 -28.234 -22.297 1 98.94 221 VAL B N 1
ATOM 5752 C CA . VAL B 1 221 ? -7.465 -29.5 -21.797 1 98.94 221 VAL B CA 1
ATOM 5753 C C . VAL B 1 221 ? -8.508 -30.609 -21.938 1 98.94 221 VAL B C 1
ATOM 5755 O O . VAL B 1 221 ? -9.664 -30.422 -21.531 1 98.94 221 VAL B O 1
ATOM 5758 N N . GLN B 1 222 ? -8.141 -31.656 -22.562 1 98.69 222 GLN B N 1
ATOM 5759 C CA . GLN B 1 222 ? -8.875 -32.906 -22.531 1 98.69 222 GLN B CA 1
ATOM 5760 C C . GLN B 1 222 ? -8.062 -34.031 -21.859 1 98.69 222 GLN B C 1
ATOM 5762 O O . GLN B 1 222 ? -6.875 -34.188 -22.141 1 98.69 222 GLN B O 1
ATOM 5767 N N . SER B 1 223 ? -8.719 -34.75 -20.922 1 98.5 223 SER B N 1
ATOM 5768 C CA . SER B 1 223 ? -7.984 -35.812 -20.25 1 98.5 223 SER B CA 1
ATOM 5769 C C . SER B 1 223 ? -8.805 -37.094 -20.172 1 98.5 223 SER B C 1
ATOM 5771 O O . SER B 1 223 ? -10.039 -37.062 -20.078 1 98.5 223 SER B O 1
ATOM 5773 N N . LYS B 1 224 ? -8.172 -38.156 -20.375 1 98.5 224 LYS B N 1
ATOM 5774 C CA . LYS B 1 224 ? -8.648 -39.531 -20.141 1 98.5 224 LYS B CA 1
ATOM 5775 C C . LYS B 1 224 ? -7.805 -40.25 -19.094 1 98.5 224 LYS B C 1
ATOM 5777 O O . LYS B 1 224 ? -6.715 -40.75 -19.391 1 98.5 224 LYS B O 1
ATOM 5782 N N . VAL B 1 225 ? -8.414 -40.406 -17.922 1 98.56 225 VAL B N 1
ATOM 5783 C CA . VAL B 1 225 ? -7.641 -40.875 -16.781 1 98.56 225 VAL B CA 1
ATOM 5784 C C . VAL B 1 225 ? -8.094 -42.281 -16.406 1 98.56 225 VAL B C 1
ATOM 5786 O O . VAL B 1 225 ? -9.289 -42.625 -16.469 1 98.56 225 VAL B O 1
ATOM 5789 N N . TYR B 1 226 ? -7.16 -43.156 -16.016 1 98.31 226 TYR B N 1
ATOM 5790 C CA . TYR B 1 226 ? -7.398 -44.531 -15.555 1 98.31 226 TYR B CA 1
ATOM 5791 C C . TYR B 1 226 ? -6.727 -44.781 -14.211 1 98.31 226 TYR B C 1
ATOM 5793 O O . TYR B 1 226 ? -5.516 -44.594 -14.07 1 98.31 226 TYR B O 1
ATOM 5801 N N . LEU B 1 227 ? -7.539 -45.281 -13.266 1 97.88 227 LEU B N 1
ATOM 5802 C CA . LEU B 1 227 ? -6.934 -45.656 -12 1 97.88 227 LEU B CA 1
ATOM 5803 C C . LEU B 1 227 ? -6.352 -47.062 -12.086 1 97.88 227 LEU B C 1
ATOM 5805 O O . LEU B 1 227 ? -6.969 -47.969 -12.656 1 97.88 227 LEU B O 1
ATOM 5809 N N . ARG B 1 228 ? -5.105 -47.25 -11.555 1 97.31 228 ARG B N 1
ATOM 5810 C CA . ARG B 1 228 ? -4.531 -48.562 -11.344 1 97.31 228 ARG B CA 1
ATOM 5811 C C . ARG B 1 228 ? -5.09 -49.219 -10.07 1 97.31 228 ARG B C 1
ATOM 5813 O O . ARG B 1 228 ? -5.172 -50.438 -9.977 1 97.31 228 ARG B O 1
ATOM 5820 N N . ASP B 1 229 ? -5.25 -48.375 -9.188 1 96.56 229 ASP B N 1
ATOM 5821 C CA . ASP B 1 229 ? -5.727 -48.781 -7.867 1 96.56 229 ASP B CA 1
ATOM 5822 C C . ASP B 1 229 ? -6.586 -47.688 -7.246 1 96.56 229 ASP B C 1
ATOM 5824 O O . ASP B 1 229 ? -6.668 -46.562 -7.777 1 96.56 229 ASP B O 1
ATOM 5828 N N . LYS B 1 230 ? -7.207 -48.062 -6.121 1 95.56 230 LYS B N 1
ATOM 5829 C CA . LYS B 1 230 ? -8.047 -47.094 -5.426 1 95.56 230 LYS B CA 1
ATOM 5830 C C . LYS B 1 230 ? -7.215 -45.938 -4.867 1 95.56 230 LYS B C 1
ATOM 5832 O O . LYS B 1 230 ? -6.078 -46.156 -4.438 1 95.56 230 LYS B O 1
ATOM 5837 N N . VAL B 1 231 ? -7.773 -44.781 -4.938 1 96.88 231 VAL B N 1
ATOM 5838 C CA . VAL B 1 231 ? -7.145 -43.625 -4.328 1 96.88 231 VAL B CA 1
ATOM 5839 C C . VAL B 1 231 ? -8.078 -43 -3.287 1 96.88 231 VAL B C 1
ATOM 5841 O O . VAL B 1 231 ? -9.297 -43.219 -3.33 1 96.88 231 VAL B O 1
ATOM 5844 N N . GLY B 1 232 ? -7.516 -42.312 -2.359 1 95.81 232 GLY B N 1
ATOM 5845 C CA . GLY B 1 232 ? -8.328 -41.625 -1.365 1 95.81 232 GLY B CA 1
ATOM 5846 C C . GLY B 1 232 ? -8.992 -40.375 -1.898 1 95.81 232 GLY B C 1
ATOM 5847 O O . GLY B 1 232 ? -10.148 -40.094 -1.582 1 95.81 232 GLY B O 1
ATOM 5848 N N . LYS B 1 233 ? -8.25 -39.594 -2.641 1 96.5 233 LYS B N 1
ATOM 5849 C CA . LYS B 1 233 ? -8.703 -38.312 -3.219 1 96.5 233 LYS B CA 1
ATOM 5850 C C . LYS B 1 233 ? -8.062 -38.094 -4.582 1 96.5 233 LYS B C 1
ATOM 5852 O O . LYS B 1 233 ? -6.863 -38.281 -4.758 1 96.5 233 LYS B O 1
ATOM 5857 N N . LEU B 1 234 ? -8.953 -37.812 -5.559 1 98.06 234 LEU B N 1
ATOM 5858 C CA . LEU B 1 234 ? -8.492 -37.406 -6.887 1 98.06 234 LEU B CA 1
ATOM 5859 C C . LEU B 1 234 ? -8.734 -35.938 -7.137 1 98.06 234 LEU B C 1
ATOM 5861 O O . LEU B 1 234 ? -9.859 -35.438 -6.973 1 98.06 234 LEU B O 1
ATOM 5865 N N . GLY B 1 235 ? -7.715 -35.219 -7.402 1 98.62 235 GLY B N 1
ATOM 5866 C CA . GLY B 1 235 ? -7.844 -33.812 -7.766 1 98.62 235 GLY B CA 1
ATOM 5867 C C . GLY B 1 235 ? -7.766 -33.562 -9.266 1 98.62 235 GLY B C 1
ATOM 5868 O O . GLY B 1 235 ? -6.742 -33.844 -9.891 1 98.62 235 GLY B O 1
ATOM 5869 N N . VAL B 1 236 ? -8.828 -33.062 -9.805 1 98.69 236 VAL B N 1
ATOM 5870 C CA . VAL B 1 236 ? -8.93 -32.75 -11.234 1 98.69 236 VAL B CA 1
ATOM 5871 C C . VAL B 1 236 ? -8.648 -31.281 -11.477 1 98.69 236 VAL B C 1
ATOM 5873 O O . VAL B 1 236 ? -9.117 -30.422 -10.727 1 98.69 236 VAL B O 1
ATOM 5876 N N . ALA B 1 237 ? -7.867 -30.969 -12.492 1 98.88 237 ALA B N 1
ATOM 5877 C CA . ALA B 1 237 ? -7.48 -29.609 -12.875 1 98.88 237 ALA B CA 1
ATOM 5878 C C . ALA B 1 237 ? -6.844 -28.859 -11.703 1 98.88 237 ALA B C 1
ATOM 5880 O O . ALA B 1 237 ? -7.246 -27.75 -11.375 1 98.88 237 ALA B O 1
ATOM 5881 N N . PRO B 1 238 ? -5.84 -29.453 -11.125 1 98.88 238 PRO B N 1
ATOM 5882 C CA . PRO B 1 238 ? -5.227 -28.828 -9.953 1 98.88 238 PRO B CA 1
ATOM 5883 C C . PRO B 1 238 ? -4.43 -27.562 -10.305 1 98.88 238 PRO B C 1
ATOM 5885 O O . PRO B 1 238 ? -3.768 -27.531 -11.344 1 98.88 238 PRO B O 1
ATOM 5888 N N . LEU B 1 239 ? -4.547 -26.578 -9.461 1 98.94 239 LEU B N 1
ATOM 5889 C CA . LEU B 1 239 ? -3.711 -25.375 -9.469 1 98.94 239 LEU B CA 1
ATOM 5890 C C . LEU B 1 239 ? -2.848 -25.312 -8.211 1 98.94 239 LEU B C 1
ATOM 5892 O O . LEU B 1 239 ? -3.287 -25.703 -7.129 1 98.94 239 LEU B O 1
ATOM 5896 N N . THR B 1 240 ? -1.629 -24.906 -8.398 1 98.62 240 THR B N 1
ATOM 5897 C CA . THR B 1 240 ? -0.685 -24.75 -7.297 1 98.62 240 THR B CA 1
ATOM 5898 C C . THR B 1 240 ? -0.117 -23.328 -7.277 1 98.62 240 THR B C 1
ATOM 5900 O O . THR B 1 240 ? 0.299 -22.812 -8.312 1 98.62 240 THR B O 1
ATOM 5903 N N . SER B 1 241 ? -0.118 -22.75 -6.09 1 98.69 241 SER B N 1
ATOM 5904 C CA . SER B 1 241 ? 0.312 -21.359 -5.949 1 98.69 241 SER B CA 1
ATOM 5905 C C . SER B 1 241 ? 1.079 -21.156 -4.645 1 98.69 241 SER B C 1
ATOM 5907 O O . SER B 1 241 ? 1.405 -22.109 -3.949 1 98.69 241 SER B O 1
ATOM 5909 N N . MET B 1 242 ? 1.518 -19.891 -4.449 1 98.62 242 MET B N 1
ATOM 5910 C CA . MET B 1 242 ? 2.273 -19.531 -3.254 1 98.62 242 MET B CA 1
ATOM 5911 C C . MET B 1 242 ? 1.657 -18.312 -2.574 1 98.62 242 MET B C 1
ATOM 5913 O O . MET B 1 242 ? 1.313 -17.328 -3.24 1 98.62 242 MET B O 1
ATOM 5917 N N . PHE B 1 243 ? 1.407 -18.422 -1.29 1 98.81 243 PHE B N 1
ATOM 5918 C CA . PHE B 1 243 ? 0.954 -17.328 -0.453 1 98.81 243 PHE B CA 1
ATOM 5919 C C . PHE B 1 243 ? 1.741 -17.266 0.851 1 98.81 243 PHE B C 1
ATOM 5921 O O . PHE B 1 243 ? 1.648 -18.188 1.674 1 98.81 243 PHE B O 1
ATOM 5928 N N . LEU B 1 244 ? 2.502 -16.203 1.035 1 98.44 244 LEU B N 1
ATOM 5929 C CA . LEU B 1 244 ? 3.256 -16.047 2.277 1 98.44 244 LEU B CA 1
ATOM 5930 C C . LEU B 1 244 ? 2.551 -15.094 3.232 1 98.44 244 LEU B C 1
ATOM 5932 O O . LEU B 1 244 ? 2.318 -15.43 4.395 1 98.44 244 LEU B O 1
ATOM 5936 N N . PHE B 1 245 ? 2.227 -13.906 2.816 1 98.25 245 PHE B N 1
ATOM 5937 C CA . PHE B 1 245 ? 1.44 -12.961 3.605 1 98.25 245 PHE B CA 1
ATOM 5938 C C . PHE B 1 245 ? 0.792 -11.914 2.707 1 98.25 245 PHE B C 1
ATOM 5940 O O . PHE B 1 245 ? 1.137 -11.797 1.529 1 98.25 245 PHE B O 1
ATOM 5947 N N . GLY B 1 246 ? -0.162 -11.266 3.15 1 98.12 246 GLY B N 1
ATOM 5948 C CA . GLY B 1 246 ? -0.887 -10.164 2.533 1 98.12 246 GLY B CA 1
ATOM 5949 C C . GLY B 1 246 ? -1.718 -9.367 3.521 1 98.12 246 GLY B C 1
ATOM 5950 O O . GLY B 1 246 ? -1.611 -9.57 4.734 1 98.12 246 GLY B O 1
ATOM 5951 N N . PRO B 1 247 ? -2.514 -8.43 3.041 1 98 247 PRO B N 1
ATOM 5952 C CA . PRO B 1 247 ? -3.232 -7.531 3.945 1 98 247 PRO B CA 1
ATOM 5953 C C . PRO B 1 247 ? -4.246 -8.266 4.824 1 98 247 PRO B C 1
ATOM 5955 O O . PRO B 1 247 ? -4.633 -7.758 5.879 1 98 247 PRO B O 1
ATOM 5958 N N . ASN B 1 248 ? -4.754 -9.445 4.375 1 98.31 248 ASN B N 1
ATOM 5959 C CA . ASN B 1 248 ? -5.676 -10.211 5.211 1 98.31 248 ASN B CA 1
ATOM 5960 C C . ASN B 1 248 ? -4.934 -11.008 6.273 1 98.31 248 ASN B C 1
ATOM 5962 O O . ASN B 1 248 ? -5.543 -11.5 7.227 1 98.31 248 ASN B O 1
ATOM 5966 N N . GLN B 1 249 ? -3.672 -11.25 6.051 1 98.06 249 GLN B N 1
ATOM 5967 C CA . GLN B 1 249 ? -2.752 -11.883 6.988 1 98.06 249 GLN B CA 1
ATOM 5968 C C . GLN B 1 249 ? -1.358 -11.273 6.891 1 98.06 249 GLN B C 1
ATOM 5970 O O . GLN B 1 249 ? -0.456 -11.859 6.293 1 98.06 249 GLN B O 1
ATOM 5975 N N . PRO B 1 250 ? -1.152 -10.102 7.555 1 96.44 250 PRO B N 1
ATOM 5976 C CA . PRO B 1 250 ? 0.109 -9.375 7.375 1 96.44 250 PRO B CA 1
ATOM 5977 C C . PRO B 1 250 ? 1.305 -10.125 7.965 1 96.44 250 PRO B C 1
ATOM 5979 O O . PRO B 1 250 ? 1.142 -10.93 8.883 1 96.44 250 PRO B O 1
ATOM 5982 N N . SER B 1 251 ? 2.488 -9.797 7.406 1 95.38 251 SER B N 1
ATOM 5983 C CA . SER B 1 251 ? 3.73 -10.414 7.867 1 95.38 251 SER B CA 1
ATOM 5984 C C . SER B 1 251 ? 3.973 -10.117 9.344 1 95.38 251 SER B C 1
ATOM 5986 O O . SER B 1 251 ? 3.799 -8.984 9.797 1 95.38 251 SER B O 1
ATOM 5988 N N . PRO B 1 252 ? 4.363 -11.109 10.117 1 92.5 252 PRO B N 1
ATOM 5989 C CA . PRO B 1 252 ? 4.711 -10.852 11.523 1 92.5 252 PRO B CA 1
ATOM 5990 C C . PRO B 1 252 ? 6.059 -10.148 11.672 1 92.5 252 PRO B C 1
ATOM 5992 O O . PRO B 1 252 ? 6.375 -9.633 12.75 1 92.5 252 PRO B O 1
ATOM 5995 N N . THR B 1 253 ? 6.871 -10.188 10.648 1 94.06 253 THR B N 1
ATOM 5996 C CA . THR B 1 253 ? 8.164 -9.508 10.648 1 94.06 253 THR B CA 1
ATOM 5997 C C . THR B 1 253 ? 8.148 -8.32 9.695 1 94.06 253 THR B C 1
ATOM 5999 O O . THR B 1 253 ? 7.527 -8.367 8.633 1 94.06 253 THR B O 1
ATOM 6002 N N . THR B 1 254 ? 8.828 -7.277 10.109 1 95.94 254 THR B N 1
ATOM 6003 C CA . THR B 1 254 ? 8.883 -6.09 9.258 1 95.94 254 THR B CA 1
ATOM 6004 C C . THR B 1 254 ? 9.445 -6.434 7.883 1 95.94 254 THR B C 1
ATOM 6006 O O . THR B 1 254 ? 10.516 -7.027 7.777 1 95.94 254 THR B O 1
ATOM 6009 N N . ASN B 1 255 ? 8.789 -6.172 6.91 1 97 255 ASN B N 1
ATOM 6010 C CA . ASN B 1 255 ? 9.141 -6.387 5.512 1 97 255 ASN B CA 1
ATOM 6011 C C . ASN B 1 255 ? 8.758 -5.195 4.645 1 97 255 ASN B C 1
ATOM 6013 O O . ASN B 1 255 ? 7.645 -4.672 4.762 1 97 255 ASN B O 1
ATOM 6017 N N . PHE B 1 256 ? 9.703 -4.723 3.812 1 97.62 256 PHE B N 1
ATOM 6018 C CA . PHE B 1 256 ? 9.398 -3.559 2.994 1 97.62 256 PHE B CA 1
ATOM 6019 C C . PHE B 1 256 ? 8.305 -3.885 1.979 1 97.62 256 PHE B C 1
ATOM 6021 O O . PHE B 1 256 ? 7.695 -2.982 1.403 1 97.62 256 PHE B O 1
ATOM 6028 N N . ARG B 1 257 ? 8.086 -5.152 1.656 1 97.44 257 ARG B N 1
ATOM 6029 C CA . ARG B 1 257 ? 6.992 -5.602 0.803 1 97.44 257 ARG B CA 1
ATOM 6030 C C . ARG B 1 257 ? 5.699 -5.75 1.6 1 97.44 257 ARG B C 1
ATOM 6032 O O . ARG B 1 257 ? 5.648 -6.496 2.578 1 97.44 257 ARG B O 1
ATOM 6039 N N . PRO B 1 258 ? 4.598 -5.082 1.079 1 97.25 258 PRO B N 1
ATOM 6040 C CA . PRO B 1 258 ? 3.324 -5.227 1.79 1 97.25 258 PRO B CA 1
ATOM 6041 C C . PRO B 1 258 ? 2.701 -6.609 1.608 1 97.25 258 PRO B C 1
ATOM 6043 O O . PRO B 1 258 ? 1.98 -7.086 2.488 1 97.25 258 PRO B O 1
ATOM 6046 N N . GLU B 1 259 ? 2.887 -7.176 0.451 1 97.94 259 GLU B N 1
ATOM 6047 C CA . GLU B 1 259 ? 2.373 -8.523 0.201 1 97.94 259 GLU B CA 1
ATOM 6048 C C . GLU B 1 259 ? 3.365 -9.344 -0.615 1 97.94 259 GLU B C 1
ATOM 6050 O O . GLU B 1 259 ? 4.184 -8.797 -1.353 1 97.94 259 GLU B O 1
ATOM 6055 N N . LEU B 1 260 ? 3.355 -10.641 -0.399 1 98.25 260 LEU B N 1
ATOM 6056 C CA . LEU B 1 260 ? 4.23 -11.609 -1.061 1 98.25 260 LEU B CA 1
ATOM 6057 C C . LEU B 1 260 ? 3.48 -12.898 -1.378 1 98.25 260 LEU B C 1
ATOM 6059 O O . LEU B 1 260 ? 3.307 -13.75 -0.505 1 98.25 260 LEU B O 1
ATOM 6063 N N . HIS B 1 261 ? 3.02 -12.992 -2.604 1 98.56 261 HIS B N 1
ATOM 6064 C CA . HIS B 1 261 ? 2.268 -14.164 -3.047 1 98.56 261 HIS B CA 1
ATOM 6065 C C . HIS B 1 261 ? 2.109 -14.172 -4.562 1 98.56 261 HIS B C 1
ATOM 6067 O O . HIS B 1 261 ? 2.205 -13.125 -5.211 1 98.56 261 HIS B O 1
ATOM 6073 N N . ASP B 1 262 ? 1.841 -15.391 -5.098 1 98.5 262 ASP B N 1
ATOM 6074 C CA . ASP B 1 262 ? 1.493 -15.555 -6.504 1 98.5 262 ASP B CA 1
ATOM 6075 C C . ASP B 1 262 ? -0.004 -15.352 -6.727 1 98.5 262 ASP B C 1
ATOM 6077 O O . ASP B 1 262 ? -0.426 -14.953 -7.816 1 98.5 262 ASP B O 1
ATOM 6081 N N . SER B 1 263 ? -0.804 -15.766 -5.777 1 98.75 263 SER B N 1
ATOM 6082 C CA . SER B 1 263 ? -2.25 -15.586 -5.715 1 98.75 263 SER B CA 1
ATOM 6083 C C . SER B 1 263 ? -2.693 -15.156 -4.32 1 98.75 263 SER B C 1
ATOM 6085 O O . SER B 1 263 ? -2.014 -15.453 -3.332 1 98.75 263 SER B O 1
ATOM 6087 N N . ASN B 1 264 ? -3.854 -14.461 -4.309 1 98.62 264 ASN B N 1
ATOM 6088 C CA . ASN B 1 264 ? -4.285 -14.07 -2.971 1 98.62 264 ASN B CA 1
ATOM 6089 C C . ASN B 1 264 ? -5.703 -14.555 -2.676 1 98.62 264 ASN B C 1
ATOM 6091 O O . ASN B 1 264 ? -6.266 -14.234 -1.624 1 98.62 264 ASN B O 1
ATOM 6095 N N . GLY B 1 265 ? -6.316 -15.375 -3.635 1 98.81 265 GLY B N 1
ATOM 6096 C CA . GLY B 1 265 ? -7.609 -15.938 -3.287 1 98.81 265 GLY B CA 1
ATOM 6097 C C . GLY B 1 265 ? -8.055 -17.047 -4.223 1 98.81 265 GLY B C 1
ATOM 6098 O O . GLY B 1 265 ? -7.543 -17.156 -5.344 1 98.81 265 GLY B O 1
ATOM 6099 N N . LEU B 1 266 ? -8.977 -17.875 -3.701 1 98.94 266 LEU B N 1
ATOM 6100 C CA . LEU B 1 266 ? -9.719 -18.844 -4.492 1 98.94 266 LEU B CA 1
ATOM 6101 C C . LEU B 1 266 ? -11.078 -18.297 -4.895 1 98.94 266 LEU B C 1
ATOM 6103 O O . LEU B 1 266 ? -11.836 -17.828 -4.043 1 98.94 266 LEU B O 1
ATOM 6107 N N . SER B 1 267 ? -11.312 -18.312 -6.129 1 98.81 267 SER B N 1
ATOM 6108 C CA . SER B 1 267 ? -12.625 -17.953 -6.652 1 98.81 267 SER B CA 1
ATOM 6109 C C . SER B 1 267 ? -13.375 -19.188 -7.137 1 98.81 267 SER B C 1
ATOM 6111 O O . SER B 1 267 ? -12.789 -20.078 -7.742 1 98.81 267 SER B O 1
ATOM 6113 N N . ILE B 1 268 ? -14.656 -19.25 -6.84 1 98.81 268 ILE B N 1
ATOM 6114 C CA . ILE B 1 268 ? -15.508 -20.359 -7.281 1 98.81 268 ILE B CA 1
ATOM 6115 C C . ILE B 1 268 ? -16.797 -19.812 -7.883 1 98.81 268 ILE B C 1
ATOM 6117 O O . ILE B 1 268 ? -17.422 -18.922 -7.309 1 98.81 268 ILE B O 1
ATOM 6121 N N . LEU B 1 269 ? -17.109 -20.219 -8.992 1 98.56 269 LEU B N 1
ATOM 6122 C CA . LEU B 1 269 ? -18.469 -20.141 -9.531 1 98.56 269 LEU B CA 1
ATOM 6123 C C . LEU B 1 269 ? -19.172 -21.484 -9.461 1 98.56 269 LEU B C 1
ATOM 6125 O O . LEU B 1 269 ? -18.953 -22.359 -10.312 1 98.56 269 LEU B O 1
ATOM 6129 N N . ALA B 1 270 ? -20.016 -21.625 -8.484 1 98.25 270 ALA B N 1
ATOM 6130 C CA . ALA B 1 270 ? -20.688 -22.891 -8.211 1 98.25 270 ALA B CA 1
ATOM 6131 C C . ALA B 1 270 ? -21.75 -23.188 -9.266 1 98.25 270 ALA B C 1
ATOM 6133 O O . ALA B 1 270 ? -22.125 -22.312 -10.039 1 98.25 270 ALA B O 1
ATOM 6134 N N . GLY B 1 271 ? -22.156 -24.453 -9.281 1 97.56 271 GLY B N 1
ATOM 6135 C CA . GLY B 1 271 ? -23.141 -24.891 -10.25 1 97.56 271 GLY B CA 1
ATOM 6136 C C . GLY B 1 271 ? -24.453 -24.156 -10.141 1 97.56 271 GLY B C 1
ATOM 6137 O O . GLY B 1 271 ? -25.156 -23.969 -11.133 1 97.56 271 GLY B O 1
ATOM 6138 N N . ASN B 1 272 ? -24.781 -23.672 -8.938 1 96.81 272 ASN B N 1
ATOM 6139 C CA . ASN B 1 272 ? -26.047 -22.953 -8.711 1 96.81 272 ASN B CA 1
ATOM 6140 C C . ASN B 1 272 ? -25.906 -21.469 -9.023 1 96.81 272 ASN B C 1
ATOM 6142 O O . ASN B 1 272 ? -26.828 -20.688 -8.773 1 96.81 272 ASN B O 1
ATOM 6146 N N . GLY B 1 273 ? -24.734 -21.109 -9.391 1 96.31 273 GLY B N 1
ATOM 6147 C CA . GLY B 1 273 ? -24.531 -19.734 -9.805 1 96.31 273 GLY B CA 1
ATOM 6148 C C . GLY B 1 273 ? -23.906 -18.875 -8.719 1 96.31 273 GLY B C 1
ATOM 6149 O O . GLY B 1 273 ? -23.562 -17.719 -8.961 1 96.31 273 GLY B O 1
ATOM 6150 N N . GLU B 1 274 ? -23.688 -19.406 -7.562 1 97 274 GLU B N 1
ATOM 6151 C CA . GLU B 1 274 ? -23.078 -18.641 -6.488 1 97 274 GLU B CA 1
ATOM 6152 C C . GLU B 1 274 ? -21.594 -18.391 -6.754 1 97 274 GLU B C 1
ATOM 6154 O O . GLU B 1 274 ? -20.859 -19.328 -7.105 1 97 274 GLU B O 1
ATOM 6159 N N . TRP B 1 275 ? -21.266 -17.156 -6.633 1 98.19 275 TRP B N 1
ATOM 6160 C CA . TRP B 1 275 ? -19.844 -16.812 -6.621 1 98.19 275 TRP B CA 1
ATOM 6161 C C . TRP B 1 275 ? -19.297 -16.812 -5.199 1 98.19 275 TRP B C 1
ATOM 6163 O O . TRP B 1 275 ? -19.906 -16.234 -4.289 1 98.19 275 TRP B O 1
ATOM 6173 N N . ILE B 1 276 ? -18.172 -17.453 -4.992 1 98.75 276 ILE B N 1
ATOM 6174 C CA . ILE B 1 276 ? -17.516 -17.5 -3.691 1 98.75 276 ILE B CA 1
ATOM 6175 C C . ILE B 1 276 ? -16.062 -17.016 -3.824 1 98.75 276 ILE B C 1
ATOM 6177 O O . ILE B 1 276 ? -15.367 -17.375 -4.777 1 98.75 276 ILE B O 1
ATOM 6181 N N . TRP B 1 277 ? -15.656 -16.125 -2.936 1 98.88 277 TRP B N 1
ATOM 6182 C CA . TRP B 1 277 ? -14.273 -15.672 -2.828 1 98.88 277 TRP B CA 1
ATOM 6183 C C . TRP B 1 277 ? -13.672 -16.062 -1.481 1 98.88 277 TRP B C 1
ATOM 6185 O O . TRP B 1 277 ? -14.188 -15.688 -0.429 1 98.88 277 TRP B O 1
ATOM 6195 N N . ARG B 1 278 ? -12.641 -16.844 -1.533 1 98.88 278 ARG B N 1
ATOM 6196 C CA . ARG B 1 278 ? -11.945 -17.328 -0.35 1 98.88 278 ARG B CA 1
ATOM 6197 C C . ARG B 1 278 ? -10.508 -16.812 -0.302 1 98.88 278 ARG B C 1
ATOM 6199 O O . ARG B 1 278 ? -9.602 -17.438 -0.84 1 98.88 278 ARG B O 1
ATOM 6206 N N . PRO B 1 279 ? -10.258 -15.625 0.473 1 98.94 279 PRO B N 1
ATOM 6207 C CA . PRO B 1 279 ? -8.859 -15.195 0.616 1 98.94 279 PRO B CA 1
ATOM 6208 C C . PRO B 1 279 ? -7.965 -16.281 1.187 1 98.94 279 PRO B C 1
ATOM 6210 O O . PRO B 1 279 ? -8.391 -17.047 2.057 1 98.94 279 PRO B O 1
ATOM 6213 N N . LEU B 1 280 ? -6.73 -16.328 0.705 1 98.94 280 LEU B N 1
ATOM 6214 C CA . LEU B 1 280 ? -5.785 -17.359 1.104 1 98.94 280 LEU B CA 1
ATOM 6215 C C . LEU B 1 280 ? -5.121 -17.016 2.432 1 98.94 280 LEU B C 1
ATOM 6217 O O . LEU B 1 280 ? -5.07 -15.844 2.812 1 98.94 280 LEU B O 1
ATOM 6221 N N . ASN B 1 281 ? -4.668 -18.047 3.098 1 98.62 281 ASN B N 1
ATOM 6222 C CA . ASN B 1 281 ? -3.883 -17.938 4.324 1 98.62 281 ASN B CA 1
ATOM 6223 C C . ASN B 1 281 ? -2.6 -18.75 4.25 1 98.62 281 ASN B C 1
ATOM 6225 O O . ASN B 1 281 ? -2.467 -19.625 3.389 1 98.62 281 ASN B O 1
ATOM 6229 N N . ASN B 1 282 ? -1.647 -18.375 5.039 1 98.62 282 ASN B N 1
ATOM 6230 C CA . ASN B 1 282 ? -0.497 -19.188 5.418 1 98.62 282 ASN B CA 1
ATOM 6231 C C . ASN B 1 282 ? -0.584 -19.641 6.875 1 98.62 282 ASN B C 1
ATOM 6233 O O . ASN B 1 282 ? 0.094 -19.094 7.742 1 98.62 282 ASN B O 1
ATOM 6237 N N . PRO B 1 283 ? -1.425 -20.703 7.129 1 98.19 283 PRO B N 1
ATOM 6238 C CA . PRO B 1 283 ? -1.715 -21.078 8.508 1 98.19 283 PRO B CA 1
ATOM 6239 C C . PRO B 1 283 ? -0.546 -21.812 9.18 1 98.19 283 PRO B C 1
ATOM 6241 O O . PRO B 1 283 ? 0.384 -22.25 8.5 1 98.19 283 PRO B O 1
ATOM 6244 N N . LYS B 1 284 ? -0.592 -21.953 10.492 1 97 284 LYS B N 1
ATOM 6245 C CA . LYS B 1 284 ? 0.434 -22.672 11.258 1 97 284 LYS B CA 1
ATOM 6246 C C . LYS B 1 284 ? 0.304 -24.172 11.078 1 97 284 LYS B C 1
ATOM 6248 O O . LYS B 1 284 ? 1.263 -24.922 11.305 1 97 284 LYS B O 1
ATOM 6253 N N . HIS B 1 285 ? -0.922 -24.609 10.695 1 96.31 285 HIS B N 1
ATOM 6254 C CA . HIS B 1 285 ? -1.194 -26.016 10.445 1 96.31 285 HIS B CA 1
ATOM 6255 C C . HIS B 1 285 ? -1.884 -26.219 9.102 1 96.31 285 HIS B C 1
ATOM 6257 O O . HIS B 1 285 ? -2.59 -25.328 8.617 1 96.31 285 HIS B O 1
ATOM 6263 N N . LEU B 1 286 ? -1.67 -27.422 8.586 1 97.06 286 LEU B N 1
ATOM 6264 C CA . LEU B 1 286 ? -2.332 -27.781 7.34 1 97.06 286 LEU B CA 1
ATOM 6265 C C . LEU B 1 286 ? -3.836 -27.547 7.434 1 97.06 286 LEU B C 1
ATOM 6267 O O . LEU B 1 286 ? -4.473 -27.938 8.414 1 97.06 286 LEU B O 1
ATOM 6271 N N . ALA B 1 287 ? -4.359 -26.812 6.469 1 97.62 287 ALA B N 1
ATOM 6272 C CA . ALA B 1 287 ? -5.793 -26.516 6.453 1 97.62 287 ALA B CA 1
ATOM 6273 C C . ALA B 1 287 ? -6.414 -26.906 5.117 1 97.62 287 ALA B C 1
ATOM 6275 O O . ALA B 1 287 ? -5.816 -26.703 4.059 1 97.62 287 ALA B O 1
ATOM 6276 N N . VAL B 1 288 ? -7.621 -27.531 5.148 1 97.69 288 VAL B N 1
ATOM 6277 C CA . VAL B 1 288 ? -8.375 -27.906 3.953 1 97.69 288 VAL B CA 1
ATOM 6278 C C . VAL B 1 288 ? -9.773 -27.312 4.012 1 97.69 288 VAL B C 1
ATOM 6280 O O . VAL B 1 288 ? -10.492 -27.484 5 1 97.69 288 VAL B O 1
ATOM 6283 N N . SER B 1 289 ? -10.117 -26.531 3.064 1 98.19 289 SER B N 1
ATOM 6284 C CA . SER B 1 289 ? -11.477 -26.031 2.879 1 98.19 289 SER B CA 1
ATOM 6285 C C . SER B 1 289 ? -12.164 -26.703 1.7 1 98.19 289 SER B C 1
ATOM 6287 O O . SER B 1 289 ? -11.547 -26.906 0.65 1 98.19 289 SER B O 1
ATOM 6289 N N . SER B 1 290 ? -13.406 -27.094 1.871 1 98.12 290 SER B N 1
ATOM 6290 C CA . SER B 1 290 ? -14.148 -27.812 0.837 1 98.12 290 SER B CA 1
ATOM 6291 C C . SER B 1 290 ? -15.453 -27.094 0.505 1 98.12 290 SER B C 1
ATOM 6293 O O . SER B 1 290 ? -16.188 -26.688 1.405 1 98.12 290 SER B O 1
ATOM 6295 N N . TYR B 1 291 ? -15.781 -26.953 -0.708 1 98.69 291 TYR B N 1
ATOM 6296 C CA . TYR B 1 291 ? -17.016 -26.344 -1.195 1 98.69 291 TYR B CA 1
ATOM 6297 C C . TYR B 1 291 ? -17.766 -27.297 -2.104 1 98.69 291 TYR B C 1
ATOM 6299 O O . TYR B 1 291 ? -17.453 -27.422 -3.287 1 98.69 291 TYR B O 1
ATOM 6307 N N . ALA B 1 292 ? -18.766 -27.891 -1.569 1 98.5 292 ALA B N 1
ATOM 6308 C CA . ALA B 1 292 ? -19.562 -28.859 -2.32 1 98.5 292 ALA B CA 1
ATOM 6309 C C . ALA B 1 292 ? -20.391 -28.156 -3.395 1 98.5 292 ALA B C 1
ATOM 6311 O O . ALA B 1 292 ? -20.938 -27.078 -3.164 1 98.5 292 ALA B O 1
ATOM 6312 N N . THR B 1 293 ? -20.391 -28.703 -4.516 1 98 293 THR B N 1
ATOM 6313 C CA . THR B 1 293 ? -21.219 -28.203 -5.609 1 98 293 THR B CA 1
ATOM 6314 C C . THR B 1 293 ? -21.422 -29.281 -6.668 1 98 293 THR B C 1
ATOM 6316 O O . THR B 1 293 ? -20.75 -30.328 -6.648 1 98 293 THR B O 1
ATOM 6319 N N . GLU B 1 294 ? -22.453 -29.141 -7.434 1 98.06 294 GLU B N 1
ATOM 6320 C CA . GLU B 1 294 ? -22.688 -29.969 -8.602 1 98.06 294 GLU B CA 1
ATOM 6321 C C . GLU B 1 294 ? -22.469 -29.203 -9.898 1 98.06 294 GLU B C 1
ATOM 6323 O O . GLU B 1 294 ? -23 -28.094 -10.062 1 98.06 294 GLU B O 1
ATOM 6328 N N . ASN B 1 295 ? -21.703 -29.844 -10.75 1 97.5 295 ASN B N 1
ATOM 6329 C CA . ASN B 1 295 ? -21.375 -29.219 -12.031 1 97.5 295 ASN B CA 1
ATOM 6330 C C . ASN B 1 295 ? -20.875 -27.797 -11.852 1 97.5 295 ASN B C 1
ATOM 6332 O O . ASN B 1 295 ? -21.484 -26.844 -12.367 1 97.5 295 ASN B O 1
ATOM 6336 N N . PRO B 1 296 ? -19.734 -27.688 -11.133 1 98.06 296 PRO B N 1
ATOM 6337 C CA . PRO B 1 296 ? -19.188 -26.344 -11 1 98.06 296 PRO B CA 1
ATOM 6338 C C . PRO B 1 296 ? -19 -25.641 -12.344 1 98.06 296 PRO B C 1
ATOM 6340 O O . PRO B 1 296 ? -18.672 -26.281 -13.344 1 98.06 296 PRO B O 1
ATOM 6343 N N . LYS B 1 297 ? -19.172 -24.312 -12.352 1 98.12 297 LYS B N 1
ATOM 6344 C CA . LYS B 1 297 ? -19.031 -23.562 -13.586 1 98.12 297 LYS B CA 1
ATOM 6345 C C . LYS B 1 297 ? -17.609 -22.984 -13.727 1 98.12 297 LYS B C 1
ATOM 6347 O O . LYS B 1 297 ? -17.203 -22.578 -14.812 1 98.12 297 LYS B O 1
ATOM 6352 N N . GLY B 1 298 ? -16.938 -22.922 -12.633 1 98.38 298 GLY B N 1
ATOM 6353 C CA . GLY B 1 298 ? -15.547 -22.484 -12.688 1 98.38 298 GLY B CA 1
ATOM 6354 C C . GLY B 1 298 ? -14.914 -22.344 -11.312 1 98.38 298 GLY B C 1
ATOM 6355 O O . GLY B 1 298 ? -15.617 -22.219 -10.305 1 98.38 298 GLY B O 1
ATOM 6356 N N . PHE B 1 299 ? -13.656 -22.375 -11.258 1 98.81 299 PHE B N 1
ATOM 6357 C CA . PHE B 1 299 ? -12.867 -22.047 -10.078 1 98.81 299 PHE B CA 1
ATOM 6358 C C . PHE B 1 299 ? -11.445 -21.656 -10.469 1 98.81 299 PHE B C 1
ATOM 6360 O O . PHE B 1 299 ? -11.008 -21.938 -11.586 1 98.81 299 PHE B O 1
ATOM 6367 N N . GLY B 1 300 ? -10.773 -20.953 -9.602 1 98.81 300 GLY B N 1
ATOM 6368 C CA . GLY B 1 300 ? -9.414 -20.547 -9.93 1 98.81 300 GLY B CA 1
ATOM 6369 C C . GLY B 1 300 ? -8.688 -19.891 -8.766 1 98.81 300 GLY B C 1
ATOM 6370 O O . GLY B 1 300 ? -9.312 -19.516 -7.773 1 98.81 300 GLY B O 1
ATOM 6371 N N . LEU B 1 301 ? -7.406 -19.891 -8.82 1 98.94 301 LEU B N 1
ATOM 6372 C CA . LEU B 1 301 ? -6.559 -19.094 -7.945 1 98.94 301 LEU B CA 1
ATOM 6373 C C . LEU B 1 301 ? -6.199 -17.766 -8.609 1 98.94 301 LEU B C 1
ATOM 6375 O O . LEU B 1 301 ? -5.543 -17.75 -9.648 1 98.94 301 LEU B O 1
ATOM 6379 N N . LEU B 1 302 ? -6.668 -16.719 -7.973 1 98.81 302 LEU B N 1
ATOM 6380 C CA . LEU B 1 302 ? -6.582 -15.406 -8.594 1 98.81 302 LEU B CA 1
ATOM 6381 C C . LEU B 1 302 ? -5.734 -14.461 -7.742 1 98.81 302 LEU B C 1
ATOM 6383 O O . LEU B 1 302 ? -5.574 -14.68 -6.539 1 98.81 302 LEU B O 1
ATOM 6387 N N . GLN B 1 303 ? -5.152 -13.562 -8.445 1 98.12 303 GLN B N 1
ATOM 6388 C CA . GLN B 1 303 ? -4.555 -12.398 -7.801 1 98.12 303 GLN B CA 1
ATOM 6389 C C . GLN B 1 303 ? -5.375 -11.141 -8.07 1 98.12 303 GLN B C 1
ATOM 6391 O O . GLN B 1 303 ? -5.422 -10.656 -9.203 1 98.12 303 GLN B O 1
ATOM 6396 N N . ARG B 1 304 ? -6.031 -10.719 -7.027 1 97.69 304 ARG B N 1
ATOM 6397 C CA . ARG B 1 304 ? -6.738 -9.445 -7.102 1 97.69 304 ARG B CA 1
ATOM 6398 C C . ARG B 1 304 ? -5.906 -8.32 -6.492 1 97.69 304 ARG B C 1
ATOM 6400 O O . ARG B 1 304 ? -5.492 -8.406 -5.332 1 97.69 304 ARG B O 1
ATOM 6407 N N . GLY B 1 305 ? -5.762 -7.191 -7.234 1 96.12 305 GLY B N 1
ATOM 6408 C CA . GLY B 1 305 ? -4.848 -6.121 -6.863 1 96.12 305 GLY B CA 1
ATOM 6409 C C . GLY B 1 305 ? -3.473 -6.266 -7.488 1 96.12 305 GLY B C 1
ATOM 6410 O O . GLY B 1 305 ? -2.65 -7.051 -7.012 1 96.12 305 GLY B O 1
ATOM 6411 N N . ARG B 1 306 ? -3.156 -5.453 -8.539 1 96.12 306 ARG B N 1
ATOM 6412 C CA . ARG B 1 306 ? -1.948 -5.668 -9.336 1 96.12 306 ARG B CA 1
ATOM 6413 C C . ARG B 1 306 ? -1.063 -4.426 -9.328 1 96.12 306 ARG B C 1
ATOM 6415 O O . ARG B 1 306 ? -0.06 -4.371 -10.047 1 96.12 306 ARG B O 1
ATOM 6422 N N . GLN B 1 307 ? -1.451 -3.426 -8.547 1 96.06 307 GLN B N 1
ATOM 6423 C CA . GLN B 1 307 ? -0.587 -2.254 -8.461 1 96.06 307 GLN B CA 1
ATOM 6424 C C . GLN B 1 307 ? 0.778 -2.617 -7.883 1 96.06 307 GLN B C 1
ATOM 6426 O O . GLN B 1 307 ? 0.862 -3.311 -6.867 1 96.06 307 GLN B O 1
ATOM 6431 N N . PHE B 1 308 ? 1.848 -2.082 -8.531 1 97.56 308 PHE B N 1
ATOM 6432 C CA . PHE B 1 308 ? 3.191 -2.41 -8.07 1 97.56 308 PHE B CA 1
ATOM 6433 C C . PHE B 1 308 ? 3.361 -2.057 -6.602 1 97.56 308 PHE B C 1
ATOM 6435 O O . PHE B 1 308 ? 4.059 -2.758 -5.863 1 97.56 308 PHE B O 1
ATOM 6442 N N . SER B 1 309 ? 2.701 -0.993 -6.117 1 96.88 309 SER B N 1
ATOM 6443 C CA . SER B 1 309 ? 2.846 -0.486 -4.758 1 96.88 309 SER B CA 1
ATOM 6444 C C . SER B 1 309 ? 2.4 -1.523 -3.732 1 96.88 309 SER B C 1
ATOM 6446 O O . SER B 1 309 ? 2.752 -1.429 -2.555 1 96.88 309 SER B O 1
ATOM 6448 N N . ARG B 1 310 ? 1.644 -2.506 -4.113 1 97.31 310 ARG B N 1
ATOM 6449 C CA . ARG B 1 310 ? 1.187 -3.562 -3.215 1 97.31 310 ARG B CA 1
ATOM 6450 C C . ARG B 1 310 ? 2.291 -4.582 -2.965 1 97.31 310 ARG B C 1
ATOM 6452 O O . ARG B 1 310 ? 2.217 -5.367 -2.016 1 97.31 310 ARG B O 1
ATOM 6459 N N . TYR B 1 311 ? 3.328 -4.543 -3.787 1 98 311 TYR B N 1
ATOM 6460 C CA . TYR B 1 311 ? 4.309 -5.621 -3.727 1 98 311 TYR B CA 1
ATOM 6461 C C . TYR B 1 311 ? 5.715 -5.07 -3.521 1 98 311 TYR B C 1
ATOM 6463 O O . TYR B 1 311 ? 6.516 -5.656 -2.791 1 98 311 TYR B O 1
ATOM 6471 N N . GLU B 1 312 ? 6.047 -4.039 -4.211 1 97.88 312 GLU B N 1
ATOM 6472 C CA . GLU B 1 312 ? 7.309 -3.316 -4.078 1 97.88 312 GLU B CA 1
ATOM 6473 C C . GLU B 1 312 ? 8.5 -4.219 -4.395 1 97.88 312 GLU B C 1
ATOM 6475 O O . GLU B 1 312 ? 9.609 -3.99 -3.91 1 97.88 312 GLU B O 1
ATOM 6480 N N . ASP B 1 313 ? 8.32 -5.316 -5.098 1 97.06 313 ASP B N 1
ATOM 6481 C CA . ASP B 1 313 ? 9.391 -6.262 -5.41 1 97.06 313 ASP B CA 1
ATOM 6482 C C . ASP B 1 313 ? 9.867 -6.094 -6.852 1 97.06 313 ASP B C 1
ATOM 6484 O O . ASP B 1 313 ? 9.148 -6.43 -7.793 1 97.06 313 ASP B O 1
ATOM 6488 N N . LEU B 1 314 ? 11.07 -5.625 -7.016 1 97.25 314 LEU B N 1
ATOM 6489 C CA . LEU B 1 314 ? 11.617 -5.348 -8.344 1 97.25 314 LEU B CA 1
ATOM 6490 C C . LEU B 1 314 ? 12.211 -6.609 -8.961 1 97.25 314 LEU B C 1
ATOM 6492 O O . LEU B 1 314 ? 12.492 -6.645 -10.156 1 97.25 314 LEU B O 1
ATOM 6496 N N . ASP B 1 315 ? 12.383 -7.664 -8.156 1 94.12 315 ASP B N 1
ATOM 6497 C CA . ASP B 1 315 ? 12.992 -8.891 -8.656 1 94.12 315 ASP B CA 1
ATOM 6498 C C . ASP B 1 315 ? 11.93 -9.875 -9.141 1 94.12 315 ASP B C 1
ATOM 6500 O O . ASP B 1 315 ? 11.953 -10.297 -10.297 1 94.12 315 ASP B O 1
ATOM 6504 N N . ASP B 1 316 ? 10.984 -10.148 -8.289 1 94.56 316 ASP B N 1
ATOM 6505 C CA . ASP B 1 316 ? 10.047 -11.234 -8.555 1 94.56 316 ASP B CA 1
ATOM 6506 C C . ASP B 1 316 ? 8.797 -10.727 -9.273 1 94.56 316 ASP B C 1
ATOM 6508 O O . ASP B 1 316 ? 8.086 -11.5 -9.922 1 94.56 316 ASP B O 1
ATOM 6512 N N . ARG B 1 317 ? 8.484 -9.508 -9.141 1 97.19 317 ARG B N 1
ATOM 6513 C CA . ARG B 1 317 ? 7.375 -8.852 -9.82 1 97.19 317 ARG B CA 1
ATOM 6514 C C . ARG B 1 317 ? 6.078 -9.633 -9.633 1 97.19 317 ARG B C 1
ATOM 6516 O O . ARG B 1 317 ? 5.402 -9.969 -10.602 1 97.19 317 ARG B O 1
ATOM 6523 N N . TYR B 1 318 ? 5.641 -9.773 -8.414 1 98.12 318 TYR B N 1
ATOM 6524 C CA . TYR B 1 318 ? 4.402 -10.477 -8.102 1 98.12 318 TYR B CA 1
ATOM 6525 C C . TYR B 1 318 ? 3.209 -9.812 -8.773 1 98.12 318 TYR B C 1
ATOM 6527 O O . TYR B 1 318 ? 2.227 -10.477 -9.109 1 98.12 318 TYR B O 1
ATOM 6535 N N . ASP B 1 319 ? 3.273 -8.57 -9.023 1 97.75 319 ASP B N 1
ATOM 6536 C CA . ASP B 1 319 ? 2.195 -7.801 -9.633 1 97.75 319 ASP B CA 1
ATOM 6537 C C . ASP B 1 319 ? 1.923 -8.273 -11.062 1 97.75 319 ASP B C 1
ATOM 6539 O O . ASP B 1 319 ? 0.858 -8 -11.617 1 97.75 319 ASP B O 1
ATOM 6543 N N . LEU B 1 320 ? 2.807 -9.031 -11.672 1 98.25 320 LEU B N 1
ATOM 6544 C CA . LEU B 1 320 ? 2.682 -9.406 -13.078 1 98.25 320 LEU B CA 1
ATOM 6545 C C . LEU B 1 320 ? 2.336 -10.883 -13.219 1 98.25 320 LEU B C 1
ATOM 6547 O O . LEU B 1 320 ? 2.156 -11.375 -14.336 1 98.25 320 LEU B O 1
ATOM 6551 N N . ARG B 1 321 ? 2.223 -11.602 -12.172 1 98.5 321 ARG B N 1
ATOM 6552 C CA . ARG B 1 321 ? 2.002 -13.047 -12.227 1 98.5 321 ARG B CA 1
ATOM 6553 C C . ARG B 1 321 ? 0.554 -13.367 -12.586 1 98.5 321 ARG B C 1
ATOM 6555 O O . ARG B 1 321 ? -0.369 -12.695 -12.125 1 98.5 321 ARG B O 1
ATOM 6562 N N . PRO B 1 322 ? 0.318 -14.367 -13.32 1 98.44 322 PRO B N 1
ATOM 6563 C CA . PRO B 1 322 ? -1.039 -14.625 -13.812 1 98.44 322 PRO B CA 1
ATOM 6564 C C . PRO B 1 322 ? -1.942 -15.242 -12.742 1 98.44 322 PRO B C 1
ATOM 6566 O O . PRO B 1 322 ? -1.472 -16.016 -11.898 1 98.44 322 PRO B O 1
ATOM 6569 N N . SER B 1 323 ? -3.188 -14.938 -12.844 1 98.69 323 SER B N 1
ATOM 6570 C CA . SER B 1 323 ? -4.27 -15.766 -12.32 1 98.69 323 SER B CA 1
ATOM 6571 C C . SER B 1 323 ? -4.547 -16.953 -13.227 1 98.69 323 SER B C 1
ATOM 6573 O O . SER B 1 323 ? -4.234 -16.922 -14.422 1 98.69 323 SER B O 1
ATOM 6575 N N . ALA B 1 324 ? -5.055 -17.984 -12.648 1 98.88 324 ALA B N 1
ATOM 6576 C CA . ALA B 1 324 ? -5.52 -19.125 -13.438 1 98.88 324 ALA B CA 1
ATOM 6577 C C . ALA B 1 324 ? -6.973 -19.469 -13.117 1 98.88 324 ALA B C 1
ATOM 6579 O O . ALA B 1 324 ? -7.332 -19.656 -11.953 1 98.88 324 ALA B O 1
ATOM 6580 N N . TRP B 1 325 ? -7.797 -19.5 -14.188 1 98.88 325 TRP B N 1
ATOM 6581 C CA . TRP B 1 325 ? -9.219 -19.781 -14.062 1 98.88 325 TRP B CA 1
ATOM 6582 C C . TRP B 1 325 ? -9.602 -21.031 -14.859 1 98.88 325 TRP B C 1
ATOM 6584 O O . TRP B 1 325 ? -9.336 -21.109 -16.062 1 98.88 325 TRP B O 1
ATOM 6594 N N . ILE B 1 326 ? -10.211 -22 -14.172 1 98.88 326 ILE B N 1
ATOM 6595 C CA . ILE B 1 326 ? -10.664 -23.25 -14.781 1 98.88 326 ILE B CA 1
ATOM 6596 C C . ILE B 1 326 ? -12.148 -23.141 -15.148 1 98.88 326 ILE B C 1
ATOM 6598 O O . ILE B 1 326 ? -12.977 -22.781 -14.305 1 98.88 326 ILE B O 1
ATOM 6602 N N . THR B 1 327 ? -12.461 -23.391 -16.359 1 98.69 327 THR B N 1
ATOM 6603 C CA . THR B 1 327 ? -13.844 -23.516 -16.797 1 98.69 327 THR B CA 1
ATOM 6604 C C . THR B 1 327 ? -14.125 -24.953 -17.25 1 98.69 327 THR B C 1
ATOM 6606 O O . THR B 1 327 ? -13.734 -25.359 -18.344 1 98.69 327 THR B O 1
ATOM 6609 N N . PRO B 1 328 ? -14.875 -25.672 -16.469 1 98.69 328 PRO B N 1
ATOM 6610 C CA . PRO B 1 328 ? -15.219 -27.047 -16.875 1 98.69 328 PRO B CA 1
ATOM 6611 C C . PRO B 1 328 ? -16.062 -27.078 -18.141 1 98.69 328 PRO B C 1
ATOM 6613 O O . PRO B 1 328 ? -16.906 -26.203 -18.359 1 98.69 328 PRO B O 1
ATOM 6616 N N . LYS B 1 329 ? -15.805 -28.031 -18.953 1 98.19 329 LYS B N 1
ATOM 6617 C CA . LYS B 1 329 ? -16.656 -28.328 -20.109 1 98.19 329 LYS B CA 1
ATOM 6618 C C . LYS B 1 329 ? -17.406 -29.625 -19.922 1 98.19 329 LYS B C 1
ATOM 6620 O O . LYS B 1 329 ? -16.812 -30.656 -19.609 1 98.19 329 LYS B O 1
ATOM 6625 N N . GLY B 1 330 ? -18.703 -29.531 -20.094 1 94.81 330 GLY B N 1
ATOM 6626 C CA . GLY B 1 330 ? -19.547 -30.703 -19.859 1 94.81 330 GLY B CA 1
ATOM 6627 C C . GLY B 1 330 ? -19.938 -30.859 -18.391 1 94.81 330 GLY B C 1
ATOM 6628 O O . GLY B 1 330 ? -19.844 -29.906 -17.609 1 94.81 330 GLY B O 1
ATOM 6629 N N . ASP B 1 331 ? -20.484 -32.031 -18.016 1 93.62 331 ASP B N 1
ATOM 6630 C CA . ASP B 1 331 ? -21.016 -32.281 -16.672 1 93.62 331 ASP B CA 1
ATOM 6631 C C . ASP B 1 331 ? -19.969 -33 -15.812 1 93.62 331 ASP B C 1
ATOM 6633 O O . ASP B 1 331 ? -19.672 -34.188 -16.031 1 93.62 331 ASP B O 1
ATOM 6637 N N . TRP B 1 332 ? -19.469 -32.312 -14.844 1 97 332 TRP B N 1
ATOM 6638 C CA . TRP B 1 332 ? -18.469 -32.906 -13.953 1 97 332 TRP B CA 1
ATOM 6639 C C . TRP B 1 332 ? -19.141 -33.594 -12.773 1 97 332 TRP B C 1
ATOM 6641 O O . TRP B 1 332 ? -18.5 -34.344 -12.039 1 97 332 TRP B O 1
ATOM 6651 N N . GLY B 1 333 ? -20.453 -33.375 -12.68 1 97.19 333 GLY B N 1
ATOM 6652 C CA . GLY B 1 333 ? -21.234 -34.062 -11.688 1 97.19 333 GLY B CA 1
ATOM 6653 C C . GLY B 1 333 ? -21.062 -33.5 -10.281 1 97.19 333 GLY B C 1
ATOM 6654 O O . GLY B 1 333 ? -20.844 -32.312 -10.109 1 97.19 333 GLY B O 1
ATOM 6655 N N . LYS B 1 334 ? -21.359 -34.406 -9.25 1 98.25 334 LYS B N 1
ATOM 6656 C CA . LYS B 1 334 ? -21.266 -34 -7.848 1 98.25 334 LYS B CA 1
ATOM 6657 C C . LYS B 1 334 ? -19.828 -34.125 -7.332 1 98.25 334 LYS B C 1
ATOM 6659 O O . LYS B 1 334 ? -19.109 -35.062 -7.684 1 98.25 334 LYS B O 1
ATOM 6664 N N . GLY B 1 335 ? -19.438 -33.125 -6.613 1 98.44 335 GLY B N 1
ATOM 6665 C CA . GLY B 1 335 ? -18.109 -33.094 -6.012 1 98.44 335 GLY B CA 1
ATOM 6666 C C . GLY B 1 335 ? -17.875 -31.844 -5.172 1 98.44 335 GLY B C 1
ATOM 6667 O O . GLY B 1 335 ? -18.797 -31.328 -4.531 1 98.44 335 GLY B O 1
ATOM 6668 N N . LYS B 1 336 ? -16.594 -31.531 -5.082 1 98.5 336 LYS B N 1
ATOM 6669 C CA . LYS B 1 336 ? -16.203 -30.344 -4.301 1 98.5 336 LYS B CA 1
ATOM 6670 C C . LYS B 1 336 ? -14.969 -29.688 -4.887 1 98.5 336 LYS B C 1
ATOM 6672 O O . LYS B 1 336 ? -14.125 -30.344 -5.492 1 98.5 336 LYS B O 1
ATOM 6677 N N . VAL B 1 337 ? -14.977 -28.359 -4.781 1 98.88 337 VAL B N 1
ATOM 6678 C CA . VAL B 1 337 ? -13.719 -27.641 -4.918 1 98.88 337 VAL B CA 1
ATOM 6679 C C . VAL B 1 337 ? -13 -27.578 -3.57 1 98.88 337 VAL B C 1
ATOM 6681 O O . VAL B 1 337 ? -13.586 -27.172 -2.566 1 98.88 337 VAL B O 1
ATOM 6684 N N . GLU B 1 338 ? -11.766 -28 -3.596 1 98.69 338 GLU B N 1
ATOM 6685 C CA . GLU B 1 338 ? -11.016 -28 -2.344 1 98.69 338 GLU B CA 1
ATOM 6686 C C . GLU B 1 338 ? -9.82 -27.047 -2.422 1 98.69 338 GLU B C 1
ATOM 6688 O O . GLU B 1 338 ? -9.172 -26.953 -3.465 1 98.69 338 GLU B O 1
ATOM 6693 N N . LEU B 1 339 ? -9.602 -26.359 -1.353 1 98.94 339 LEU B N 1
ATOM 6694 C CA . LEU B 1 339 ? -8.43 -25.516 -1.135 1 98.94 339 LEU B CA 1
ATOM 6695 C C . LEU B 1 339 ? -7.547 -26.094 -0.032 1 98.94 339 LEU B C 1
ATOM 6697 O O . LEU B 1 339 ? -8.016 -26.344 1.079 1 98.94 339 LEU B O 1
ATOM 6701 N N . VAL B 1 340 ? -6.34 -26.344 -0.389 1 98.81 340 VAL B N 1
ATOM 6702 C CA . VAL B 1 340 ? -5.355 -26.812 0.581 1 98.81 340 VAL B CA 1
ATOM 6703 C C . VAL B 1 340 ? -4.336 -25.719 0.859 1 98.81 340 VAL B C 1
ATOM 6705 O O . VAL B 1 340 ? -3.729 -25.172 -0.068 1 98.81 340 VAL B O 1
ATOM 6708 N N . GLU B 1 341 ? -4.16 -25.359 2.125 1 98.75 341 GLU B N 1
ATOM 6709 C CA . GLU B 1 341 ? -3.184 -24.375 2.588 1 98.75 341 GLU B CA 1
ATOM 6710 C C . GLU B 1 341 ? -2.141 -25.031 3.496 1 98.75 341 GLU B C 1
ATOM 6712 O O . GLU B 1 341 ? -2.453 -25.438 4.613 1 98.75 341 GLU B O 1
ATOM 6717 N N . ILE B 1 342 ? -0.949 -25.109 2.977 1 98.25 342 ILE B N 1
ATOM 6718 C CA . ILE B 1 342 ? 0.161 -25.75 3.668 1 98.25 342 ILE B CA 1
ATOM 6719 C C . ILE B 1 342 ? 1.07 -24.703 4.289 1 98.25 342 ILE B C 1
ATOM 6721 O O . ILE B 1 342 ? 1.472 -23.75 3.619 1 98.25 342 ILE B O 1
ATOM 6725 N N . PRO B 1 343 ? 1.422 -24.859 5.559 1 97.62 343 PRO B N 1
ATOM 6726 C CA . PRO B 1 343 ? 2.303 -23.859 6.176 1 97.62 343 PRO B CA 1
ATOM 6727 C C . PRO B 1 343 ? 3.635 -23.719 5.445 1 97.62 343 PRO B C 1
ATOM 6729 O O . PRO B 1 343 ? 4.199 -24.719 4.98 1 97.62 343 PRO B O 1
ATOM 6732 N N . THR B 1 344 ? 4.098 -22.531 5.305 1 97.38 344 THR B N 1
ATOM 6733 C CA . THR B 1 344 ? 5.422 -22.281 4.746 1 97.38 344 THR B CA 1
ATOM 6734 C C . THR B 1 344 ? 6.109 -21.125 5.484 1 97.38 344 THR B C 1
ATOM 6736 O O . THR B 1 344 ? 5.449 -20.219 5.988 1 97.38 344 THR B O 1
ATOM 6739 N N . ASN B 1 345 ? 7.477 -21.125 5.492 1 94.75 345 ASN B N 1
ATOM 6740 C CA . ASN B 1 345 ? 8.25 -20.125 6.207 1 94.75 345 ASN B CA 1
ATOM 6741 C C . ASN B 1 345 ? 8.82 -19.078 5.254 1 94.75 345 ASN B C 1
ATOM 6743 O O . ASN B 1 345 ? 9.305 -18.031 5.695 1 94.75 345 ASN B O 1
ATOM 6747 N N . ASP B 1 346 ? 8.805 -19.453 4.023 1 94.06 346 ASP B N 1
ATOM 6748 C CA . ASP B 1 346 ? 9.398 -18.547 3.049 1 94.06 346 ASP B CA 1
ATOM 6749 C C . ASP B 1 346 ? 8.703 -18.656 1.697 1 94.06 346 ASP B C 1
ATOM 6751 O O . ASP B 1 346 ? 7.738 -19.406 1.551 1 94.06 346 ASP B O 1
ATOM 6755 N N . GLU B 1 347 ? 9.18 -17.891 0.746 1 92.69 347 GLU B N 1
ATOM 6756 C CA . GLU B 1 347 ? 8.477 -17.719 -0.525 1 92.69 347 GLU B CA 1
ATOM 6757 C C . GLU B 1 347 ? 8.93 -18.766 -1.543 1 92.69 347 GLU B C 1
ATOM 6759 O O . GLU B 1 347 ? 8.555 -18.688 -2.717 1 92.69 347 GLU B O 1
ATOM 6764 N N . THR B 1 348 ? 9.703 -19.766 -1.21 1 91.38 348 THR B N 1
ATOM 6765 C CA . THR B 1 348 ? 10.297 -20.672 -2.191 1 91.38 348 THR B CA 1
ATOM 6766 C C . THR B 1 348 ? 9.43 -21.906 -2.395 1 91.38 348 THR B C 1
ATOM 6768 O O . THR B 1 348 ? 9.672 -22.688 -3.311 1 91.38 348 THR B O 1
ATOM 6771 N N . ASN B 1 349 ? 8.375 -22.016 -1.566 1 92.25 349 ASN B N 1
ATOM 6772 C CA . ASN B 1 349 ? 7.516 -23.203 -1.664 1 92.25 349 ASN B CA 1
ATOM 6773 C C . ASN B 1 349 ? 6.098 -22.812 -2.09 1 92.25 349 ASN B C 1
ATOM 6775 O O . ASN B 1 349 ? 5.508 -21.891 -1.535 1 92.25 349 ASN B O 1
ATOM 6779 N N . ASP B 1 350 ? 5.676 -23.578 -3.023 1 95.88 350 ASP B N 1
ATOM 6780 C CA . ASP B 1 350 ? 4.242 -23.484 -3.289 1 95.88 350 ASP B CA 1
ATOM 6781 C C . ASP B 1 350 ? 3.434 -24.141 -2.172 1 95.88 350 ASP B C 1
ATOM 6783 O O . ASP B 1 350 ? 3.557 -25.344 -1.934 1 95.88 350 ASP B O 1
ATOM 6787 N N . ASN B 1 351 ? 2.609 -23.328 -1.516 1 98.44 351 ASN B N 1
ATOM 6788 C CA . ASN B 1 351 ? 1.937 -23.844 -0.332 1 98.44 351 ASN B CA 1
ATOM 6789 C C . ASN B 1 351 ? 0.42 -23.844 -0.504 1 98.44 351 ASN B C 1
ATOM 6791 O O . ASN B 1 351 ? -0.317 -24.109 0.449 1 98.44 351 ASN B O 1
ATOM 6795 N N . ILE B 1 352 ? -0.047 -23.516 -1.678 1 98.88 352 ILE B N 1
ATOM 6796 C CA . ILE B 1 352 ? -1.475 -23.469 -1.972 1 98.88 352 ILE B CA 1
ATOM 6797 C C . ILE B 1 352 ? -1.812 -24.469 -3.074 1 98.88 352 ILE B C 1
ATOM 6799 O O . ILE B 1 352 ? -1.115 -24.547 -4.09 1 98.88 352 ILE B O 1
ATOM 6803 N N . VAL B 1 353 ? -2.873 -25.25 -2.898 1 98.81 353 VAL B N 1
ATOM 6804 C CA . VAL B 1 353 ? -3.389 -26.141 -3.943 1 98.81 353 VAL B CA 1
ATOM 6805 C C . VAL B 1 353 ? -4.91 -26.016 -4.02 1 98.81 353 VAL B C 1
ATOM 6807 O O . VAL B 1 353 ? -5.582 -25.922 -2.988 1 98.81 353 VAL B O 1
ATOM 6810 N N . ALA B 1 354 ? -5.418 -25.938 -5.168 1 98.94 354 ALA B N 1
ATOM 6811 C CA . ALA B 1 354 ? -6.859 -25.969 -5.398 1 98.94 354 ALA B CA 1
ATOM 6812 C C . ALA B 1 354 ? -7.215 -26.906 -6.539 1 98.94 354 ALA B C 1
ATOM 6814 O O . ALA B 1 354 ? -6.512 -26.969 -7.551 1 98.94 354 ALA B O 1
ATOM 6815 N N . TYR B 1 355 ? -8.305 -27.703 -6.379 1 98.88 355 TYR B N 1
ATOM 6816 C CA . TYR B 1 355 ? -8.734 -28.641 -7.414 1 98.88 355 TYR B CA 1
ATOM 6817 C C . TYR B 1 355 ? -10.195 -29.031 -7.219 1 98.88 355 TYR B C 1
ATOM 6819 O O . TYR B 1 355 ? -10.789 -28.734 -6.18 1 98.88 355 TYR B O 1
ATOM 6827 N N . TRP B 1 356 ? -10.75 -29.609 -8.25 1 98.81 356 TRP B N 1
ATOM 6828 C CA . TRP B 1 356 ? -12.047 -30.281 -8.172 1 98.81 356 TRP B CA 1
ATOM 6829 C C . TRP B 1 356 ? -11.875 -31.75 -7.801 1 98.81 356 TRP B C 1
ATOM 6831 O O . TRP B 1 356 ? -11.016 -32.438 -8.352 1 98.81 356 TRP B O 1
ATOM 6841 N N . THR B 1 357 ? -12.641 -32.219 -6.895 1 98.5 357 THR B N 1
ATOM 6842 C CA . THR B 1 357 ? -12.633 -33.625 -6.535 1 98.5 357 THR B CA 1
ATOM 6843 C C . THR B 1 357 ? -14.031 -34.219 -6.648 1 98.5 357 THR B C 1
ATOM 6845 O O . THR B 1 357 ? -14.938 -33.812 -5.906 1 98.5 357 THR B O 1
ATOM 6848 N N . PRO B 1 358 ? -14.219 -35.219 -7.516 1 97.81 358 PRO B N 1
ATOM 6849 C CA . PRO B 1 358 ? -15.523 -35.875 -7.613 1 97.81 358 PRO B CA 1
ATOM 6850 C C . PRO B 1 358 ? -15.883 -36.656 -6.355 1 97.81 358 PRO B C 1
ATOM 6852 O O . PRO B 1 358 ? -15.008 -37.25 -5.723 1 97.81 358 PRO B O 1
ATOM 6855 N N . ASP B 1 359 ? -17.156 -36.719 -6.062 1 97.19 359 ASP B N 1
ATOM 6856 C CA . ASP B 1 359 ? -17.625 -37.469 -4.906 1 97.19 359 ASP B CA 1
ATOM 6857 C C . ASP B 1 359 ? -17.438 -38.969 -5.121 1 97.19 359 ASP B C 1
ATOM 6859 O O . ASP B 1 359 ? -17.203 -39.719 -4.168 1 97.19 359 ASP B O 1
ATOM 6863 N N . GLN B 1 360 ? -17.625 -39.344 -6.328 1 95.56 360 GLN B N 1
ATOM 6864 C CA . GLN B 1 360 ? -17.531 -40.75 -6.664 1 95.56 360 GLN B CA 1
ATOM 6865 C C . GLN B 1 360 ? -16.484 -41 -7.75 1 95.56 360 GLN B C 1
ATOM 6867 O O . GLN B 1 360 ? -16.375 -40.219 -8.703 1 95.56 360 GLN B O 1
ATOM 6872 N N . LEU B 1 361 ? -15.711 -42.062 -7.488 1 96 361 LEU B N 1
ATOM 6873 C CA . LEU B 1 361 ? -14.719 -42.469 -8.477 1 96 361 LEU B CA 1
ATOM 6874 C C . LEU B 1 361 ? -15.062 -43.844 -9.031 1 96 361 LEU B C 1
ATOM 6876 O O . LEU B 1 361 ? -15.562 -44.719 -8.305 1 96 361 LEU B O 1
ATOM 6880 N N . PRO B 1 362 ? -14.828 -44.031 -10.25 1 93.56 362 PRO B N 1
ATOM 6881 C CA . PRO B 1 362 ? -15.078 -45.344 -10.805 1 93.56 362 PRO B CA 1
ATOM 6882 C C . PRO B 1 362 ? -14.062 -46.375 -10.328 1 93.56 362 PRO B C 1
ATOM 6884 O O . PRO B 1 362 ? -13.062 -46.031 -9.695 1 93.56 362 PRO B O 1
ATOM 6887 N N . ASP B 1 363 ? -14.383 -47.656 -10.664 1 94.56 363 ASP B N 1
ATOM 6888 C CA . ASP B 1 363 ? -13.453 -48.719 -10.367 1 94.56 363 ASP B CA 1
ATOM 6889 C C . ASP B 1 363 ? -12.172 -48.594 -11.18 1 94.56 363 ASP B C 1
ATOM 6891 O O . ASP B 1 363 ? -12.18 -48.031 -12.281 1 94.56 363 ASP B O 1
ATOM 6895 N N . PRO B 1 364 ? -11.078 -49.125 -10.609 1 94.44 364 PRO B N 1
ATOM 6896 C CA . PRO B 1 364 ? -9.836 -49.125 -11.383 1 94.44 364 PRO B CA 1
ATOM 6897 C C . PRO B 1 364 ? -10.023 -49.688 -12.797 1 94.44 364 PRO B C 1
ATOM 6899 O O . PRO B 1 364 ? -10.766 -50.656 -12.984 1 94.44 364 PRO B O 1
ATOM 6902 N N . GLY B 1 365 ? -9.375 -49.031 -13.688 1 93.56 365 GLY B N 1
ATOM 6903 C CA . GLY B 1 365 ? -9.43 -49.469 -15.07 1 93.56 365 GLY B CA 1
ATOM 6904 C C . GLY B 1 365 ? -10.453 -48.719 -15.906 1 93.56 365 GLY B C 1
ATOM 6905 O O . GLY B 1 365 ? -10.344 -48.688 -17.125 1 93.56 365 GLY B O 1
ATOM 6906 N N . LYS B 1 366 ? -11.469 -48.219 -15.281 1 96.19 366 LYS B N 1
ATOM 6907 C CA . LYS B 1 366 ? -12.508 -47.5 -16 1 96.19 366 LYS B CA 1
ATOM 6908 C C . LYS B 1 366 ? -12.023 -46.094 -16.375 1 96.19 366 LYS B C 1
ATOM 6910 O O . LYS B 1 366 ? -11.344 -45.438 -15.602 1 96.19 366 LYS B O 1
ATOM 6915 N N . GLU B 1 367 ? -12.414 -45.719 -17.531 1 96.88 367 GLU B N 1
ATOM 6916 C CA . GLU B 1 367 ? -11.992 -44.438 -18.062 1 96.88 367 GLU B CA 1
ATOM 6917 C C . GLU B 1 367 ? -12.758 -43.281 -17.422 1 96.88 367 GLU B C 1
ATOM 6919 O O . GLU B 1 367 ? -13.984 -43.344 -17.297 1 96.88 367 GLU B O 1
ATOM 6924 N N . MET B 1 368 ? -12.102 -42.219 -16.969 1 97.25 368 MET B N 1
ATOM 6925 C CA . MET B 1 368 ? -12.672 -40.938 -16.547 1 97.25 368 MET B CA 1
ATOM 6926 C C . MET B 1 368 ? -12.297 -39.844 -17.531 1 97.25 368 MET B C 1
ATOM 6928 O O . MET B 1 368 ? -11.117 -39.625 -17.797 1 97.25 368 MET B O 1
ATOM 6932 N N . ASN B 1 369 ? -13.305 -39.188 -18.016 1 96.81 369 ASN B N 1
ATOM 6933 C CA . ASN B 1 369 ? -13.086 -38.125 -18.984 1 96.81 369 ASN B CA 1
ATOM 6934 C C . ASN B 1 369 ? -13.32 -36.75 -18.375 1 96.81 369 ASN B C 1
ATOM 6936 O O . ASN B 1 369 ? -14.375 -36.469 -17.797 1 96.81 369 ASN B O 1
ATOM 6940 N N . PHE B 1 370 ? -12.398 -35.844 -18.438 1 97.94 370 PHE B N 1
ATOM 6941 C CA . PHE B 1 370 ? -12.547 -34.469 -18.016 1 97.94 370 PHE B CA 1
ATOM 6942 C C . PHE B 1 370 ? -12.109 -33.5 -19.125 1 97.94 370 PHE B C 1
ATOM 6944 O O . PHE B 1 370 ? -11.047 -33.688 -19.719 1 97.94 370 PHE B O 1
ATOM 6951 N N . LYS B 1 371 ? -12.906 -32.562 -19.438 1 98.62 371 LYS B N 1
ATOM 6952 C CA . LYS B 1 371 ? -12.594 -31.469 -20.344 1 98.62 371 LYS B CA 1
ATOM 6953 C C . LYS B 1 371 ? -12.742 -30.109 -19.656 1 98.62 371 LYS B C 1
ATOM 6955 O O . LYS B 1 371 ? -13.688 -29.906 -18.891 1 98.62 371 LYS B O 1
ATOM 6960 N N . TYR B 1 372 ? -11.852 -29.25 -19.859 1 98.88 372 TYR B N 1
ATOM 6961 C CA . TYR B 1 372 ? -11.922 -27.906 -19.266 1 98.88 372 TYR B CA 1
ATOM 6962 C C . TYR B 1 372 ? -10.977 -26.953 -19.984 1 98.88 372 TYR B C 1
ATOM 6964 O O . TYR B 1 372 ? -10.148 -27.375 -20.797 1 98.88 372 TYR B O 1
ATOM 6972 N N . THR B 1 373 ? -11.188 -25.719 -19.734 1 98.81 373 THR B N 1
ATOM 6973 C CA . THR B 1 373 ? -10.32 -24.641 -20.188 1 98.81 373 THR B CA 1
ATOM 6974 C C . THR B 1 373 ? -9.625 -23.953 -19.016 1 98.81 373 THR B C 1
ATOM 6976 O O . THR B 1 373 ? -10.242 -23.719 -17.984 1 98.81 373 THR B O 1
ATOM 6979 N N . ILE B 1 374 ? -8.352 -23.719 -19.203 1 98.88 374 ILE B N 1
ATOM 6980 C CA . ILE B 1 374 ? -7.625 -22.875 -18.25 1 98.88 374 ILE B CA 1
ATOM 6981 C C . ILE B 1 374 ? -7.324 -21.531 -18.875 1 98.88 374 ILE B C 1
ATOM 6983 O O . ILE B 1 374 ? -6.738 -21.453 -19.953 1 98.88 374 ILE B O 1
ATOM 6987 N N . THR B 1 375 ? -7.727 -20.469 -18.25 1 98.81 375 THR B N 1
ATOM 6988 C CA . THR B 1 375 ? -7.402 -19.125 -18.688 1 98.81 375 THR B CA 1
ATOM 6989 C C . THR B 1 375 ? -6.367 -18.484 -17.766 1 98.81 375 THR B C 1
ATOM 6991 O O . THR B 1 375 ? -6.617 -18.328 -16.562 1 98.81 375 THR B O 1
ATOM 6994 N N . PHE B 1 376 ? -5.215 -18.172 -18.328 1 98.81 376 PHE B N 1
ATOM 6995 C CA . PHE B 1 376 ? -4.188 -17.422 -17.609 1 98.81 376 PHE B CA 1
ATOM 6996 C C . PHE B 1 376 ? -4.289 -15.938 -17.906 1 98.81 376 PHE B C 1
ATOM 6998 O O . PHE B 1 376 ? -4.113 -15.516 -19.047 1 98.81 376 PHE B O 1
ATOM 7005 N N . SER B 1 377 ? -4.574 -15.172 -16.828 1 98 377 SER B N 1
ATOM 7006 C CA . SER B 1 377 ? -4.965 -13.781 -17.047 1 98 377 SER B CA 1
ATOM 7007 C C . SER B 1 377 ? -4.449 -12.875 -15.938 1 98 377 SER B C 1
ATOM 7009 O O . SER B 1 377 ? -4.09 -13.352 -14.859 1 98 377 SER B O 1
ATOM 7011 N N . ARG B 1 378 ? -4.328 -11.562 -16.297 1 97.5 378 ARG B N 1
ATOM 7012 C CA . ARG B 1 378 ? -4.16 -10.531 -15.273 1 97.5 378 ARG B CA 1
ATOM 7013 C C . ARG B 1 378 ? -5.418 -9.672 -15.156 1 97.5 378 ARG B C 1
ATOM 7015 O O . ARG B 1 378 ? -5.422 -8.672 -14.438 1 97.5 378 ARG B O 1
ATOM 7022 N N . ASP B 1 379 ? -6.48 -10.031 -15.906 1 95.25 379 ASP B N 1
ATOM 7023 C CA . ASP B 1 379 ? -7.719 -9.258 -15.938 1 95.25 379 ASP B CA 1
ATOM 7024 C C . ASP B 1 379 ? -8.828 -9.969 -15.156 1 95.25 379 ASP B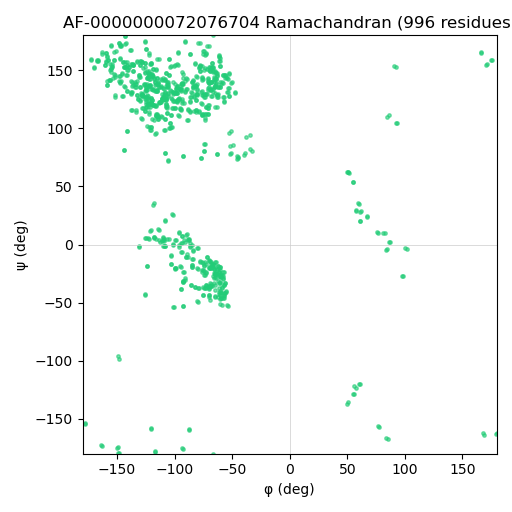 C 1
ATOM 7026 O O . ASP B 1 379 ? -9.867 -10.312 -15.711 1 95.25 379 ASP B O 1
ATOM 7030 N N . GLU B 1 380 ? -8.719 -9.961 -13.906 1 94.5 380 GLU B N 1
ATOM 7031 C CA . GLU B 1 380 ? -9.625 -10.711 -13.039 1 94.5 380 GLU B CA 1
ATOM 7032 C C . GLU B 1 380 ? -11.031 -10.125 -13.062 1 94.5 380 GLU B C 1
ATOM 7034 O O . GLU B 1 380 ? -12.016 -10.852 -12.922 1 94.5 380 GLU B O 1
ATOM 7039 N N . ASP B 1 381 ? -11.07 -8.859 -13.195 1 90.38 381 ASP B N 1
ATOM 7040 C CA . ASP B 1 381 ? -12.375 -8.195 -13.203 1 90.38 381 ASP B CA 1
ATOM 7041 C C . ASP B 1 381 ? -13.227 -8.688 -14.375 1 90.38 381 ASP B C 1
ATOM 7043 O O . ASP B 1 381 ? -14.453 -8.688 -14.297 1 90.38 381 ASP B O 1
ATOM 7047 N N . LYS B 1 382 ? -12.594 -9.219 -15.461 1 91.06 382 LYS B N 1
ATOM 7048 C CA . LYS B 1 382 ? -13.312 -9.688 -16.641 1 91.06 382 LYS B CA 1
ATOM 7049 C C . LYS B 1 382 ? -13.797 -11.125 -16.453 1 91.06 382 LYS B C 1
ATOM 7051 O O . LYS B 1 382 ? -14.648 -11.594 -17.203 1 91.06 382 LYS B O 1
ATOM 7056 N N . LEU B 1 383 ? -13.219 -11.773 -15.523 1 92.44 383 LEU B N 1
ATOM 7057 C CA . LEU B 1 383 ? -13.609 -13.148 -15.258 1 92.44 383 LEU B CA 1
ATOM 7058 C C . LEU B 1 383 ? -14.93 -13.203 -14.5 1 92.44 383 LEU B C 1
ATOM 7060 O O . LEU B 1 383 ? -15.641 -14.211 -14.547 1 92.44 383 LEU B O 1
ATOM 7064 N N . HIS B 1 384 ? -15.25 -12.109 -13.828 1 93.62 384 HIS B N 1
ATOM 7065 C CA . HIS B 1 384 ? -16.422 -12.07 -12.961 1 93.62 384 HIS B CA 1
ATOM 7066 C C . HIS B 1 384 ? -17.641 -11.523 -13.703 1 93.62 384 HIS B C 1
ATOM 7068 O O . HIS B 1 384 ? -17.5 -10.664 -14.586 1 93.62 384 HIS B O 1
ATOM 7074 N N . ALA B 1 385 ? -18.797 -11.992 -13.344 1 95.19 385 ALA B N 1
ATOM 7075 C CA . ALA B 1 385 ? -20.016 -11.5 -13.961 1 95.19 385 ALA B CA 1
ATOM 7076 C C . ALA B 1 385 ? -20.188 -10 -13.711 1 95.19 385 ALA B C 1
ATOM 7078 O O . ALA B 1 385 ? -19.969 -9.523 -12.602 1 95.19 385 ALA B O 1
ATOM 7079 N N . PRO B 1 386 ? -20.641 -9.289 -14.719 1 93.5 386 PRO B N 1
ATOM 7080 C CA . PRO B 1 386 ? -20.734 -7.84 -14.562 1 93.5 386 PRO B CA 1
ATOM 7081 C C . PRO B 1 386 ? -21.781 -7.43 -13.516 1 93.5 386 PRO B C 1
ATOM 7083 O O . PRO B 1 386 ? -21.641 -6.375 -12.891 1 93.5 386 PRO B O 1
ATOM 7086 N N . ASP B 1 387 ? -22.766 -8.227 -13.312 1 94.88 387 ASP B N 1
ATOM 7087 C CA . ASP B 1 387 ? -23.859 -7.863 -12.422 1 94.88 387 ASP B CA 1
ATOM 7088 C C . ASP B 1 387 ? -23.609 -8.352 -11 1 94.88 387 ASP B C 1
ATOM 7090 O O . ASP B 1 387 ? -24.469 -8.227 -10.133 1 94.88 387 ASP B O 1
ATOM 7094 N N . SER B 1 388 ? -22.516 -8.922 -10.75 1 96 388 SER B N 1
ATOM 7095 C CA . SER B 1 388 ? -22.094 -9.344 -9.422 1 96 388 SER B CA 1
ATOM 7096 C C . SER B 1 388 ? -20.812 -8.641 -8.992 1 96 388 SER B C 1
ATOM 7098 O O . SER B 1 388 ? -19.797 -8.75 -9.664 1 96 388 SER B O 1
ATOM 7100 N N . ALA B 1 389 ? -20.953 -7.926 -7.898 1 98.19 389 ALA B N 1
ATOM 7101 C CA . ALA B 1 389 ? -19.75 -7.293 -7.383 1 98.19 389 ALA B CA 1
ATOM 7102 C C . ALA B 1 389 ? -18.781 -8.328 -6.824 1 98.19 389 ALA B C 1
ATOM 7104 O O . ALA B 1 389 ? -19.188 -9.43 -6.445 1 98.19 389 ALA B O 1
ATOM 7105 N N . TYR B 1 390 ? -17.547 -8.031 -6.914 1 98.5 390 TYR B N 1
ATOM 7106 C CA . TYR B 1 390 ? -16.531 -8.938 -6.387 1 98.5 390 TYR B CA 1
ATOM 7107 C C . TYR B 1 390 ? -15.688 -8.258 -5.32 1 98.5 390 TYR B C 1
ATOM 7109 O O . TYR B 1 390 ? -15.656 -7.023 -5.238 1 98.5 390 TYR B O 1
ATOM 7117 N N . VAL B 1 391 ? -15.086 -9.008 -4.43 1 98.69 391 VAL B N 1
ATOM 7118 C CA . VAL B 1 391 ? -14.188 -8.516 -3.393 1 98.69 391 VAL B CA 1
ATOM 7119 C C . VAL B 1 391 ? -12.875 -8.062 -4.023 1 98.69 391 VAL B C 1
ATOM 7121 O O . VAL B 1 391 ? -12.141 -8.875 -4.59 1 98.69 391 VAL B O 1
ATOM 7124 N N . MET B 1 392 ? -12.586 -6.816 -3.895 1 97.88 392 MET B N 1
ATOM 7125 C CA . MET B 1 392 ? -11.359 -6.266 -4.449 1 97.88 392 MET B CA 1
ATOM 7126 C C . MET B 1 392 ? -10.18 -6.52 -3.514 1 97.88 392 MET B C 1
ATOM 7128 O O . MET B 1 392 ? -9.055 -6.734 -3.967 1 97.88 392 MET B O 1
ATOM 7132 N N . GLN B 1 393 ? -10.43 -6.449 -2.244 1 98.38 393 GLN B N 1
ATOM 7133 C CA . GLN B 1 393 ? -9.398 -6.688 -1.245 1 98.38 393 GLN B CA 1
ATOM 7134 C C . GLN B 1 393 ? -10.008 -7.008 0.115 1 98.38 393 GLN B C 1
ATOM 7136 O O . GLN B 1 393 ? -11.156 -6.66 0.383 1 98.38 393 GLN B O 1
ATOM 7141 N N . THR B 1 394 ? -9.305 -7.703 0.922 1 98.81 394 THR B N 1
ATOM 7142 C CA . THR B 1 394 ? -9.562 -7.98 2.332 1 98.81 394 THR B CA 1
ATOM 7143 C C . THR B 1 394 ? -8.383 -7.539 3.193 1 98.81 394 THR B C 1
ATOM 7145 O O . THR B 1 394 ? -7.246 -7.953 2.959 1 98.81 394 THR B O 1
ATOM 7148 N N . ARG B 1 395 ? -8.633 -6.688 4.109 1 98.69 395 ARG B N 1
ATOM 7149 C CA . ARG B 1 395 ? -7.605 -6.266 5.059 1 98.69 395 ARG B CA 1
ATOM 7150 C C . ARG B 1 395 ? -8 -6.633 6.488 1 98.69 395 ARG B C 1
ATOM 7152 O O . ARG B 1 395 ? -9.18 -6.59 6.844 1 98.69 395 ARG B O 1
ATOM 7159 N N . ARG B 1 396 ? -7.035 -7 7.246 1 98.25 396 ARG B N 1
ATOM 7160 C CA . ARG B 1 396 ? -7.242 -7.332 8.656 1 98.25 396 ARG B CA 1
ATOM 7161 C C . ARG B 1 396 ? -6.68 -6.242 9.562 1 98.25 396 ARG B C 1
ATOM 7163 O O . ARG B 1 396 ? -5.68 -5.602 9.227 1 98.25 396 ARG B O 1
ATOM 7170 N N . SER B 1 397 ? -7.309 -6.059 10.664 1 97.94 397 SER B N 1
ATOM 7171 C CA . SER B 1 397 ? -6.902 -5.039 11.625 1 97.94 397 SER B CA 1
ATOM 7172 C C . SER B 1 397 ? -7.309 -5.43 13.047 1 97.94 397 SER B C 1
ATOM 7174 O O . SER B 1 397 ? -8.141 -6.316 13.234 1 97.94 397 SER B O 1
ATOM 7176 N N . THR B 1 398 ? -6.613 -4.805 13.984 1 97.25 398 THR B N 1
ATOM 7177 C CA . THR B 1 398 ? -7.16 -4.773 15.336 1 97.25 398 THR B CA 1
ATOM 7178 C C . THR B 1 398 ? -8.477 -4.008 15.367 1 97.25 398 THR B C 1
ATOM 7180 O O . THR B 1 398 ? -8.578 -2.902 14.828 1 97.25 398 THR B O 1
ATOM 7183 N N . GLY B 1 399 ? -9.484 -4.645 15.953 1 97.19 399 GLY B N 1
ATOM 7184 C CA . GLY B 1 399 ? -10.734 -3.92 16.125 1 97.19 399 GLY B CA 1
ATOM 7185 C C . GLY B 1 399 ? -10.633 -2.789 17.125 1 97.19 399 GLY B C 1
ATOM 7186 O O . GLY B 1 399 ? -9.953 -2.914 18.141 1 97.19 399 GLY B O 1
ATOM 7187 N N . ASP B 1 400 ? -11.281 -1.669 16.781 1 95.19 400 ASP B N 1
ATOM 7188 C CA . ASP B 1 400 ? -11.289 -0.529 17.703 1 95.19 400 ASP B CA 1
ATOM 7189 C C . ASP B 1 400 ? -12.602 0.247 17.594 1 95.19 400 ASP B C 1
ATOM 7191 O O . ASP B 1 400 ? -13.406 0.001 16.703 1 95.19 400 ASP B O 1
ATOM 7195 N N . VAL B 1 401 ? -12.867 0.997 18.609 1 93.12 401 VAL B N 1
ATOM 7196 C CA . VAL B 1 401 ? -14.023 1.883 18.641 1 93.12 401 VAL B CA 1
ATOM 7197 C C . VAL B 1 401 ? -13.57 3.318 18.891 1 93.12 401 VAL B C 1
ATOM 7199 O O . VAL B 1 401 ? -12.805 3.58 19.828 1 93.12 401 VAL B O 1
ATOM 7202 N N . LYS B 1 402 ? -13.984 4.168 18.016 1 90.31 402 LYS B N 1
ATOM 7203 C CA . LYS B 1 402 ? -13.703 5.582 18.219 1 90.31 402 LYS B CA 1
ATOM 7204 C C . LYS B 1 402 ? -14.477 6.129 19.422 1 90.31 402 LYS B C 1
ATOM 7206 O O . LYS B 1 402 ? -15.703 6.02 19.469 1 90.31 402 LYS B O 1
ATOM 7211 N N . GLN B 1 403 ? -13.742 6.762 20.297 1 87.88 403 GLN B N 1
ATOM 7212 C CA . GLN B 1 403 ? -14.344 7.32 21.5 1 87.88 403 GLN B CA 1
ATOM 7213 C C . GLN B 1 403 ? -14.781 8.766 21.281 1 87.88 403 GLN B C 1
ATOM 7215 O O . GLN B 1 403 ? -14.492 9.352 20.234 1 87.88 403 GLN B O 1
ATOM 7220 N N . SER B 1 404 ? -15.453 9.32 22.312 1 81.69 404 SER B N 1
ATOM 7221 C CA . SER B 1 404 ? -15.938 10.695 22.234 1 81.69 404 SER B CA 1
ATOM 7222 C C . SER B 1 404 ? -14.789 11.688 22.141 1 81.69 404 SER B C 1
ATOM 7224 O O . SER B 1 404 ? -14.953 12.789 21.594 1 81.69 404 SER B O 1
ATOM 7226 N N . ASN B 1 405 ? -13.656 11.289 22.641 1 80.62 405 ASN B N 1
ATOM 7227 C CA . ASN B 1 405 ? -12.469 12.141 22.562 1 80.62 405 ASN B CA 1
ATOM 7228 C C . ASN B 1 405 ? -11.695 11.914 21.266 1 80.62 405 ASN B C 1
ATOM 7230 O O . ASN B 1 405 ? -10.562 12.391 21.125 1 80.62 405 ASN B O 1
ATOM 7234 N N . LEU B 1 406 ? -12.219 11.062 20.359 1 83.81 406 LEU B N 1
ATOM 7235 C CA . LEU B 1 406 ? -11.719 10.797 19.016 1 83.81 406 LEU B CA 1
ATOM 7236 C C . LEU B 1 406 ? -10.609 9.75 19.047 1 83.81 406 LEU B C 1
ATOM 7238 O O . LEU B 1 406 ? -10.141 9.305 18 1 83.81 406 LEU B O 1
ATOM 7242 N N . ILE B 1 407 ? -10.258 9.359 20.25 1 89.12 407 ILE B N 1
ATOM 7243 C CA . ILE B 1 407 ? -9.242 8.32 20.375 1 89.12 407 ILE B CA 1
ATOM 7244 C C . ILE B 1 407 ? -9.852 6.957 20.047 1 89.12 407 ILE B C 1
ATOM 7246 O O . ILE B 1 407 ? -10.93 6.617 20.547 1 89.12 407 ILE B O 1
ATOM 7250 N N . ARG B 1 408 ? -9.219 6.215 19.156 1 91.06 408 ARG B N 1
ATOM 7251 C CA . ARG B 1 408 ? -9.625 4.844 18.859 1 91.06 408 ARG B CA 1
ATOM 7252 C C . ARG B 1 408 ? -9.07 3.873 19.906 1 91.06 408 ARG B C 1
ATOM 7254 O O . ARG B 1 408 ? -7.859 3.811 20.125 1 91.06 408 ARG B O 1
ATOM 7261 N N . GLN B 1 409 ? -9.977 3.131 20.5 1 93.81 409 GLN B N 1
ATOM 7262 C CA . GLN B 1 409 ? -9.586 2.184 21.531 1 93.81 409 GLN B CA 1
ATOM 7263 C C . GLN B 1 409 ? -9.805 0.745 21.078 1 93.81 409 GLN B C 1
ATOM 7265 O O . GLN B 1 409 ? -10.914 0.369 20.703 1 93.81 409 GLN B O 1
ATOM 7270 N N . PRO B 1 410 ? -8.711 -0.004 21.109 1 94.62 410 PRO B N 1
ATOM 7271 C CA . PRO B 1 410 ? -8.922 -1.425 20.812 1 94.62 410 PRO B CA 1
ATOM 7272 C C . PRO B 1 410 ? -9.992 -2.053 21.703 1 94.62 410 PRO B C 1
ATOM 7274 O O . PRO B 1 410 ? -10.078 -1.739 22.906 1 94.62 410 PRO B O 1
ATOM 7277 N N . ASP B 1 411 ? -10.812 -2.949 21.172 1 95.62 411 ASP B N 1
ATOM 7278 C CA . ASP B 1 411 ? -11.914 -3.523 21.953 1 95.62 411 ASP B CA 1
ATOM 7279 C C . ASP B 1 411 ? -11.773 -5.043 22.047 1 95.62 411 ASP B C 1
ATOM 7281 O O . ASP B 1 411 ? -12.75 -5.738 22.359 1 95.62 411 ASP B O 1
ATOM 7285 N N . GLY B 1 412 ? -10.648 -5.508 21.672 1 95.5 412 GLY B N 1
ATOM 7286 C CA . GLY B 1 412 ? -10.367 -6.93 21.812 1 95.5 412 GLY B CA 1
ATOM 7287 C C . GLY B 1 412 ? -10.844 -7.746 20.625 1 95.5 412 GLY B C 1
ATOM 7288 O O . GLY B 1 412 ? -10.688 -8.969 20.594 1 95.5 412 GLY B O 1
ATOM 7289 N N . THR B 1 413 ? -11.391 -7.113 19.625 1 97.62 413 THR B N 1
ATOM 7290 C CA . THR B 1 413 ? -11.891 -7.824 18.453 1 97.62 413 THR B CA 1
ATOM 7291 C C . THR B 1 413 ? -10.852 -7.809 17.328 1 97.62 413 THR B C 1
ATOM 7293 O O . THR B 1 413 ? -9.828 -7.133 17.438 1 97.62 413 THR B O 1
ATOM 7296 N N . ILE B 1 414 ? -11.062 -8.672 16.359 1 98.12 414 ILE B N 1
ATOM 7297 C CA . ILE B 1 414 ? -10.391 -8.617 15.07 1 98.12 414 ILE B CA 1
ATOM 7298 C C . ILE B 1 414 ? -11.297 -7.945 14.039 1 98.12 414 ILE B C 1
ATOM 7300 O O . ILE B 1 414 ? -12.484 -8.266 13.945 1 98.12 414 ILE B O 1
ATOM 7304 N N . ALA B 1 415 ? -10.758 -7.012 13.352 1 98.5 415 ALA B N 1
ATOM 7305 C CA . ALA B 1 415 ? -11.555 -6.348 12.328 1 98.5 415 ALA B CA 1
ATOM 7306 C C . ALA B 1 415 ? -11.133 -6.793 10.93 1 98.5 415 ALA B C 1
ATOM 7308 O O . ALA B 1 415 ? -9.945 -6.953 10.656 1 98.5 415 ALA B O 1
ATOM 7309 N N . PHE B 1 416 ? -12.125 -7.062 10.086 1 98.81 416 PHE B N 1
ATOM 7310 C CA . PHE B 1 416 ? -11.93 -7.277 8.656 1 98.81 416 PHE B CA 1
ATOM 7311 C C . PHE B 1 416 ? -12.516 -6.129 7.852 1 98.81 416 PHE B C 1
ATOM 7313 O O . PHE B 1 416 ? -13.664 -5.742 8.062 1 98.81 416 PHE B O 1
ATOM 7320 N N . VAL B 1 417 ? -11.719 -5.535 7.023 1 98.81 417 VAL B N 1
ATOM 7321 C CA . VAL B 1 417 ? -12.141 -4.496 6.086 1 98.81 417 VAL B CA 1
ATOM 7322 C C . VAL B 1 417 ? -12.18 -5.062 4.672 1 98.81 417 VAL B C 1
ATOM 7324 O O . VAL B 1 417 ? -11.141 -5.398 4.098 1 98.81 417 VAL B O 1
ATOM 7327 N N . ILE B 1 418 ? -13.367 -5.168 4.086 1 98.94 418 ILE B N 1
ATOM 7328 C CA . ILE B 1 418 ? -13.578 -5.832 2.805 1 98.94 418 ILE B CA 1
ATOM 7329 C C . ILE B 1 418 ? -14.148 -4.836 1.798 1 98.94 418 ILE B C 1
ATOM 7331 O O . ILE B 1 418 ? -15.234 -4.289 2.006 1 98.94 418 ILE B O 1
ATOM 7335 N N . ASP B 1 419 ? -13.484 -4.613 0.719 1 98.88 419 ASP B N 1
ATOM 7336 C CA . ASP B 1 419 ? -13.938 -3.699 -0.32 1 98.88 419 ASP B CA 1
ATOM 7337 C C . ASP B 1 419 ? -14.531 -4.461 -1.502 1 98.88 419 ASP B C 1
ATOM 7339 O O . ASP B 1 419 ? -13.906 -5.375 -2.037 1 98.88 419 ASP B O 1
ATOM 7343 N N . TYR B 1 420 ? -15.734 -4.102 -1.83 1 98.81 420 TYR B N 1
ATOM 7344 C CA . TYR B 1 420 ? -16.438 -4.676 -2.975 1 98.81 420 TYR B CA 1
ATOM 7345 C C . TYR B 1 420 ? -16.5 -3.684 -4.129 1 98.81 420 TYR B C 1
ATOM 7347 O O . TYR B 1 420 ? -16.688 -2.484 -3.912 1 98.81 420 TYR B O 1
ATOM 7355 N N . THR B 1 421 ? -16.312 -4.18 -5.324 1 98.12 421 THR B N 1
ATOM 7356 C CA . THR B 1 421 ? -16.484 -3.381 -6.531 1 98.12 421 THR B CA 1
ATOM 7357 C C . THR B 1 421 ? -16.984 -4.246 -7.688 1 98.12 421 THR B C 1
ATOM 7359 O O . THR B 1 421 ? -17.188 -5.449 -7.523 1 98.12 421 THR B O 1
ATOM 7362 N N . GLY B 1 422 ? -17.312 -3.605 -8.82 1 97.38 422 GLY B N 1
ATOM 7363 C CA . GLY B 1 422 ? -17.812 -4.277 -10.008 1 97.38 422 GLY B CA 1
ATOM 7364 C C . GLY B 1 422 ? -18.422 -3.326 -11.031 1 97.38 422 GLY B C 1
ATOM 7365 O O . GLY B 1 422 ? -18.703 -2.17 -10.711 1 97.38 422 GLY B O 1
ATOM 7366 N N . ALA B 1 423 ? -18.578 -3.855 -12.164 1 96.69 423 ALA B N 1
ATOM 7367 C CA . ALA B 1 423 ? -19.031 -3.008 -13.273 1 96.69 423 ALA B CA 1
ATOM 7368 C C . ALA B 1 423 ? -20.375 -2.371 -12.969 1 96.69 423 ALA B C 1
ATOM 7370 O O . ALA B 1 423 ? -20.531 -1.149 -13.047 1 96.69 423 ALA B O 1
ATOM 7371 N N . ASP B 1 424 ? -21.328 -3.168 -12.594 1 97.31 424 ASP B N 1
ATOM 7372 C CA . ASP B 1 424 ? -22.672 -2.635 -12.336 1 97.31 424 ASP B CA 1
ATOM 7373 C C . ASP B 1 424 ? -22.703 -1.879 -11.008 1 97.31 424 ASP B C 1
ATOM 7375 O O . ASP B 1 424 ? -23.422 -0.885 -10.883 1 97.31 424 ASP B O 1
ATOM 7379 N N . MET B 1 425 ? -22 -2.365 -10.07 1 97.94 425 MET B N 1
ATOM 7380 C CA . MET B 1 425 ? -21.984 -1.704 -8.773 1 97.94 425 MET B CA 1
ATOM 7381 C C . MET B 1 425 ? -21.484 -0.265 -8.898 1 97.94 425 MET B C 1
ATOM 7383 O O . MET B 1 425 ? -22 0.63 -8.227 1 97.94 425 MET B O 1
ATOM 7387 N N . LYS B 1 426 ? -20.547 -0.027 -9.75 1 97.88 426 LYS B N 1
ATOM 7388 C CA . LYS B 1 426 ? -19.969 1.3 -9.945 1 97.88 426 LYS B CA 1
ATOM 7389 C C . LYS B 1 426 ? -21.016 2.281 -10.469 1 97.88 426 LYS B C 1
ATOM 7391 O O . LYS B 1 426 ? -20.844 3.496 -10.352 1 97.88 426 LYS B O 1
ATOM 7396 N N . LYS B 1 427 ? -22.078 1.784 -11.055 1 97.88 427 LYS B N 1
ATOM 7397 C CA . LYS B 1 427 ? -23.125 2.623 -11.633 1 97.88 427 LYS B CA 1
ATOM 7398 C C . LYS B 1 427 ? -24.203 2.939 -10.609 1 97.88 427 LYS B C 1
ATOM 7400 O O . LYS B 1 427 ? -25.062 3.791 -10.852 1 97.88 427 LYS B O 1
ATOM 7405 N N . MET B 1 428 ? -24.156 2.256 -9.492 1 97.81 428 MET B N 1
ATOM 7406 C CA . MET B 1 428 ? -25.188 2.441 -8.484 1 97.81 428 MET B CA 1
ATOM 7407 C C . MET B 1 428 ? -25.047 3.799 -7.801 1 97.81 428 MET B C 1
ATOM 7409 O O . MET B 1 428 ? -23.938 4.246 -7.523 1 97.81 428 MET B O 1
ATOM 7413 N N . PRO B 1 429 ? -26.188 4.418 -7.496 1 97.75 429 PRO B N 1
ATOM 7414 C CA . PRO B 1 429 ? -26.109 5.652 -6.715 1 97.75 429 PRO B CA 1
ATOM 7415 C C . PRO B 1 429 ? -25.406 5.457 -5.367 1 97.75 429 PRO B C 1
ATOM 7417 O O . PRO B 1 429 ? -25.594 4.426 -4.715 1 97.75 429 PRO B O 1
ATOM 7420 N N . GLN B 1 430 ? -24.703 6.457 -4.949 1 97.06 430 GLN B N 1
ATOM 7421 C CA . GLN B 1 430 ? -23.906 6.375 -3.73 1 97.06 430 GLN B CA 1
ATOM 7422 C C . GLN B 1 430 ? -24.797 6.207 -2.502 1 97.06 430 GLN B C 1
ATOM 7424 O O . GLN B 1 430 ? -24.359 5.676 -1.479 1 97.06 430 GLN B O 1
ATOM 7429 N N . ASP B 1 431 ? -26.047 6.633 -2.555 1 97.19 431 ASP B N 1
ATOM 7430 C CA . ASP B 1 431 ? -26.938 6.578 -1.399 1 97.19 431 ASP B CA 1
ATOM 7431 C C . ASP B 1 431 ? -27.766 5.293 -1.401 1 97.19 431 ASP B C 1
ATOM 7433 O O . ASP B 1 431 ? -28.688 5.145 -0.597 1 97.19 431 ASP B O 1
ATOM 7437 N N . THR B 1 432 ? -27.438 4.379 -2.354 1 97.69 432 THR B N 1
ATOM 7438 C CA . THR B 1 432 ? -28.094 3.08 -2.322 1 97.69 432 THR B CA 1
ATOM 7439 C C . THR B 1 432 ? -27.938 2.426 -0.953 1 97.69 432 THR B C 1
ATOM 7441 O O . THR B 1 432 ? -26.844 2.41 -0.39 1 97.69 432 THR B O 1
ATOM 7444 N N . PRO B 1 433 ? -29.031 1.924 -0.36 1 97.62 433 PRO B N 1
ATOM 7445 C CA . PRO B 1 433 ? -28.938 1.311 0.967 1 97.62 433 PRO B CA 1
ATOM 7446 C C . PRO B 1 433 ? -28.344 -0.098 0.924 1 97.62 433 PRO B C 1
ATOM 7448 O O . PRO B 1 433 ? -29.078 -1.079 1.111 1 97.62 433 PRO B O 1
ATOM 7451 N N . VAL B 1 434 ? -27.156 -0.2 0.747 1 98.62 434 VAL B N 1
ATOM 7452 C CA . VAL B 1 434 ? -26.438 -1.471 0.712 1 98.62 434 VAL B CA 1
ATOM 7453 C C . VAL B 1 434 ? -26.156 -1.943 2.137 1 98.62 434 VAL B C 1
ATOM 7455 O O . VAL B 1 434 ? -25.703 -1.161 2.98 1 98.62 434 VAL B O 1
ATOM 7458 N N . THR B 1 435 ? -26.484 -3.176 2.432 1 98.5 435 THR B N 1
ATOM 7459 C CA . THR B 1 435 ? -26.172 -3.812 3.705 1 98.5 435 THR B CA 1
ATOM 7460 C C . THR B 1 435 ? -25.422 -5.117 3.484 1 98.5 435 THR B C 1
ATOM 7462 O O . THR B 1 435 ? -25.141 -5.5 2.344 1 98.5 435 THR B O 1
ATOM 7465 N N . ALA B 1 436 ? -25 -5.73 4.582 1 98.56 436 ALA B N 1
ATOM 7466 C CA . ALA B 1 436 ? -24.266 -6.988 4.48 1 98.56 436 ALA B CA 1
ATOM 7467 C C . ALA B 1 436 ? -25.031 -8.125 5.156 1 98.56 436 ALA B C 1
ATOM 7469 O O . ALA B 1 436 ? -25.641 -7.934 6.219 1 98.56 436 ALA B O 1
ATOM 7470 N N . GLN B 1 437 ? -25.141 -9.203 4.469 1 98.56 437 GLN B N 1
ATOM 7471 C CA . GLN B 1 437 ? -25.484 -10.461 5.113 1 98.56 437 GLN B CA 1
ATOM 7472 C C . GLN B 1 437 ? -24.234 -11.195 5.594 1 98.56 437 GLN B C 1
ATOM 7474 O O . GLN B 1 437 ? -23.359 -11.531 4.793 1 98.56 437 GLN B O 1
ATOM 7479 N N . THR B 1 438 ? -24.172 -11.352 6.922 1 98.69 438 THR B N 1
ATOM 7480 C CA . THR B 1 438 ? -22.953 -11.93 7.496 1 98.69 438 THR B CA 1
ATOM 7481 C C . THR B 1 438 ? -23.297 -13.156 8.336 1 98.69 438 THR B C 1
ATOM 7483 O O . THR B 1 438 ? -24.422 -13.305 8.82 1 98.69 438 THR B O 1
ATOM 7486 N N . SER B 1 439 ? -22.375 -14.102 8.391 1 98.62 439 S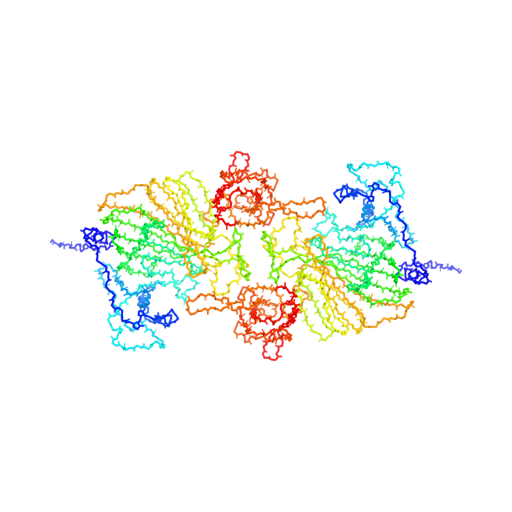ER B N 1
ATOM 7487 C CA . SER B 1 439 ? -22.469 -15.258 9.281 1 98.62 439 SER B CA 1
ATOM 7488 C C . SER B 1 439 ? -21.094 -15.656 9.805 1 98.62 439 SER B C 1
ATOM 7490 O O . SER B 1 439 ? -20.062 -15.359 9.18 1 98.62 439 SER B O 1
ATOM 7492 N N . ILE B 1 440 ? -21.078 -16.25 10.945 1 98.62 440 ILE B N 1
ATOM 7493 C CA . ILE B 1 440 ? -19.859 -16.734 11.57 1 98.62 440 ILE B CA 1
ATOM 7494 C C . ILE B 1 440 ? -20.125 -18.062 12.266 1 98.62 440 ILE B C 1
ATOM 7496 O O . ILE B 1 440 ? -21.234 -18.312 12.742 1 98.62 440 ILE B O 1
ATOM 7500 N N . GLY B 1 441 ? -19.141 -18.938 12.266 1 98.19 441 GLY B N 1
ATOM 7501 C CA . GLY B 1 441 ? -19.281 -20.219 12.922 1 98.19 441 GLY B CA 1
ATOM 7502 C C . GLY B 1 441 ? -19.406 -20.109 14.43 1 98.19 441 GLY B C 1
ATOM 7503 O O . GLY B 1 441 ? -19.297 -19.016 14.992 1 98.19 441 GLY B O 1
ATOM 7504 N N . ASP B 1 442 ? -19.531 -21.203 15.094 1 97.88 442 ASP B N 1
ATOM 7505 C CA . ASP B 1 442 ? -19.828 -21.297 16.516 1 97.88 442 ASP B CA 1
ATOM 7506 C C . ASP B 1 442 ? -18.672 -20.766 17.359 1 97.88 442 ASP B C 1
ATOM 7508 O O . ASP B 1 442 ? -18.875 -20.375 18.516 1 97.88 442 ASP B O 1
ATOM 7512 N N . ASN B 1 443 ? -17.562 -20.688 16.766 1 98.25 443 ASN B N 1
ATOM 7513 C CA . ASN B 1 443 ? -16.375 -20.281 17.516 1 98.25 443 ASN B CA 1
ATOM 7514 C C . ASN B 1 443 ? -16.219 -18.766 17.547 1 98.25 443 ASN B C 1
ATOM 7516 O O . ASN B 1 443 ? -15.188 -18.25 18 1 98.25 443 ASN B O 1
ATOM 7520 N N . GLY B 1 444 ? -17.188 -18.047 16.984 1 97.88 444 GLY B N 1
ATOM 7521 C CA . GLY B 1 444 ? -17.047 -16.609 16.953 1 97.88 444 GLY B CA 1
ATOM 7522 C C . GLY B 1 444 ? -18.359 -15.867 17.062 1 97.88 444 GLY B C 1
ATOM 7523 O O . GLY B 1 444 ? -19.422 -16.484 17.078 1 97.88 444 GLY B O 1
ATOM 7524 N N . GLU B 1 445 ? -18.219 -14.555 17.219 1 98.38 445 GLU B N 1
ATOM 7525 C CA . GLU B 1 445 ? -19.344 -13.625 17.25 1 98.38 445 GLU B CA 1
ATOM 7526 C C . GLU B 1 445 ? -19.047 -12.367 16.453 1 98.38 445 GLU B C 1
ATOM 7528 O O . GLU B 1 445 ? -17.953 -11.797 16.562 1 98.38 445 GLU B O 1
ATOM 7533 N N . ILE B 1 446 ? -19.953 -12.047 15.617 1 98.56 446 ILE B N 1
ATOM 7534 C CA . ILE B 1 446 ? -19.844 -10.758 14.938 1 98.56 446 ILE B CA 1
ATOM 7535 C C . ILE B 1 446 ? -20.375 -9.648 15.844 1 98.56 446 ILE B C 1
ATOM 7537 O O . ILE B 1 446 ? -21.578 -9.586 16.125 1 98.56 446 ILE B O 1
ATOM 7541 N N . VAL B 1 447 ? -19.5 -8.742 16.234 1 98.06 447 VAL B N 1
ATOM 7542 C CA . VAL B 1 447 ? -19.891 -7.715 17.188 1 98.06 447 VAL B CA 1
ATOM 7543 C C . VAL B 1 447 ? -20.406 -6.48 16.469 1 98.06 447 VAL B C 1
ATOM 7545 O O . VAL B 1 447 ? -21.156 -5.688 17.031 1 98.06 447 VAL B O 1
ATOM 7548 N N . ASP B 1 448 ? -19.906 -6.285 15.289 1 97.56 448 ASP B N 1
ATOM 7549 C CA . ASP B 1 448 ? -20.344 -5.16 14.469 1 97.56 448 ASP B CA 1
ATOM 7550 C C . ASP B 1 448 ? -20.109 -5.438 12.984 1 97.56 448 ASP B C 1
ATOM 7552 O O . ASP B 1 448 ? -19.172 -6.141 12.625 1 97.56 448 ASP B O 1
ATOM 7556 N N . SER B 1 449 ? -21.016 -5.031 12.148 1 97.88 449 SER B N 1
ATOM 7557 C CA . SER B 1 449 ? -20.891 -5.039 10.695 1 97.88 449 SER B CA 1
ATOM 7558 C C . SER B 1 449 ? -21.438 -3.75 10.086 1 97.88 449 SER B C 1
ATOM 7560 O O . SER B 1 449 ? -22.625 -3.449 10.219 1 97.88 449 SER B O 1
ATOM 7562 N N . ASN B 1 450 ? -20.578 -3.01 9.477 1 97.62 450 ASN B N 1
ATOM 7563 C CA . ASN B 1 450 ? -20.953 -1.718 8.914 1 97.62 450 ASN B CA 1
ATOM 7564 C C . ASN B 1 450 ? -20.531 -1.601 7.453 1 97.62 450 ASN B C 1
ATOM 7566 O O . ASN B 1 450 ? -19.406 -1.97 7.094 1 97.62 450 ASN B O 1
ATOM 7570 N N . VAL B 1 451 ? -21.547 -1.206 6.59 1 98.75 451 VAL B N 1
ATOM 7571 C CA . VAL B 1 451 ? -21.281 -1.026 5.172 1 98.75 451 VAL B CA 1
ATOM 7572 C C . VAL B 1 451 ? -21.328 0.459 4.816 1 98.75 451 VAL B C 1
ATOM 7574 O O . VAL B 1 451 ? -22.234 1.171 5.242 1 98.75 451 VAL B O 1
ATOM 7577 N N . ARG B 1 452 ? -20.375 0.921 4.078 1 98.12 452 ARG B N 1
ATOM 7578 C CA . ARG B 1 452 ? -20.422 2.303 3.613 1 98.12 452 ARG B CA 1
ATOM 7579 C C . ARG B 1 452 ? -19.906 2.416 2.186 1 98.12 452 ARG B C 1
ATOM 7581 O O . ARG B 1 452 ? -19.125 1.572 1.734 1 98.12 452 ARG B O 1
ATOM 7588 N N . TYR B 1 453 ? -20.312 3.459 1.506 1 98.56 453 TYR B N 1
ATOM 7589 C CA . TYR B 1 453 ? -19.859 3.744 0.149 1 98.56 453 TYR B CA 1
ATOM 7590 C C . TYR B 1 453 ? -18.375 4.137 0.138 1 98.56 453 TYR B C 1
ATOM 7592 O O . TYR B 1 453 ? -17.922 4.863 1.021 1 98.56 453 TYR B O 1
ATOM 7600 N N . ASN B 1 454 ? -17.594 3.578 -0.753 1 98.5 454 ASN B N 1
ATOM 7601 C CA . ASN B 1 454 ? -16.203 3.938 -1.014 1 98.5 454 ASN B CA 1
ATOM 7602 C C . ASN B 1 454 ? -16.062 4.754 -2.297 1 98.5 454 ASN B C 1
ATOM 7604 O O . ASN B 1 454 ? -16.078 4.199 -3.396 1 98.5 454 ASN B O 1
ATOM 7608 N N . PRO B 1 455 ? -15.852 6.059 -2.24 1 97.38 455 PRO B N 1
ATOM 7609 C CA . PRO B 1 455 ? -15.812 6.898 -3.441 1 97.38 455 PRO B CA 1
ATOM 7610 C C . PRO B 1 455 ? -14.578 6.633 -4.305 1 97.38 455 PRO B C 1
ATOM 7612 O O . PRO B 1 455 ? -14.57 6.977 -5.488 1 97.38 455 PRO B O 1
ATOM 7615 N N . MET B 1 456 ? -13.57 6.078 -3.785 1 96.56 456 MET B N 1
ATOM 7616 C CA . MET B 1 456 ? -12.336 5.832 -4.531 1 96.56 456 MET B CA 1
ATOM 7617 C C . MET B 1 456 ? -12.523 4.691 -5.523 1 96.56 456 MET B C 1
ATOM 7619 O O . MET B 1 456 ? -11.961 4.723 -6.621 1 96.56 456 MET B O 1
ATOM 7623 N N . THR B 1 457 ? -13.281 3.701 -5.094 1 96.75 457 THR B N 1
ATOM 7624 C CA . THR B 1 457 ? -13.477 2.531 -5.941 1 96.75 457 THR B CA 1
ATOM 7625 C C . THR B 1 457 ? -14.852 2.561 -6.602 1 96.75 457 THR B C 1
ATOM 7627 O O . THR B 1 457 ? -15.141 1.748 -7.484 1 96.75 457 THR B O 1
ATOM 7630 N N . LYS B 1 458 ? -15.695 3.52 -6.145 1 97.69 458 LYS B N 1
ATOM 7631 C CA . LYS B 1 458 ? -17.109 3.574 -6.535 1 97.69 458 LYS B CA 1
ATOM 7632 C C . LYS B 1 458 ? -17.828 2.275 -6.184 1 97.69 458 LYS B C 1
ATOM 7634 O O . LYS B 1 458 ? -18.672 1.8 -6.941 1 97.69 458 LYS B O 1
ATOM 7639 N N . GLY B 1 459 ? -17.375 1.66 -5.203 1 98.5 459 GLY B N 1
ATOM 7640 C CA . GLY B 1 459 ? -17.969 0.49 -4.586 1 98.5 459 GLY B CA 1
ATOM 7641 C C . GLY B 1 459 ? -18.312 0.694 -3.125 1 98.5 459 GLY B C 1
ATOM 7642 O O . GLY B 1 459 ? -18.609 1.814 -2.699 1 98.5 459 GLY B O 1
ATOM 7643 N N . TRP B 1 460 ? -18.438 -0.403 -2.375 1 98.94 460 TRP B N 1
ATOM 7644 C CA . TRP B 1 460 ? -18.781 -0.319 -0.958 1 98.94 460 TRP B CA 1
ATOM 7645 C C . TRP B 1 460 ? -17.75 -1.061 -0.106 1 98.94 460 TRP B C 1
ATOM 7647 O O . TRP B 1 460 ? -17.156 -2.037 -0.559 1 98.94 460 TRP B O 1
ATOM 7657 N N . ARG B 1 461 ? -17.547 -0.543 1.1 1 98.88 461 ARG B N 1
ATOM 7658 C CA . ARG B 1 461 ? -16.672 -1.154 2.088 1 98.88 461 ARG B CA 1
ATOM 7659 C C . ARG B 1 461 ? -17.469 -1.723 3.258 1 98.88 461 ARG B C 1
ATOM 7661 O O . ARG B 1 461 ? -18.266 -1.018 3.865 1 98.88 461 ARG B O 1
ATOM 7668 N N . LEU B 1 462 ? -17.219 -3.023 3.531 1 98.94 462 LEU B N 1
ATOM 7669 C CA . LEU B 1 462 ? -17.719 -3.672 4.742 1 98.94 462 LEU B CA 1
ATOM 7670 C C . LEU B 1 462 ? -16.625 -3.723 5.812 1 98.94 462 LEU B C 1
ATOM 7672 O O . LEU B 1 462 ? -15.508 -4.164 5.547 1 98.94 462 LEU B O 1
ATOM 7676 N N . THR B 1 463 ? -16.891 -3.197 6.953 1 98.69 463 THR B N 1
ATOM 7677 C CA . THR B 1 463 ? -16.078 -3.416 8.133 1 98.69 463 THR B CA 1
ATOM 7678 C C . THR B 1 463 ? -16.781 -4.348 9.117 1 98.69 463 THR B C 1
ATOM 7680 O O . THR B 1 463 ? -17.875 -4.055 9.578 1 98.69 463 THR B O 1
ATOM 7683 N N . MET B 1 464 ? -16.172 -5.438 9.375 1 98.69 464 MET B N 1
ATOM 7684 C CA . MET B 1 464 ? -16.719 -6.445 10.281 1 98.69 464 MET B CA 1
ATOM 7685 C C . MET B 1 464 ? -15.781 -6.703 11.453 1 98.69 464 MET B C 1
ATOM 7687 O O . MET B 1 464 ? -14.602 -7 11.25 1 98.69 464 MET B O 1
ATOM 7691 N N . ARG B 1 465 ? -16.219 -6.539 12.664 1 98.62 465 ARG B N 1
ATOM 7692 C CA . ARG B 1 465 ? -15.453 -6.867 13.859 1 98.62 465 ARG B CA 1
ATOM 7693 C C . ARG B 1 465 ? -15.953 -8.156 14.492 1 98.62 465 ARG B C 1
ATOM 7695 O O . ARG B 1 465 ? -17.156 -8.344 14.672 1 98.62 465 ARG B O 1
ATOM 7702 N N . VAL B 1 466 ? -15.023 -9 14.812 1 98.56 466 VAL B N 1
ATOM 7703 C CA . VAL B 1 466 ? -15.414 -10.312 15.312 1 98.56 466 VAL B CA 1
ATOM 7704 C C . VAL B 1 466 ? -14.648 -10.625 16.594 1 98.56 466 VAL B C 1
ATOM 7706 O O . VAL B 1 466 ? -13.508 -10.18 16.766 1 98.56 466 VAL B O 1
ATOM 7709 N N . LYS B 1 467 ? -15.289 -11.305 17.469 1 98 467 LYS B N 1
ATOM 7710 C CA . LYS B 1 467 ? -14.672 -11.891 18.656 1 98 467 LYS B CA 1
ATOM 7711 C C . LYS B 1 467 ? -14.516 -13.406 18.5 1 98 467 LYS B C 1
ATOM 7713 O O . LYS B 1 467 ? -15.461 -14.094 18.109 1 98 467 LYS B O 1
ATOM 7718 N N . VAL B 1 468 ? -13.398 -13.883 18.734 1 97.69 468 VAL B N 1
ATOM 7719 C CA . VAL B 1 468 ? -13.117 -15.312 18.672 1 97.69 468 VAL B CA 1
ATOM 7720 C C . VAL B 1 468 ? -13.172 -15.922 20.062 1 97.69 468 VAL B C 1
ATOM 7722 O O . VAL B 1 468 ? -12.602 -15.383 21.016 1 97.69 468 VAL B O 1
ATOM 7725 N N . LYS B 1 469 ? -13.852 -17.047 20.25 1 97.56 469 LYS B N 1
ATOM 7726 C CA . LYS B 1 469 ? -14.023 -17.688 21.547 1 97.56 469 LYS B CA 1
ATOM 7727 C C . LYS B 1 469 ? -12.781 -18.484 21.938 1 97.56 469 LYS B C 1
ATOM 7729 O O . LYS B 1 469 ? -12.305 -18.391 23.062 1 97.56 469 LYS B O 1
ATOM 7734 N N . ASP B 1 470 ? -12.273 -19.297 21.094 1 98 470 ASP B N 1
ATOM 7735 C CA . ASP B 1 470 ? -11.086 -20.109 21.281 1 98 470 ASP B CA 1
ATOM 7736 C C . ASP B 1 470 ? -10.102 -19.938 20.125 1 98 470 ASP B C 1
ATOM 7738 O O . ASP B 1 470 ? -10.328 -20.453 19.031 1 98 470 ASP B O 1
ATOM 7742 N N . VAL B 1 471 ? -9.016 -19.281 20.375 1 96.12 471 VAL B N 1
ATOM 7743 C CA . VAL B 1 471 ? -8.062 -18.922 19.328 1 96.12 471 VAL B CA 1
ATOM 7744 C C . VAL B 1 471 ? -7.398 -20.188 18.781 1 96.12 471 VAL B C 1
ATOM 7746 O O . VAL B 1 471 ? -6.766 -20.156 17.734 1 96.12 471 VAL B O 1
ATOM 7749 N N . LYS B 1 472 ? -7.48 -21.281 19.469 1 97.06 472 LYS B N 1
ATOM 7750 C CA . LYS B 1 472 ? -6.844 -22.531 19.062 1 97.06 472 LYS B CA 1
ATOM 7751 C C . LYS B 1 472 ? -7.68 -23.25 18.016 1 97.06 472 LYS B C 1
ATOM 7753 O O . LYS B 1 472 ? -7.289 -24.312 17.531 1 97.06 472 LYS B O 1
ATOM 7758 N N . LYS B 1 473 ? -8.812 -22.688 17.703 1 97.31 473 LYS B N 1
ATOM 7759 C CA . LYS B 1 473 ? -9.703 -23.25 16.703 1 97.31 473 LYS B CA 1
ATOM 7760 C C . LYS B 1 473 ? -9.867 -22.312 15.508 1 97.31 473 LYS B C 1
ATOM 7762 O O . LYS B 1 473 ? -9.711 -21.109 15.641 1 97.31 473 LYS B O 1
ATOM 7767 N N . THR B 1 474 ? -10.102 -22.906 14.367 1 97.5 474 THR B N 1
ATOM 7768 C CA . THR B 1 474 ? -10.414 -22.078 13.203 1 97.5 474 THR B CA 1
ATOM 7769 C C . THR B 1 474 ? -11.789 -21.438 13.352 1 97.5 474 THR B C 1
ATOM 7771 O O . THR B 1 474 ? -12.633 -21.922 14.094 1 97.5 474 THR B O 1
ATOM 7774 N N . THR B 1 475 ? -12.023 -20.297 12.742 1 98.19 475 THR B N 1
ATOM 7775 C CA . THR B 1 475 ? -13.305 -19.594 12.727 1 98.19 475 THR B CA 1
ATOM 7776 C C . THR B 1 475 ? -13.711 -19.266 11.289 1 98.19 475 THR B C 1
ATOM 7778 O O . THR B 1 475 ? -13.016 -18.516 10.602 1 98.19 475 THR B O 1
ATOM 7781 N N . ASP B 1 476 ? -14.812 -19.828 10.891 1 98.19 476 ASP B N 1
ATOM 7782 C CA . ASP B 1 476 ? -15.312 -19.594 9.539 1 98.19 476 ASP B CA 1
ATOM 7783 C C . ASP B 1 476 ? -16.312 -18.422 9.523 1 98.19 476 ASP B C 1
ATOM 7785 O O . ASP B 1 476 ? -17.125 -18.281 10.438 1 98.19 476 ASP B O 1
ATOM 7789 N N . MET B 1 477 ? -16.203 -17.594 8.492 1 98.56 477 MET B N 1
ATOM 7790 C CA . MET B 1 477 ? -17.109 -16.453 8.336 1 98.56 477 MET B CA 1
ATOM 7791 C C . MET B 1 477 ? -17.516 -16.281 6.875 1 98.56 477 MET B C 1
ATOM 7793 O O . MET B 1 477 ? -16.766 -16.672 5.973 1 98.56 477 MET B O 1
ATOM 7797 N N . ARG B 1 478 ? -18.656 -15.727 6.641 1 98.75 478 ARG B N 1
ATOM 7798 C CA . ARG B 1 478 ? -19.141 -15.375 5.309 1 98.75 478 ARG B CA 1
ATOM 7799 C C . ARG B 1 478 ? -19.766 -13.984 5.301 1 98.75 478 ARG B C 1
ATOM 7801 O O . ARG B 1 478 ? -20.281 -13.523 6.32 1 98.75 478 ARG B O 1
ATOM 7808 N N . ALA B 1 479 ? -19.672 -13.328 4.23 1 98.88 479 ALA B N 1
ATOM 7809 C CA . ALA B 1 479 ? -20.328 -12.031 4.059 1 98.88 479 ALA B CA 1
ATOM 7810 C C . ALA B 1 479 ? -20.656 -11.773 2.592 1 98.88 479 ALA B C 1
ATOM 7812 O O . ALA B 1 479 ? -19.891 -12.148 1.702 1 98.88 479 ALA B O 1
ATOM 7813 N N . ALA B 1 480 ? -21.75 -11.148 2.309 1 98.88 480 ALA B N 1
ATOM 7814 C CA . ALA B 1 480 ? -22.141 -10.648 0.994 1 98.88 480 ALA B CA 1
ATOM 7815 C C . ALA B 1 480 ? -22.938 -9.344 1.117 1 98.88 480 ALA B C 1
ATOM 7817 O O . ALA B 1 480 ? -23.625 -9.125 2.111 1 98.88 480 ALA B O 1
ATOM 7818 N N . LEU B 1 481 ? -22.766 -8.508 0.17 1 98.88 481 LEU B N 1
ATOM 7819 C CA . LEU B 1 481 ? -23.547 -7.273 0.159 1 98.88 481 LEU B CA 1
ATOM 7820 C C . LEU B 1 481 ? -24.922 -7.5 -0.482 1 98.88 481 LEU B C 1
ATOM 7822 O O . LEU B 1 481 ? -25.031 -8.234 -1.469 1 98.88 481 LEU B O 1
ATOM 7826 N N . VAL B 1 482 ? -25.906 -6.895 0.055 1 98.56 482 VAL B N 1
ATOM 7827 C CA . VAL B 1 482 ? -27.266 -7.031 -0.448 1 98.56 482 VAL B CA 1
ATOM 7828 C C . VAL B 1 482 ? -27.938 -5.66 -0.485 1 98.56 482 VAL B C 1
ATOM 7830 O O . VAL B 1 482 ? -27.516 -4.734 0.211 1 98.56 482 VAL B O 1
ATOM 7833 N N . ASN B 1 483 ? -28.844 -5.488 -1.277 1 97.88 483 ASN B N 1
ATOM 7834 C CA . ASN B 1 483 ? -29.844 -4.426 -1.282 1 97.88 483 ASN B CA 1
ATOM 7835 C C . ASN B 1 483 ? -31.266 -4.988 -1.196 1 97.88 483 ASN B C 1
ATOM 7837 O O . ASN B 1 483 ? -31.828 -5.395 -2.207 1 97.88 483 ASN B O 1
ATOM 7841 N N . GLY B 1 484 ? -31.828 -4.93 0.029 1 95.44 484 GLY B N 1
ATOM 7842 C CA . GLY B 1 484 ? -33.062 -5.691 0.238 1 95.44 484 GLY B CA 1
ATOM 7843 C C . GLY B 1 484 ? -32.875 -7.18 0.025 1 95.44 484 GLY B C 1
ATOM 7844 O O . GLY B 1 484 ? -32.031 -7.805 0.655 1 95.44 484 GLY B O 1
ATOM 7845 N N . ASP B 1 485 ? -33.594 -7.715 -0.888 1 94.44 485 ASP B N 1
ATOM 7846 C CA . ASP B 1 485 ? -33.531 -9.148 -1.14 1 94.44 485 ASP B CA 1
ATOM 7847 C C . ASP B 1 485 ? -32.594 -9.484 -2.279 1 94.44 485 ASP B C 1
ATOM 7849 O O . ASP B 1 485 ? -32.344 -10.656 -2.574 1 94.44 485 ASP B O 1
ATOM 7853 N N . GLN B 1 486 ? -32.031 -8.477 -2.824 1 96.12 486 GLN B N 1
ATOM 7854 C CA . GLN B 1 486 ? -31.156 -8.695 -3.959 1 96.12 486 GLN B CA 1
ATOM 7855 C C . GLN B 1 486 ? -29.703 -8.836 -3.502 1 96.12 486 GLN B C 1
ATOM 7857 O O . GLN B 1 486 ? -29.172 -7.961 -2.826 1 96.12 486 GLN B O 1
ATOM 7862 N N . THR B 1 487 ? -29.141 -9.953 -3.844 1 97.5 487 THR B N 1
ATOM 7863 C CA . THR B 1 487 ? -27.719 -10.125 -3.598 1 97.5 487 THR B CA 1
ATOM 7864 C C . THR B 1 487 ? -26.891 -9.312 -4.594 1 97.5 487 THR B C 1
ATOM 7866 O O . THR B 1 487 ? -27.094 -9.43 -5.805 1 97.5 487 THR B O 1
ATOM 7869 N N . LEU B 1 488 ? -25.969 -8.477 -4.098 1 98.38 488 LEU B N 1
ATOM 7870 C CA . LEU B 1 488 ? -25.219 -7.555 -4.945 1 98.38 488 LEU B CA 1
ATOM 7871 C C . LEU B 1 488 ? -23.828 -8.109 -5.25 1 98.38 488 LEU B C 1
ATOM 7873 O O . LEU B 1 488 ? -23.203 -7.695 -6.219 1 98.38 488 LEU B O 1
ATOM 7877 N N . SER B 1 489 ? -23.375 -9.016 -4.438 1 98.75 489 SER B N 1
ATOM 7878 C CA . SER B 1 489 ? -21.969 -9.383 -4.566 1 98.75 489 SER B CA 1
ATOM 7879 C C . SER B 1 489 ? -21.781 -10.891 -4.449 1 98.75 489 SER B C 1
ATOM 7881 O O . SER B 1 489 ? -22.703 -11.609 -4.051 1 98.75 489 SER B O 1
ATOM 7883 N N . GLU B 1 490 ? -20.516 -11.289 -4.84 1 98.69 490 GLU B N 1
ATOM 7884 C CA . GLU B 1 490 ? -20.062 -12.625 -4.465 1 98.69 490 GLU B CA 1
ATOM 7885 C C . GLU B 1 490 ? -20.016 -12.789 -2.949 1 98.69 490 GLU B C 1
ATOM 7887 O O . GLU B 1 490 ? -20.094 -11.805 -2.211 1 98.69 490 GLU B O 1
ATOM 7892 N N . THR B 1 491 ? -19.984 -14.055 -2.516 1 98.81 491 THR B N 1
ATOM 7893 C CA . THR B 1 491 ? -19.859 -14.375 -1.097 1 98.81 491 THR B CA 1
ATOM 7894 C C . THR B 1 491 ? -18.391 -14.414 -0.685 1 98.81 491 THR B C 1
ATOM 7896 O O . THR B 1 491 ? -17.609 -15.203 -1.222 1 98.81 491 THR B O 1
ATOM 7899 N N . TRP B 1 492 ? -18.031 -13.469 0.176 1 98.88 492 TRP B N 1
ATOM 7900 C CA . TRP B 1 492 ? -16.734 -13.539 0.866 1 98.88 492 TRP B CA 1
ATOM 7901 C C . TRP B 1 492 ? -16.75 -14.656 1.901 1 98.88 492 TRP B C 1
ATOM 7903 O O . TRP B 1 492 ? -17.547 -14.648 2.832 1 98.88 492 TRP B O 1
ATOM 7913 N N . SER B 1 493 ? -15.977 -15.68 1.673 1 98.81 493 SER B N 1
ATOM 7914 C CA . SER B 1 493 ? -15.844 -16.828 2.568 1 98.81 493 SER B CA 1
ATOM 7915 C C . SER B 1 493 ? -14.438 -16.906 3.146 1 98.81 493 SER B C 1
ATOM 7917 O O . SER B 1 493 ? -13.492 -17.281 2.441 1 98.81 493 SER B O 1
ATOM 7919 N N . TYR B 1 494 ? -14.328 -16.641 4.445 1 98.69 494 TYR B N 1
ATOM 7920 C CA . TYR B 1 494 ? -13 -16.562 5.047 1 98.69 494 TYR B CA 1
ATOM 7921 C C . TYR B 1 494 ? -12.875 -17.531 6.223 1 98.69 494 TYR B C 1
ATOM 7923 O O . TYR B 1 494 ? -13.859 -17.781 6.926 1 98.69 494 TYR B O 1
ATOM 7931 N N . GLN B 1 495 ? -11.75 -18.109 6.387 1 98.19 495 GLN B N 1
ATOM 7932 C CA . GLN B 1 495 ? -11.391 -18.906 7.559 1 98.19 495 GLN B CA 1
ATOM 7933 C C . GLN B 1 495 ? -10.234 -18.25 8.32 1 98.19 495 GLN B C 1
ATOM 7935 O O . GLN B 1 495 ? -9.117 -18.156 7.805 1 98.19 495 GLN B O 1
ATOM 7940 N N . LEU B 1 496 ? -10.531 -17.766 9.5 1 98.19 496 LEU B N 1
ATOM 7941 C CA . LEU B 1 496 ? -9.453 -17.359 10.398 1 98.19 496 LEU B CA 1
ATOM 7942 C C . LEU B 1 496 ? -8.727 -18.578 10.977 1 98.19 496 LEU B C 1
ATOM 7944 O O . LEU B 1 496 ? -9.328 -19.375 11.703 1 98.19 496 LEU B O 1
ATOM 7948 N N . PRO B 1 497 ? -7.461 -18.766 10.578 1 97.75 497 PRO B N 1
ATOM 7949 C CA . PRO B 1 497 ? -6.754 -19.953 11.055 1 97.75 497 PRO B CA 1
ATOM 7950 C C . PRO B 1 497 ? -6.621 -19.984 12.578 1 97.75 497 PRO B C 1
ATOM 7952 O O . PRO B 1 497 ? -6.703 -18.938 13.227 1 97.75 497 PRO B O 1
ATOM 7955 N N . ALA B 1 498 ? -6.359 -21.172 13.109 1 96.25 498 ALA B N 1
ATOM 7956 C CA . ALA B 1 498 ? -6.082 -21.328 14.539 1 96.25 498 ALA B CA 1
ATOM 7957 C C . ALA B 1 498 ? -4.781 -20.625 14.922 1 96.25 498 ALA B C 1
ATOM 7959 O O . ALA B 1 498 ? -3.816 -20.625 14.148 1 96.25 498 ALA B O 1
ATOM 7960 N N . ASN B 1 499 ? -4.766 -20.047 16.141 1 91.94 499 ASN B N 1
ATOM 7961 C CA . ASN B 1 499 ? -3.598 -19.406 16.734 1 91.94 499 ASN B CA 1
ATOM 7962 C C . ASN B 1 499 ? -3.105 -18.234 15.906 1 91.94 499 ASN B C 1
ATOM 7964 O O . ASN B 1 499 ? -1.9 -18.062 15.711 1 91.94 499 ASN B O 1
ATOM 7968 N N . GLU B 1 500 ? -3.984 -17.641 15.211 1 87.56 500 GLU B N 1
ATOM 7969 C CA . GLU B 1 500 ? -3.68 -16.438 14.445 1 87.56 500 GLU B CA 1
ATOM 7970 C C . GLU B 1 500 ? -4.152 -15.188 15.18 1 87.56 500 GLU B C 1
ATOM 7972 O O . GLU B 1 500 ? -5.121 -15.227 15.938 1 87.56 500 GLU B O 1
#

pLDDT: mean 95.25, std 8.49, range [32.44, 98.94]

InterPro domains:
  IPR007444 Glucan biosynthesis, periplasmic, MdoG C-terminal [PF04349] (12-495)
  IPR011013 Galactose mutarotase-like domain superfamily [SSF74650] (12-382)
  IPR013783 Immunoglobulin-like fold [G3DSA:2.60.40.10] (387-500)
  IPR014438 Glucan biosynthesis protein MdoG/MdoD [PIRSF006281] (6-499)
  IPR014438 Glucan biosynthesis protein MdoG/MdoD [PTHR30504] (9-500)
  IPR014718 Glycoside hydrolase-type carbohydrate-binding [G3DSA:2.70.98.10] (11-386)
  IPR014756 Immunoglobulin E-set [SSF81296] (386-499)
  IPR023704 Glucan biosynthesis protein G [MF_01069] (2-498)

Organism: Scandinavium goeteborgense (NCBI:txid1851514)

Foldseek 3Di:
DPPPPPVPQPDDDLVVLVVVFLVVLQDFADDADFLADPLFQVDDPVQLVLKDFDPVPWACPVPQAQKTKAFHDAGHVLRGAAWEWEDESHDIGTDDDAPVRIDSHPRDDDPVNRGHHHTQWMWMWGQQAHPPDTDTAKTCGDFQWMFGDAHQFDAFKIKGAKWFQPPHPVDTWGKGFRYKYWYDDHNPDQKTKMWTWIDTRFKIKIKIWIWGYYLKIKIKIKMKMFTSADTDWMFHGKMWWFFDAAQARADPDDDQARGAILFQWKWWQAPVGFIEIEGDDQFPAKDKDKAKGWQTQKMWGAHFDLPCSNGVDPPRRSSRHWIKMKGWDDTPGTWIWMWIAAHDDDGPDGGIMIGTTHPDDDGGSDIDITIIMMITHSCVLVVDDQQAKEWRDKGKDQDWDQDPVRDTHGDQWIKIKTWIAHNVLLVDDQPQPKFKDKDKDPQKDWPDWDKHQDPVRSTIMIMIIMHGNALQAKMWMWMFIARVVRTRHHIYIYIDHRPD/DPPPPPVPQPDDDLVVLVVVFLVVLQDFADDADFLADPLFQVDDPVQLVLKDFDPVPWACPVPQAQKTKAFHDAGHVLRGAAWEWEDESHDIGTDDDAPVRIDSHPRDDDPVNRGHHHTQWMWMWGQQAHPVDTDTAKTCGDFQWMFGDAHQFDAFKIKGAKWFQPPHPVDTWGKGFRYKYWYDDHNPDQKTKMWTWIDTRFKIKIKIWIWGYYQKIKIKIKMKMFTSADTDWMFHGKMWWFFDAAQARADPDDDQARGAILFQWKWWQAPVGFIEIEGDDQFPAKDKDKAKGWQTQKMWGAHFDLPCSNGVDPPRRSSRHWIKMKGWDDTPGIWIWMWIAAHDDDGPDGGIMIGTTHPDDDGGSDIDITIIMMITHSCVLVVDDQQAKEWRDKGKDQDWDQDPVRDTHRDQWIKIKTWIAHNVLLVDDQPQPKFKDKDKDPQKDWPDWDKHQDPVRSTIIIMIIMHGNALQAKMWMWMFIARVPRTRHHIYIYIDHRPD

Solvent-accessible surface area (backbone atoms only — not comparable to full-atom values): 51853 Å² total; per-residue (Å²): 134,81,76,73,73,69,73,73,70,66,74,90,49,59,64,62,39,31,53,52,21,52,55,51,28,75,43,82,66,72,81,82,69,66,75,59,50,65,76,41,42,70,42,52,64,62,59,54,63,42,50,35,60,38,74,92,62,31,44,51,72,88,43,73,35,62,55,35,35,47,57,35,72,53,37,33,91,36,39,48,62,34,49,42,26,40,30,55,76,84,48,77,42,75,61,76,67,54,58,82,44,46,40,50,69,86,61,88,75,60,74,76,72,47,62,80,58,45,26,32,31,38,31,36,27,31,45,65,81,39,90,88,40,76,32,78,32,35,40,40,51,59,52,33,31,33,35,68,37,23,41,82,41,42,86,54,37,32,37,35,63,52,37,32,23,71,93,38,95,88,45,62,50,78,35,22,47,49,32,36,40,35,45,68,58,50,60,80,50,71,52,43,45,36,33,34,33,32,45,37,77,45,34,20,16,13,32,34,36,38,39,34,73,40,66,48,18,35,33,40,37,40,36,40,34,23,27,48,39,90,72,90,38,56,26,45,69,22,35,39,25,25,46,57,30,24,53,62,48,60,64,93,58,66,50,62,43,61,31,47,44,30,32,51,26,38,40,35,31,36,42,88,64,50,40,38,37,29,62,63,64,52,31,87,51,79,42,77,48,77,44,74,34,48,34,52,54,27,39,29,47,31,51,66,78,52,57,57,82,50,30,67,45,91,82,73,37,51,48,35,20,38,18,41,37,38,33,55,51,78,83,70,42,54,26,26,43,35,39,38,25,37,52,69,93,55,86,87,50,72,28,33,38,37,26,40,28,59,72,69,76,78,61,62,64,46,79,43,79,52,38,32,33,39,39,25,30,85,58,60,77,72,75,46,58,52,79,36,19,39,76,52,48,52,26,29,22,60,17,60,46,74,40,74,84,66,50,68,38,73,70,81,27,44,22,38,42,36,35,36,30,36,67,49,48,46,71,49,64,78,80,57,74,54,41,70,54,71,51,61,38,92,43,40,43,76,77,44,76,46,58,44,70,32,82,89,72,37,22,40,34,38,41,36,28,32,39,72,74,50,55,82,41,60,34,44,36,39,36,28,40,22,48,86,88,42,72,43,36,34,33,41,40,41,66,47,51,39,73,107,135,83,75,74,73,70,72,74,71,65,74,89,52,59,64,63,40,31,53,52,21,53,55,51,28,76,44,81,64,72,81,83,70,65,76,58,51,66,77,41,43,70,43,52,63,61,60,52,63,42,50,33,60,37,74,93,60,32,45,51,71,88,44,71,34,63,52,34,33,46,58,35,72,53,35,34,92,36,39,47,61,34,50,43,25,42,30,54,79,84,46,77,40,74,61,75,65,53,57,81,47,46,39,50,69,88,61,88,76,59,74,75,74,48,61,79,57,46,28,30,31,36,32,36,29,32,44,65,82,39,89,88,40,77,33,78,32,35,40,41,53,61,54,33,31,33,36,66,38,23,42,82,40,42,87,56,38,33,39,36,65,54,36,32,23,71,93,40,96,87,44,63,50,79,35,24,46,48,34,36,40,34,45,68,59,50,58,80,50,70,53,43,46,37,35,34,33,32,46,38,77,46,35,20,17,13,32,35,37,39,40,33,74,40,65,50,18,35,35,41,37,40,37,42,34,21,28,49,37,91,71,91,39,57,26,44,68,23,36,39,25,26,46,56,32,24,55,63,47,59,65,93,57,67,49,63,41,61,30,47,42,30,33,51,26,39,38,35,32,35,42,88,64,50,39,37,39,30,62,64,64,54,32,86,51,78,43,78,47,76,46,75,36,48,35,51,54,27,39,29,46,31,51,67,79,53,57,56,84,52,29,68,46,88,81,74,38,52,48,36,20,35,20,42,38,38,34,56,50,78,84,70,44,54,26,27,44,34,40,38,26,37,52,69,93,55,86,86,50,73,27,32,36,36,25,39,29,58,72,72,78,78,59,58,64,46,80,43,78,51,37,33,33,38,39,25,30,84,57,60,76,74,74,45,58,54,78,36,20,39,76,52,48,53,26,30,22,59,17,60,46,73,40,74,85,64,52,68,39,73,70,82,27,43,22,38,42,36,36,34,30,36,68,48,49,47,71,49,64,80,81,58,74,55,40,70,53,71,51,59,36,93,42,41,44,78,78,44,76,47,58,43,69,31,82,89,72,37,22,39,33,36,41,36,28,32,40,70,74,48,53,81,42,61,34,45,35,38,36,27,40,23,48,86,90,41,74,42,36,34,32,41,40,42,67,47,50,40,73,108

Secondary structure (DSSP, 8-state):
-------------HHHHHHHHHHHHTS---PPPP---HHHHS--HHHHTT-EE-GGG-BTTTSSSS-EEEEEEPBTTB-S-BEEEEE-SS-EEE----GGGEE-TT----GGGGTT--EEEEEEEEEEEETTEEEEEEEEESTTEEEE--TT-----EEESEEESTTSTT--B--EEEEEEEEPPPTT---EEEEEEEE-SSEEEEEEEEEE-SSSEEEEEEEEEEESS--S-EEEEEEEE-EEEBTTB--SS--S-S-EES--EEEEE-TTS-EEEEE----SS-EEEEEEEES--EEEEE-----GGGT--TTT-GGGPPEEEEEEES---EEEEEEEE---SSTTS--EEEEEEES--PPTT-EEEEEEEEEEES-HHHHS-TTSBEEEEEEEEEEEEE-TTS-EEEEEEEEEEEEEE-TTGGGS-TT---EEEEEE-TTEEEEEEEEEEETTTTEEEEEEEEEES-TTS-EEEEEEEEETTEE-B-EEEEEE-TT-/-------------HHHHHHHHHHHHTS---PPPP---HHHHS--HHHHTT-EE-GGG-BTTTSSSS-EEEEEEPBTTB-S-BEEEEE-SS-EEE----GGGEE-TT----GGGGTT--EEEEEEEEEEEETTEEEEEEEEESTTEEEE--TT-----EEESEEESTTSTT--B--EEEEEEEEPPPTT---EEEEEEEE-SSEEEEEEEEEE-SSSEEEEEEEEEEESS--S-EEEEEEEE-EEEBTTB--SS--S-S-EES--EEEEE-TTS-EEEEE----SS-EEEEEEEES--EEEEE-----GGGT--TTT-GGGPPEEEEEEES---EEEEEEEE---SSTTS--EEEEEEES--PPTT-EEEEEEEEEEES-HHHHS-TTSBEEEEEEEEEEEEE-TTS-EEEEEEEEEEEEEE-TTGGGS-TT---EEEEEE-TTEEEEEEEEEEETTTTEEEEEEEEEES-TTS-EEEEEEEEETTEE-B-EEEEEE-TT-

Radius of gyration: 35.36 Å; Cα contacts (8 Å, |Δi|>4): 2657; chains: 2; bounding box: 67×132×95 Å

Nearest PDB structures (foldseek):
  8ip2-assembly1_A-2  TM=9.970E-01  e=2.311E-89  Escherichia coli K-12
  1txk-assembly1_A  TM=9.815E-01  e=3.983E-88  Escherichia coli
  8x18-assembly1_A  TM=9.135E-01  e=3.268E-53  Xanthomonas campestris pv. campestris str. ATCC 33913
  8iox-assembly5_I  TM=9.190E-01  e=8.977E-52  Escherichia coli
  8x18-assembly1_B  TM=9.078E-01  e=2.401E-51  Xanthomonas campestris pv. campestris str. ATCC 33913

Sequence (1000 aa):
MLSLCTSSAWAFSIDDVAKEAKSLAGKGYEAPKSNLPSVFRDMKYADYQQIQFNHDKAYWSKVKTPFKLEFYHQGMYFDTPVAINEVTATSVKKIKYSPDYFNFGNVQHDKDTVKDLGFAGFKVLYPINSKDKNDEIVSMLGASYFRVLGQGQTYGLSARGLAIDTALPSGEEFPRFREYWIERPKATDKRLTIYALLDSPRATGAYRFVVMPGRDTVVDVQSKVYLRDKVGKLGVAPLTSMFLFGPNQPSPTTNFRPELHDSNGLSILAGNGEWIWRPLNNPKHLAVSSYATENPKGFGLLQRGRQFSRYEDLDDRYDLRPSAWITPKGDWGKGKVELVEIPTNDETNDNIVAYWTPDQLPDPGKEMNFKYTITFSRDEDKLHAPDSAYVMQTRRSTGDVKQSNLIRQPDGTIAFVIDYTGADMKKMPQDTPVTAQTSIGDNGEIVDSNVRYNPMTKGWRLTMRVKVKDVKKTTDMRAALVNGDQTLSETWSYQLPANEMLSLCTSSAWAFSIDDVAKEAKSLAGKGYEAPKSNLPSVFRDMKYADYQQIQFNHDKAYWSKVKTPFKLEFYHQGMYFDTPVAINEVTATSVKKIKYSPDYFNFGNVQHDKDTVKDLGFAGFKVLYPINSKDKNDEIVSMLGASYFRVLGQGQTYGLSARGLAIDTALPSGEEFPRFREYWIERPKATDKRLTIYALLDSPRATGAYRFVVMPGRDTVVDVQSKVYLRDKVGKLGVAPLTSMFLFGPNQPSPTTNFRPELHDSNGLSILAGNGEWIWRPLNNPKHLAVSSYATENPKGFGLLQRGRQFSRYEDLDDRYDLRPSAWITPKGDWGKGKVELVEIPTNDETNDNIVAYWTPDQLPDPGKEMNFKYTITFSRDEDKLHAPDSAYVMQTRRSTGDVKQSNLIRQPDGTIAFVIDYTGADMKKMPQDTPVTAQTSIGDNGEIVDSNVRYNPMTKGWRLTMRVKVKDVKKTTDMRAALVNGDQTLSETWSYQLPANE